Protein AF-0000000080310342 (afdb_homodimer)

Structure (mmCIF, N/CA/C/O backbone):
data_AF-0000000080310342-model_v1
#
loop_
_entity.id
_entity.type
_entity.pdbx_description
1 polymer 'Serine/threonine kinase'
#
loop_
_atom_site.group_PDB
_atom_site.id
_atom_site.type_symbol
_atom_site.label_atom_id
_atom_site.label_alt_id
_atom_site.label_comp_id
_atom_site.label_asym_id
_atom_site.label_entity_id
_atom_site.label_seq_id
_atom_site.pdbx_PDB_ins_code
_atom_site.Cartn_x
_atom_site.Cartn_y
_atom_site.Cartn_z
_atom_site.occupancy
_atom_site.B_iso_or_equiv
_atom_site.auth_seq_id
_atom_site.auth_comp_id
_atom_site.auth_asym_id
_atom_site.auth_atom_id
_atom_site.pdbx_PDB_model_num
ATOM 1 N N . MET A 1 1 ? -14.516 14.461 29.422 1 52.19 1 MET A N 1
ATOM 2 C CA . MET A 1 1 ? -14.195 15.672 30.172 1 52.19 1 MET A CA 1
ATOM 3 C C . MET A 1 1 ? -14.875 16.891 29.547 1 52.19 1 MET A C 1
ATOM 5 O O . MET A 1 1 ? -14.984 16.984 28.312 1 52.19 1 MET A O 1
ATOM 9 N N . ALA A 1 2 ? -15.508 17.719 30.328 1 60.81 2 ALA A N 1
ATOM 10 C CA . ALA A 1 2 ? -16.203 18.906 29.859 1 60.81 2 ALA A CA 1
ATOM 11 C C . ALA A 1 2 ? -15.242 19.875 29.172 1 60.81 2 ALA A C 1
ATOM 13 O O . ALA A 1 2 ? -14.188 20.203 29.719 1 60.81 2 ALA A O 1
ATOM 14 N N . ILE A 1 3 ? -15.258 19.969 27.766 1 78.25 3 ILE A N 1
ATOM 15 C CA . ILE A 1 3 ? -14.406 20.891 27.016 1 78.25 3 ILE A CA 1
ATOM 16 C C . ILE A 1 3 ? -14.578 22.312 27.531 1 78.25 3 ILE A C 1
ATOM 18 O O . ILE A 1 3 ? -15.703 22.781 27.688 1 78.25 3 ILE A O 1
ATOM 22 N N . ASP A 1 4 ? -13.492 22.906 28.047 1 90.5 4 ASP A N 1
ATOM 23 C CA . ASP A 1 4 ? -13.453 24.281 28.5 1 90.5 4 ASP A CA 1
ATOM 24 C C . ASP A 1 4 ? -13.703 25.25 27.344 1 90.5 4 ASP A C 1
ATOM 26 O O . ASP A 1 4 ? -12.844 25.422 26.469 1 90.5 4 ASP A O 1
ATOM 30 N N . ARG A 1 5 ? -14.828 25.938 27.438 1 95.25 5 ARG A N 1
ATOM 31 C CA . ARG A 1 5 ? -15.289 26.812 26.359 1 95.25 5 ARG A CA 1
ATOM 32 C C . ARG A 1 5 ? -14.297 27.938 26.109 1 95.25 5 ARG A C 1
ATOM 34 O O . ARG A 1 5 ? -13.938 28.219 24.969 1 95.25 5 ARG A O 1
ATOM 41 N N . ASP A 1 6 ? -13.852 28.562 27.156 1 95.75 6 ASP A N 1
ATOM 42 C CA . ASP A 1 6 ? -12.914 29.672 27.031 1 95.75 6 ASP A CA 1
ATOM 43 C C . ASP A 1 6 ? -11.578 29.219 26.469 1 95.75 6 ASP A C 1
ATOM 45 O O . ASP A 1 6 ? -10.969 29.906 25.641 1 95.75 6 ASP A O 1
ATOM 49 N N . ALA A 1 7 ? -11.188 28.094 26.891 1 95.62 7 ALA A N 1
ATOM 50 C CA . ALA A 1 7 ? -9.93 27.531 26.391 1 95.62 7 ALA A CA 1
ATOM 51 C C . ALA A 1 7 ? -10.031 27.203 24.906 1 95.62 7 ALA A C 1
ATOM 53 O O . ALA A 1 7 ? -9.086 27.438 24.141 1 95.62 7 ALA A O 1
ATOM 54 N N . LEU A 1 8 ? -11.141 26.641 24.516 1 96.81 8 LEU A N 1
ATOM 55 C CA . LEU A 1 8 ? -11.336 26.281 23.125 1 96.81 8 LEU A CA 1
ATOM 56 C C . LEU A 1 8 ? -11.43 27.516 22.25 1 96.81 8 LEU A C 1
ATOM 58 O O . LEU A 1 8 ? -10.906 27.547 21.125 1 96.81 8 LEU A O 1
ATOM 62 N N . ARG A 1 9 ? -12.078 28.531 22.781 1 97.69 9 ARG A N 1
ATOM 63 C CA . ARG A 1 9 ? -12.148 29.797 22.062 1 97.69 9 ARG A CA 1
ATOM 64 C C . ARG A 1 9 ? -10.766 30.406 21.875 1 97.69 9 ARG A C 1
ATOM 66 O O . ARG A 1 9 ? -10.422 30.859 20.781 1 97.69 9 ARG A O 1
ATOM 73 N N . ALA A 1 10 ? -10.031 30.422 22.906 1 97.56 10 ALA A N 1
ATOM 74 C CA . ALA A 1 10 ? -8.672 30.953 22.844 1 97.56 10 ALA A CA 1
ATOM 75 C C . ALA A 1 10 ? -7.828 30.172 21.844 1 97.56 10 ALA A C 1
ATOM 77 O O . ALA A 1 10 ? -7.043 30.766 21.094 1 97.56 10 ALA A O 1
ATOM 78 N N . ARG A 1 11 ? -7.977 28.906 21.859 1 96.75 11 ARG A N 1
ATOM 79 C CA . ARG A 1 11 ? -7.262 28.047 20.922 1 96.75 11 ARG A CA 1
ATOM 80 C C . ARG A 1 11 ? -7.672 28.359 19.484 1 96.75 11 ARG A C 1
ATOM 82 O O . ARG A 1 11 ? -6.82 28.469 18.594 1 96.75 11 ARG A O 1
ATOM 89 N N . TYR A 1 12 ? -8.969 28.469 19.266 1 98.12 12 TYR A N 1
ATOM 90 C CA . TYR A 1 12 ? -9.484 28.844 17.938 1 98.12 12 TYR A CA 1
ATOM 91 C C . TYR A 1 12 ? -8.836 30.125 17.438 1 98.12 12 TYR A C 1
ATOM 93 O O . TYR A 1 12 ? -8.289 30.156 16.344 1 98.12 12 TYR A O 1
ATOM 101 N N . ASP A 1 13 ? -8.859 31.094 18.297 1 98.38 13 ASP A N 1
ATOM 102 C CA . ASP A 1 13 ? -8.328 32.406 17.906 1 98.38 13 ASP A CA 1
ATOM 103 C C . ASP A 1 13 ? -6.832 32.312 17.625 1 98.38 13 ASP A C 1
ATOM 105 O O . ASP A 1 13 ? -6.344 32.938 16.656 1 98.38 13 ASP A O 1
ATOM 109 N N . ALA A 1 14 ? -6.133 31.625 18.422 1 97.88 14 ALA A N 1
ATOM 110 C CA . ALA A 1 14 ? -4.688 31.5 18.266 1 97.88 14 ALA A CA 1
ATOM 111 C C . ALA A 1 14 ? -4.34 30.797 16.953 1 97.88 14 ALA A C 1
ATOM 113 O O . ALA A 1 14 ? -3.404 31.188 16.266 1 97.88 14 ALA A O 1
ATOM 114 N N . ILE A 1 15 ? -5.055 29.781 16.641 1 98 15 ILE A N 1
ATOM 115 C CA . ILE A 1 15 ? -4.793 28.984 15.445 1 98 15 ILE A CA 1
ATOM 116 C C . ILE A 1 15 ? -5.102 29.812 14.203 1 98 15 ILE A C 1
ATOM 118 O O . ILE A 1 15 ? -4.328 29.812 13.242 1 98 15 ILE A O 1
ATOM 122 N N . ARG A 1 16 ? -6.273 30.531 14.242 1 98.38 16 ARG A N 1
ATOM 123 C CA . ARG A 1 16 ? -6.641 31.391 13.125 1 98.38 16 ARG A CA 1
ATOM 124 C C . ARG A 1 16 ? -5.582 32.469 12.891 1 98.38 16 ARG A C 1
ATOM 126 O O . ARG A 1 16 ? -5.207 32.75 11.75 1 98.38 16 ARG A O 1
ATOM 133 N N . ALA A 1 17 ? -5.098 33 13.977 1 97.75 17 ALA A N 1
ATOM 134 C CA . ALA A 1 17 ? -4.082 34.062 13.906 1 97.75 17 ALA A CA 1
ATOM 135 C C . ALA A 1 17 ? -2.77 33.5 13.344 1 97.75 17 ALA A C 1
ATOM 137 O O . ALA A 1 17 ? -2.066 34.188 12.602 1 97.75 17 ALA A O 1
ATOM 138 N N . ARG A 1 18 ? -2.393 32.312 13.695 1 97.38 18 ARG A N 1
ATOM 139 C CA . ARG A 1 18 ? -1.157 31.703 13.211 1 97.38 18 ARG A CA 1
ATOM 140 C C . ARG A 1 18 ? -1.194 31.516 11.695 1 97.38 18 ARG A C 1
ATOM 142 O O . ARG A 1 18 ? -0.189 31.734 11.016 1 97.38 18 ARG A O 1
ATOM 149 N N . THR A 1 19 ? -2.322 31.125 11.18 1 98.19 19 THR A N 1
ATOM 150 C CA . THR A 1 19 ? -2.451 30.984 9.734 1 98.19 19 THR A CA 1
ATOM 151 C C . THR A 1 19 ? -2.207 32.312 9.039 1 98.19 19 THR A C 1
ATOM 153 O O . THR A 1 19 ? -1.48 32.375 8.047 1 98.19 19 THR A O 1
ATOM 156 N N . GLU A 1 20 ? -2.779 33.344 9.609 1 97.12 20 GLU A N 1
ATOM 157 C CA . GLU A 1 20 ? -2.58 34.688 9.047 1 97.12 20 GLU A CA 1
ATOM 158 C C . GLU A 1 20 ? -1.108 35.094 9.086 1 97.12 20 GLU A C 1
ATOM 160 O O . GLU A 1 20 ? -0.596 35.688 8.133 1 97.12 20 GLU A O 1
ATOM 165 N N . ALA A 1 21 ? -0.49 34.75 10.156 1 96.19 21 ALA A N 1
ATOM 166 C CA . ALA A 1 21 ? 0.927 35.062 10.305 1 96.19 21 ALA A CA 1
ATOM 167 C C . ALA A 1 21 ? 1.771 34.312 9.281 1 96.19 21 ALA A C 1
ATOM 169 O O . ALA A 1 21 ? 2.75 34.844 8.758 1 96.19 21 ALA A O 1
ATOM 170 N N . LEU A 1 22 ? 1.47 33.094 8.953 1 96.31 22 LEU A N 1
ATOM 171 C CA . LEU A 1 22 ? 2.223 32.25 8.031 1 96.31 22 LEU A CA 1
ATOM 172 C C . LEU A 1 22 ? 2.076 32.75 6.602 1 96.31 22 LEU A C 1
ATOM 174 O O . LEU A 1 22 ? 2.986 32.594 5.785 1 96.31 22 LEU A O 1
ATOM 178 N N . VAL A 1 23 ? 0.918 33.406 6.273 1 96.69 23 VAL A N 1
ATOM 179 C CA . VAL A 1 23 ? 0.675 33.781 4.887 1 96.69 23 VAL A CA 1
ATOM 180 C C . VAL A 1 23 ? 1.116 35.25 4.664 1 96.69 23 VAL A C 1
ATOM 182 O O . VAL A 1 23 ? 1.255 35.688 3.521 1 96.69 23 VAL A O 1
ATOM 185 N N . ALA A 1 24 ? 1.385 35.938 5.734 1 94.38 24 ALA A N 1
ATOM 186 C CA . ALA A 1 24 ? 1.674 37.375 5.695 1 94.38 24 ALA A CA 1
ATOM 187 C C . ALA A 1 24 ? 2.896 37.688 4.832 1 94.38 24 ALA A C 1
ATOM 189 O O . ALA A 1 24 ? 2.926 38.656 4.102 1 94.38 24 ALA A O 1
ATOM 190 N N . PRO A 1 25 ? 3.936 36.75 4.859 1 92.31 25 PRO A N 1
ATOM 191 C CA . PRO A 1 25 ? 5.125 37.062 4.062 1 92.31 25 PRO A CA 1
ATOM 192 C C . PRO A 1 25 ? 4.91 36.812 2.57 1 92.31 25 PRO A C 1
ATOM 194 O O . PRO A 1 25 ? 5.762 37.188 1.753 1 92.31 25 PRO A O 1
ATOM 197 N N . LEU A 1 26 ? 3.807 36.25 2.166 1 93.12 26 LEU A N 1
ATOM 198 C CA . LEU A 1 26 ? 3.57 35.844 0.779 1 93.12 26 LEU A CA 1
ATOM 199 C C . LEU A 1 26 ? 2.832 36.969 0.025 1 93.12 26 LEU A C 1
ATOM 201 O O . LEU A 1 26 ? 1.9 37.562 0.559 1 93.12 26 LEU A O 1
ATOM 205 N N . GLY A 1 27 ? 3.309 37.281 -1.201 1 90 27 GLY A N 1
ATOM 206 C CA . GLY A 1 27 ? 2.57 38.188 -2.076 1 90 27 GLY A CA 1
ATOM 207 C C . GLY A 1 27 ? 1.366 37.531 -2.723 1 90 27 GLY A C 1
ATOM 208 O O . GLY A 1 27 ? 1.146 36.312 -2.562 1 90 27 GLY A O 1
ATOM 209 N N . VAL A 1 28 ? 0.613 38.312 -3.438 1 91.38 28 VAL A N 1
ATOM 210 C CA . VAL A 1 28 ? -0.616 37.875 -4.082 1 91.38 28 VAL A CA 1
ATOM 211 C C . VAL A 1 28 ? -0.297 36.75 -5.074 1 91.38 28 VAL A C 1
ATOM 213 O O . VAL A 1 28 ? -0.971 35.719 -5.098 1 91.38 28 VAL A O 1
ATOM 216 N N . ASP A 1 29 ? 0.695 36.875 -5.871 1 88.12 29 ASP A N 1
ATOM 217 C CA . ASP A 1 29 ? 1.047 35.906 -6.91 1 88.12 29 ASP A CA 1
ATOM 218 C C . ASP A 1 29 ? 1.377 34.562 -6.301 1 88.12 29 ASP A C 1
ATOM 220 O O . ASP A 1 29 ? 0.937 33.531 -6.805 1 88.12 29 ASP A O 1
ATOM 224 N N . GLU A 1 30 ? 2.082 34.562 -5.164 1 89.56 30 GLU A N 1
ATOM 225 C CA . GLU A 1 30 ? 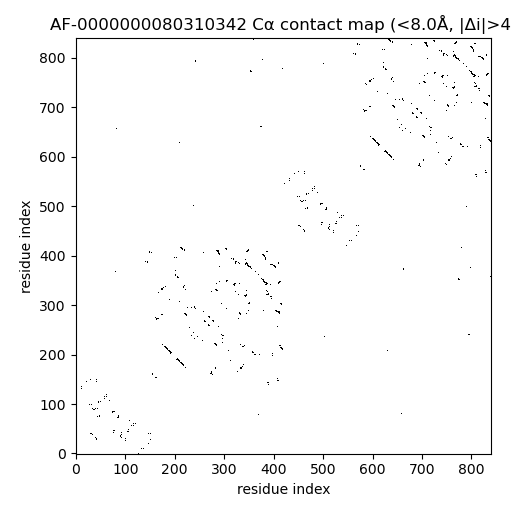2.469 33.312 -4.504 1 89.56 30 GLU A CA 1
ATOM 226 C C . GLU A 1 30 ? 1.256 32.594 -3.902 1 89.56 30 GLU A C 1
ATOM 228 O O . GLU A 1 30 ? 1.213 31.359 -3.848 1 89.56 30 GLU A O 1
ATOM 233 N N . GLN A 1 31 ? 0.28 33.344 -3.512 1 94.25 31 GLN A N 1
ATOM 234 C CA . GLN A 1 31 ? -0.873 32.781 -2.812 1 94.25 31 GLN A CA 1
ATOM 235 C C . GLN A 1 31 ? -1.904 32.25 -3.799 1 94.25 31 GLN A C 1
ATOM 237 O O . GLN A 1 31 ? -2.82 31.531 -3.41 1 94.25 31 GLN A O 1
ATOM 242 N N . LEU A 1 32 ? -1.729 32.594 -5.137 1 91.38 32 LEU A N 1
ATOM 243 C CA . LEU A 1 32 ? -2.688 32.156 -6.152 1 91.38 32 LEU A CA 1
ATOM 244 C C . LEU A 1 32 ? -2.146 31 -6.961 1 91.38 32 LEU A C 1
ATOM 246 O O . LEU A 1 32 ? -2.914 30.266 -7.586 1 91.38 32 LEU A O 1
ATOM 250 N N . ALA A 1 33 ? -0.876 30.812 -6.953 1 87.94 33 ALA A N 1
ATOM 251 C CA . ALA A 1 33 ? -0.232 29.844 -7.832 1 87.94 33 ALA A CA 1
ATOM 252 C C . ALA A 1 33 ? -0.314 28.438 -7.25 1 87.94 33 ALA A C 1
ATOM 254 O O . ALA A 1 33 ? -0.253 28.266 -6.031 1 87.94 33 ALA A O 1
ATOM 255 N N . GLN A 1 34 ? -0.493 27.484 -8.109 1 90.25 34 GLN A N 1
ATOM 256 C CA . GLN A 1 34 ? -0.424 26.062 -7.785 1 90.25 34 GLN A CA 1
ATOM 257 C C . GLN A 1 34 ? 0.802 25.406 -8.422 1 90.25 34 GLN A C 1
ATOM 259 O O . GLN A 1 34 ? 0.912 25.344 -9.648 1 90.25 34 GLN A O 1
ATOM 264 N N . ALA A 1 35 ? 1.621 24.859 -7.598 1 86.31 35 ALA A N 1
ATOM 265 C CA . ALA A 1 35 ? 2.936 24.422 -8.055 1 86.31 35 ALA A CA 1
ATOM 266 C C . ALA A 1 35 ? 2.83 23.094 -8.812 1 86.31 35 ALA A C 1
ATOM 268 O O . ALA A 1 35 ? 3.57 22.875 -9.773 1 86.31 35 ALA A O 1
ATOM 269 N N . PHE A 1 36 ? 2.051 22.141 -8.391 1 87.62 36 PHE A N 1
ATOM 270 C CA . PHE A 1 36 ? 1.867 20.828 -8.992 1 87.62 36 PHE A CA 1
ATOM 271 C C . PHE A 1 36 ? 0.519 20.234 -8.602 1 87.62 36 PHE A C 1
ATOM 273 O O . PHE A 1 36 ? -0.237 20.859 -7.844 1 87.62 36 PHE A O 1
ATOM 280 N N . GLU A 1 37 ? 0.203 19.156 -9.062 1 86.25 37 GLU A N 1
ATOM 281 C CA . GLU A 1 37 ? -1.154 18.625 -9.016 1 86.25 37 GLU A CA 1
ATOM 282 C C . GLU A 1 37 ? -1.593 18.359 -7.582 1 86.25 37 GLU A C 1
ATOM 284 O O . GLU A 1 37 ? -2.77 18.5 -7.246 1 86.25 37 GLU A O 1
ATOM 289 N N . ASP A 1 38 ? -0.707 18.016 -6.727 1 88.56 38 ASP A N 1
ATOM 290 C CA . ASP A 1 38 ? -1.071 17.625 -5.367 1 88.56 38 ASP A CA 1
ATOM 291 C C . ASP A 1 38 ? -1 18.812 -4.414 1 88.56 38 ASP A C 1
ATOM 293 O O . ASP A 1 38 ? -1.421 18.719 -3.26 1 88.56 38 ASP A O 1
ATOM 297 N N . ALA A 1 39 ? -0.5 19.891 -4.875 1 91.56 39 ALA A N 1
ATOM 298 C CA . ALA A 1 39 ? -0.422 21.094 -4.059 1 91.56 39 ALA A CA 1
ATOM 299 C C . ALA A 1 39 ? -1.666 21.969 -4.234 1 91.56 39 ALA A C 1
ATOM 301 O O . ALA A 1 39 ? -2.312 21.922 -5.285 1 91.56 39 ALA A O 1
ATOM 302 N N . SER A 1 40 ? -2.021 22.656 -3.203 1 94.31 40 SER A N 1
ATOM 303 C CA . SER A 1 40 ? -3.102 23.625 -3.283 1 94.31 40 SER A CA 1
ATOM 304 C C . SER A 1 40 ? -2.582 25.047 -3.053 1 94.31 40 SER A C 1
ATOM 306 O O . SER A 1 40 ? -1.626 25.25 -2.301 1 94.31 40 SER A O 1
ATOM 308 N N . PRO A 1 41 ? -3.26 26 -3.756 1 95 41 PRO A N 1
ATOM 309 C CA . PRO A 1 41 ? -2.873 27.391 -3.496 1 95 41 PRO A CA 1
ATOM 310 C C . PRO A 1 41 ? -3.123 27.812 -2.049 1 95 41 PRO A C 1
ATOM 312 O O . PRO A 1 41 ? -4.066 27.328 -1.417 1 95 41 PRO A O 1
ATOM 315 N N . THR A 1 42 ? -2.246 28.75 -1.595 1 96.94 42 THR A N 1
ATOM 316 C CA . THR A 1 42 ? -2.412 29.297 -0.254 1 96.94 42 THR A CA 1
ATOM 317 C C . THR A 1 42 ? -3.82 29.859 -0.069 1 96.94 42 THR A C 1
ATOM 319 O O . THR A 1 42 ? -4.449 29.641 0.968 1 96.94 42 THR A O 1
ATOM 322 N N . LYS A 1 43 ? -4.32 30.531 -1.102 1 96.62 43 LYS A N 1
ATOM 323 C CA . LYS A 1 43 ? -5.672 31.078 -1.05 1 96.62 43 LYS A CA 1
ATOM 324 C C . LYS A 1 43 ? -6.699 29.984 -0.798 1 96.62 43 LYS A C 1
ATOM 326 O O . LYS A 1 43 ? -7.652 30.172 -0.043 1 96.62 43 LYS A O 1
ATOM 331 N N . TRP A 1 44 ? -6.484 28.891 -1.437 1 97.06 44 TRP A N 1
ATOM 332 C CA . TRP A 1 44 ? -7.398 27.766 -1.241 1 97.06 44 TRP A CA 1
ATOM 333 C C . TRP A 1 44 ? -7.332 27.25 0.192 1 97.06 44 TRP A C 1
ATOM 335 O O . TRP A 1 44 ? -8.359 26.969 0.808 1 97.06 44 TRP A O 1
ATOM 345 N N . HIS A 1 45 ? -6.141 27.125 0.761 1 97.81 45 HIS A N 1
ATOM 346 C CA . HIS A 1 45 ? -5.98 26.688 2.143 1 97.81 45 HIS A CA 1
ATOM 347 C C . HIS A 1 45 ? -6.734 27.594 3.104 1 97.81 45 HIS A C 1
ATOM 349 O O . HIS A 1 45 ? -7.387 27.125 4.035 1 97.81 45 HIS A O 1
ATOM 355 N N . LEU A 1 46 ? -6.59 28.891 2.885 1 97.88 46 LEU A N 1
ATOM 356 C CA . LEU A 1 46 ? -7.266 29.875 3.717 1 97.88 46 LEU A CA 1
ATOM 357 C C . LEU A 1 46 ? -8.781 29.672 3.678 1 97.88 46 LEU A C 1
ATOM 359 O O . LEU A 1 46 ? -9.422 29.594 4.723 1 97.88 46 LEU A O 1
ATOM 363 N N . ALA A 1 47 ? -9.281 29.562 2.479 1 97.69 47 ALA A N 1
ATOM 364 C CA . ALA A 1 47 ? -10.727 29.453 2.289 1 97.69 47 ALA A CA 1
ATOM 365 C C . ALA A 1 47 ? -11.234 28.078 2.738 1 97.69 47 ALA A C 1
ATOM 367 O O . ALA A 1 47 ? -12.297 27.984 3.355 1 97.69 47 ALA A O 1
ATOM 368 N N . HIS A 1 48 ? -10.469 27.078 2.457 1 97.75 48 HIS A N 1
ATOM 369 C CA . HIS A 1 48 ? -10.867 25.703 2.793 1 97.75 48 HIS A CA 1
ATOM 370 C C . HIS A 1 48 ? -11.008 25.531 4.301 1 97.75 48 HIS A C 1
ATOM 372 O O . HIS A 1 48 ? -12 24.969 4.773 1 97.75 48 HIS A O 1
ATOM 378 N N . THR A 1 49 ? -10.039 25.953 5.074 1 98.5 49 THR A N 1
ATOM 379 C CA . THR A 1 49 ? -10.109 25.797 6.523 1 98.5 49 THR A CA 1
ATOM 380 C C . THR A 1 49 ? -11.242 26.656 7.102 1 98.5 49 THR A C 1
ATOM 382 O O . THR A 1 49 ? -11.859 26.281 8.102 1 98.5 49 THR A O 1
ATOM 385 N N . THR A 1 50 ? -11.492 27.797 6.461 1 98.5 50 THR A N 1
ATOM 386 C CA . THR A 1 50 ? -12.617 28.641 6.844 1 98.5 50 THR A CA 1
ATOM 387 C C . THR A 1 50 ? -13.938 27.953 6.539 1 98.5 50 THR A C 1
ATOM 389 O O . THR A 1 50 ? -14.836 27.906 7.383 1 98.5 50 THR A O 1
ATOM 392 N N . TRP A 1 51 ? -13.992 27.391 5.344 1 97.5 51 TRP A N 1
ATOM 393 C CA . TRP A 1 51 ? -15.164 26.656 4.906 1 97.5 51 TRP A CA 1
ATOM 394 C C . TRP A 1 51 ? -15.492 25.516 5.875 1 97.5 51 TRP A C 1
ATOM 396 O O . TRP A 1 51 ? -16.656 25.25 6.164 1 97.5 51 TRP A O 1
ATOM 406 N N . PHE A 1 52 ? -14.516 24.859 6.43 1 97.5 52 PHE A N 1
ATOM 407 C CA . PHE A 1 52 ? -14.719 23.781 7.387 1 97.5 52 PHE A CA 1
ATOM 408 C C . PHE A 1 52 ? -15.539 24.266 8.578 1 97.5 52 PHE A C 1
ATOM 410 O O . PHE A 1 52 ? -16.531 23.641 8.945 1 97.5 52 PHE A O 1
ATOM 417 N N . PHE A 1 53 ? -15.141 25.359 9.195 1 98.19 53 PHE A N 1
ATOM 418 C CA . PHE A 1 53 ? -15.82 25.875 10.375 1 98.19 53 PHE A CA 1
ATOM 419 C C . PHE A 1 53 ? -17.234 26.344 10.023 1 98.19 53 PHE A C 1
ATOM 421 O O . PHE A 1 53 ? -18.172 26.141 10.797 1 98.19 53 PHE A O 1
ATOM 428 N N . GLU A 1 54 ? -17.344 26.953 8.844 1 98.19 54 GLU A N 1
ATOM 429 C CA . GLU A 1 54 ? -18.688 27.391 8.445 1 98.19 54 GLU A CA 1
ATOM 430 C C . GLU A 1 54 ? -19.609 26.203 8.227 1 98.19 54 GLU A C 1
ATOM 432 O O . GLU A 1 54 ? -20.734 26.188 8.742 1 98.19 54 GLU A O 1
ATOM 437 N N . ARG A 1 55 ? -19.094 25.25 7.508 1 95.75 55 ARG A N 1
ATOM 438 C CA . ARG A 1 55 ? -19.906 24.109 7.082 1 95.75 55 ARG A CA 1
ATOM 439 C C . ARG A 1 55 ? -20.219 23.188 8.258 1 95.75 55 ARG A C 1
ATOM 441 O O . ARG A 1 55 ? -21.344 22.719 8.406 1 95.75 55 ARG A O 1
ATOM 448 N N . PHE A 1 56 ? -19.266 22.922 9.117 1 95.5 56 PHE A N 1
ATOM 449 C CA . PHE A 1 56 ? -19.406 21.812 10.055 1 95.5 56 PHE A CA 1
ATOM 450 C C . PHE A 1 56 ? -19.688 22.328 11.461 1 95.5 56 PHE A C 1
ATOM 452 O O . PHE A 1 56 ? -20.031 21.547 12.352 1 95.5 56 PHE A O 1
ATOM 459 N N . VAL A 1 57 ? -19.547 23.625 11.68 1 97.31 57 VAL A N 1
ATOM 460 C CA . VAL A 1 57 ? -19.844 24.172 13 1 97.31 57 VAL A CA 1
ATOM 461 C C . VAL A 1 57 ? -21.016 25.156 12.891 1 97.31 57 VAL A C 1
ATOM 463 O O . VAL A 1 57 ? -22.109 24.875 13.398 1 97.31 57 VAL A O 1
ATOM 466 N N . LEU A 1 58 ? -20.875 26.234 12.078 1 98 58 LEU A N 1
ATOM 467 C CA . LEU A 1 58 ? -21.859 27.297 12.07 1 98 58 LEU A CA 1
ATOM 468 C C . LEU A 1 58 ? -23.172 26.812 11.438 1 98 58 LEU A C 1
ATOM 470 O O . LEU A 1 58 ? -24.234 26.969 12.031 1 98 58 LEU A O 1
ATOM 474 N N . ARG A 1 59 ? -23.094 26.234 10.312 1 95.88 59 ARG A N 1
ATOM 475 C CA . ARG A 1 59 ? -24.297 25.781 9.633 1 95.88 59 ARG A CA 1
ATOM 476 C C . ARG A 1 59 ? -24.969 24.641 10.398 1 95.88 59 ARG A C 1
ATOM 478 O O . ARG A 1 59 ? -26.188 24.5 10.359 1 95.88 59 ARG A O 1
ATOM 485 N N . ALA A 1 60 ? -24.203 23.891 11.086 1 94.38 60 ALA A N 1
ATOM 486 C CA . ALA A 1 60 ? -24.734 22.719 11.789 1 94.38 60 ALA A CA 1
ATOM 487 C C . ALA A 1 60 ? -25.312 23.109 13.148 1 94.38 60 ALA A C 1
ATOM 489 O O . ALA A 1 60 ? -26.281 22.5 13.609 1 94.38 60 ALA A O 1
ATOM 490 N N . PHE A 1 61 ? -24.75 24.172 13.812 1 95.38 61 PHE A N 1
ATOM 491 C CA . PHE A 1 61 ? -25.094 24.328 15.219 1 95.38 61 PHE A CA 1
ATOM 492 C C . PHE A 1 61 ? -25.547 25.766 15.508 1 95.38 61 PHE A C 1
ATOM 494 O O . PHE A 1 61 ? -26.156 26.031 16.547 1 95.38 61 PHE A O 1
ATOM 501 N N . ALA A 1 62 ? -25.094 26.672 14.695 1 94.44 62 ALA A N 1
ATOM 502 C CA . ALA A 1 62 ? -25.5 28.062 14.914 1 94.44 62 ALA A CA 1
ATOM 503 C C . ALA A 1 62 ? -26.859 28.344 14.273 1 94.44 62 ALA A C 1
ATOM 505 O O . ALA A 1 62 ? -26.984 28.344 13.047 1 94.44 62 ALA A O 1
ATOM 506 N N . SER A 1 63 ? -27.859 28.609 15.055 1 89.56 63 SER A N 1
ATOM 507 C CA . SER A 1 63 ? -29.219 28.828 14.57 1 89.56 63 SER A CA 1
ATOM 508 C C . SER A 1 63 ? -29.281 30 13.594 1 89.56 63 SER A C 1
ATOM 510 O O . SER A 1 63 ? -28.781 31.094 13.891 1 89.56 63 SER A O 1
ATOM 512 N N . GLY A 1 64 ? -29.766 29.719 12.445 1 90 64 GLY A N 1
ATOM 513 C CA . GLY A 1 64 ? -30.062 30.781 11.484 1 90 64 GLY A CA 1
ATOM 514 C C . GLY A 1 64 ? -28.859 31.188 10.672 1 90 64 GLY A C 1
ATOM 515 O O . GLY A 1 64 ? -28.922 32.156 9.914 1 90 64 GLY A O 1
ATOM 516 N N . HIS A 1 65 ? -27.75 30.5 10.844 1 94.5 65 HIS A N 1
ATOM 517 C CA . HIS A 1 65 ? -26.578 30.891 10.07 1 94.5 65 HIS A CA 1
ATOM 518 C C . HIS A 1 65 ? -26.797 30.656 8.578 1 94.5 65 HIS A C 1
ATOM 520 O O . HIS A 1 65 ? -27.203 29.562 8.164 1 94.5 65 HIS A O 1
ATOM 526 N N . GLU A 1 66 ? -26.547 31.719 7.785 1 94.75 66 GLU A N 1
ATOM 527 C CA . GLU A 1 66 ? -26.547 31.609 6.328 1 94.75 66 GLU A CA 1
ATOM 528 C C . GLU A 1 66 ? -25.109 31.594 5.789 1 94.75 66 GLU A C 1
ATOM 530 O O . GLU A 1 66 ? -24.281 32.406 6.184 1 94.75 66 GLU A O 1
ATOM 535 N N . PRO A 1 67 ? -24.938 30.656 4.93 1 95.31 67 PRO A N 1
ATOM 536 C CA . PRO A 1 67 ? -23.578 30.641 4.367 1 95.31 67 PRO A CA 1
ATOM 537 C C . PRO A 1 67 ? -23.203 31.953 3.684 1 95.31 67 PRO A C 1
ATOM 539 O O . PRO A 1 67 ? -24.062 32.594 3.049 1 95.31 67 PRO A O 1
ATOM 542 N N . VAL A 1 68 ? -21.984 32.312 3.82 1 95.69 68 VAL A N 1
ATOM 543 C CA . VAL A 1 68 ? -21.5 33.531 3.18 1 95.69 68 VAL A CA 1
ATOM 544 C C . VAL A 1 68 ? -21.719 33.438 1.671 1 95.69 68 VAL A C 1
ATOM 546 O O . VAL A 1 68 ? -22.141 34.406 1.042 1 95.69 68 VAL A O 1
ATOM 549 N N . ASP A 1 69 ? -21.438 32.281 1.04 1 94.62 69 ASP A N 1
ATOM 550 C CA . ASP A 1 69 ? -21.656 31.969 -0.367 1 94.62 69 ASP A CA 1
ATOM 551 C C . ASP A 1 69 ? -21.844 30.469 -0.572 1 94.62 69 ASP A C 1
ATOM 553 O O . ASP A 1 69 ? -20.953 29.688 -0.282 1 94.62 69 ASP A O 1
ATOM 557 N N . ALA A 1 70 ? -22.906 30.062 -1.109 1 92.62 70 ALA A N 1
ATOM 558 C CA . ALA A 1 70 ? -23.25 28.656 -1.271 1 92.62 70 ALA A CA 1
ATOM 559 C C . ALA A 1 70 ? -22.297 27.969 -2.234 1 92.62 70 ALA A C 1
ATOM 561 O O . ALA A 1 70 ? -22.062 26.75 -2.129 1 92.62 70 ALA A O 1
ATOM 562 N N . ARG A 1 71 ? -21.781 28.766 -3.244 1 93.31 71 ARG A N 1
ATOM 563 C CA . ARG A 1 71 ? -20.875 28.219 -4.246 1 93.31 71 ARG A CA 1
ATOM 564 C C . ARG A 1 71 ? -19.562 27.766 -3.607 1 93.31 71 ARG A C 1
ATOM 566 O O . ARG A 1 71 ? -18.797 27.031 -4.227 1 93.31 71 ARG A O 1
ATOM 573 N N . TYR A 1 72 ? -19.266 28.062 -2.271 1 94.69 72 TYR A N 1
ATOM 574 C CA . TYR A 1 72 ? -18.016 27.719 -1.599 1 94.69 72 TYR A CA 1
ATOM 575 C C . TYR A 1 72 ? -17.984 26.25 -1.212 1 94.69 72 TYR A C 1
ATOM 577 O O . TYR A 1 72 ? -16.906 25.672 -0.991 1 94.69 72 TYR A O 1
ATOM 585 N N . ASP A 1 73 ? -19.125 25.578 -1.145 1 92.44 73 ASP A N 1
ATOM 586 C CA . ASP A 1 73 ? -19.172 24.125 -0.923 1 92.44 73 ASP A CA 1
ATOM 587 C C . ASP A 1 73 ? -18.453 23.375 -2.045 1 92.44 73 ASP A C 1
ATOM 589 O O . ASP A 1 73 ? -17.75 22.406 -1.794 1 92.44 73 ASP A O 1
ATOM 593 N N . TYR A 1 74 ? -18.656 23.875 -3.229 1 91.5 74 TYR A N 1
ATOM 594 C CA . TYR A 1 74 ? -18 23.25 -4.367 1 91.5 74 TYR A CA 1
ATOM 595 C C . TYR A 1 74 ? -16.516 23.594 -4.402 1 91.5 74 TYR A C 1
ATOM 597 O O . TYR A 1 74 ? -15.672 22.719 -4.609 1 91.5 74 TYR A O 1
ATOM 605 N N . LEU A 1 75 ? -16.141 24.781 -4.148 1 92.12 75 LEU A N 1
ATOM 606 C CA . LEU A 1 75 ? -14.797 25.297 -4.363 1 92.12 75 LEU A CA 1
ATOM 607 C C . LEU A 1 75 ? -13.844 24.812 -3.273 1 92.12 75 LEU A C 1
ATOM 609 O O . LEU A 1 75 ? -12.664 24.594 -3.529 1 92.12 75 LEU A O 1
ATOM 613 N N . PHE A 1 76 ? -14.43 24.641 -2.072 1 93.38 76 PHE A N 1
ATOM 614 C CA . PHE A 1 76 ? -13.492 24.5 -0.962 1 93.38 76 PHE A CA 1
ATOM 615 C C . PHE A 1 76 ? -13.719 23.188 -0.224 1 93.38 76 PHE A C 1
ATOM 617 O O . PHE A 1 76 ? -13.117 22.953 0.824 1 93.38 76 PHE A O 1
ATOM 624 N N . ASN A 1 77 ? -14.578 22.312 -0.843 1 88.69 77 ASN A N 1
ATOM 625 C CA . ASN A 1 77 ? -14.648 20.922 -0.411 1 88.69 77 ASN A CA 1
ATOM 626 C C . ASN A 1 77 ? -13.43 20.125 -0.868 1 88.69 77 ASN A C 1
ATOM 628 O O . ASN A 1 77 ? -13.125 20.094 -2.061 1 88.69 77 ASN A O 1
ATOM 632 N N . SER A 1 78 ? -12.773 19.5 0.026 1 84.31 78 SER A N 1
ATOM 633 C CA . SER A 1 78 ? -11.539 18.812 -0.324 1 84.31 78 SER A CA 1
ATOM 634 C C . SER A 1 78 ? -11.797 17.359 -0.712 1 84.31 78 SER A C 1
ATOM 636 O O . SER A 1 78 ? -11.211 16.859 -1.673 1 84.31 78 SER A O 1
ATOM 638 N N . TYR A 1 79 ? -12.57 16.609 0.081 1 78.5 79 TYR A N 1
ATOM 639 C CA . TYR A 1 79 ? -12.688 15.18 -0.214 1 78.5 79 TYR A CA 1
ATOM 640 C C . TYR A 1 79 ? -14.016 14.633 0.294 1 78.5 79 TYR A C 1
ATOM 642 O O . TYR A 1 79 ? -14.242 13.422 0.257 1 78.5 79 TYR A O 1
ATOM 650 N N . TYR A 1 80 ? -14.906 15.445 0.743 1 80.88 80 TYR A N 1
ATOM 651 C CA . TYR A 1 80 ? -16.156 14.969 1.319 1 80.88 80 TYR A CA 1
ATOM 652 C C . TYR A 1 80 ? -17.188 14.688 0.231 1 80.88 80 TYR A C 1
ATOM 654 O O . TYR A 1 80 ? -17.953 15.578 -0.152 1 80.88 80 TYR A O 1
ATOM 662 N N . GLU A 1 81 ? -17.25 13.414 -0.114 1 80.12 81 GLU A N 1
ATOM 663 C CA . GLU A 1 81 ? -18.188 13.008 -1.149 1 80.12 81 GLU A CA 1
ATOM 664 C C . GLU A 1 81 ? -19.641 13.211 -0.692 1 80.12 81 GLU A C 1
ATOM 666 O O . GLU A 1 81 ? -20.5 13.547 -1.498 1 80.12 81 GLU A O 1
ATOM 671 N N . ALA A 1 82 ? -19.828 13.07 0.594 1 75.25 82 ALA A N 1
ATOM 672 C CA . ALA A 1 82 ? -21.172 13.18 1.165 1 75.25 82 ALA A CA 1
ATOM 673 C C . ALA A 1 82 ? -21.703 14.609 1.037 1 75.25 82 ALA A C 1
ATOM 675 O O . ALA A 1 82 ? -22.906 14.828 1.049 1 75.25 82 ALA A O 1
ATOM 676 N N . VAL A 1 83 ? -20.766 15.508 0.932 1 79.12 83 VAL A N 1
ATOM 677 C CA . VAL A 1 83 ? -21.141 16.906 0.83 1 79.12 83 VAL A CA 1
ATOM 678 C C . VAL A 1 83 ? -21.484 17.25 -0.619 1 79.12 83 VAL A C 1
ATOM 680 O O . VAL A 1 83 ? -22.328 18.109 -0.878 1 79.12 83 VAL A O 1
ATOM 683 N N . GLY A 1 84 ? -20.844 16.594 -1.601 1 79.56 84 GLY A N 1
ATOM 684 C CA . GLY A 1 84 ? -21.172 16.828 -2.998 1 79.56 84 GLY A CA 1
ATOM 685 C C . GLY A 1 84 ? -19.953 16.906 -3.895 1 79.56 84 GLY A C 1
ATOM 686 O O . GLY A 1 84 ? -18.844 16.562 -3.479 1 79.56 84 GLY A O 1
ATOM 687 N N . ALA A 1 85 ? -20.266 17.422 -5.117 1 81.81 85 ALA A N 1
ATOM 688 C CA . ALA A 1 85 ? -19.188 17.594 -6.098 1 81.81 85 ALA A CA 1
ATOM 689 C C . ALA A 1 85 ? -18.188 18.641 -5.637 1 81.81 85 ALA A C 1
ATOM 691 O O . ALA A 1 85 ? -18.516 19.516 -4.828 1 81.81 85 ALA A O 1
ATOM 692 N N . ARG A 1 86 ? -17.047 18.531 -6.062 1 84.88 86 ARG A N 1
ATOM 693 C CA . ARG A 1 86 ? -16 19.438 -5.621 1 84.88 86 ARG A CA 1
ATOM 694 C C . ARG A 1 86 ? -15.047 19.766 -6.762 1 84.88 86 ARG A C 1
ATOM 696 O O . ARG A 1 86 ? -14.961 19.031 -7.742 1 84.88 86 ARG A O 1
ATOM 703 N N . GLN A 1 87 ? -14.344 20.938 -6.539 1 80.19 87 GLN A N 1
ATOM 704 C CA . GLN A 1 87 ? -13.258 21.312 -7.441 1 80.19 87 GLN A CA 1
ATOM 705 C C . GLN A 1 87 ? -12.141 20.266 -7.41 1 80.19 87 GLN A C 1
ATOM 707 O O . GLN A 1 87 ? -11.617 19.938 -6.34 1 80.19 87 GLN A O 1
ATOM 712 N N . PRO A 1 88 ? -11.781 19.75 -8.711 1 83.06 88 PRO A N 1
ATOM 713 C CA . PRO A 1 88 ? -10.664 18.797 -8.719 1 83.06 88 PRO A CA 1
ATOM 714 C C . PRO A 1 88 ? -9.383 19.391 -8.133 1 83.06 88 PRO A C 1
ATOM 716 O O . PRO A 1 88 ? -9.055 20.547 -8.406 1 83.06 88 PRO A O 1
ATOM 719 N N . ARG A 1 89 ? -8.742 18.656 -7.363 1 86.5 89 ARG A N 1
ATOM 720 C CA . ARG A 1 89 ? -7.527 19.109 -6.688 1 86.5 89 ARG A CA 1
ATOM 721 C C . ARG A 1 89 ? -6.523 19.672 -7.688 1 86.5 89 ARG A C 1
ATOM 723 O O . ARG A 1 89 ? -5.895 20.703 -7.434 1 86.5 89 ARG A O 1
ATOM 730 N N . SER A 1 90 ? -6.344 19.047 -8.812 1 84.75 90 SER A N 1
ATOM 731 C CA . SER A 1 90 ? -5.348 19.422 -9.812 1 84.75 90 SER A CA 1
ATOM 732 C C . SER A 1 90 ? -5.703 20.75 -10.484 1 84.75 90 SER A C 1
ATOM 734 O O . SER A 1 90 ? -4.875 21.344 -11.172 1 84.75 90 SER A O 1
ATOM 736 N N . GLU A 1 91 ? -6.934 21.234 -10.172 1 83 91 GLU A N 1
ATOM 737 C CA . GLU A 1 91 ? -7.398 22.422 -10.875 1 83 91 GLU A CA 1
ATOM 738 C C . GLU A 1 91 ? -7.707 23.547 -9.898 1 83 91 GLU A C 1
ATOM 740 O O . GLU A 1 91 ? -8.422 24.5 -10.234 1 83 91 GLU A O 1
ATOM 745 N N . ARG A 1 92 ? -7.238 23.453 -8.695 1 88.38 92 ARG A N 1
ATOM 746 C CA . ARG A 1 92 ? -7.523 24.453 -7.68 1 88.38 92 ARG A CA 1
ATOM 747 C C . ARG A 1 92 ? -6.848 25.781 -8.016 1 88.38 92 ARG A C 1
ATOM 749 O O . ARG A 1 92 ? -7.281 26.844 -7.555 1 88.38 92 ARG A O 1
ATOM 756 N N . GLY A 1 93 ? -5.797 25.719 -8.812 1 83.31 93 GLY A N 1
ATOM 757 C CA . GLY A 1 93 ? -5.148 26.922 -9.289 1 83.31 93 GLY A CA 1
ATOM 758 C C . GLY A 1 93 ? -6.02 27.734 -10.234 1 83.31 93 GLY A C 1
ATOM 759 O O . GLY A 1 93 ? -5.738 28.906 -10.484 1 83.31 93 GLY A O 1
ATOM 760 N N . LEU A 1 94 ? -7.074 27.094 -10.703 1 80 94 LEU A N 1
ATOM 761 C CA . LEU A 1 94 ? -7.945 27.75 -11.672 1 80 94 LEU A CA 1
ATOM 762 C C . LEU A 1 94 ? -9.047 28.531 -10.969 1 80 94 LEU A C 1
ATOM 764 O O . LEU A 1 94 ? -9.836 29.234 -11.609 1 80 94 LEU A O 1
ATOM 768 N N . ILE A 1 95 ? -9.102 28.438 -9.625 1 88.38 95 ILE A N 1
ATOM 769 C CA . ILE A 1 95 ? -10.102 29.188 -8.852 1 88.38 95 ILE A CA 1
ATOM 770 C C . ILE A 1 95 ? -9.719 30.656 -8.805 1 88.38 95 ILE A C 1
ATOM 772 O O . ILE A 1 95 ? -8.961 31.078 -7.926 1 88.38 95 ILE A O 1
ATOM 776 N N . VAL A 1 96 ? -10.359 31.422 -9.695 1 85.06 96 VAL A N 1
ATOM 777 C CA . VAL A 1 96 ? -9.977 32.812 -9.812 1 85.06 96 VAL A CA 1
ATOM 778 C C . VAL A 1 96 ? -10.875 33.688 -8.922 1 85.06 96 VAL A C 1
ATOM 780 O O . VAL A 1 96 ? -10.523 34.812 -8.594 1 85.06 96 VAL A O 1
ATOM 783 N N . ARG A 1 97 ? -12.062 33.156 -8.672 1 91.38 97 ARG A N 1
ATOM 784 C CA . ARG A 1 97 ? -12.969 33.75 -7.688 1 91.38 97 ARG A CA 1
ATOM 785 C C . ARG A 1 97 ? -13.367 32.719 -6.641 1 91.38 97 ARG A C 1
ATOM 787 O O . ARG A 1 97 ? -13.594 31.547 -6.969 1 91.38 97 ARG A O 1
ATOM 794 N N . PRO A 1 98 ? -13.43 33.125 -5.449 1 94.31 98 PRO A N 1
ATOM 795 C CA . PRO A 1 98 ? -13.188 34.469 -4.902 1 94.31 98 PRO A CA 1
ATOM 796 C C . PRO A 1 98 ? -11.734 34.906 -5.031 1 94.31 98 PRO A C 1
ATOM 798 O O . PRO A 1 98 ? -10.844 34.062 -5.18 1 94.31 98 PRO A O 1
ATOM 801 N N . THR A 1 99 ? -11.547 36.25 -5.043 1 93.56 99 THR A N 1
ATOM 802 C CA . THR A 1 99 ? -10.195 36.812 -5.027 1 93.56 99 THR A CA 1
ATOM 803 C C . THR A 1 99 ? -9.547 36.625 -3.662 1 93.56 99 THR A C 1
ATOM 805 O O . THR A 1 99 ? -10.211 36.219 -2.705 1 93.56 99 THR A O 1
ATOM 808 N N . LEU A 1 100 ? -8.234 36.906 -3.621 1 95.38 100 LEU A N 1
ATOM 809 C CA . LEU A 1 100 ? -7.512 36.75 -2.359 1 95.38 100 LEU A CA 1
ATOM 810 C C . LEU A 1 100 ? -8.109 37.688 -1.291 1 95.38 100 LEU A C 1
ATOM 812 O O . LEU A 1 100 ? -8.383 37.219 -0.174 1 95.38 100 LEU A O 1
ATOM 816 N N . PRO A 1 101 ? -8.422 38.938 -1.604 1 95.62 101 PRO A N 1
ATOM 817 C CA . PRO A 1 101 ? -9.07 39.781 -0.6 1 95.62 101 PRO A CA 1
ATOM 818 C C . PRO A 1 101 ? -10.43 39.219 -0.161 1 95.62 101 PRO A C 1
ATOM 820 O O . PRO A 1 101 ? -10.781 39.312 1.018 1 95.62 101 PRO A O 1
ATOM 823 N N . GLU A 1 102 ? -11.117 38.688 -1.111 1 95.75 102 GLU A N 1
ATOM 824 C CA . GLU A 1 102 ? -12.422 38.094 -0.79 1 95.75 102 GLU A CA 1
ATOM 825 C C . GLU A 1 102 ? -12.266 36.875 0.118 1 95.75 102 GLU A C 1
ATOM 827 O O . GLU A 1 102 ? -13.117 36.625 0.977 1 95.75 102 GLU A O 1
ATOM 832 N N . ALA A 1 103 ? -11.266 36.125 -0.096 1 96.56 103 ALA A N 1
ATOM 833 C CA . ALA A 1 103 ? -10.984 34.969 0.778 1 96.56 103 ALA A CA 1
ATOM 834 C C . ALA A 1 103 ? -10.695 35.438 2.201 1 96.56 103 ALA A C 1
ATOM 836 O O . ALA A 1 103 ? -11.156 34.844 3.168 1 96.56 103 ALA A O 1
ATOM 837 N N . HIS A 1 104 ? -9.938 36.531 2.336 1 97.12 104 HIS A N 1
ATOM 838 C CA . HIS A 1 104 ? -9.656 37.094 3.652 1 97.12 104 HIS A CA 1
ATOM 839 C C . HIS A 1 104 ? -10.922 37.625 4.305 1 97.12 104 HIS A C 1
ATOM 841 O O . HIS A 1 104 ? -11.109 37.5 5.516 1 97.12 104 HIS A O 1
ATOM 847 N N . GLU A 1 105 ? -11.68 38.25 3.479 1 97.44 105 GLU A N 1
ATOM 848 C CA . GLU A 1 105 ? -12.961 38.75 3.994 1 97.44 105 GLU A CA 1
ATOM 849 C C . GLU A 1 105 ? -13.836 37.594 4.469 1 97.44 105 GLU A C 1
ATOM 851 O O . GLU A 1 105 ? -14.492 37.688 5.508 1 97.44 105 GLU A O 1
ATOM 856 N N . TYR A 1 106 ? -13.891 36.562 3.67 1 97.88 106 TYR A N 1
ATOM 857 C CA . TYR A 1 106 ? -14.617 35.344 4.047 1 97.88 106 TYR A CA 1
ATOM 858 C C . TYR A 1 106 ? -14.148 34.844 5.402 1 97.88 106 TYR A C 1
ATOM 860 O O . TYR A 1 106 ? -14.969 34.531 6.27 1 97.88 106 TYR A O 1
ATOM 868 N N . ARG A 1 107 ? -12.852 34.781 5.602 1 98.19 107 ARG A N 1
ATOM 869 C CA . ARG A 1 107 ? -12.258 34.312 6.855 1 98.19 107 ARG A CA 1
ATOM 870 C C . ARG A 1 107 ? -12.695 35.188 8.016 1 98.19 107 ARG A C 1
ATOM 872 O O . ARG A 1 107 ? -13.086 34.688 9.078 1 98.19 107 ARG A O 1
ATOM 879 N N . ARG A 1 108 ? -12.664 36.531 7.801 1 98 108 ARG A N 1
ATOM 880 C CA . ARG A 1 108 ? -13.062 37.469 8.844 1 98 108 ARG A CA 1
ATOM 881 C C . ARG A 1 108 ? -14.523 37.281 9.227 1 98 108 ARG A C 1
ATOM 883 O O . ARG A 1 108 ? -14.859 37.281 10.414 1 98 108 ARG A O 1
ATOM 890 N N . ARG A 1 109 ? -15.344 37.125 8.25 1 98.19 109 ARG A N 1
ATOM 891 C CA . ARG A 1 109 ? -16.766 36.969 8.492 1 98.19 109 ARG A CA 1
ATOM 892 C C . ARG A 1 109 ? -17.062 35.719 9.289 1 98.19 109 ARG A C 1
ATOM 894 O O . ARG A 1 109 ? -17.875 35.719 10.219 1 98.19 109 ARG A O 1
ATOM 901 N N . VAL A 1 110 ? -16.453 34.656 8.898 1 98.5 110 VAL A N 1
ATOM 902 C CA . VAL A 1 110 ? -16.656 33.406 9.594 1 98.5 110 VAL A CA 1
ATOM 903 C C . VAL A 1 110 ? -16.094 33.469 11.008 1 98.5 110 VAL A C 1
ATOM 905 O O . VAL A 1 110 ? -16.703 33 11.961 1 98.5 110 VAL A O 1
ATOM 908 N N . ASP A 1 111 ? -14.93 34.125 11.164 1 98.5 111 ASP A N 1
ATOM 909 C CA . ASP A 1 111 ? -14.344 34.281 12.492 1 98.5 111 ASP A CA 1
ATOM 910 C C . ASP A 1 111 ? -15.273 35.094 13.406 1 98.5 111 ASP A C 1
ATOM 912 O O . ASP A 1 111 ? -15.438 34.75 14.578 1 98.5 111 ASP A O 1
ATOM 916 N N . ASP A 1 112 ? -15.82 36.125 12.852 1 98.06 112 ASP A N 1
ATOM 917 C CA . ASP A 1 112 ? -16.766 36.906 13.625 1 98.06 112 ASP A CA 1
ATOM 918 C C . ASP A 1 112 ? -17.969 36.062 14.047 1 98.06 112 ASP A C 1
ATOM 920 O O . ASP A 1 112 ? -18.422 36.156 15.188 1 98.06 112 ASP A O 1
ATOM 924 N N . ALA A 1 113 ? -18.469 35.312 13.086 1 98.12 113 ALA A N 1
ATOM 925 C CA . ALA A 1 113 ? -19.594 34.438 13.383 1 98.12 113 ALA A CA 1
ATOM 926 C C . ALA A 1 113 ? -19.219 33.406 14.43 1 98.12 113 ALA A C 1
ATOM 928 O O . ALA A 1 113 ? -20.031 33.062 15.305 1 98.12 113 ALA A O 1
ATOM 929 N N . MET A 1 114 ? -18.047 32.844 14.359 1 98.5 114 MET A N 1
ATOM 930 C CA . MET A 1 114 ? -17.562 31.859 15.336 1 98.5 114 MET A CA 1
ATOM 931 C C . MET A 1 114 ? -17.484 32.469 16.719 1 98.5 114 MET A C 1
ATOM 933 O O . MET A 1 114 ? -17.891 31.844 17.703 1 98.5 114 MET A O 1
ATOM 937 N N . ARG A 1 115 ? -16.953 33.719 16.797 1 97.75 115 ARG A N 1
ATOM 938 C CA . ARG A 1 115 ? -16.844 34.375 18.078 1 97.75 115 ARG A CA 1
ATOM 939 C C . ARG A 1 115 ? -18.234 34.625 18.688 1 97.75 115 ARG A C 1
ATOM 941 O O . ARG A 1 115 ? -18.422 34.469 19.891 1 97.75 115 ARG A O 1
ATOM 948 N N . ARG A 1 116 ? -19.156 34.969 17.844 1 97.44 116 ARG A N 1
ATOM 949 C CA . ARG A 1 116 ? -20.531 35.125 18.312 1 97.44 116 ARG A CA 1
ATOM 950 C C . ARG A 1 116 ? -21.078 33.781 18.812 1 97.44 116 ARG A C 1
ATOM 952 O O . ARG A 1 116 ? -21.766 33.719 19.828 1 97.44 116 ARG A O 1
ATOM 959 N N . PHE A 1 117 ? -20.766 32.75 18.078 1 97.81 117 PHE A N 1
ATOM 960 C CA . PHE A 1 117 ? -21.203 31.422 18.484 1 97.81 117 PHE A CA 1
ATOM 961 C C . PHE A 1 117 ? -20.641 31.047 19.844 1 97.81 117 PHE A C 1
ATOM 963 O O . PHE A 1 117 ? -21.359 30.562 20.703 1 97.81 117 PHE A O 1
ATOM 970 N N . PHE A 1 118 ? -19.328 31.266 20.062 1 97.5 118 PHE A N 1
ATOM 971 C CA . PHE A 1 118 ? -18.703 30.984 21.344 1 97.5 118 PHE A CA 1
ATOM 972 C C . PHE A 1 118 ? -19.391 31.75 22.469 1 97.5 118 PHE A C 1
ATOM 974 O O . PHE A 1 118 ? -19.562 31.219 23.578 1 97.5 118 PHE A O 1
ATOM 981 N N . ALA A 1 119 ? -19.828 32.969 22.188 1 96.44 119 ALA A N 1
ATOM 982 C CA . ALA A 1 119 ? -20.375 33.844 23.203 1 96.44 119 ALA A CA 1
ATOM 983 C C . ALA A 1 119 ? -21.828 33.5 23.5 1 96.44 119 ALA A C 1
ATOM 985 O O . ALA A 1 119 ? -22.297 33.656 24.641 1 96.44 119 ALA A O 1
ATOM 986 N N . ARG A 1 120 ? -22.547 32.938 22.516 1 95.94 120 ARG A N 1
ATOM 987 C CA . ARG A 1 120 ? -24 32.938 22.656 1 95.94 120 ARG A CA 1
ATOM 988 C C . ARG A 1 120 ? -24.547 31.531 22.75 1 95.94 120 ARG A C 1
ATOM 990 O O . ARG A 1 120 ? -25.672 31.312 23.219 1 95.94 120 ARG A O 1
ATOM 997 N N . ALA A 1 121 ? -23.828 30.578 22.219 1 96 121 ALA A N 1
ATOM 998 C CA . ALA A 1 121 ? -24.359 29.219 22.203 1 96 121 ALA A CA 1
ATOM 999 C C . ALA A 1 121 ? -24.656 28.719 23.609 1 96 121 ALA A C 1
ATOM 1001 O O . ALA A 1 121 ? -23.875 28.953 24.531 1 96 121 ALA A O 1
ATOM 1002 N N . ASP A 1 122 ? -25.797 28.094 23.766 1 95.5 122 ASP A N 1
ATOM 1003 C CA . ASP A 1 122 ? -26.078 27.469 25.047 1 95.5 122 ASP A CA 1
ATOM 1004 C C . ASP A 1 122 ? -25.172 26.266 25.297 1 95.5 122 ASP A C 1
ATOM 1006 O O . ASP A 1 122 ? -24.562 25.75 24.359 1 95.5 122 ASP A O 1
ATOM 1010 N N . GLU A 1 123 ? -25.125 25.844 26.5 1 94.56 123 GLU A N 1
ATOM 1011 C CA . GLU A 1 123 ? -24.156 24.844 26.906 1 94.56 123 GLU A CA 1
ATOM 1012 C C . GLU A 1 123 ? -24.391 23.516 26.172 1 94.56 123 GLU A C 1
ATOM 1014 O O . GLU A 1 123 ? -23.438 22.828 25.812 1 94.56 123 GLU A O 1
ATOM 1019 N N . ALA A 1 124 ? -25.594 23.203 25.984 1 94.31 124 ALA A N 1
ATOM 1020 C CA . ALA A 1 124 ? -25.922 21.953 25.312 1 94.31 124 ALA A CA 1
ATOM 1021 C C . ALA A 1 124 ? -25.484 21.984 23.844 1 94.31 124 ALA A C 1
ATOM 1023 O O . ALA A 1 124 ? -24.891 21.031 23.344 1 94.31 124 ALA A O 1
ATOM 1024 N N . THR A 1 125 ? -25.812 23.047 23.203 1 95.44 125 THR A N 1
ATOM 1025 C CA . THR A 1 125 ? -25.406 23.219 21.812 1 95.44 125 THR A CA 1
ATOM 1026 C C . THR A 1 125 ? -23.891 23.234 21.688 1 95.44 125 THR A C 1
ATOM 1028 O O . THR A 1 125 ? -23.328 22.609 20.797 1 95.44 125 THR A O 1
ATOM 1031 N N . PHE A 1 126 ? -23.25 23.969 22.578 1 95.56 126 PHE A N 1
ATOM 1032 C CA . PHE A 1 126 ? -21.797 24.047 22.547 1 95.56 126 PHE A CA 1
ATOM 1033 C C . PHE A 1 126 ? -21.172 22.688 22.75 1 95.56 126 PHE A C 1
ATOM 1035 O O . PHE A 1 126 ? -20.188 22.344 22.078 1 95.56 126 PHE A O 1
ATOM 1042 N N . ALA A 1 127 ? -21.703 21.922 23.625 1 93.75 127 ALA A N 1
ATOM 1043 C CA . ALA A 1 127 ? -21.172 20.594 23.891 1 93.75 127 ALA A CA 1
ATOM 1044 C C . ALA A 1 127 ? -21.219 19.719 22.641 1 93.75 127 ALA A C 1
ATOM 1046 O O . ALA A 1 127 ? -20.312 18.922 22.406 1 93.75 127 ALA A O 1
ATOM 1047 N N . ARG A 1 128 ? -22.219 19.938 21.859 1 92.19 128 ARG A N 1
ATOM 1048 C CA . ARG A 1 128 ? -22.375 19.156 20.625 1 92.19 128 ARG A CA 1
ATOM 1049 C C . ARG A 1 128 ? -21.422 19.641 19.547 1 92.19 128 ARG A C 1
ATOM 1051 O O . ARG A 1 128 ? -20.953 18.859 18.703 1 92.19 128 ARG A O 1
ATOM 1058 N N . ALA A 1 129 ? -21.078 20.891 19.594 1 96 129 ALA A N 1
ATOM 1059 C CA . ALA A 1 129 ? -20.266 21.516 18.547 1 96 129 ALA A CA 1
ATOM 1060 C C . ALA A 1 129 ? -18.781 21.406 18.891 1 96 129 ALA A C 1
ATOM 1062 O O . ALA A 1 129 ? -17.922 21.562 18.031 1 96 129 ALA A O 1
ATOM 1063 N N . ALA A 1 130 ? -18.5 21.188 20.125 1 95.94 130 ALA A N 1
ATOM 1064 C CA . ALA A 1 130 ? -17.141 21.297 20.656 1 95.94 130 ALA A CA 1
ATOM 1065 C C . ALA A 1 130 ? -16.188 20.375 19.891 1 95.94 130 ALA A C 1
ATOM 1067 O O . ALA A 1 130 ? -15.062 20.766 19.562 1 95.94 130 ALA A O 1
ATOM 1068 N N . PHE A 1 131 ? -16.656 19.219 19.594 1 94.06 131 PHE A N 1
ATOM 1069 C CA . PHE A 1 131 ? -15.805 18.266 18.875 1 94.06 131 PHE A CA 1
ATOM 1070 C C . PHE A 1 131 ? -15.469 18.781 17.484 1 94.06 131 PHE A C 1
ATOM 1072 O O . PHE A 1 131 ? -14.32 18.703 17.047 1 94.06 131 PHE A O 1
ATOM 1079 N N . ALA A 1 132 ? -16.469 19.219 16.812 1 95.94 132 ALA A N 1
ATOM 1080 C CA . ALA A 1 132 ? -16.266 19.75 15.469 1 95.94 132 ALA A CA 1
ATOM 1081 C C . ALA A 1 132 ? -15.281 20.922 15.484 1 95.94 132 ALA A C 1
ATOM 1083 O O . ALA A 1 132 ? -14.453 21.047 14.578 1 95.94 132 ALA A O 1
ATOM 1084 N N . ILE A 1 133 ? -15.43 21.75 16.484 1 97.81 133 ILE A N 1
ATOM 1085 C CA . ILE A 1 133 ? -14.523 22.891 16.609 1 97.81 133 ILE A CA 1
ATOM 1086 C C . ILE A 1 133 ? -13.102 22.391 16.859 1 97.81 133 ILE A C 1
ATOM 1088 O O . ILE A 1 133 ? -12.156 22.859 16.203 1 97.81 133 ILE A O 1
ATOM 1092 N N . GLU A 1 134 ? -12.945 21.5 17.75 1 96.12 134 GLU A N 1
ATOM 1093 C CA . GLU A 1 134 ? -11.625 20.938 18.047 1 96.12 134 GLU A CA 1
ATOM 1094 C C . GLU A 1 134 ? -11.023 20.281 16.812 1 96.12 134 GLU A C 1
ATOM 1096 O O . GLU A 1 134 ? -9.852 20.5 16.5 1 96.12 134 GLU A O 1
ATOM 1101 N N . LEU A 1 135 ? -11.805 19.469 16.125 1 96.44 135 LEU A N 1
ATOM 1102 C CA . LEU A 1 135 ? -11.352 18.828 14.891 1 96.44 135 LEU A CA 1
ATOM 1103 C C . LEU A 1 135 ? -10.914 19.875 13.875 1 96.44 135 LEU A C 1
ATOM 1105 O O . LEU A 1 135 ? -9.875 19.719 13.227 1 96.44 135 LEU A O 1
ATOM 1109 N N . GLY A 1 136 ? -11.703 20.906 13.766 1 97.75 136 GLY A N 1
ATOM 1110 C CA . GLY A 1 136 ? -11.383 21.969 12.828 1 97.75 136 GLY A CA 1
ATOM 1111 C C . GLY A 1 136 ? -10.07 22.656 13.141 1 97.75 136 GLY A C 1
ATOM 1112 O O . GLY A 1 136 ? -9.328 23.031 12.227 1 97.75 136 GLY A O 1
ATOM 1113 N N . THR A 1 137 ? -9.812 22.906 14.445 1 97.88 137 THR A N 1
ATOM 1114 C CA . THR A 1 137 ? -8.555 23.547 14.828 1 97.88 137 THR A CA 1
ATOM 1115 C C . THR A 1 137 ? -7.367 22.672 14.477 1 97.88 137 THR A C 1
ATOM 1117 O O . THR A 1 137 ? -6.359 23.141 13.953 1 97.88 137 THR A O 1
ATOM 1120 N N . HIS A 1 138 ? -7.434 21.359 14.711 1 97.44 138 HIS A N 1
ATOM 1121 C CA . HIS A 1 138 ? -6.375 20.438 14.336 1 97.44 138 HIS A CA 1
ATOM 1122 C C . HIS A 1 138 ? -6.246 20.328 12.82 1 97.44 138 HIS A C 1
ATOM 1124 O O . HIS A 1 138 ? -5.137 20.234 12.289 1 97.44 138 HIS A O 1
ATOM 1130 N N . HIS A 1 139 ? -7.371 20.344 12.156 1 97.81 139 HIS A N 1
ATOM 1131 C CA . HIS A 1 139 ? -7.387 20.344 10.695 1 97.81 139 HIS A CA 1
ATOM 1132 C C . HIS A 1 139 ? -6.633 21.547 10.133 1 97.81 139 HIS A C 1
ATOM 1134 O O . HIS A 1 139 ? -5.832 21.406 9.211 1 97.81 139 HIS A O 1
ATOM 1140 N N . GLU A 1 140 ? -6.941 22.688 10.695 1 98.5 140 GLU A N 1
ATOM 1141 C CA . GLU A 1 140 ? -6.262 23.875 10.211 1 98.5 140 GLU A CA 1
ATOM 1142 C C . GLU A 1 140 ? -4.766 23.828 10.508 1 98.5 140 GLU A C 1
ATOM 1144 O O . GLU A 1 140 ? -3.955 24.344 9.734 1 98.5 140 GLU A O 1
ATOM 1149 N N . GLU A 1 141 ? -4.363 23.219 11.641 1 98.5 141 GLU A N 1
ATOM 1150 C CA . GLU A 1 141 ? -2.941 23.047 11.93 1 98.5 141 GLU A CA 1
ATOM 1151 C C . GLU A 1 141 ? -2.264 22.172 10.875 1 98.5 141 GLU A C 1
ATOM 1153 O O . GLU A 1 141 ? -1.104 22.406 10.523 1 98.5 141 GLU A O 1
ATOM 1158 N N . GLN A 1 142 ? -2.924 21.156 10.336 1 98.12 142 GLN A N 1
ATOM 1159 C CA . GLN A 1 142 ? -2.41 20.391 9.195 1 98.12 142 GLN A CA 1
ATOM 1160 C C . GLN A 1 142 ? -2.176 21.297 7.992 1 98.12 142 GLN A C 1
ATOM 1162 O O . GLN A 1 142 ? -1.137 21.219 7.332 1 98.12 142 GLN A O 1
ATOM 1167 N N . HIS A 1 143 ? -3.145 22.172 7.75 1 98.31 143 HIS A N 1
ATOM 1168 C CA . HIS A 1 143 ? -3.07 23.047 6.586 1 98.31 143 HIS A CA 1
ATOM 1169 C C . HIS A 1 143 ? -2.004 24.125 6.77 1 98.31 143 HIS A C 1
ATOM 1171 O O . HIS A 1 143 ? -1.438 24.609 5.789 1 98.31 143 HIS A O 1
ATOM 1177 N N . GLN A 1 144 ? -1.75 24.516 8.047 1 98.38 144 GLN A N 1
ATOM 1178 C CA . GLN A 1 144 ? -0.655 25.438 8.305 1 98.38 144 GLN A CA 1
ATOM 1179 C C . GLN A 1 144 ? 0.675 24.875 7.816 1 98.38 144 GLN A C 1
ATOM 1181 O O . GLN A 1 144 ? 1.468 25.578 7.191 1 98.38 144 GLN A O 1
ATOM 1186 N N . GLU A 1 145 ? 0.913 23.641 8.047 1 98.25 145 GLU A N 1
ATOM 1187 C CA . GLU A 1 145 ? 2.107 22.969 7.527 1 98.25 145 GLU A CA 1
ATOM 1188 C C . GLU A 1 145 ? 2.064 22.875 6.008 1 98.25 145 GLU A C 1
ATOM 1190 O O . GLU A 1 145 ? 3.066 23.125 5.332 1 98.25 145 GLU A O 1
ATOM 1195 N N . LEU A 1 146 ? 0.919 22.516 5.438 1 97.5 146 LEU A N 1
ATOM 1196 C CA . LEU A 1 146 ? 0.763 22.328 4 1 97.5 146 LEU A CA 1
ATOM 1197 C C . LEU A 1 146 ? 0.997 23.641 3.254 1 97.5 146 LEU A C 1
ATOM 1199 O O . LEU A 1 146 ? 1.545 23.641 2.148 1 97.5 146 LEU A O 1
ATOM 1203 N N . ILE A 1 147 ? 0.576 24.75 3.869 1 97.62 147 ILE A N 1
ATOM 1204 C CA . ILE A 1 147 ? 0.807 26.062 3.26 1 97.62 147 ILE A CA 1
ATOM 1205 C C . ILE A 1 147 ? 2.295 26.234 2.971 1 97.62 147 ILE A C 1
ATOM 1207 O O . ILE A 1 147 ? 2.678 26.625 1.864 1 97.62 147 ILE A O 1
ATOM 1211 N N . LEU A 1 148 ? 3.098 25.875 3.912 1 97.31 148 LEU A N 1
ATOM 1212 C CA . LEU A 1 148 ? 4.539 26.062 3.785 1 97.31 148 LEU A CA 1
ATOM 1213 C C . LEU A 1 148 ? 5.133 25.062 2.803 1 97.31 148 LEU A C 1
ATOM 1215 O O . LEU A 1 148 ? 5.969 25.422 1.972 1 97.31 148 LEU A O 1
ATOM 1219 N N . THR A 1 149 ? 4.695 23.781 2.809 1 97.06 149 THR A N 1
ATOM 1220 C CA . THR A 1 149 ? 5.258 22.766 1.927 1 97.06 149 THR A CA 1
ATOM 1221 C C . THR A 1 149 ? 4.758 22.953 0.497 1 97.06 149 THR A C 1
ATOM 1223 O O . THR A 1 149 ? 5.418 22.531 -0.457 1 97.06 149 THR A O 1
ATOM 1226 N N . ASP A 1 150 ? 3.562 23.625 0.339 1 95.56 150 ASP A N 1
ATOM 1227 C CA . ASP A 1 150 ? 3.006 23.859 -0.991 1 95.56 150 ASP A CA 1
ATOM 1228 C C . ASP A 1 150 ? 3.605 25.109 -1.629 1 95.56 150 ASP A C 1
ATOM 1230 O O . ASP A 1 150 ? 3.666 25.219 -2.855 1 95.56 150 ASP A O 1
ATOM 1234 N N . VAL A 1 151 ? 4.062 26.031 -0.821 1 94.19 151 VAL A N 1
ATOM 1235 C CA . VAL A 1 151 ? 4.637 27.266 -1.354 1 94.19 151 VAL A CA 1
ATOM 1236 C C . VAL A 1 151 ? 6.102 27.031 -1.723 1 94.19 151 VAL A C 1
ATOM 1238 O O . VAL A 1 151 ? 6.621 27.656 -2.648 1 94.19 151 VAL A O 1
ATOM 1241 N N . LYS A 1 152 ? 6.738 26.109 -1.035 1 93.81 152 LYS A N 1
ATOM 1242 C CA . LYS A 1 152 ? 8.172 25.891 -1.208 1 93.81 152 LYS A CA 1
ATOM 1243 C C . LYS A 1 152 ? 8.508 25.562 -2.662 1 93.81 152 LYS A C 1
ATOM 1245 O O . LYS A 1 152 ? 9.445 26.125 -3.227 1 93.81 152 LYS A O 1
ATOM 1250 N N . PRO A 1 153 ? 7.746 24.672 -3.322 1 91.81 153 PRO A N 1
ATOM 1251 C CA . PRO A 1 153 ? 8.07 24.375 -4.719 1 91.81 153 PRO A CA 1
ATOM 1252 C C . PRO A 1 153 ? 7.934 25.594 -5.629 1 91.81 153 PRO A C 1
ATOM 1254 O O . PRO A 1 153 ? 8.648 25.703 -6.625 1 91.81 153 PRO A O 1
ATOM 1257 N N . LEU A 1 154 ? 7.031 26.516 -5.297 1 88.38 154 LEU A N 1
ATOM 1258 C CA . LEU A 1 154 ? 6.879 27.734 -6.074 1 88.38 154 LEU A CA 1
ATOM 1259 C C . LEU A 1 154 ? 8.125 28.609 -5.969 1 88.38 154 LEU A C 1
ATOM 1261 O O . LEU A 1 154 ? 8.641 29.094 -6.98 1 88.38 154 LEU A O 1
ATOM 1265 N N . LEU A 1 155 ? 8.523 28.688 -4.77 1 87.75 155 LEU A N 1
ATOM 1266 C CA . LEU A 1 155 ? 9.703 29.5 -4.52 1 87.75 155 LEU A CA 1
ATOM 1267 C C . LEU A 1 155 ? 10.953 28.859 -5.102 1 87.75 155 LEU A C 1
ATOM 1269 O O . LEU A 1 155 ? 11.805 29.531 -5.676 1 87.75 155 LEU A O 1
ATOM 1273 N N . ALA A 1 156 ? 10.984 27.578 -4.977 1 85.56 156 ALA A N 1
ATOM 1274 C CA . ALA A 1 156 ? 12.141 26.812 -5.445 1 85.56 156 ALA A CA 1
ATOM 1275 C C . ALA A 1 156 ? 12.242 26.844 -6.969 1 85.56 156 ALA A C 1
ATOM 1277 O O . ALA A 1 156 ? 13.336 26.75 -7.531 1 85.56 156 ALA A O 1
ATOM 1278 N N . ALA A 1 157 ? 11.156 27 -7.609 1 81.81 157 ALA A N 1
ATOM 1279 C CA . ALA A 1 157 ? 11.125 27 -9.07 1 81.81 157 ALA A CA 1
ATOM 1280 C C . ALA A 1 157 ? 11.508 28.359 -9.633 1 81.81 157 ALA A C 1
ATOM 1282 O O . ALA A 1 157 ? 11.812 28.484 -10.828 1 81.81 157 ALA A O 1
ATOM 1283 N N . SER A 1 158 ? 11.531 29.359 -8.812 1 79.56 158 SER A N 1
ATOM 1284 C CA . SER A 1 158 ? 11.805 30.703 -9.281 1 79.56 158 SER A CA 1
ATOM 1285 C C . SER A 1 158 ? 13.305 30.938 -9.461 1 79.56 158 SER A C 1
ATOM 1287 O O . SER A 1 158 ? 14.086 30.703 -8.539 1 79.56 158 SER A O 1
ATOM 1289 N N . PRO A 1 159 ? 13.672 31.406 -10.586 1 79.19 159 PRO A N 1
ATOM 1290 C CA . PRO A 1 159 ? 15.086 31.75 -10.766 1 79.19 159 PRO A CA 1
ATOM 1291 C C . PRO A 1 159 ? 15.5 32.969 -9.945 1 79.19 159 PRO A C 1
ATOM 1293 O O . PRO A 1 159 ? 16.703 33.25 -9.805 1 79.19 159 PRO A O 1
ATOM 1296 N N . MET A 1 160 ? 14.508 33.625 -9.383 1 77.56 160 MET A N 1
ATOM 1297 C CA . MET A 1 160 ? 14.797 34.844 -8.625 1 77.56 160 MET A CA 1
ATOM 1298 C C . MET A 1 160 ? 15.227 34.5 -7.203 1 77.56 160 MET A C 1
ATOM 1300 O O . MET A 1 160 ? 15.562 35.406 -6.422 1 77.56 160 MET A O 1
ATOM 1304 N N . ARG A 1 161 ? 15.383 33.312 -6.918 1 73 161 ARG A N 1
ATOM 1305 C CA . ARG A 1 161 ? 15.867 32.812 -5.633 1 73 161 ARG A CA 1
ATOM 1306 C C . ARG A 1 161 ? 15.094 33.438 -4.48 1 73 161 ARG A C 1
ATOM 1308 O O . ARG A 1 161 ? 15.695 33.969 -3.537 1 73 161 ARG A O 1
ATOM 1315 N N . VAL A 1 162 ? 13.805 33.406 -4.457 1 79.75 162 VAL A N 1
ATOM 1316 C CA . VAL A 1 162 ? 12.906 34.031 -3.479 1 79.75 162 VAL A CA 1
ATOM 1317 C C . VAL A 1 162 ? 12.883 33.188 -2.201 1 79.75 162 VAL A C 1
ATOM 1319 O O . VAL A 1 162 ? 12.961 31.953 -2.254 1 79.75 162 VAL A O 1
ATOM 1322 N N . ALA A 1 163 ? 12.984 33.906 -1.049 1 89.06 163 ALA A N 1
ATOM 1323 C CA . ALA A 1 163 ? 12.891 33.25 0.26 1 89.06 163 ALA A CA 1
ATOM 1324 C C . ALA A 1 163 ? 11.578 33.594 0.951 1 89.06 163 ALA A C 1
ATOM 1326 O O . ALA A 1 163 ? 11.086 34.75 0.834 1 89.06 163 ALA A O 1
ATOM 1327 N N . TYR A 1 164 ? 10.969 32.625 1.57 1 91.62 164 TYR A N 1
ATOM 1328 C CA . TYR A 1 164 ? 9.812 32.812 2.432 1 91.62 164 TYR A CA 1
ATOM 1329 C C . TYR A 1 164 ? 10.203 33.594 3.682 1 91.62 164 TYR A C 1
ATOM 1331 O O . TYR A 1 164 ? 9.508 34.562 4.066 1 91.62 164 TYR A O 1
ATOM 1339 N N . ALA A 1 165 ? 11.219 33.125 4.246 1 84.56 165 ALA A N 1
ATOM 1340 C CA . ALA A 1 165 ? 11.719 33.75 5.465 1 84.56 165 ALA A CA 1
ATOM 1341 C C . ALA A 1 165 ? 13.242 33.906 5.418 1 84.56 165 ALA A C 1
ATOM 1343 O O . ALA A 1 165 ? 13.938 33.062 4.875 1 84.56 165 ALA A O 1
ATOM 1344 N N . ARG A 1 166 ? 13.672 35.156 5.746 1 72.56 166 ARG A N 1
ATOM 1345 C CA . ARG A 1 166 ? 15.117 35.312 5.891 1 72.56 166 ARG A CA 1
ATOM 1346 C C . ARG A 1 166 ? 15.555 35 7.316 1 72.56 166 ARG A C 1
ATOM 1348 O O . ARG A 1 166 ? 14.961 35.5 8.273 1 72.56 166 ARG A O 1
ATOM 1355 N N . ALA A 1 167 ? 15.891 33.812 7.477 1 65.19 167 ALA A N 1
ATOM 1356 C CA . ALA A 1 167 ? 16.344 33.5 8.836 1 65.19 167 ALA A CA 1
ATOM 1357 C C . ALA A 1 167 ? 17.828 33.75 9 1 65.19 167 ALA A C 1
ATOM 1359 O O . ALA A 1 167 ? 18.594 33.688 8.023 1 65.19 167 ALA A O 1
ATOM 1360 N N . GLU A 1 168 ? 18.094 34.312 10.227 1 64.69 168 GLU A N 1
ATOM 1361 C CA . GLU A 1 168 ? 19.5 34.469 10.609 1 64.69 168 GLU A CA 1
ATOM 1362 C C . GLU A 1 168 ? 20.219 33.125 10.633 1 64.69 168 GLU A C 1
ATOM 1364 O O . GLU A 1 168 ? 19.641 32.094 11.031 1 64.69 168 GLU A O 1
ATOM 1369 N N . ARG A 1 169 ? 21.25 33 9.844 1 63.53 169 ARG A N 1
ATOM 1370 C CA . ARG A 1 169 ? 22.047 31.781 9.812 1 63.53 169 ARG A CA 1
ATOM 1371 C C . ARG A 1 169 ? 22.469 31.359 11.219 1 63.53 169 ARG A C 1
ATOM 1373 O O . ARG A 1 169 ? 23.016 32.188 11.969 1 63.53 169 ARG A O 1
ATOM 1380 N N . GLU A 1 170 ? 21.828 30.328 11.727 1 70.75 170 GLU A N 1
ATOM 1381 C CA . GLU A 1 170 ? 22.297 29.75 12.977 1 70.75 170 GLU A CA 1
ATOM 1382 C C . GLU A 1 170 ? 23.672 29.109 12.805 1 70.75 170 GLU A C 1
ATOM 1384 O O . GLU A 1 170 ? 24.047 28.703 11.703 1 70.75 170 GLU A O 1
ATOM 1389 N N . GLU A 1 171 ? 24.438 29.203 13.82 1 70.75 171 GLU A N 1
ATOM 1390 C CA . GLU A 1 171 ? 25.75 28.562 13.828 1 70.75 171 GLU A CA 1
ATOM 1391 C C . GLU A 1 171 ? 25.641 27.062 13.602 1 70.75 171 GLU A C 1
ATOM 1393 O O . GLU A 1 171 ? 24.75 26.406 14.172 1 70.75 171 GLU A O 1
ATOM 1398 N N . HIS A 1 172 ? 26.391 26.672 12.656 1 76.56 172 HIS A N 1
ATOM 1399 C CA . HIS A 1 172 ? 26.453 25.234 12.359 1 76.56 172 HIS A CA 1
ATOM 1400 C C . HIS A 1 172 ? 26.969 24.453 13.555 1 76.56 172 HIS A C 1
ATOM 1402 O O . HIS A 1 172 ? 27.922 24.859 14.219 1 76.56 172 HIS A O 1
ATOM 1408 N N . ALA A 1 173 ? 26.188 23.469 14.047 1 83.56 173 ALA A N 1
ATOM 1409 C CA . ALA A 1 173 ? 26.625 22.516 15.07 1 83.56 173 ALA A CA 1
ATOM 1410 C C . ALA A 1 173 ? 26.672 21.094 14.523 1 83.56 173 ALA A C 1
ATOM 1412 O O . ALA A 1 173 ? 25.781 20.688 13.766 1 83.56 173 ALA A O 1
ATOM 1413 N N . PRO A 1 174 ? 27.797 20.438 14.875 1 92.62 174 PRO A N 1
ATOM 1414 C CA . PRO A 1 174 ? 27.844 19.031 14.438 1 92.62 174 PRO A CA 1
ATOM 1415 C C . PRO A 1 174 ? 26.766 18.172 15.07 1 92.62 174 PRO A C 1
ATOM 1417 O O . PRO A 1 174 ? 26.375 18.406 16.219 1 92.62 174 PRO A O 1
ATOM 1420 N N . ALA A 1 175 ? 26.203 17.25 14.289 1 95.19 175 ALA A N 1
ATOM 1421 C CA . ALA A 1 175 ? 25.25 16.297 14.836 1 95.19 175 ALA A CA 1
ATOM 1422 C C . ALA A 1 175 ? 25.922 15.328 15.797 1 95.19 175 ALA A C 1
ATOM 1424 O O . ALA A 1 175 ? 27.047 14.906 15.57 1 95.19 175 ALA A O 1
ATOM 1425 N N . ALA A 1 176 ? 25.266 14.938 16.828 1 95.94 176 ALA A N 1
ATOM 1426 C CA . ALA A 1 176 ? 25.734 13.883 17.719 1 95.94 176 ALA A CA 1
ATOM 1427 C C . ALA A 1 176 ? 25.938 12.57 16.969 1 95.94 176 ALA A C 1
ATOM 1429 O O . ALA A 1 176 ? 25.203 12.289 16.016 1 95.94 176 ALA A O 1
ATOM 1430 N N . PRO A 1 177 ? 27 11.828 17.359 1 96 177 PRO A N 1
ATOM 1431 C CA . PRO A 1 177 ? 27.172 10.523 16.719 1 96 177 PRO A CA 1
ATOM 1432 C C . PRO A 1 177 ? 25.922 9.641 16.844 1 96 177 PRO A C 1
ATOM 1434 O O . PRO A 1 177 ? 25.25 9.672 17.891 1 96 177 PRO A O 1
ATOM 1437 N N . LEU A 1 178 ? 25.656 8.906 15.828 1 97.31 178 LEU A N 1
ATOM 1438 C CA . LEU A 1 178 ? 24.5 8.008 15.836 1 97.31 178 LEU A CA 1
ATOM 1439 C C . LEU A 1 178 ? 24.734 6.852 16.812 1 97.31 178 LEU A C 1
ATOM 1441 O O . LEU A 1 178 ? 25.781 6.219 16.797 1 97.31 178 LEU A O 1
ATOM 1445 N N . GLU A 1 179 ? 23.844 6.684 17.672 1 97.88 179 GLU A N 1
ATOM 1446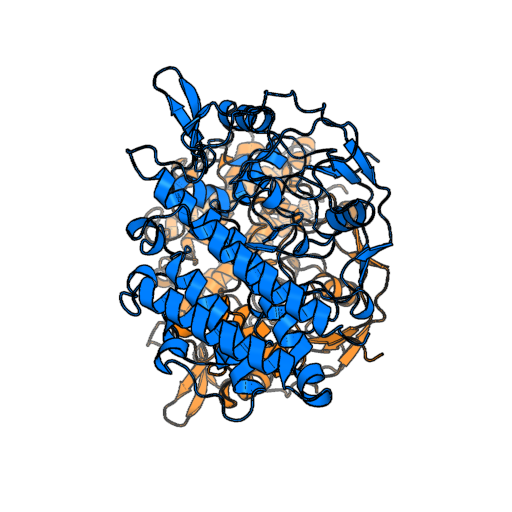 C CA . GLU A 1 179 ? 23.812 5.559 18.594 1 97.88 179 GLU A CA 1
ATOM 1447 C C . GLU A 1 179 ? 22.609 4.656 18.344 1 97.88 179 GLU A C 1
ATOM 1449 O O . GLU A 1 179 ? 21.578 5.113 17.844 1 97.88 179 GLU A O 1
ATOM 1454 N N . TRP A 1 180 ? 22.797 3.354 18.578 1 98 180 TRP A N 1
ATOM 1455 C CA . TRP A 1 180 ? 21.703 2.4 18.5 1 98 180 TRP A CA 1
ATOM 1456 C C . TRP A 1 180 ? 21.125 2.119 19.891 1 98 180 TRP A C 1
ATOM 1458 O O . TRP A 1 180 ? 21.844 1.664 20.781 1 98 180 TRP A O 1
ATOM 1468 N N . ILE A 1 181 ? 19.906 2.434 20.078 1 97.81 181 ILE A N 1
ATOM 1469 C CA . ILE A 1 181 ? 19.25 2.291 21.359 1 97.81 181 ILE A CA 1
ATOM 1470 C C . ILE A 1 181 ? 18.438 0.994 21.391 1 97.81 181 ILE A C 1
ATOM 1472 O O . ILE A 1 181 ? 17.469 0.84 20.641 1 97.81 181 ILE A O 1
ATOM 1476 N N . ALA A 1 182 ? 18.719 0.103 22.312 1 97.94 182 ALA A N 1
ATOM 1477 C CA . ALA A 1 182 ? 18.094 -1.215 22.391 1 97.94 182 ALA A CA 1
ATOM 1478 C C . ALA A 1 182 ? 16.672 -1.113 22.922 1 97.94 182 ALA A C 1
ATOM 1480 O O . ALA A 1 182 ? 16.406 -0.37 23.875 1 97.94 182 ALA A O 1
ATOM 1481 N N . GLN A 1 183 ? 15.766 -1.764 22.281 1 97.88 183 GLN A N 1
ATOM 1482 C CA . GLN A 1 183 ? 14.375 -1.919 22.688 1 97.88 183 GLN A CA 1
ATOM 1483 C C . GLN A 1 183 ? 14.016 -3.391 22.875 1 97.88 183 GLN A C 1
ATOM 1485 O O . GLN A 1 183 ? 14.102 -4.18 21.938 1 97.88 183 GLN A O 1
ATOM 1490 N N . PRO A 1 184 ? 13.547 -3.854 24.031 1 96.5 184 PRO A N 1
ATOM 1491 C CA . PRO A 1 184 ? 13.32 -5.273 24.312 1 96.5 184 PRO A CA 1
ATOM 1492 C C . PRO A 1 184 ? 12.141 -5.852 23.531 1 96.5 184 PRO A C 1
ATOM 1494 O O . PRO A 1 184 ? 12.062 -7.066 23.328 1 96.5 184 PRO A O 1
ATOM 1497 N N . GLY A 1 185 ? 11.242 -5.074 23 1 96.5 185 GLY A N 1
ATOM 1498 C CA . GLY A 1 185 ? 10.047 -5.566 22.344 1 96.5 185 GLY A CA 1
ATOM 1499 C C . GLY A 1 185 ? 9.055 -6.199 23.297 1 96.5 185 GLY A C 1
ATOM 1500 O O . GLY A 1 185 ? 8.875 -5.727 24.422 1 96.5 185 GLY A O 1
ATOM 1501 N N . GLY A 1 186 ? 8.328 -7.219 22.844 1 97.56 186 GLY A N 1
ATOM 1502 C CA . GLY A 1 186 ? 7.293 -7.863 23.641 1 97.56 186 GLY A CA 1
ATOM 1503 C C . GLY A 1 186 ? 5.895 -7.414 23.266 1 97.56 186 GLY A C 1
ATOM 1504 O O . GLY A 1 186 ? 5.68 -6.879 22.172 1 97.56 186 GLY A O 1
ATOM 1505 N N . LEU A 1 187 ? 4.91 -7.852 24.062 1 98.19 187 LEU A N 1
ATOM 1506 C CA . LEU A 1 187 ? 3.535 -7.406 23.875 1 98.19 187 LEU A CA 1
ATOM 1507 C C . LEU A 1 187 ? 3.365 -5.957 24.312 1 98.19 187 LEU A C 1
ATOM 1509 O O . LEU A 1 187 ? 3.551 -5.637 25.5 1 98.19 187 LEU A O 1
ATOM 1513 N N . VAL A 1 188 ? 3.088 -5.074 23.406 1 97.88 188 VAL A N 1
ATOM 1514 C CA . VAL A 1 188 ? 2.99 -3.646 23.703 1 97.88 188 VAL A CA 1
ATOM 1515 C C . VAL A 1 188 ? 1.588 -3.143 23.375 1 97.88 188 VAL A C 1
ATOM 1517 O O . VAL A 1 188 ? 0.799 -3.857 22.75 1 97.88 188 VAL A O 1
ATOM 1520 N N . GLU A 1 189 ? 1.277 -1.952 23.859 1 97.5 189 GLU A N 1
ATOM 1521 C CA . GLU A 1 189 ? 0.052 -1.253 23.484 1 97.5 189 GLU A CA 1
ATOM 1522 C C . GLU A 1 189 ? 0.362 0.051 22.75 1 97.5 189 GLU A C 1
ATOM 1524 O O . GLU A 1 189 ? 1.186 0.845 23.203 1 97.5 189 GLU A O 1
ATOM 1529 N N . ILE A 1 190 ? -0.243 0.239 21.641 1 98.06 190 ILE A N 1
ATOM 1530 C CA . ILE A 1 190 ? -0.099 1.473 20.875 1 98.06 190 ILE A CA 1
ATOM 1531 C C . ILE A 1 190 ? -1.478 1.999 20.484 1 98.06 190 ILE A C 1
ATOM 1533 O O . ILE A 1 190 ? -2.477 1.286 20.594 1 98.06 190 ILE A O 1
ATOM 1537 N N . GLY A 1 191 ? -1.526 3.248 20 1 98.25 191 GLY A N 1
ATOM 1538 C CA . GLY A 1 191 ? -2.779 3.883 19.625 1 98.25 191 GLY A CA 1
ATOM 1539 C C . GLY A 1 191 ? -3.354 4.766 20.719 1 98.25 191 GLY A C 1
ATOM 1540 O O . GLY A 1 191 ? -2.941 4.672 21.875 1 98.25 191 GLY A O 1
ATOM 1541 N N . ALA A 1 192 ? -4.285 5.574 20.375 1 97.81 192 ALA A N 1
ATOM 1542 C CA . ALA A 1 192 ? -4.871 6.562 21.281 1 97.81 192 ALA A CA 1
ATOM 1543 C C . ALA A 1 192 ? -6.07 5.98 22.031 1 97.81 192 ALA A C 1
ATOM 1545 O O . ALA A 1 192 ? -6.773 5.117 21.5 1 97.81 192 ALA A O 1
ATOM 1546 N N . ARG A 1 193 ? -6.246 6.461 23.297 1 93.56 193 ARG A N 1
ATOM 1547 C CA . ARG A 1 193 ? -7.469 6.242 24.062 1 93.56 193 ARG A CA 1
ATOM 1548 C C . ARG A 1 193 ? -8.375 7.465 24 1 93.56 193 ARG A C 1
ATOM 1550 O O . ARG A 1 193 ? -7.906 8.602 24.109 1 93.56 193 ARG A O 1
ATOM 1557 N N . ARG A 1 194 ? -9.586 7.137 23.812 1 85.69 194 ARG A N 1
ATOM 1558 C CA . ARG A 1 194 ? -10.555 8.227 23.719 1 85.69 194 ARG A CA 1
ATOM 1559 C C . ARG A 1 194 ? -10.484 9.133 24.953 1 85.69 194 ARG A C 1
ATOM 1561 O O . ARG A 1 194 ? -10.695 10.336 24.844 1 85.69 194 ARG A O 1
ATOM 1568 N N . GLU A 1 195 ? -10.102 8.617 26.016 1 88.81 195 GLU A N 1
ATOM 1569 C CA . GLU A 1 195 ? -10.133 9.336 27.297 1 88.81 195 GLU A CA 1
ATOM 1570 C C . GLU A 1 195 ? -8.906 10.234 27.438 1 88.81 195 GLU A C 1
ATOM 1572 O O . GLU A 1 195 ? -8.875 11.102 28.312 1 88.81 195 GLU A O 1
ATOM 1577 N N . ASP A 1 196 ? -7.914 10.109 26.656 1 89.06 196 ASP A N 1
ATOM 1578 C CA . ASP A 1 196 ? -6.66 10.844 26.812 1 89.06 196 ASP A CA 1
ATOM 1579 C C . ASP A 1 196 ? -6.73 12.203 26.125 1 89.06 196 ASP A C 1
ATOM 1581 O O . ASP A 1 196 ? -5.805 13.008 26.234 1 89.06 196 ASP A O 1
ATOM 1585 N N . GLY A 1 197 ? -7.84 12.586 25.531 1 89.62 197 GLY A N 1
ATOM 1586 C CA . GLY A 1 197 ? -7.961 13.836 24.797 1 89.62 197 GLY A CA 1
ATOM 1587 C C . GLY A 1 197 ? -8.25 13.641 23.328 1 89.62 197 GLY A C 1
ATOM 1588 O O . GLY A 1 197 ? -8.727 12.578 22.906 1 89.62 197 GLY A O 1
ATOM 1589 N N . PHE A 1 198 ? -7.938 14.695 22.578 1 92.88 198 PHE A N 1
ATOM 1590 C CA . PHE A 1 198 ? -8.25 14.641 21.156 1 92.88 198 PHE A CA 1
ATOM 1591 C C . PHE A 1 198 ? -7.309 13.672 20.438 1 92.88 198 PHE A C 1
ATOM 1593 O O . PHE A 1 198 ? -6.102 13.68 20.672 1 92.88 198 PHE A O 1
ATOM 1600 N N . ALA A 1 199 ? -7.824 12.898 19.578 1 96.31 199 ALA A N 1
ATOM 1601 C CA . ALA A 1 199 ? -7.117 12.094 18.578 1 96.31 199 ALA A CA 1
ATOM 1602 C C . ALA A 1 199 ? -7.953 11.93 17.312 1 96.31 199 ALA A C 1
ATOM 1604 O O . ALA A 1 199 ? -9.188 11.867 17.391 1 96.31 199 ALA A O 1
ATOM 1605 N N . PHE A 1 200 ? -7.316 11.969 16.219 1 97.31 200 PHE A N 1
ATOM 1606 C CA . PHE A 1 200 ? -8.039 11.633 14.992 1 97.31 200 PHE A CA 1
ATOM 1607 C C . PHE A 1 200 ? -8.516 10.188 15.023 1 97.31 200 PHE A C 1
ATOM 1609 O O . PHE A 1 200 ? -8.023 9.383 15.812 1 97.31 200 PHE A O 1
ATOM 1616 N N . ASP A 1 201 ? -9.492 9.852 14.188 1 96.62 201 ASP A N 1
ATOM 1617 C CA . ASP A 1 201 ? -10.094 8.523 14.188 1 96.62 201 ASP A CA 1
ATOM 1618 C C . ASP A 1 201 ? -9.055 7.449 13.859 1 96.62 201 ASP A C 1
ATOM 1620 O O . ASP A 1 201 ? -9.148 6.32 14.344 1 96.62 201 ASP A O 1
ATOM 1624 N N . ASN A 1 202 ? -8.039 7.789 13.062 1 97.88 202 ASN A N 1
ATOM 1625 C CA . ASN A 1 202 ? -7.062 6.797 12.633 1 97.88 202 ASN A CA 1
ATOM 1626 C C . ASN A 1 202 ? -6.027 6.523 13.719 1 97.88 202 ASN A C 1
ATOM 1628 O O . ASN A 1 202 ? -5.176 5.641 13.57 1 97.88 202 ASN A O 1
ATOM 1632 N N . GLU A 1 203 ? -6.059 7.246 14.852 1 98.25 203 GLU A N 1
ATOM 1633 C CA . GLU A 1 203 ? -5.074 7.086 15.914 1 98.25 203 GLU A CA 1
ATOM 1634 C C . GLU A 1 203 ? -5.52 6.035 16.938 1 98.25 203 GLU A C 1
ATOM 1636 O O . GLU A 1 203 ? -4.766 5.68 17.844 1 98.25 203 GLU A O 1
ATOM 1641 N N . GLY A 1 204 ? -6.711 5.66 16.844 1 96.88 204 GLY A N 1
ATOM 1642 C CA . GLY A 1 204 ? -7.242 4.707 17.797 1 96.88 204 GLY A CA 1
ATOM 1643 C C . GLY A 1 204 ? -7.902 3.508 17.156 1 96.88 204 GLY A C 1
ATOM 1644 O O . GLY A 1 204 ? -8.008 3.441 15.922 1 96.88 204 GLY A O 1
ATOM 1645 N N . PRO A 1 205 ? -8.375 2.555 17.969 1 96.81 205 PRO A N 1
ATOM 1646 C CA . PRO A 1 205 ? -8.25 2.533 19.438 1 96.81 205 PRO A CA 1
ATOM 1647 C C . PRO A 1 205 ? -6.895 2.02 19.906 1 96.81 205 PRO A C 1
ATOM 1649 O O . PRO A 1 205 ? -6.105 1.521 19.094 1 96.81 205 PRO A O 1
ATOM 1652 N N . ARG A 1 206 ? -6.613 2.305 21.203 1 97.75 206 ARG A N 1
ATOM 1653 C CA . ARG A 1 206 ? -5.484 1.609 21.812 1 97.75 206 ARG A CA 1
ATOM 1654 C C . ARG A 1 206 ? -5.629 0.098 21.672 1 97.75 206 ARG A C 1
ATOM 1656 O O . ARG A 1 206 ? -6.719 -0.445 21.859 1 97.75 206 ARG A O 1
ATOM 1663 N N . HIS A 1 207 ? -4.609 -0.636 21.203 1 97.19 207 HIS A N 1
ATOM 1664 C CA . HIS A 1 207 ? -4.645 -2.068 20.938 1 97.19 207 HIS A CA 1
ATOM 1665 C C . HIS A 1 207 ? -3.279 -2.705 21.172 1 97.19 207 HIS A C 1
ATOM 1667 O O . HIS A 1 207 ? -2.279 -2.002 21.312 1 97.19 207 HIS A O 1
ATOM 1673 N N . ARG A 1 208 ? -3.238 -3.99 21.281 1 97.5 208 ARG A N 1
ATOM 1674 C CA . ARG A 1 208 ? -2.01 -4.73 21.547 1 97.5 208 ARG A CA 1
ATOM 1675 C C . ARG A 1 208 ? -1.29 -5.078 20.25 1 97.5 208 ARG A C 1
ATOM 1677 O O . ARG A 1 208 ? -1.93 -5.301 19.219 1 97.5 208 ARG A O 1
ATOM 1684 N N . ALA A 1 209 ? 0.001 -5.105 20.25 1 97.38 209 ALA A N 1
ATOM 1685 C CA . ALA A 1 209 ? 0.881 -5.547 19.172 1 97.38 209 ALA A CA 1
ATOM 1686 C C . ALA A 1 209 ? 2.105 -6.273 19.719 1 97.38 209 ALA A C 1
ATOM 1688 O O . ALA A 1 209 ? 2.57 -5.973 20.812 1 97.38 209 ALA A O 1
ATOM 1689 N N . TRP A 1 210 ? 2.611 -7.211 19.031 1 98.12 210 TRP A N 1
ATOM 1690 C CA . TRP A 1 210 ? 3.848 -7.887 19.406 1 98.12 210 TRP A CA 1
ATOM 1691 C C . TRP A 1 210 ? 5.035 -7.309 18.641 1 98.12 210 TRP A C 1
ATOM 1693 O O . TRP A 1 210 ? 4.984 -7.156 17.422 1 98.12 210 TRP A O 1
ATOM 1703 N N . LEU A 1 211 ? 6.07 -6.957 19.344 1 98.12 211 LEU A N 1
ATOM 1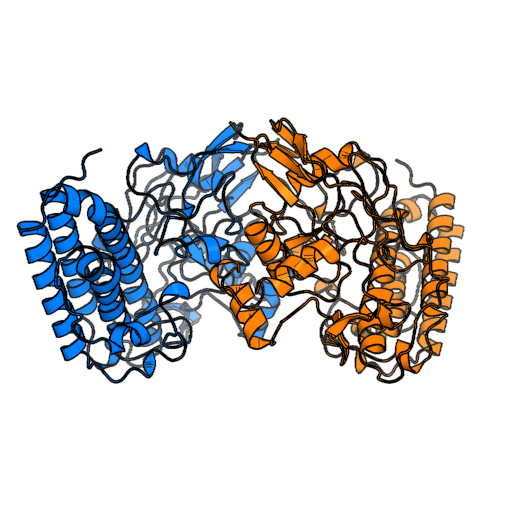704 C CA . LEU A 1 211 ? 7.309 -6.477 18.734 1 98.12 211 LEU A CA 1
ATOM 1705 C C . LEU A 1 211 ? 8.477 -7.391 19.094 1 98.12 211 LEU A C 1
ATOM 1707 O O . LEU A 1 211 ? 8.672 -7.734 20.266 1 98.12 211 LEU A O 1
ATOM 1711 N N . GLU A 1 212 ? 9.203 -7.84 18.078 1 97.5 212 GLU A N 1
ATOM 1712 C CA . GLU A 1 212 ? 10.492 -8.484 18.344 1 97.5 212 GLU A CA 1
ATOM 1713 C C . GLU A 1 212 ? 11.523 -7.469 18.844 1 97.5 212 GLU A C 1
ATOM 1715 O O . GLU A 1 212 ? 11.406 -6.273 18.562 1 97.5 212 GLU A O 1
ATOM 1720 N N . PRO A 1 213 ? 12.5 -7.957 19.641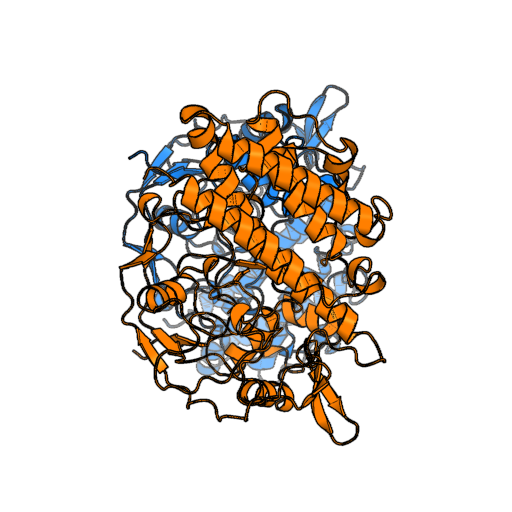 1 98.12 213 PRO A N 1
ATOM 1721 C CA . PRO A 1 213 ? 13.539 -7.02 20.062 1 98.12 213 PRO A CA 1
ATOM 1722 C C . PRO A 1 213 ? 14.219 -6.316 18.891 1 98.12 213 PRO A C 1
ATOM 1724 O O . PRO A 1 213 ? 14.477 -6.941 17.859 1 98.12 213 PRO A O 1
ATOM 1727 N N . PHE A 1 214 ? 14.492 -5.031 19 1 98.38 214 PHE A N 1
ATOM 1728 C CA . PHE A 1 214 ? 15.094 -4.246 17.938 1 98.38 214 PHE A CA 1
ATOM 1729 C C . PHE A 1 214 ? 15.93 -3.111 18.5 1 98.38 214 PHE A C 1
ATOM 1731 O O . PHE A 1 214 ? 16.031 -2.951 19.719 1 98.38 214 PHE A O 1
ATOM 1738 N N . GLU A 1 215 ? 16.656 -2.469 17.688 1 98.69 215 GLU A N 1
ATOM 1739 C CA . GLU A 1 215 ? 17.391 -1.25 18.016 1 98.69 215 GLU A CA 1
ATOM 1740 C C . GLU A 1 215 ? 16.938 -0.081 17.141 1 98.69 215 GLU A C 1
ATOM 1742 O O . GLU A 1 215 ? 16.672 -0.252 15.945 1 98.69 215 GLU A O 1
ATOM 1747 N N . LEU A 1 216 ? 16.734 1.039 17.766 1 98.62 216 LEU A N 1
ATOM 1748 C CA . LEU A 1 216 ? 16.359 2.262 17.062 1 98.62 216 LEU A CA 1
ATOM 1749 C C . LEU A 1 216 ? 17.516 3.26 17.062 1 98.62 216 LEU A C 1
ATOM 1751 O O . LEU A 1 216 ? 18.188 3.439 18.062 1 98.62 216 LEU A O 1
ATOM 1755 N N . ALA A 1 217 ? 17.75 3.852 15.891 1 98.69 217 ALA A N 1
ATOM 1756 C CA . ALA A 1 217 ? 18.766 4.895 15.805 1 98.69 217 ALA A CA 1
ATOM 1757 C C . ALA A 1 217 ? 18.438 6.066 16.719 1 98.69 217 ALA A C 1
ATOM 1759 O O . ALA A 1 217 ? 17.266 6.477 16.812 1 98.69 217 ALA A O 1
ATOM 1760 N N . SER A 1 218 ? 19.391 6.711 17.359 1 98.31 218 SER A N 1
ATOM 1761 C CA . SER A 1 218 ? 19.219 7.75 18.375 1 98.31 218 SER A CA 1
ATOM 1762 C C . SER A 1 218 ? 18.719 9.047 17.75 1 98.31 218 SER A C 1
ATOM 1764 O O . SER A 1 218 ? 18.156 9.898 18.438 1 98.31 218 SER A O 1
ATOM 1766 N N . ARG A 1 219 ? 18.938 9.219 16.469 1 98.25 219 ARG A N 1
ATOM 1767 C CA . ARG A 1 219 ? 18.562 10.438 15.766 1 98.25 219 ARG A CA 1
ATOM 1768 C C . ARG A 1 219 ? 18.234 10.141 14.305 1 98.25 219 ARG A C 1
ATOM 1770 O O . ARG A 1 219 ? 18.422 9.008 13.844 1 98.25 219 ARG A O 1
ATOM 1777 N N . CYS A 1 220 ? 17.672 11.148 13.602 1 98.69 220 CYS A N 1
ATOM 1778 C CA . CYS A 1 220 ? 17.375 11.023 12.18 1 98.69 220 CYS A CA 1
ATOM 1779 C C . CYS A 1 220 ? 18.656 10.992 11.359 1 98.69 220 CYS A C 1
ATOM 1781 O O . CYS A 1 220 ? 19.703 11.453 11.812 1 98.69 220 CYS A O 1
ATOM 1783 N N . VAL A 1 221 ? 18.594 10.406 10.18 1 98.88 221 VAL A N 1
ATOM 1784 C CA . VAL A 1 221 ? 19.688 10.398 9.227 1 98.88 221 VAL A CA 1
ATOM 1785 C C . VAL A 1 221 ? 19.969 11.82 8.75 1 98.88 221 VAL A C 1
ATOM 1787 O O . VAL A 1 221 ? 19.047 12.578 8.453 1 98.88 221 VAL A O 1
ATOM 1790 N N . THR A 1 222 ? 21.219 12.203 8.664 1 98.75 222 THR A N 1
ATOM 1791 C CA . THR A 1 222 ? 21.594 13.562 8.289 1 98.75 222 THR A CA 1
ATOM 1792 C C . THR A 1 222 ? 21.781 13.672 6.777 1 98.75 222 THR A C 1
ATOM 1794 O O . THR A 1 222 ? 21.891 12.664 6.082 1 98.75 222 THR A O 1
ATOM 1797 N N . SER A 1 223 ? 21.797 14.93 6.285 1 98.5 223 SER A N 1
ATOM 1798 C CA . SER A 1 223 ? 22.047 15.188 4.871 1 98.5 223 SER A CA 1
ATOM 1799 C C . SER A 1 223 ? 23.422 14.695 4.453 1 98.5 223 SER A C 1
ATOM 1801 O O . SER A 1 223 ? 23.609 14.211 3.33 1 98.5 223 SER A O 1
ATOM 1803 N N . GLY A 1 224 ? 24.359 14.859 5.328 1 98.38 224 GLY A N 1
ATOM 1804 C CA . GLY A 1 224 ? 25.703 14.359 5.035 1 98.38 224 GLY A CA 1
ATOM 1805 C C . GLY A 1 224 ? 25.75 12.852 4.867 1 98.38 224 GLY A C 1
ATOM 1806 O O . GLY A 1 224 ? 26.375 12.344 3.943 1 98.38 224 GLY A O 1
ATOM 1807 N N . GLU A 1 225 ? 25.125 12.172 5.785 1 98.75 225 GLU A N 1
ATOM 1808 C CA . GLU A 1 225 ? 25.031 10.719 5.684 1 98.75 225 GLU A CA 1
ATOM 1809 C C . GLU A 1 225 ? 24.312 10.297 4.406 1 98.75 225 GLU A C 1
ATOM 1811 O O . GLU A 1 225 ? 24.734 9.367 3.723 1 98.75 225 GLU A O 1
ATOM 1816 N N . TYR A 1 226 ? 23.25 10.969 4.047 1 98.88 226 TYR A N 1
ATOM 1817 C CA . TYR A 1 226 ? 22.5 10.648 2.836 1 98.88 226 TYR A CA 1
ATOM 1818 C C . TYR A 1 226 ? 23.312 10.969 1.589 1 98.88 226 TYR A C 1
ATOM 1820 O O . TYR A 1 226 ? 23.219 10.258 0.584 1 98.88 226 TYR A O 1
ATOM 1828 N N . LEU A 1 227 ? 24.047 12.047 1.678 1 98.69 227 LEU A N 1
ATOM 1829 C CA . LEU A 1 227 ? 24.922 12.406 0.563 1 98.69 227 LEU A CA 1
ATOM 1830 C C . LEU A 1 227 ? 25.891 11.273 0.234 1 98.69 227 LEU A C 1
ATOM 1832 O O . LEU A 1 227 ? 26.203 11.047 -0.935 1 98.69 227 LEU A O 1
ATOM 1836 N N . ALA A 1 228 ? 26.391 10.594 1.238 1 98.75 228 ALA A N 1
ATOM 1837 C CA . ALA A 1 228 ? 27.266 9.445 1.006 1 98.75 228 ALA A CA 1
ATOM 1838 C C . ALA A 1 228 ? 26.562 8.391 0.157 1 98.75 228 ALA A C 1
ATOM 1840 O O . ALA A 1 228 ? 27.188 7.75 -0.693 1 98.75 228 ALA A O 1
ATOM 1841 N N . PHE A 1 229 ? 25.297 8.133 0.378 1 98.75 229 PHE A N 1
ATOM 1842 C CA . PHE A 1 229 ? 24.453 7.227 -0.409 1 98.75 229 PHE A CA 1
ATOM 1843 C C . PHE A 1 229 ? 24.375 7.691 -1.858 1 98.75 229 PHE A C 1
ATOM 1845 O O . PHE A 1 229 ? 24.547 6.891 -2.781 1 98.75 229 PHE A O 1
ATOM 1852 N N . VAL A 1 230 ? 24.141 8.992 -2.035 1 98.56 230 VAL A N 1
ATOM 1853 C CA . VAL A 1 230 ? 24.047 9.57 -3.373 1 98.56 230 VAL A CA 1
ATOM 1854 C C . VAL A 1 230 ? 25.359 9.383 -4.113 1 98.56 230 VAL A C 1
ATOM 1856 O O . VAL A 1 230 ? 25.391 8.922 -5.254 1 98.56 230 VAL A O 1
ATOM 1859 N N . GLU A 1 231 ? 26.438 9.695 -3.451 1 97.81 231 GLU A N 1
ATOM 1860 C CA . GLU A 1 231 ? 27.766 9.672 -4.07 1 97.81 231 GLU A CA 1
ATOM 1861 C C . GLU A 1 231 ? 28.234 8.242 -4.32 1 97.81 231 GLU A C 1
ATOM 1863 O O . GLU A 1 231 ? 29.047 8 -5.215 1 97.81 231 GLU A O 1
ATOM 1868 N N . ASP A 1 232 ? 27.672 7.352 -3.564 1 98.5 232 ASP A N 1
ATOM 1869 C CA . ASP A 1 232 ? 28.031 5.945 -3.725 1 98.5 232 ASP A CA 1
ATOM 1870 C C . ASP A 1 232 ? 27.188 5.281 -4.812 1 98.5 232 ASP A C 1
ATOM 1872 O O . ASP A 1 232 ? 27.156 4.055 -4.918 1 98.5 232 ASP A O 1
ATOM 1876 N N . GLY A 1 233 ? 26.438 6.004 -5.516 1 98.06 233 GLY A N 1
ATOM 1877 C CA . GLY A 1 233 ? 25.641 5.477 -6.617 1 98.06 233 GLY A CA 1
ATOM 1878 C C . GLY A 1 233 ? 24.297 4.922 -6.176 1 98.06 233 GLY A C 1
ATOM 1879 O O . GLY A 1 233 ? 23.734 4.047 -6.836 1 98.06 233 GLY A O 1
ATOM 1880 N N . GLY A 1 234 ? 23.766 5.359 -5.07 1 98.44 234 GLY A N 1
ATOM 1881 C CA . GLY A 1 234 ? 22.516 4.855 -4.543 1 98.44 234 GLY A CA 1
ATOM 1882 C C . GLY A 1 234 ? 21.359 4.992 -5.516 1 98.44 234 GLY A C 1
ATOM 1883 O O . GLY A 1 234 ? 20.484 4.125 -5.578 1 98.44 234 GLY A O 1
ATOM 1884 N N . TYR A 1 235 ? 21.375 6.055 -6.312 1 98.25 235 TYR A N 1
ATOM 1885 C CA . TYR A 1 235 ? 20.297 6.309 -7.262 1 98.25 235 TYR A CA 1
ATOM 1886 C C . TYR A 1 235 ? 20.531 5.562 -8.57 1 98.25 235 TYR A C 1
ATOM 1888 O O . TYR A 1 235 ? 19.703 5.621 -9.484 1 98.25 235 TYR A O 1
ATOM 1896 N N . GLU A 1 236 ? 21.594 4.793 -8.648 1 96.94 236 GLU A N 1
ATOM 1897 C CA . GLU A 1 236 ? 21.938 4.066 -9.867 1 96.94 236 GLU A CA 1
ATOM 1898 C C . GLU A 1 236 ? 22 2.561 -9.617 1 96.94 236 GLU A C 1
ATOM 1900 O O . GLU A 1 236 ? 22.312 1.785 -10.516 1 96.94 236 GLU A O 1
ATOM 1905 N N . THR A 1 237 ? 21.719 2.146 -8.461 1 96.56 237 THR A N 1
ATOM 1906 C CA . THR A 1 237 ? 21.812 0.741 -8.078 1 96.56 237 THR A CA 1
ATOM 1907 C C . THR A 1 237 ? 20.422 0.141 -7.875 1 96.56 237 THR A C 1
ATOM 1909 O O . THR A 1 237 ? 19.844 0.262 -6.797 1 96.56 237 THR A O 1
ATOM 1912 N N . PRO A 1 238 ? 19.906 -0.605 -8.828 1 94.19 238 PRO A N 1
ATOM 1913 C CA . PRO A 1 238 ? 18.531 -1.109 -8.766 1 94.19 238 PRO A CA 1
ATOM 1914 C C . PRO A 1 238 ? 18.297 -2.037 -7.578 1 94.19 238 PRO A C 1
ATOM 1916 O O . PRO A 1 238 ? 17.203 -2.059 -7.016 1 94.19 238 PRO A O 1
ATOM 1919 N N . ALA A 1 239 ? 19.281 -2.732 -7.109 1 93.94 239 ALA A N 1
ATOM 1920 C CA . ALA A 1 239 ? 19.141 -3.754 -6.074 1 93.94 239 ALA A CA 1
ATOM 1921 C C . ALA A 1 239 ? 18.75 -3.131 -4.738 1 93.94 239 ALA A C 1
ATOM 1923 O O . ALA A 1 239 ? 18.281 -3.83 -3.836 1 93.94 239 ALA A O 1
ATOM 1924 N N . LEU A 1 240 ? 18.844 -1.818 -4.598 1 96.81 240 LEU A N 1
ATOM 1925 C CA . LEU A 1 240 ? 18.547 -1.13 -3.348 1 96.81 240 LEU A CA 1
ATOM 1926 C C . LEU A 1 240 ? 17.078 -0.714 -3.301 1 96.81 240 LEU A C 1
ATOM 1928 O O . LEU A 1 240 ? 16.547 -0.394 -2.23 1 96.81 240 LEU A O 1
ATOM 1932 N N . TRP A 1 241 ? 16.453 -0.751 -4.465 1 97.5 241 TRP A N 1
ATOM 1933 C CA . TRP A 1 241 ? 15.156 -0.089 -4.57 1 97.5 241 TRP A CA 1
ATOM 1934 C C . TRP A 1 241 ? 14.031 -1.11 -4.664 1 97.5 241 TRP A C 1
ATOM 1936 O O . TRP A 1 241 ? 14.211 -2.195 -5.219 1 97.5 241 TRP A O 1
ATOM 1946 N N . LEU A 1 242 ? 12.922 -0.731 -4.074 1 97.56 242 LEU A N 1
ATOM 1947 C CA . LEU A 1 242 ? 11.688 -1.411 -4.434 1 97.56 242 LEU A CA 1
ATOM 1948 C C . LEU A 1 242 ? 11.375 -1.229 -5.914 1 97.56 242 LEU A C 1
ATOM 1950 O O . LEU A 1 242 ? 11.688 -0.188 -6.496 1 97.56 242 LEU A O 1
ATOM 1954 N N . SER A 1 243 ? 10.695 -2.229 -6.5 1 95.88 243 SER A N 1
ATOM 1955 C CA . SER A 1 243 ? 10.461 -2.229 -7.938 1 95.88 243 SER A CA 1
ATOM 1956 C C . SER A 1 243 ? 9.695 -0.987 -8.375 1 95.88 243 SER A C 1
ATOM 1958 O O . SER A 1 243 ? 10.086 -0.308 -9.328 1 95.88 243 SER A O 1
ATOM 1960 N N . ASP A 1 244 ? 8.633 -0.682 -7.66 1 95.81 244 ASP A N 1
ATOM 1961 C CA . ASP A 1 244 ? 7.832 0.494 -7.984 1 95.81 244 ASP A CA 1
ATOM 1962 C C . ASP A 1 244 ? 8.648 1.775 -7.82 1 95.81 244 ASP A C 1
ATOM 1964 O O . ASP A 1 244 ? 8.508 2.711 -8.609 1 95.81 244 ASP A O 1
ATOM 1968 N N . GLY A 1 245 ? 9.438 1.81 -6.777 1 97.69 245 GLY A N 1
ATOM 1969 C CA . GLY A 1 245 ? 10.289 2.959 -6.535 1 97.69 245 GLY A CA 1
ATOM 1970 C C . GLY A 1 245 ? 11.336 3.166 -7.621 1 97.69 245 GLY A C 1
ATOM 1971 O O . GLY A 1 245 ? 11.57 4.297 -8.047 1 97.69 245 GLY A O 1
ATOM 1972 N N . TRP A 1 246 ? 11.953 2.102 -8.086 1 96.56 246 TRP A N 1
ATOM 1973 C CA . TRP A 1 246 ? 12.938 2.176 -9.156 1 96.56 246 TRP A CA 1
ATOM 1974 C C . TRP A 1 246 ? 12.312 2.691 -10.445 1 96.56 246 TRP A C 1
ATOM 1976 O O . TRP A 1 246 ? 12.859 3.582 -11.102 1 96.56 246 TRP A O 1
ATOM 1986 N N . ALA A 1 247 ? 11.188 2.135 -10.766 1 94.94 247 ALA A N 1
ATOM 1987 C CA . ALA A 1 247 ? 10.469 2.586 -11.953 1 94.94 247 ALA A CA 1
ATOM 1988 C C . ALA A 1 247 ? 10.164 4.078 -11.875 1 94.94 247 ALA A C 1
ATOM 1990 O O . ALA A 1 247 ? 10.359 4.809 -12.852 1 94.94 247 ALA A O 1
ATOM 1991 N N . HIS A 1 248 ? 9.711 4.523 -10.711 1 96.56 248 HIS A N 1
ATOM 1992 C CA . HIS A 1 248 ? 9.391 5.934 -10.516 1 96.56 248 HIS A CA 1
ATOM 1993 C C . HIS A 1 248 ? 10.641 6.805 -10.625 1 96.56 248 HIS A C 1
ATOM 1995 O O . HIS A 1 248 ? 10.617 7.844 -11.289 1 96.56 248 HIS A O 1
ATOM 2001 N N . ALA A 1 249 ? 11.688 6.387 -9.969 1 97.38 249 ALA A N 1
ATOM 2002 C CA . ALA A 1 249 ? 12.938 7.145 -9.977 1 97.38 249 ALA A CA 1
ATOM 2003 C C . ALA A 1 249 ? 13.477 7.293 -11.398 1 97.38 249 ALA A C 1
ATOM 2005 O O . ALA A 1 249 ? 13.922 8.375 -11.789 1 97.38 249 ALA A O 1
ATOM 2006 N N . ARG A 1 250 ? 13.422 6.215 -12.211 1 95.44 250 ARG A N 1
ATOM 2007 C CA . ARG A 1 250 ? 13.906 6.246 -13.586 1 95.44 250 ARG A CA 1
ATOM 2008 C C . ARG A 1 250 ? 13.016 7.125 -14.461 1 95.44 250 ARG A C 1
ATOM 2010 O O . ARG A 1 250 ? 13.508 7.941 -15.234 1 95.44 250 ARG A O 1
ATOM 2017 N N . ALA A 1 251 ? 11.75 6.977 -14.273 1 94.94 251 ALA A N 1
ATOM 2018 C CA . ALA A 1 251 ? 10.789 7.723 -15.078 1 94.94 251 ALA A CA 1
ATOM 2019 C C . ALA A 1 251 ? 10.922 9.227 -14.844 1 94.94 251 ALA A C 1
ATOM 2021 O O . ALA A 1 251 ? 10.648 10.031 -15.734 1 94.94 251 ALA A O 1
ATOM 2022 N N . ASN A 1 252 ? 11.352 9.602 -13.672 1 96 252 ASN A N 1
ATOM 2023 C CA . ASN A 1 252 ? 11.398 11.016 -13.312 1 96 252 ASN A CA 1
ATOM 2024 C C . ASN A 1 252 ? 12.836 11.5 -13.156 1 96 252 ASN A C 1
ATOM 2026 O O . ASN A 1 252 ? 13.07 12.594 -12.633 1 96 252 ASN A O 1
ATOM 2030 N N . ALA A 1 253 ? 13.82 10.664 -13.484 1 96.44 253 ALA A N 1
ATOM 2031 C CA . ALA A 1 253 ? 15.242 10.992 -13.492 1 96.44 253 ALA A CA 1
ATOM 2032 C C . ALA A 1 253 ? 15.703 11.469 -12.117 1 96.44 253 ALA A C 1
ATOM 2034 O O . ALA A 1 253 ? 16.391 12.492 -12 1 96.44 253 ALA A O 1
ATOM 2035 N N . TRP A 1 254 ? 15.211 10.797 -11.055 1 97.81 254 TRP A N 1
ATOM 2036 C CA . TRP A 1 254 ? 15.664 11.125 -9.711 1 97.81 254 TRP A CA 1
ATOM 2037 C C . TRP A 1 254 ? 17.156 10.852 -9.562 1 97.81 254 TRP A C 1
ATOM 2039 O O . TRP A 1 254 ? 17.656 9.82 -10.016 1 97.81 254 TRP A O 1
ATOM 2049 N N . ALA A 1 255 ? 17.891 11.75 -8.977 1 97.5 255 ALA A N 1
ATOM 2050 C CA . ALA A 1 255 ? 19.328 11.578 -8.797 1 97.5 255 ALA A CA 1
ATOM 2051 C C . ALA A 1 255 ? 19.766 12.031 -7.402 1 97.5 255 ALA A C 1
ATOM 2053 O O . ALA A 1 255 ? 20.906 11.797 -6.996 1 97.5 255 ALA A O 1
ATOM 2054 N N . SER A 1 256 ? 18.906 12.703 -6.719 1 97.94 256 SER A N 1
ATOM 2055 C CA . SER A 1 256 ? 19.094 13.234 -5.371 1 97.94 256 SER A CA 1
ATOM 2056 C C . SER A 1 256 ? 17.766 13.688 -4.777 1 97.94 256 SER A C 1
ATOM 2058 O O . SER A 1 256 ? 16.734 13.68 -5.461 1 97.94 256 SER A O 1
ATOM 2060 N N . PRO A 1 257 ? 17.719 14.023 -3.443 1 98.31 257 PRO A N 1
ATOM 2061 C CA . PRO A 1 257 ? 16.5 14.656 -2.924 1 98.31 257 PRO A CA 1
ATOM 2062 C C . PRO A 1 257 ? 16.047 15.844 -3.764 1 98.31 257 PRO A C 1
ATOM 2064 O O . PRO A 1 257 ? 16.875 16.547 -4.352 1 98.31 257 PRO A O 1
ATOM 2067 N N . ILE A 1 258 ? 14.781 16.125 -3.82 1 96.75 258 ILE A N 1
ATOM 2068 C CA . ILE A 1 258 ? 14.109 16.906 -4.852 1 96.75 258 ILE A CA 1
ATOM 2069 C C . ILE A 1 258 ? 14.641 18.344 -4.832 1 96.75 258 ILE A C 1
ATOM 2071 O O . ILE A 1 258 ? 14.695 19 -5.867 1 96.75 258 ILE A O 1
ATOM 2075 N N . TYR A 1 259 ? 15.141 18.859 -3.697 1 95.75 259 TYR A N 1
ATOM 2076 C CA . TYR A 1 259 ? 15.516 20.266 -3.619 1 95.75 259 TYR A CA 1
ATOM 2077 C C . TYR A 1 259 ? 17.031 20.438 -3.553 1 95.75 259 TYR A C 1
ATOM 2079 O O . TYR A 1 259 ? 17.531 21.531 -3.326 1 95.75 259 TYR A O 1
ATOM 2087 N N . TRP A 1 260 ? 17.75 19.297 -3.662 1 97.31 260 TRP A N 1
ATOM 2088 C CA . TRP A 1 260 ? 19.203 19.375 -3.717 1 97.31 260 TRP A CA 1
ATOM 2089 C C . TRP A 1 260 ? 19.672 19.812 -5.098 1 97.31 260 TRP A C 1
ATOM 2091 O O . TRP A 1 260 ? 19.047 19.469 -6.109 1 97.31 260 TRP A O 1
ATOM 2101 N N . GLU A 1 261 ? 20.734 20.547 -5.199 1 93.38 261 GLU A N 1
ATOM 2102 C CA . GLU A 1 261 ? 21.359 20.922 -6.461 1 93.38 261 GLU A CA 1
ATOM 2103 C C . GLU A 1 261 ? 22.875 21.047 -6.312 1 93.38 261 GLU A C 1
ATOM 2105 O O . GLU A 1 261 ? 23.375 21.359 -5.227 1 93.38 261 GLU A O 1
ATOM 2110 N N . ARG A 1 262 ? 23.484 20.75 -7.336 1 93.38 262 ARG A N 1
ATOM 2111 C CA . ARG A 1 262 ? 24.938 20.906 -7.387 1 93.38 262 ARG A CA 1
ATOM 2112 C C . ARG A 1 262 ? 25.312 22.156 -8.18 1 93.38 262 ARG A C 1
ATOM 2114 O O . ARG A 1 262 ? 24.719 22.438 -9.219 1 93.38 262 ARG A O 1
ATOM 2121 N N . ASP A 1 263 ? 26.312 22.859 -7.621 1 91.25 263 ASP A N 1
ATOM 2122 C CA . ASP A 1 263 ? 26.781 24.016 -8.391 1 91.25 263 ASP A CA 1
ATOM 2123 C C . ASP A 1 263 ? 27.859 23.594 -9.406 1 91.25 263 ASP A C 1
ATOM 2125 O O . ASP A 1 263 ? 28.156 22.406 -9.547 1 91.25 263 ASP A O 1
ATOM 2129 N N . GLU A 1 264 ? 28.328 24.578 -10.125 1 90.06 264 GLU A N 1
ATOM 2130 C CA . GLU A 1 264 ? 29.281 24.328 -11.203 1 90.06 264 GLU A CA 1
ATOM 2131 C C . GLU A 1 264 ? 30.594 23.734 -10.664 1 90.06 264 GLU A C 1
ATOM 2133 O O . GLU A 1 264 ? 31.328 23.078 -11.398 1 90.06 264 GLU A O 1
ATOM 2138 N N . HIS A 1 265 ? 30.891 23.891 -9.43 1 92.75 265 HIS A N 1
ATOM 2139 C CA . HIS A 1 265 ? 32.125 23.422 -8.82 1 92.75 265 HIS A CA 1
ATOM 2140 C C . HIS A 1 265 ? 31.906 22.109 -8.086 1 92.75 265 HIS A C 1
ATOM 2142 O O . HIS A 1 265 ? 32.844 21.562 -7.488 1 92.75 265 HIS A O 1
ATOM 2148 N N . GLY A 1 266 ? 30.656 21.656 -8.055 1 91.75 266 GLY A N 1
ATOM 2149 C CA . GLY A 1 266 ? 30.359 20.359 -7.469 1 91.75 266 GLY A CA 1
ATOM 2150 C C . GLY A 1 266 ? 29.859 20.453 -6.039 1 91.75 266 GLY A C 1
ATOM 2151 O O . GLY A 1 266 ? 29.531 19.422 -5.43 1 91.75 266 GLY A O 1
ATOM 2152 N N . ALA A 1 267 ? 29.75 21.641 -5.559 1 94.19 267 ALA A N 1
ATOM 2153 C CA . ALA A 1 267 ? 29.25 21.844 -4.199 1 94.19 267 ALA A CA 1
ATOM 2154 C C . ALA A 1 267 ? 27.734 21.656 -4.145 1 94.19 267 ALA A C 1
ATOM 2156 O O . ALA A 1 267 ? 27.031 22.078 -5.059 1 94.19 267 ALA A O 1
ATOM 2157 N N . TRP A 1 268 ? 27.312 21.047 -3.025 1 96.44 268 TRP A N 1
ATOM 2158 C CA . TRP A 1 268 ? 25.891 20.75 -2.889 1 96.44 268 TRP A CA 1
ATOM 2159 C C . TRP A 1 268 ? 25.156 21.891 -2.17 1 96.44 268 TRP A C 1
ATOM 2161 O O . TRP A 1 268 ? 25.672 22.438 -1.182 1 96.44 268 TRP A O 1
ATOM 2171 N N . TYR A 1 269 ? 24.078 22.25 -2.678 1 94.38 269 TYR A N 1
ATOM 2172 C CA . TYR A 1 269 ? 23.156 23.234 -2.115 1 94.38 269 TYR A CA 1
ATOM 2173 C C . TYR A 1 269 ? 21.75 22.656 -1.969 1 94.38 269 TYR A C 1
ATOM 2175 O O . TYR A 1 269 ? 21.469 21.578 -2.492 1 94.38 269 TYR A O 1
ATOM 2183 N N . GLU A 1 270 ? 20.922 23.328 -1.185 1 94.62 270 GLU A N 1
ATOM 2184 C CA . GLU A 1 270 ? 19.516 22.984 -1.025 1 94.62 270 GLU A CA 1
ATOM 2185 C C . GLU A 1 270 ? 18.625 24.219 -1.154 1 94.62 270 GLU A C 1
ATOM 2187 O O . GLU A 1 270 ? 18.953 25.281 -0.623 1 94.62 270 GLU A O 1
ATOM 2192 N N . ARG A 1 271 ? 17.594 24.094 -1.944 1 93.25 271 ARG A N 1
ATOM 2193 C CA . ARG A 1 271 ? 16.562 25.125 -1.972 1 93.25 271 ARG A CA 1
ATOM 2194 C C . ARG A 1 271 ? 15.633 25 -0.775 1 93.25 271 ARG A C 1
ATOM 2196 O O . ARG A 1 271 ? 14.914 24 -0.649 1 93.25 271 ARG A O 1
ATOM 2203 N N . THR A 1 272 ? 15.711 25.922 0.162 1 93.88 272 THR A N 1
ATOM 2204 C CA . THR A 1 272 ? 14.93 25.922 1.395 1 93.88 272 THR A CA 1
ATOM 2205 C C . THR A 1 272 ? 13.938 27.062 1.418 1 93.88 272 THR A C 1
ATOM 2207 O O . THR A 1 272 ? 13.898 27.891 0.492 1 93.88 272 THR A O 1
ATOM 2210 N N . LEU A 1 273 ? 13.055 27.094 2.463 1 94.56 273 LEU A N 1
ATOM 2211 C CA . LEU A 1 273 ? 12.141 28.219 2.648 1 94.56 273 LEU A CA 1
ATOM 2212 C C . LEU A 1 273 ? 12.906 29.5 3 1 94.56 273 LEU A C 1
ATOM 2214 O O . LEU A 1 273 ? 12.344 30.594 2.953 1 94.56 273 LEU A O 1
ATOM 2218 N N . ARG A 1 274 ? 14.219 29.359 3.238 1 91.31 274 ARG A N 1
ATOM 2219 C CA . ARG A 1 274 ? 15.094 30.484 3.539 1 91.31 274 ARG A CA 1
ATOM 2220 C C . ARG A 1 274 ? 15.922 30.875 2.32 1 91.31 274 ARG A C 1
ATOM 2222 O O . ARG A 1 274 ? 16.844 31.672 2.426 1 91.31 274 ARG A O 1
ATOM 2229 N N . GLY A 1 275 ? 15.617 30.312 1.19 1 89.12 275 GLY A N 1
ATOM 2230 C CA . GLY A 1 275 ? 16.406 30.516 -0.017 1 89.12 275 GLY A CA 1
ATOM 2231 C C . GLY A 1 275 ? 17.375 29.375 -0.282 1 89.12 275 GLY A C 1
ATOM 2232 O O . GLY A 1 275 ? 17.297 28.312 0.341 1 89.12 275 GLY A O 1
ATOM 2233 N N . ARG A 1 276 ? 18.219 29.594 -1.271 1 90.19 276 ARG A N 1
ATOM 2234 C CA . ARG A 1 276 ? 19.266 28.609 -1.592 1 90.19 276 ARG A CA 1
ATOM 2235 C C . ARG A 1 276 ? 20.391 28.656 -0.564 1 90.19 276 ARG A C 1
ATOM 2237 O O . ARG A 1 276 ? 21.016 29.703 -0.36 1 90.19 276 ARG A O 1
ATOM 2244 N N . GLU A 1 277 ? 20.688 27.594 0.048 1 90.69 277 GLU A N 1
ATOM 2245 C CA . GLU A 1 277 ? 21.703 27.516 1.083 1 90.69 277 GLU A CA 1
ATOM 2246 C C . GLU A 1 277 ? 22.656 26.344 0.841 1 90.69 277 GLU A C 1
ATOM 2248 O O . GLU A 1 277 ? 22.25 25.328 0.24 1 90.69 277 GLU A O 1
ATOM 2253 N N . PRO A 1 278 ? 23.922 26.562 1.279 1 93.44 278 PRO A N 1
ATOM 2254 C CA . PRO A 1 278 ? 24.766 25.359 1.28 1 93.44 278 PRO A CA 1
ATOM 2255 C C . PRO A 1 278 ? 24.125 24.203 2.049 1 93.44 278 PRO A C 1
ATOM 2257 O O . PRO A 1 278 ? 23.453 24.422 3.064 1 93.44 278 PRO A O 1
ATOM 2260 N N . LEU A 1 279 ? 24.234 23 1.543 1 95.94 279 LEU A N 1
ATOM 2261 C CA . LEU A 1 279 ? 23.688 21.828 2.197 1 95.94 279 LEU A CA 1
ATOM 2262 C C . LEU A 1 279 ? 24.156 21.734 3.645 1 95.94 279 LEU A C 1
ATOM 2264 O O . LEU A 1 279 ? 25.359 21.734 3.91 1 95.94 279 LEU A O 1
ATOM 2268 N N . GLU A 1 280 ? 23.281 21.766 4.574 1 95.12 280 GLU A N 1
ATOM 2269 C CA . GLU A 1 280 ? 23.625 21.547 5.977 1 95.12 280 GLU A CA 1
ATOM 2270 C C . GLU A 1 280 ? 23.812 20.062 6.277 1 95.12 280 GLU A C 1
ATOM 2272 O O . GLU A 1 280 ? 22.859 19.375 6.668 1 95.12 280 GLU A O 1
ATOM 2277 N N . ARG A 1 281 ? 24.969 19.625 6.266 1 96.62 281 ARG A N 1
ATOM 2278 C CA . ARG A 1 281 ? 25.312 18.203 6.266 1 96.62 281 ARG A CA 1
ATOM 2279 C C . ARG A 1 281 ? 24.891 17.547 7.578 1 96.62 281 ARG A C 1
ATOM 2281 O O . ARG A 1 281 ? 24.578 16.359 7.609 1 96.62 281 ARG A O 1
ATOM 2288 N N . ASP A 1 282 ? 24.859 18.312 8.641 1 97.69 282 ASP A N 1
ATOM 2289 C CA . ASP A 1 282 ? 24.609 17.734 9.953 1 97.69 282 ASP A CA 1
ATOM 2290 C C . ASP A 1 282 ? 23.125 17.766 10.305 1 97.69 282 ASP A C 1
ATOM 2292 O O . ASP A 1 282 ? 22.688 17.141 11.281 1 97.69 282 ASP A O 1
ATOM 2296 N N . ALA A 1 283 ? 22.281 18.453 9.547 1 97 283 ALA A N 1
ATOM 2297 C CA . ALA A 1 283 ? 20.828 18.469 9.758 1 97 283 ALA A CA 1
ATOM 2298 C C . ALA A 1 283 ? 20.172 17.25 9.141 1 97 283 ALA A C 1
ATOM 2300 O O . ALA A 1 283 ? 20.703 16.656 8.203 1 97 283 ALA A O 1
ATOM 2301 N N . PRO A 1 284 ? 19.047 16.859 9.695 1 98.38 284 PRO A N 1
ATOM 2302 C CA . PRO A 1 284 ? 18.312 15.75 9.07 1 98.38 284 PRO A CA 1
ATOM 2303 C C . PRO A 1 284 ? 18.047 15.977 7.582 1 98.38 284 PRO A C 1
ATOM 2305 O O . PRO A 1 284 ? 17.703 17.094 7.176 1 98.38 284 PRO A O 1
ATOM 2308 N N . VAL A 1 285 ? 18.297 14.93 6.77 1 98.81 285 VAL A N 1
ATOM 2309 C CA . VAL A 1 285 ? 17.891 14.984 5.371 1 98.81 285 VAL A CA 1
ATOM 2310 C C . VAL A 1 285 ? 16.375 15.094 5.273 1 98.81 285 VAL A C 1
ATOM 2312 O O . VAL A 1 285 ? 15.648 14.492 6.066 1 98.81 285 VAL A O 1
ATOM 2315 N N . SER A 1 286 ? 15.898 15.875 4.379 1 98.44 286 SER A N 1
ATOM 2316 C CA . SER A 1 286 ? 14.461 16.078 4.238 1 98.44 286 SER A CA 1
ATOM 2317 C C . SER A 1 286 ? 14.023 15.961 2.781 1 98.44 286 SER A C 1
ATOM 2319 O O . SER A 1 286 ? 14.867 15.875 1.883 1 98.44 286 SER A O 1
ATOM 2321 N N . HIS A 1 287 ? 12.688 15.852 2.584 1 98.5 287 HIS A N 1
ATOM 2322 C CA . HIS A 1 287 ? 12.047 15.781 1.277 1 98.5 287 HIS A CA 1
ATOM 2323 C C . HIS A 1 287 ? 12.43 14.5 0.544 1 98.5 287 HIS A C 1
ATOM 2325 O O . HIS A 1 287 ? 12.805 14.539 -0.63 1 98.5 287 HIS A O 1
ATOM 2331 N N . LEU A 1 288 ? 12.391 13.422 1.315 1 98.81 288 LEU A N 1
ATOM 2332 C CA . LEU A 1 288 ? 12.57 12.078 0.764 1 98.81 288 LEU A CA 1
ATOM 2333 C C . LEU A 1 288 ? 11.219 11.406 0.517 1 98.81 288 LEU A C 1
ATOM 2335 O O . LEU A 1 288 ? 10.305 11.523 1.334 1 98.81 288 LEU A O 1
ATOM 2339 N N . SER A 1 289 ? 11.109 10.75 -0.63 1 98.75 289 SER A N 1
ATOM 2340 C CA . SER A 1 289 ? 10.008 9.805 -0.785 1 98.75 289 SER A CA 1
ATOM 2341 C C . SER A 1 289 ? 10.219 8.562 0.076 1 98.75 289 SER A C 1
ATOM 2343 O O . SER A 1 289 ? 11.32 8.336 0.588 1 98.75 289 SER A O 1
ATOM 2345 N N . TYR A 1 290 ? 9.164 7.785 0.262 1 98.88 290 TYR A N 1
ATOM 2346 C CA . TYR A 1 290 ? 9.312 6.5 0.937 1 98.88 290 TYR A CA 1
ATOM 2347 C C . TYR A 1 290 ? 10.344 5.625 0.229 1 98.88 290 TYR A C 1
ATOM 2349 O O . TYR A 1 290 ? 11.141 4.945 0.877 1 98.88 290 TYR A O 1
ATOM 2357 N N . TYR A 1 291 ? 10.297 5.598 -1.125 1 98.88 291 TYR A N 1
ATOM 2358 C CA . TYR A 1 291 ? 11.211 4.793 -1.932 1 98.88 291 TYR A CA 1
ATOM 2359 C C . TYR A 1 291 ? 12.664 5.145 -1.635 1 98.88 291 TYR A C 1
ATOM 2361 O O . TYR A 1 291 ? 13.5 4.254 -1.459 1 98.88 291 TYR A O 1
ATOM 2369 N N . GLU A 1 292 ? 12.922 6.43 -1.529 1 98.94 292 GLU A N 1
ATOM 2370 C CA . GLU A 1 292 ? 14.273 6.898 -1.229 1 98.94 292 GLU A CA 1
ATOM 2371 C C . GLU A 1 292 ? 14.695 6.508 0.185 1 98.94 292 GLU A C 1
ATOM 2373 O O . GLU A 1 292 ? 15.82 6.062 0.404 1 98.94 292 GLU A O 1
ATOM 2378 N N . ALA A 1 293 ? 13.789 6.727 1.119 1 98.94 293 ALA A N 1
ATOM 2379 C CA . ALA A 1 293 ? 14.07 6.387 2.51 1 98.94 293 ALA A CA 1
ATOM 2380 C C . ALA A 1 293 ? 14.359 4.898 2.666 1 98.94 293 ALA A C 1
ATOM 2382 O O . ALA A 1 293 ? 15.312 4.512 3.352 1 98.94 293 ALA A O 1
ATOM 2383 N N . ASP A 1 294 ? 13.555 4.086 2.033 1 98.81 294 ASP A N 1
ATOM 2384 C CA . ASP A 1 294 ? 13.711 2.635 2.104 1 98.81 294 ASP A CA 1
ATOM 2385 C C . ASP A 1 294 ? 15.008 2.189 1.439 1 98.81 294 ASP A C 1
ATOM 2387 O O . ASP A 1 294 ? 15.719 1.331 1.968 1 98.81 294 ASP A O 1
ATOM 2391 N N . ALA A 1 295 ? 15.32 2.725 0.261 1 98.75 295 ALA A N 1
ATOM 2392 C CA . ALA A 1 295 ? 16.562 2.396 -0.448 1 98.75 295 ALA A CA 1
ATOM 2393 C C . ALA A 1 295 ? 17.781 2.736 0.396 1 98.75 295 ALA A C 1
ATOM 2395 O O . ALA A 1 295 ? 18.734 1.95 0.47 1 98.75 295 ALA A O 1
ATOM 2396 N N . TYR A 1 296 ? 17.766 3.941 1.019 1 98.88 296 TYR A N 1
ATOM 2397 C CA . TYR A 1 296 ? 18.859 4.32 1.899 1 98.88 296 TYR A CA 1
ATOM 2398 C C . TYR A 1 296 ? 19.016 3.322 3.043 1 98.88 296 TYR A C 1
ATOM 2400 O O . TYR A 1 296 ? 20.125 2.912 3.377 1 98.88 296 TYR A O 1
ATOM 2408 N N . ALA A 1 297 ? 17.875 3.041 3.699 1 98.88 297 ALA A N 1
ATOM 2409 C CA . ALA A 1 297 ? 17.922 2.135 4.844 1 98.88 297 ALA A CA 1
ATOM 2410 C C . ALA A 1 297 ? 18.562 0.805 4.465 1 98.88 297 ALA A C 1
ATOM 2412 O O . ALA A 1 297 ? 19.391 0.274 5.211 1 98.88 297 ALA A O 1
ATOM 2413 N N . ARG A 1 298 ? 18.188 0.246 3.307 1 97.56 298 ARG A N 1
ATOM 2414 C CA . ARG A 1 298 ? 18.781 -0.996 2.824 1 97.56 298 ARG A CA 1
ATOM 2415 C C . ARG A 1 298 ? 20.281 -0.829 2.582 1 97.56 298 ARG A C 1
ATOM 2417 O O . ARG A 1 298 ? 21.078 -1.689 2.961 1 97.56 298 ARG A O 1
ATOM 2424 N N . TRP A 1 299 ? 20.641 0.289 1.917 1 98.5 299 TRP A N 1
ATOM 2425 C CA . TRP A 1 299 ? 22.047 0.603 1.648 1 98.5 299 TRP A CA 1
ATOM 2426 C C . TRP A 1 299 ? 22.844 0.653 2.941 1 98.5 299 TRP A C 1
ATOM 2428 O O . TRP A 1 299 ? 23.984 0.188 2.99 1 98.5 299 TRP A O 1
ATOM 2438 N N . ALA A 1 300 ? 22.219 1.15 3.979 1 98.62 300 ALA A N 1
ATOM 2439 C CA . ALA A 1 300 ? 22.875 1.328 5.266 1 98.62 300 ALA A CA 1
ATOM 2440 C C . ALA A 1 300 ? 22.875 0.033 6.074 1 98.62 300 ALA A C 1
ATOM 2442 O O . ALA A 1 300 ? 23.312 0.007 7.227 1 98.62 300 ALA A O 1
ATOM 2443 N N . GLY A 1 301 ? 22.359 -1.054 5.473 1 97.12 301 GLY A N 1
ATOM 2444 C CA . GLY A 1 301 ? 22.297 -2.32 6.184 1 97.12 301 GLY A CA 1
ATOM 2445 C C . GLY A 1 301 ? 21.312 -2.311 7.332 1 97.12 301 GLY A C 1
ATOM 2446 O O . GLY A 1 301 ? 21.5 -3.014 8.328 1 97.12 301 GLY A O 1
ATOM 2447 N N . ALA A 1 302 ? 20.297 -1.461 7.273 1 98.38 302 ALA A N 1
ATOM 2448 C CA . ALA A 1 302 ? 19.266 -1.282 8.289 1 98.38 302 ALA A CA 1
ATOM 2449 C C . ALA A 1 302 ? 17.875 -1.3 7.668 1 98.38 302 ALA A C 1
ATOM 2451 O O . ALA A 1 302 ? 17.656 -1.935 6.633 1 98.38 302 ALA A O 1
ATOM 2452 N N . ARG A 1 303 ? 16.906 -0.874 8.375 1 98.38 303 ARG A N 1
ATOM 2453 C CA . ARG A 1 303 ? 15.531 -0.786 7.914 1 98.38 303 ARG A CA 1
ATOM 2454 C C . ARG A 1 303 ? 14.836 0.438 8.5 1 98.38 303 ARG A C 1
ATOM 2456 O O . ARG A 1 303 ? 15.383 1.104 9.383 1 98.38 303 ARG A O 1
ATOM 2463 N N . LEU A 1 304 ? 13.75 0.842 7.93 1 98.81 304 LEU A N 1
ATOM 2464 C CA . LEU A 1 304 ? 12.867 1.795 8.602 1 98.81 304 LEU A CA 1
ATOM 2465 C C . LEU A 1 304 ? 12.133 1.132 9.758 1 98.81 304 LEU A C 1
ATOM 2467 O O . LEU A 1 304 ? 11.82 -0.06 9.695 1 98.81 304 LEU A O 1
ATOM 2471 N N . PRO A 1 305 ? 11.859 1.837 10.828 1 98.88 305 PRO A N 1
ATOM 2472 C CA . PRO A 1 305 ? 11.055 1.253 11.906 1 98.88 305 PRO A CA 1
ATOM 2473 C C . PRO A 1 305 ? 9.586 1.08 11.516 1 98.88 305 PRO A C 1
ATOM 2475 O O . PRO A 1 305 ? 9.07 1.841 10.695 1 98.88 305 PRO A O 1
ATOM 2478 N N . SER A 1 306 ? 8.914 0.076 12.062 1 98.56 306 SER A N 1
ATOM 2479 C CA . SER A 1 306 ? 7.457 0.059 11.984 1 98.56 306 SER A CA 1
ATOM 2480 C C . SER A 1 306 ? 6.848 1.188 12.812 1 98.56 306 SER A C 1
ATOM 2482 O O . SER A 1 306 ? 7.508 1.74 13.695 1 98.56 306 SER A O 1
ATOM 2484 N N . GLU A 1 307 ? 5.605 1.555 12.5 1 98.69 307 GLU A N 1
ATOM 2485 C CA . GLU A 1 307 ? 4.969 2.613 13.281 1 98.69 307 GLU A CA 1
ATOM 2486 C C . GLU A 1 307 ? 4.809 2.205 14.742 1 98.69 307 GLU A C 1
ATOM 2488 O O . GLU A 1 307 ? 4.867 3.049 15.641 1 98.69 307 GLU A O 1
ATOM 2493 N N . ALA A 1 308 ? 4.633 0.861 15 1 98.69 308 ALA A N 1
ATOM 2494 C CA . ALA A 1 308 ? 4.527 0.381 16.375 1 98.69 308 ALA A CA 1
ATOM 2495 C C . ALA A 1 308 ? 5.852 0.54 17.109 1 98.69 308 ALA A C 1
ATOM 2497 O O . ALA A 1 308 ? 5.875 0.981 18.266 1 98.69 308 ALA A O 1
ATOM 2498 N N . GLU A 1 309 ? 6.945 0.128 16.438 1 98.75 309 GLU A N 1
ATOM 2499 C CA . GLU A 1 309 ? 8.273 0.313 17.016 1 98.75 309 GLU A CA 1
ATOM 2500 C C . GLU A 1 309 ? 8.531 1.779 17.344 1 98.75 309 GLU A C 1
ATOM 2502 O O . GLU A 1 309 ? 9.023 2.098 18.438 1 98.75 309 GLU A O 1
ATOM 2507 N N . TRP A 1 310 ? 8.188 2.643 16.453 1 98.81 310 TRP A N 1
ATOM 2508 C CA . TRP A 1 310 ? 8.398 4.074 16.641 1 98.81 310 TRP A CA 1
ATOM 2509 C C . TRP A 1 310 ? 7.574 4.594 17.812 1 98.81 310 TRP A C 1
ATOM 2511 O O . TRP A 1 310 ? 8.094 5.309 18.672 1 98.81 310 TRP A O 1
ATOM 2521 N N . GLU A 1 311 ? 6.289 4.234 17.891 1 98.81 311 GLU A N 1
ATOM 2522 C CA . GLU A 1 311 ? 5.371 4.793 18.875 1 98.81 311 GLU A CA 1
ATOM 2523 C C . GLU A 1 311 ? 5.746 4.355 20.281 1 98.81 311 GLU A C 1
ATOM 2525 O O . GLU A 1 311 ? 5.641 5.137 21.234 1 98.81 311 GLU A O 1
ATOM 2530 N N . VAL A 1 312 ? 6.148 3.117 20.422 1 98.31 312 VAL A N 1
ATOM 2531 C CA . VAL A 1 312 ? 6.508 2.621 21.75 1 98.31 312 VAL A CA 1
ATOM 2532 C C . VAL A 1 312 ? 7.664 3.443 22.312 1 98.31 312 VAL A C 1
ATOM 2534 O O . VAL A 1 312 ? 7.676 3.775 23.5 1 98.31 312 VAL A O 1
ATOM 2537 N N . VAL A 1 313 ? 8.609 3.803 21.484 1 98.5 313 VAL A N 1
ATOM 2538 C CA . VAL A 1 313 ? 9.75 4.605 21.922 1 98.5 313 VAL A CA 1
ATOM 2539 C C . VAL A 1 313 ? 9.305 6.051 22.141 1 98.5 313 VAL A C 1
ATOM 2541 O O . VAL A 1 313 ? 9.625 6.66 23.172 1 98.5 313 VAL A O 1
ATOM 2544 N N . ALA A 1 314 ? 8.516 6.609 21.234 1 98.06 314 ALA A N 1
ATOM 2545 C CA . ALA A 1 314 ? 8.078 8 21.281 1 98.06 314 ALA A CA 1
ATOM 2546 C C . ALA A 1 314 ? 7.215 8.266 22.516 1 98.06 314 ALA A C 1
ATOM 2548 O O . ALA A 1 314 ? 7.215 9.375 23.047 1 98.06 314 ALA A O 1
ATOM 2549 N N . SER A 1 315 ? 6.48 7.238 22.969 1 96.38 315 SER A N 1
ATOM 2550 C CA . SER A 1 315 ? 5.555 7.387 24.094 1 96.38 315 SER A CA 1
ATOM 2551 C C . SER A 1 315 ? 6.289 7.758 25.375 1 96.38 315 SER A C 1
ATOM 2553 O O . SER A 1 315 ? 5.691 8.305 26.312 1 96.38 315 SER A O 1
ATOM 2555 N N . SER A 1 316 ? 7.543 7.523 25.406 1 94.62 316 SER A N 1
ATOM 2556 C CA . SER A 1 316 ? 8.344 7.844 26.578 1 94.62 316 SER A CA 1
ATOM 2557 C C . SER A 1 316 ? 9.078 9.164 26.406 1 94.62 316 SER A C 1
ATOM 2559 O O . SER A 1 316 ? 9.852 9.57 27.281 1 94.62 316 SER A O 1
ATOM 2561 N N . CYS A 1 317 ? 8.914 9.805 25.328 1 95.88 317 CYS A N 1
ATOM 2562 C CA . CYS A 1 317 ? 9.625 11.047 25.031 1 95.88 317 CYS A CA 1
ATOM 2563 C C . CYS A 1 317 ? 8.703 12.25 25.172 1 95.88 317 CYS A C 1
ATOM 2565 O O . CYS A 1 317 ? 7.504 12.156 24.906 1 95.88 317 CYS A O 1
ATOM 2567 N N . ALA A 1 318 ? 9.266 13.344 25.609 1 95 318 ALA A N 1
ATOM 2568 C CA . ALA A 1 318 ? 8.523 14.602 25.625 1 95 318 ALA A CA 1
ATOM 2569 C C . ALA A 1 318 ? 8.289 15.117 24.203 1 95 318 ALA A C 1
ATOM 2571 O O . ALA A 1 318 ? 9.133 14.938 23.328 1 95 318 ALA A O 1
ATOM 2572 N N . ILE A 1 319 ? 7.137 15.719 24.016 1 96 319 ILE A N 1
ATOM 2573 C CA . ILE A 1 319 ? 6.867 16.344 22.734 1 96 319 ILE A CA 1
ATOM 2574 C C . ILE A 1 319 ? 7.598 17.688 22.641 1 96 319 ILE A C 1
ATOM 2576 O O . ILE A 1 319 ? 7.008 18.734 22.875 1 96 319 ILE A O 1
ATOM 2580 N N . ASP A 1 320 ? 8.789 17.625 22.359 1 94.44 320 ASP A N 1
ATOM 2581 C CA . ASP A 1 320 ? 9.68 18.781 22.234 1 94.44 320 ASP A CA 1
ATOM 2582 C C . ASP A 1 320 ? 10.609 18.625 21.031 1 94.44 320 ASP A C 1
ATOM 2584 O O . ASP A 1 320 ? 10.984 17.5 20.672 1 94.44 320 ASP A O 1
ATOM 2588 N N . GLY A 1 321 ? 10.844 19.703 20.375 1 95.31 321 GLY A N 1
ATOM 2589 C CA . GLY A 1 321 ? 11.688 19.672 19.203 1 95.31 321 GLY A CA 1
ATOM 2590 C C . GLY A 1 321 ? 11.633 20.953 18.391 1 95.31 321 GLY A C 1
ATOM 2591 O O . GLY A 1 321 ? 11.25 22 18.906 1 95.31 321 GLY A O 1
ATOM 2592 N N . ASN A 1 322 ? 12.211 20.891 17.188 1 96.5 322 ASN A N 1
ATOM 2593 C CA . ASN A 1 322 ? 12.195 21.984 16.219 1 96.5 322 ASN A CA 1
ATOM 2594 C C . ASN A 1 322 ? 10.898 22 15.414 1 96.5 322 ASN A C 1
ATOM 2596 O O . ASN A 1 322 ? 10.703 21.156 14.539 1 96.5 322 ASN A O 1
ATOM 2600 N N . PHE A 1 323 ? 10.039 22.969 15.805 1 97.75 323 PHE A N 1
ATOM 2601 C CA . PHE A 1 323 ? 8.727 23.094 15.188 1 97.75 323 PHE A CA 1
ATOM 2602 C C . PHE A 1 323 ? 8.578 24.438 14.484 1 97.75 323 PHE A C 1
ATOM 2604 O O . PHE A 1 323 ? 9.547 25.188 14.375 1 97.75 323 PHE A O 1
ATOM 2611 N N . VAL A 1 324 ? 7.387 24.656 13.93 1 96.62 324 VAL A N 1
ATOM 2612 C CA . VAL A 1 324 ? 7.156 25.859 13.125 1 96.62 324 VAL A CA 1
ATOM 2613 C C . VAL A 1 324 ? 7.32 27.094 14 1 96.62 324 VAL A C 1
ATOM 2615 O O . VAL A 1 324 ? 7.727 28.156 13.516 1 96.62 324 VAL A O 1
ATOM 2618 N N . GLU A 1 325 ? 7.148 26.953 15.344 1 94.69 325 GLU A N 1
ATOM 2619 C CA . GLU A 1 325 ? 7.238 28.047 16.297 1 94.69 325 GLU A CA 1
ATOM 2620 C C . GLU A 1 325 ? 8.672 28.578 16.391 1 94.69 325 GLU A C 1
ATOM 2622 O O . GLU A 1 325 ? 8.891 29.734 16.781 1 94.69 325 GLU A O 1
ATOM 2627 N N . SER A 1 326 ? 9.617 27.75 16.031 1 92.81 326 SER A N 1
ATOM 2628 C CA . SER A 1 326 ? 11.008 28.188 16.078 1 92.81 326 SER A CA 1
ATOM 2629 C C . SER A 1 326 ? 11.312 29.188 14.969 1 92.81 326 SER A C 1
ATOM 2631 O O . SER A 1 326 ? 12.336 29.875 15.016 1 92.81 326 SER A O 1
ATOM 2633 N N . ALA A 1 327 ? 10.547 29.219 13.883 1 92.69 327 ALA A N 1
ATOM 2634 C CA . ALA A 1 327 ? 10.672 30.094 12.711 1 92.69 327 ALA A CA 1
ATOM 2635 C C . ALA A 1 327 ? 11.961 29.797 11.945 1 92.69 327 ALA A C 1
ATOM 2637 O O . ALA A 1 327 ? 12.414 30.625 11.148 1 92.69 327 ALA A O 1
ATOM 2638 N N . ARG A 1 328 ? 12.547 28.656 12.266 1 92.12 328 ARG A N 1
ATOM 2639 C CA . ARG A 1 328 ? 13.719 28.25 11.5 1 92.12 328 ARG A CA 1
ATOM 2640 C C . ARG A 1 328 ? 13.312 27.75 10.117 1 92.12 328 ARG A C 1
ATOM 2642 O O . ARG A 1 328 ? 14.031 27.969 9.141 1 92.12 328 ARG A O 1
ATOM 2649 N N . PHE A 1 329 ? 12.25 27 10.031 1 94.88 329 PHE A N 1
ATOM 2650 C CA . PHE A 1 329 ? 11.625 26.484 8.82 1 94.88 329 PHE A CA 1
ATOM 2651 C C . PHE A 1 329 ? 12.57 25.547 8.078 1 94.88 329 PHE A C 1
ATOM 2653 O O . PHE A 1 329 ? 12.539 25.469 6.852 1 94.88 329 PHE A O 1
ATOM 2660 N N . HIS A 1 330 ? 13.5 24.984 8.781 1 95.38 330 HIS A N 1
ATOM 2661 C CA . HIS A 1 330 ? 14.445 23.984 8.297 1 95.38 330 HIS A CA 1
ATOM 2662 C C . HIS A 1 330 ? 14.906 23.078 9.422 1 95.38 330 HIS A C 1
ATOM 2664 O O . HIS A 1 330 ? 15.023 23.5 10.57 1 95.38 330 HIS A O 1
ATOM 2670 N N . PRO A 1 331 ? 15.164 21.781 9.141 1 96.5 331 PRO A N 1
ATOM 2671 C CA . PRO A 1 331 ? 15.609 20.875 10.195 1 96.5 331 PRO A CA 1
ATOM 2672 C C . PRO A 1 331 ? 16.906 21.328 10.867 1 96.5 331 PRO A C 1
ATOM 2674 O O . PRO A 1 331 ? 17.703 22.031 10.25 1 96.5 331 PRO A O 1
ATOM 2677 N N . ARG A 1 332 ? 17.031 20.953 12.125 1 95.38 332 ARG A N 1
ATOM 2678 C CA . ARG A 1 332 ? 18.188 21.312 12.945 1 95.38 332 ARG A CA 1
ATOM 2679 C C . ARG A 1 332 ? 18.953 20.062 13.383 1 95.38 332 ARG A C 1
ATOM 2681 O O . ARG A 1 332 ? 18.359 19.047 13.719 1 95.38 332 ARG A O 1
ATOM 2688 N N . ALA A 1 333 ? 20.266 20.188 13.406 1 96.5 333 ALA A N 1
ATOM 2689 C CA . ALA A 1 333 ? 21.109 19.062 13.82 1 96.5 333 ALA A CA 1
ATOM 2690 C C . ALA A 1 333 ? 20.781 18.625 15.242 1 96.5 333 ALA A C 1
ATOM 2692 O O . ALA A 1 333 ? 20.531 19.453 16.109 1 96.5 333 ALA A O 1
ATOM 2693 N N . ALA A 1 334 ? 20.781 17.297 15.461 1 95.81 334 ALA A N 1
ATOM 2694 C CA . ALA A 1 334 ? 20.656 16.766 16.812 1 95.81 334 ALA A CA 1
ATOM 2695 C C . ALA A 1 334 ? 21.969 16.922 17.594 1 95.81 334 ALA A C 1
ATOM 2697 O O . ALA A 1 334 ? 22.969 16.297 17.25 1 95.81 334 ALA A O 1
ATOM 2698 N N . ARG A 1 335 ? 21.906 17.672 18.656 1 90.44 335 ARG A N 1
ATOM 2699 C CA . ARG A 1 335 ? 23.141 17.984 19.375 1 90.44 335 ARG A CA 1
ATOM 2700 C C . ARG A 1 335 ? 23.297 17.062 20.578 1 90.44 335 ARG A C 1
ATOM 2702 O O . ARG A 1 335 ? 24.422 16.812 21.031 1 90.44 335 ARG A O 1
ATOM 2709 N N . GLU A 1 336 ? 22.25 16.594 21.109 1 88.62 336 GLU A N 1
ATOM 2710 C CA . GLU A 1 336 ? 22.281 15.82 22.344 1 88.62 336 GLU A CA 1
ATOM 2711 C C . GLU A 1 336 ? 22.453 14.336 22.047 1 88.62 336 GLU A C 1
ATOM 2713 O O . GLU A 1 336 ? 21.984 13.836 21.016 1 88.62 336 GLU A O 1
ATOM 2718 N N . ARG A 1 337 ? 23.125 13.703 23.016 1 91.5 337 ARG A N 1
ATOM 2719 C CA . ARG A 1 337 ? 23.25 12.25 22.953 1 91.5 337 ARG A CA 1
ATOM 2720 C C . ARG A 1 337 ? 21.969 11.57 23.406 1 91.5 337 ARG A C 1
ATOM 2722 O O . ARG A 1 337 ? 21.141 12.18 24.094 1 91.5 337 ARG A O 1
ATOM 2729 N N . GLY A 1 338 ? 21.859 10.336 22.984 1 93.5 338 GLY A N 1
ATOM 2730 C CA . GLY A 1 338 ? 20.625 9.625 23.297 1 93.5 338 GLY A CA 1
ATOM 2731 C C . GLY A 1 338 ? 19.5 9.906 22.328 1 93.5 338 GLY A C 1
ATOM 2732 O O . GLY A 1 338 ? 19.75 10.406 21.219 1 93.5 338 GLY A O 1
ATOM 2733 N N . LEU A 1 339 ? 18.375 9.531 22.703 1 95.88 339 LEU A N 1
ATOM 2734 C CA . LEU A 1 339 ? 17.234 9.656 21.812 1 95.88 339 LEU A CA 1
ATOM 2735 C C . LEU A 1 339 ? 16.891 11.125 21.562 1 95.88 339 LEU A C 1
ATOM 2737 O O . LEU A 1 339 ? 16.547 11.852 22.484 1 95.88 339 LEU A O 1
ATOM 2741 N N . ALA A 1 340 ? 17.047 11.492 20.281 1 96.38 340 ALA A N 1
ATOM 2742 C CA . ALA A 1 340 ? 16.766 12.867 19.875 1 96.38 340 ALA A CA 1
ATOM 2743 C C . ALA A 1 340 ? 15.875 12.906 18.641 1 96.38 340 ALA A C 1
ATOM 2745 O O . ALA A 1 340 ? 15.742 11.906 17.938 1 96.38 340 ALA A O 1
ATOM 2746 N N . GLN A 1 341 ? 15.172 14.008 18.438 1 97 341 GLN A N 1
ATOM 2747 C CA . GLN A 1 341 ? 14.438 14.305 17.219 1 97 341 GLN A CA 1
ATOM 2748 C C . GLN A 1 341 ? 13.297 13.312 17.016 1 97 341 GLN A C 1
ATOM 2750 O O . GLN A 1 341 ? 12.961 12.961 15.875 1 97 341 GLN A O 1
ATOM 2755 N N . MET A 1 342 ? 12.75 12.766 18.141 1 98 342 MET A N 1
ATOM 2756 C CA . MET A 1 342 ? 11.547 11.953 18 1 98 342 MET A CA 1
ATOM 2757 C C . MET A 1 342 ? 10.375 12.789 17.484 1 98 342 MET A C 1
ATOM 2759 O O . MET A 1 342 ? 9.492 12.273 16.797 1 98 342 MET A O 1
ATOM 2763 N N . PHE A 1 343 ? 10.398 14.047 17.875 1 98.25 343 PHE A N 1
ATOM 2764 C CA . PHE A 1 343 ? 9.391 14.992 17.406 1 98.25 343 PHE A CA 1
ATOM 2765 C C . PHE A 1 343 ? 10.047 16.219 16.781 1 98.25 343 PHE A C 1
ATOM 2767 O O . PHE A 1 343 ? 11.047 16.734 17.312 1 98.25 343 PHE A O 1
ATOM 2774 N N . GLY A 1 344 ? 9.461 16.594 15.672 1 97.88 344 GLY A N 1
ATOM 2775 C CA . GLY A 1 344 ? 9.953 17.797 15.016 1 97.88 344 GLY A CA 1
ATOM 2776 C C . GLY A 1 344 ? 11.039 17.516 13.992 1 97.88 344 GLY A C 1
ATOM 2777 O O . GLY A 1 344 ? 11.422 16.359 13.797 1 97.88 344 GLY A O 1
ATOM 2778 N N . ASP A 1 345 ? 11.477 18.484 13.266 1 97.94 345 ASP A N 1
ATOM 2779 C CA . ASP A 1 345 ? 12.492 18.5 12.227 1 97.94 345 ASP A CA 1
ATOM 2780 C C . ASP A 1 345 ? 11.977 17.844 10.945 1 97.94 345 ASP A C 1
ATOM 2782 O O . ASP A 1 345 ? 11.695 18.531 9.961 1 97.94 345 ASP A O 1
ATOM 2786 N N . VAL A 1 346 ? 11.766 16.5 10.977 1 98.81 346 VAL A N 1
ATOM 2787 C CA . VAL A 1 346 ? 11.234 15.867 9.773 1 98.81 346 VAL A CA 1
ATOM 2788 C C . VAL A 1 346 ? 10.195 14.812 10.164 1 98.81 346 VAL A C 1
ATOM 2790 O O . VAL A 1 346 ? 10.336 14.156 11.195 1 98.81 346 VAL A O 1
ATOM 2793 N N . TRP A 1 347 ? 9.102 14.742 9.352 1 98.88 347 TRP A N 1
ATOM 2794 C CA . TRP A 1 347 ? 8.281 13.539 9.398 1 98.88 347 TRP A CA 1
ATOM 2795 C C . TRP A 1 347 ? 9.117 12.297 9.078 1 98.88 347 TRP A C 1
ATOM 2797 O O . TRP A 1 347 ? 9.812 12.258 8.07 1 98.88 347 TRP A O 1
ATOM 2807 N N . GLU A 1 348 ? 9.07 11.297 9.898 1 98.94 348 GLU A N 1
ATOM 2808 C CA . GLU A 1 348 ? 9.859 10.086 9.703 1 98.94 348 GLU A CA 1
ATOM 2809 C C . GLU A 1 348 ? 9.039 8.992 9.023 1 98.94 348 GLU A C 1
ATOM 2811 O O . GLU A 1 348 ? 8.039 8.531 9.57 1 98.94 348 GLU A O 1
ATOM 2816 N N . TRP A 1 349 ? 9.461 8.594 7.809 1 98.94 349 TRP A N 1
ATOM 2817 C CA . TRP A 1 349 ? 8.836 7.441 7.168 1 98.94 349 TRP A CA 1
ATOM 2818 C C . TRP A 1 349 ? 8.977 6.195 8.039 1 98.94 349 TRP A C 1
ATOM 2820 O O . TRP A 1 349 ? 10.039 5.941 8.609 1 98.94 349 TRP A O 1
ATOM 2830 N N . THR A 1 350 ? 7.906 5.469 8.172 1 98.88 350 THR A N 1
ATOM 2831 C CA . THR A 1 350 ? 7.969 4.141 8.773 1 98.88 350 THR A CA 1
ATOM 2832 C C . THR A 1 350 ? 7.762 3.059 7.715 1 98.88 350 THR A C 1
ATOM 2834 O O . THR A 1 350 ? 7.387 3.355 6.582 1 98.88 350 THR A O 1
ATOM 2837 N N . ALA A 1 351 ? 8.023 1.832 8.125 1 98.25 351 ALA A N 1
ATOM 2838 C CA . ALA A 1 351 ? 7.855 0.695 7.227 1 98.25 351 ALA A CA 1
ATOM 2839 C C . ALA A 1 351 ? 6.414 0.194 7.238 1 98.25 351 ALA A C 1
ATOM 2841 O O . ALA A 1 351 ? 6.125 -0.894 6.734 1 98.25 351 ALA A O 1
ATOM 2842 N N . SER A 1 352 ? 5.516 0.938 7.805 1 98.5 352 SER A N 1
ATOM 2843 C CA . SER A 1 352 ? 4.141 0.47 7.965 1 98.5 352 SER A CA 1
ATOM 2844 C C . SER A 1 352 ? 3.221 1.085 6.918 1 98.5 352 SER A C 1
ATOM 2846 O O . SER A 1 352 ? 3.256 2.295 6.684 1 98.5 352 SER A O 1
ATOM 2848 N N . ALA A 1 353 ? 2.428 0.195 6.301 1 98.44 353 ALA A N 1
ATOM 2849 C CA . ALA A 1 353 ? 1.331 0.679 5.465 1 98.44 353 ALA A CA 1
ATOM 2850 C C . ALA A 1 353 ? 0.268 1.38 6.305 1 98.44 353 ALA A C 1
ATOM 2852 O O . ALA A 1 353 ? 0.052 1.024 7.465 1 98.44 353 ALA A O 1
ATOM 2853 N N . TYR A 1 354 ? -0.344 2.416 5.691 1 98.5 354 TYR A N 1
ATOM 2854 C CA . TYR A 1 354 ? -1.467 3.084 6.34 1 98.5 354 TYR A CA 1
ATOM 2855 C C . TYR A 1 354 ? -2.711 2.205 6.316 1 98.5 354 TYR A C 1
ATOM 2857 O O . TYR A 1 354 ? -3.373 2.082 5.281 1 98.5 354 TYR A O 1
ATOM 2865 N N . ALA A 1 355 ? -3.023 1.536 7.438 1 97.75 355 ALA A N 1
ATOM 2866 C CA . ALA A 1 355 ? -4.113 0.572 7.582 1 97.75 355 ALA A CA 1
ATOM 2867 C C . ALA A 1 355 ? -4.871 0.792 8.891 1 97.75 355 ALA A C 1
ATOM 2869 O O . ALA A 1 355 ? -4.348 1.413 9.82 1 97.75 355 ALA A O 1
ATOM 2870 N N . PRO A 1 356 ? -6.156 0.317 8.93 1 97.31 356 PRO A N 1
ATOM 2871 C CA . PRO A 1 356 ? -6.906 0.451 10.18 1 97.31 356 PRO A CA 1
ATOM 2872 C C . PRO A 1 356 ? -6.305 -0.371 11.32 1 97.31 356 PRO A C 1
ATOM 2874 O O . PRO A 1 356 ? -5.828 -1.485 11.094 1 97.31 356 PRO A O 1
ATOM 2877 N N . TYR A 1 357 ? -6.27 0.198 12.531 1 97.69 357 TYR A N 1
ATOM 2878 C CA . TYR A 1 357 ? -5.953 -0.569 13.727 1 97.69 357 TYR A CA 1
ATOM 2879 C C . TYR A 1 357 ? -7.035 -1.607 14.008 1 97.69 357 TYR A C 1
ATOM 2881 O O . TYR A 1 357 ? -8.148 -1.505 13.5 1 97.69 357 TYR A O 1
ATOM 2889 N N . PRO A 1 358 ? -6.676 -2.695 14.773 1 97 358 PRO A N 1
ATOM 2890 C CA . PRO A 1 358 ? -7.742 -3.592 15.227 1 97 358 PRO A CA 1
ATOM 2891 C C . PRO A 1 358 ? -8.891 -2.848 15.898 1 97 358 PRO A C 1
ATOM 2893 O O . PRO A 1 358 ? -8.664 -2.01 16.766 1 97 358 PRO A O 1
ATOM 2896 N N . ARG A 1 359 ? -10.156 -3.08 15.352 1 96 359 ARG A N 1
ATOM 2897 C CA . ARG A 1 359 ? -11.383 -2.496 15.883 1 96 359 ARG A CA 1
ATOM 2898 C C . ARG A 1 359 ? -11.484 -1.014 15.539 1 96 359 ARG A C 1
ATOM 2900 O O . ARG A 1 359 ? -12.164 -0.252 16.234 1 96 359 ARG A O 1
ATOM 2907 N N . TYR A 1 360 ? -10.781 -0.591 14.531 1 96.31 360 TYR A N 1
ATOM 2908 C CA . TYR A 1 360 ? -10.891 0.775 14.031 1 96.31 360 TYR A CA 1
ATOM 2909 C C . TYR A 1 360 ? -12.344 1.146 13.773 1 96.31 360 TYR A C 1
ATOM 2911 O O . TYR A 1 360 ? -13.117 0.336 13.242 1 96.31 360 TYR A O 1
ATOM 2919 N N . ALA A 1 361 ? -12.656 2.379 14.133 1 94.19 361 ALA A N 1
ATOM 2920 C CA . ALA A 1 361 ? -13.945 2.984 13.812 1 94.19 361 ALA A CA 1
ATOM 2921 C C . ALA A 1 361 ? -13.773 4.422 13.336 1 94.19 361 ALA A C 1
ATOM 2923 O O . ALA A 1 361 ? -13.078 5.219 13.977 1 94.19 361 ALA A O 1
ATOM 2924 N N . ALA A 1 362 ? -14.398 4.691 12.227 1 93.75 362 ALA A N 1
ATOM 2925 C CA . ALA A 1 362 ? -14.391 6.07 11.742 1 93.75 362 ALA A CA 1
ATOM 2926 C C . ALA A 1 362 ? -15.211 6.977 12.648 1 93.75 362 ALA A C 1
ATOM 2928 O O . ALA A 1 362 ? -16.016 6.496 13.453 1 93.75 362 ALA A O 1
ATOM 2929 N N . PHE A 1 363 ? -14.953 8.32 12.57 1 92.69 363 PHE A N 1
ATOM 2930 C CA . PHE A 1 363 ? -15.828 9.289 13.227 1 92.69 363 PHE A CA 1
ATOM 2931 C C . PHE A 1 363 ? -17.266 9.109 12.773 1 92.69 363 PHE A C 1
ATOM 2933 O O . PHE A 1 363 ? -17.531 8.461 11.758 1 92.69 363 PHE A O 1
ATOM 2940 N N . ASP A 1 364 ? -18.156 9.625 13.477 1 87.62 364 ASP A N 1
ATOM 2941 C CA . ASP A 1 364 ? -19.578 9.523 13.141 1 87.62 364 ASP A CA 1
ATOM 2942 C C . ASP A 1 364 ? -20.016 10.664 12.219 1 87.62 364 ASP A C 1
ATOM 2944 O O . ASP A 1 364 ? -19.344 11.695 12.141 1 87.62 364 ASP A O 1
ATOM 2948 N N . GLY A 1 365 ? -21.016 10.43 11.523 1 84.75 365 GLY A N 1
ATOM 2949 C CA . GLY A 1 365 ? -21.703 11.492 10.797 1 84.75 365 GLY A CA 1
ATOM 2950 C C . GLY A 1 365 ? -20.875 12.047 9.648 1 84.75 365 GLY A C 1
ATOM 2951 O O . GLY A 1 365 ? -20.359 11.289 8.828 1 84.75 365 GLY A O 1
ATOM 2952 N N . ALA A 1 366 ? -20.812 13.375 9.633 1 80.75 366 ALA A N 1
ATOM 2953 C CA . ALA A 1 366 ? -20.203 14.094 8.516 1 80.75 366 ALA A CA 1
ATOM 2954 C C . ALA A 1 366 ? -18.703 13.867 8.477 1 80.75 366 ALA A C 1
ATOM 2956 O O . ALA A 1 366 ? -18.047 14.125 7.461 1 80.75 366 ALA A O 1
ATOM 2957 N N . PHE A 1 367 ? -18.141 13.375 9.57 1 88.94 367 PHE A N 1
ATOM 2958 C CA . PHE A 1 367 ? -16.703 13.242 9.656 1 88.94 367 PHE A CA 1
ATOM 2959 C C . PHE A 1 367 ? -16.266 11.805 9.391 1 88.94 367 PHE A C 1
ATOM 2961 O O . PHE A 1 367 ? -15.086 11.469 9.531 1 88.94 367 PHE A O 1
ATOM 2968 N N . ALA A 1 368 ? -17.188 10.953 8.938 1 87.62 368 ALA A N 1
ATOM 2969 C CA . ALA A 1 368 ? -16.922 9.539 8.68 1 87.62 368 ALA A CA 1
ATOM 2970 C C . ALA A 1 368 ? -15.883 9.367 7.578 1 87.62 368 ALA A C 1
ATOM 2972 O O . ALA A 1 368 ? -15.203 8.336 7.512 1 87.62 368 ALA A O 1
ATOM 2973 N N . GLU A 1 369 ? -15.672 10.383 6.812 1 87.5 369 GLU A N 1
ATOM 2974 C CA . GLU A 1 369 ? -14.781 10.289 5.656 1 87.5 369 GLU A CA 1
ATOM 2975 C C . GLU A 1 369 ? -13.422 10.914 5.957 1 87.5 369 GLU A C 1
ATOM 2977 O O . GLU A 1 369 ? -12.641 11.18 5.043 1 87.5 369 GLU A O 1
ATOM 2982 N N . TYR A 1 370 ? -13.141 11.133 7.145 1 90.25 370 TYR A N 1
ATOM 2983 C CA . TYR A 1 370 ? -11.984 11.945 7.484 1 90.25 370 TYR A CA 1
ATOM 2984 C C . TYR A 1 370 ? -10.688 11.195 7.191 1 90.25 370 TYR A C 1
ATOM 2986 O O . TYR A 1 370 ? -9.789 11.719 6.531 1 90.25 370 TYR A O 1
ATOM 2994 N N . ASN A 1 371 ? -10.539 9.945 7.688 1 94.06 371 ASN A N 1
ATOM 2995 C CA . ASN A 1 371 ? -9.242 9.297 7.512 1 94.06 371 ASN A CA 1
ATOM 2996 C C . ASN A 1 371 ? -9.398 7.91 6.887 1 94.06 371 ASN A C 1
ATOM 2998 O O . ASN A 1 371 ? -8.641 7.547 5.984 1 94.06 371 ASN A O 1
ATOM 3002 N N . GLY A 1 372 ? -10.383 7.188 7.246 1 94.38 372 GLY A N 1
ATOM 3003 C CA . GLY A 1 372 ? -10.5 5.77 6.934 1 94.38 372 GLY A CA 1
ATOM 3004 C C . GLY A 1 372 ? -10.508 5.484 5.445 1 94.38 372 GLY A C 1
ATOM 3005 O O . GLY A 1 372 ? -9.938 4.484 4.996 1 94.38 372 GLY A O 1
ATOM 3006 N N . LYS A 1 373 ? -11.055 6.332 4.676 1 94.88 373 LYS A N 1
ATOM 3007 C CA . LYS A 1 373 ? -11.219 6.094 3.244 1 94.88 373 LYS A CA 1
ATOM 3008 C C . LYS A 1 373 ? -9.883 6.176 2.512 1 94.88 373 LYS A C 1
ATOM 3010 O O . LYS A 1 373 ? -9.789 5.805 1.342 1 94.88 373 LYS A O 1
ATOM 3015 N N . PHE A 1 374 ? -8.844 6.664 3.207 1 96.06 374 PHE A N 1
ATOM 3016 C CA . PHE A 1 374 ? -7.555 6.848 2.553 1 96.06 374 PHE A CA 1
ATOM 3017 C C . PHE A 1 374 ? -6.625 5.68 2.857 1 96.06 374 PHE A C 1
ATOM 3019 O O . PHE A 1 374 ? -5.449 5.707 2.488 1 96.06 374 PHE A O 1
ATOM 3026 N N . MET A 1 375 ? -7.121 4.609 3.527 1 97.56 375 MET A N 1
ATOM 3027 C CA . MET A 1 375 ? -6.281 3.543 4.066 1 97.56 375 MET A CA 1
ATOM 3028 C C . MET A 1 375 ? -5.98 2.494 2.998 1 97.56 375 MET A C 1
ATOM 3030 O O . MET A 1 375 ? -6.285 1.314 3.178 1 97.56 375 MET A O 1
ATOM 3034 N N . CYS A 1 376 ? -5.293 2.896 1.927 1 96.94 376 CYS A N 1
ATOM 3035 C CA . CYS A 1 376 ? -4.816 2.021 0.861 1 96.94 376 CYS A CA 1
ATOM 3036 C C . CYS A 1 376 ? -3.695 2.682 0.07 1 96.94 376 CYS A C 1
ATOM 3038 O O . CYS A 1 376 ? -3.822 3.832 -0.353 1 96.94 376 CYS A O 1
ATOM 3040 N N . SER A 1 377 ? -2.609 1.985 -0.088 1 96.44 377 SER A N 1
ATOM 3041 C CA . SER A 1 377 ? -1.485 2.387 -0.927 1 96.44 377 SER A CA 1
ATOM 3042 C C . SER A 1 377 ? -0.84 3.67 -0.41 1 96.44 377 SER A C 1
ATOM 3044 O O . SER A 1 377 ? -0.434 4.527 -1.197 1 96.44 377 SER A O 1
ATOM 3046 N N . GLN A 1 378 ? -0.903 3.908 0.879 1 98.06 378 GLN A N 1
ATOM 3047 C CA . GLN A 1 378 ? -0.219 4.961 1.62 1 98.06 378 GLN A CA 1
ATOM 3048 C C . GLN A 1 378 ? 0.702 4.379 2.688 1 98.06 378 GLN A C 1
ATOM 3050 O O . GLN A 1 378 ? 0.52 3.234 3.113 1 98.06 378 GLN A O 1
ATOM 3055 N N . LEU A 1 379 ? 1.729 5.121 3.01 1 98.69 379 LEU A N 1
ATOM 3056 C CA . LEU A 1 379 ? 2.641 4.73 4.078 1 98.69 379 LEU A CA 1
ATOM 3057 C C . LEU A 1 379 ? 2.588 5.73 5.23 1 98.69 379 LEU A C 1
ATOM 3059 O O . LEU A 1 379 ? 2.309 6.91 5.02 1 98.69 379 LEU A O 1
ATOM 3063 N N . VAL A 1 380 ? 2.893 5.242 6.414 1 98.81 380 VAL A N 1
ATOM 3064 C CA . VAL A 1 380 ? 2.723 6.02 7.641 1 98.81 380 VAL A CA 1
ATOM 3065 C C . VAL A 1 380 ? 3.971 6.859 7.895 1 98.81 380 VAL A C 1
ATOM 3067 O O . VAL A 1 380 ? 5.094 6.379 7.727 1 98.81 380 VAL A O 1
ATOM 3070 N N . LEU A 1 381 ? 3.762 8.117 8.281 1 98.81 381 LEU A N 1
ATOM 3071 C CA . LEU A 1 381 ? 4.781 9.023 8.797 1 98.81 381 LEU A CA 1
ATOM 3072 C C . LEU A 1 381 ? 4.496 9.398 10.25 1 98.81 381 LEU A C 1
ATOM 3074 O O . LEU A 1 381 ? 3.34 9.609 10.625 1 98.81 381 LEU A O 1
ATOM 3078 N N . ARG A 1 382 ? 5.57 9.516 11.055 1 98.81 382 ARG A N 1
ATOM 3079 C CA . ARG A 1 382 ? 5.426 9.844 12.469 1 98.81 382 ARG A CA 1
ATOM 3080 C C . ARG A 1 382 ? 6.359 10.984 12.859 1 98.81 382 ARG A C 1
ATOM 3082 O O . ARG A 1 382 ? 7.348 11.25 12.172 1 98.81 382 ARG A O 1
ATOM 3089 N N . GLY A 1 383 ? 5.977 11.75 13.961 1 98.56 383 GLY A N 1
ATOM 3090 C CA . GLY A 1 383 ? 6.934 12.617 14.617 1 98.56 383 GLY A CA 1
ATOM 3091 C C . GLY A 1 383 ? 6.691 14.094 14.344 1 98.56 383 GLY A C 1
ATOM 3092 O O . GLY A 1 383 ? 6.98 14.945 15.188 1 98.56 383 GLY A O 1
ATOM 3093 N N . GLY A 1 384 ? 6.141 14.453 13.141 1 98.56 384 GLY A N 1
ATOM 3094 C CA . GLY A 1 384 ? 6.023 15.852 12.758 1 98.56 384 GLY A CA 1
ATOM 3095 C C . GLY A 1 384 ? 7.293 16.422 12.148 1 98.56 384 GLY A C 1
ATOM 3096 O O . GLY A 1 384 ? 8.281 15.695 11.992 1 98.56 384 GLY A O 1
ATOM 3097 N N . SER A 1 385 ? 7.277 17.703 11.836 1 98.69 385 SER A N 1
ATOM 3098 C CA . SER A 1 385 ? 8.406 18.328 11.164 1 98.69 385 SER A CA 1
ATOM 3099 C C . SER A 1 385 ? 8.672 19.719 11.727 1 98.69 385 SER A C 1
ATOM 3101 O O . SER A 1 385 ? 7.953 20.188 12.617 1 98.69 385 SER A O 1
ATOM 3103 N N . CYS A 1 386 ? 9.719 20.359 11.188 1 97.81 386 CYS A N 1
ATOM 3104 C CA . CYS A 1 386 ? 10.062 21.719 11.562 1 97.81 386 CYS A CA 1
ATOM 3105 C C . CYS A 1 386 ? 8.992 22.703 11.094 1 97.81 386 CYS A C 1
ATOM 3107 O O . CYS A 1 386 ? 9.031 23.875 11.453 1 97.81 386 CYS A O 1
ATOM 3109 N N . LEU A 1 387 ? 8.031 22.203 10.344 1 98.25 387 LEU A N 1
ATOM 3110 C CA . LEU A 1 387 ? 6.957 23.047 9.828 1 98.25 387 LEU A CA 1
ATOM 3111 C C . LEU A 1 387 ? 5.645 22.75 10.547 1 98.25 387 LEU A C 1
ATOM 3113 O O . LEU A 1 387 ? 4.633 23.422 10.297 1 98.25 387 LEU A O 1
ATOM 3117 N N . SER A 1 388 ? 5.629 21.75 11.438 1 98.44 388 SER A N 1
ATOM 3118 C CA . SER A 1 388 ? 4.438 21.359 12.18 1 98.44 388 SER A CA 1
ATOM 3119 C C . SER A 1 388 ? 4.254 22.219 13.43 1 98.44 388 SER A C 1
ATOM 3121 O O . SER A 1 388 ? 5.227 22.531 14.117 1 98.44 388 SER A O 1
ATOM 3123 N N . PRO A 1 389 ? 2.994 22.625 13.719 1 97.94 389 PRO A N 1
ATOM 3124 C CA . PRO A 1 389 ? 2.762 23.234 15.023 1 97.94 389 PRO A CA 1
ATOM 3125 C C . PRO A 1 389 ? 2.922 22.234 16.172 1 97.94 389 PRO A C 1
ATOM 3127 O O . PRO A 1 389 ? 2.42 21.109 16.094 1 97.94 389 PRO A O 1
ATOM 3130 N N . ARG A 1 390 ? 3.531 22.656 17.219 1 96.88 390 ARG A N 1
ATOM 3131 C CA . ARG A 1 390 ? 3.82 21.797 18.359 1 96.88 390 ARG A CA 1
ATOM 3132 C C . ARG A 1 390 ? 2.539 21.203 18.938 1 96.88 390 ARG A C 1
ATOM 3134 O O . ARG A 1 390 ? 2.484 20 19.234 1 96.88 390 ARG A O 1
ATOM 3141 N N . ALA A 1 391 ? 1.514 22.016 19.031 1 94.25 391 ALA A N 1
ATOM 3142 C CA . ALA A 1 391 ? 0.277 21.609 19.703 1 94.25 391 ALA A CA 1
ATOM 3143 C C . ALA A 1 391 ? -0.467 20.547 18.891 1 94.25 391 ALA A C 1
ATOM 3145 O O . ALA A 1 391 ? -1.372 19.891 19.406 1 94.25 391 ALA A O 1
ATOM 3146 N N . HIS A 1 392 ? -0.073 20.359 17.625 1 95.88 392 HIS A N 1
ATOM 3147 C CA . HIS A 1 392 ? -0.719 19.391 16.734 1 95.88 392 HIS A CA 1
ATOM 3148 C C . HIS A 1 392 ? -0.198 17.969 16.984 1 95.88 392 HIS A C 1
ATOM 3150 O O . HIS A 1 392 ? -0.852 17 16.625 1 95.88 392 HIS A O 1
ATOM 3156 N N . LEU A 1 393 ? 0.927 17.859 17.625 1 97 393 LEU A N 1
ATOM 3157 C CA . LEU A 1 393 ? 1.685 16.609 17.625 1 97 393 LEU A CA 1
ATOM 3158 C C . LEU A 1 393 ? 1.415 15.812 18.891 1 97 393 LEU A C 1
ATOM 3160 O O . LEU A 1 393 ? 1.17 16.375 19.953 1 97 393 LEU A O 1
ATOM 3164 N N . ARG A 1 394 ? 1.352 14.609 18.828 1 96.56 394 ARG A N 1
ATOM 3165 C CA . ARG A 1 394 ? 1.306 13.609 19.891 1 96.56 394 ARG A CA 1
ATOM 3166 C C . ARG A 1 394 ? 1.956 12.305 19.438 1 96.56 394 ARG A C 1
ATOM 3168 O O . ARG A 1 394 ? 2.135 12.078 18.234 1 96.56 394 ARG A O 1
ATOM 3175 N N . ALA A 1 395 ? 2.279 11.445 20.328 1 97.44 395 ALA A N 1
ATOM 3176 C CA . ALA A 1 395 ? 2.971 10.195 20.016 1 97.44 395 ALA A CA 1
ATOM 3177 C C . ALA A 1 395 ? 2.104 9.281 19.156 1 97.44 395 ALA A C 1
ATOM 3179 O O . ALA A 1 395 ? 2.619 8.477 18.375 1 97.44 395 ALA A O 1
ATOM 3180 N N . THR A 1 396 ? 0.765 9.5 19.219 1 98.19 396 THR A N 1
ATOM 3181 C CA . THR A 1 396 ? -0.155 8.594 18.531 1 98.19 396 THR A CA 1
ATOM 3182 C C . THR A 1 396 ? -0.528 9.141 17.156 1 98.19 396 THR A C 1
ATOM 3184 O O . THR A 1 396 ? -1.155 8.438 16.359 1 98.19 396 THR A O 1
ATOM 3187 N N . TYR A 1 397 ? -0.126 10.422 16.812 1 98.25 397 TYR A N 1
ATOM 3188 C CA . TYR A 1 397 ? -0.532 11.047 15.562 1 98.25 397 TYR A CA 1
ATOM 3189 C C . TYR A 1 397 ? 0.017 10.281 14.367 1 98.25 397 TYR A C 1
ATOM 3191 O O . TYR A 1 397 ? 1.206 9.961 14.32 1 98.25 397 TYR A O 1
ATOM 3199 N N . ARG A 1 398 ? -0.834 9.898 13.438 1 98.44 398 ARG A N 1
ATOM 3200 C CA . ARG A 1 398 ? -0.488 9.188 12.219 1 98.44 398 ARG A CA 1
ATOM 3201 C C . ARG A 1 398 ? -0.646 10.086 10.992 1 98.44 398 ARG A C 1
ATOM 3203 O O . ARG A 1 398 ? -1.764 10.461 10.633 1 98.44 398 ARG A O 1
ATOM 3210 N N . ASN A 1 399 ? 0.422 10.508 10.414 1 98.5 399 ASN A N 1
ATOM 3211 C CA . ASN A 1 399 ? 0.381 11.094 9.078 1 98.5 399 ASN A CA 1
ATOM 3212 C C . ASN A 1 399 ? 0.616 10.047 7.996 1 98.5 399 ASN A C 1
ATOM 3214 O O . ASN A 1 399 ? 1.036 8.922 8.297 1 98.5 399 ASN A O 1
ATOM 3218 N N . PHE A 1 400 ? 0.213 10.336 6.777 1 98.44 400 PHE A N 1
ATOM 3219 C CA . PHE A 1 400 ? 0.367 9.367 5.699 1 98.44 400 PHE A CA 1
ATOM 3220 C C . PHE A 1 400 ? 0.472 10.07 4.348 1 98.44 400 PHE A C 1
ATOM 3222 O O . PHE A 1 400 ? -0.118 11.133 4.148 1 98.44 400 PHE A O 1
ATOM 3229 N N . PHE A 1 401 ? 1.225 9.508 3.447 1 98.12 401 PHE A N 1
ATOM 3230 C CA . PHE A 1 401 ? 1.381 9.977 2.076 1 98.12 401 PHE A CA 1
ATOM 3231 C C . PHE A 1 401 ? 1.646 8.812 1.13 1 98.12 401 PHE A C 1
ATOM 3233 O O . PHE A 1 401 ? 2.078 7.742 1.562 1 98.12 401 PHE A O 1
ATOM 3240 N N . PRO A 1 402 ? 1.345 9.016 -0.183 1 97.75 402 PRO A N 1
ATOM 3241 C CA . PRO A 1 402 ? 1.799 8.023 -1.16 1 97.75 402 PRO A CA 1
ATOM 3242 C C . PRO A 1 402 ? 3.314 7.836 -1.147 1 97.75 402 PRO A C 1
ATOM 3244 O O . PRO A 1 402 ? 4.055 8.781 -0.867 1 97.75 402 PRO A O 1
ATOM 3247 N N . PRO A 1 403 ? 3.775 6.645 -1.479 1 98.31 403 PRO A N 1
ATOM 3248 C CA . PRO A 1 403 ? 5.203 6.336 -1.332 1 98.31 403 PRO A CA 1
ATOM 3249 C C . PRO A 1 403 ? 6.086 7.203 -2.227 1 98.31 403 PRO A C 1
ATOM 3251 O O . PRO A 1 403 ? 7.281 7.348 -1.963 1 98.31 403 PRO A O 1
ATOM 3254 N N . SER A 1 404 ? 5.566 7.816 -3.291 1 97.94 404 SER A N 1
ATOM 3255 C CA . SER A 1 404 ? 6.363 8.586 -4.242 1 97.94 404 SER A CA 1
ATOM 3256 C C . SER A 1 404 ? 6.469 10.047 -3.826 1 97.94 404 SER A C 1
ATOM 3258 O O . SER A 1 404 ? 7.227 10.812 -4.422 1 97.94 404 SER A O 1
ATOM 3260 N N . ALA A 1 405 ? 5.715 10.461 -2.764 1 97.44 405 ALA A N 1
ATOM 3261 C CA . ALA A 1 405 ? 5.668 11.867 -2.361 1 97.44 405 ALA A CA 1
ATOM 3262 C C . ALA A 1 405 ? 7.023 12.336 -1.837 1 97.44 405 ALA A C 1
ATOM 3264 O O . ALA A 1 405 ? 7.617 11.688 -0.968 1 97.44 405 ALA A O 1
ATOM 3265 N N . ARG A 1 406 ? 7.527 13.5 -2.354 1 96.56 406 ARG A N 1
ATOM 3266 C CA . ARG A 1 406 ? 8.844 13.992 -1.969 1 96.56 406 ARG A CA 1
ATOM 3267 C C . ARG A 1 406 ? 8.781 15.445 -1.514 1 96.56 406 ARG A C 1
ATOM 3269 O O . ARG A 1 406 ? 9.789 16.016 -1.1 1 96.56 406 ARG A O 1
ATOM 3276 N N . TRP A 1 407 ? 7.582 16.109 -1.604 1 95.62 407 TRP A N 1
ATOM 3277 C CA . TRP A 1 407 ? 7.516 17.562 -1.392 1 95.62 407 TRP A CA 1
ATOM 3278 C C . TRP A 1 407 ? 7.34 17.875 0.088 1 95.62 407 TRP A C 1
ATOM 3280 O O . TRP A 1 407 ? 7.637 19 0.524 1 95.62 407 TRP A O 1
ATOM 3290 N N . GLN A 1 408 ? 6.824 16.938 0.838 1 97.06 408 GLN A N 1
ATOM 3291 C CA . GLN A 1 408 ? 6.648 17.141 2.271 1 97.06 408 GLN A CA 1
ATOM 3292 C C . GLN A 1 408 ? 7.984 17.078 3.006 1 97.06 408 GLN A C 1
ATOM 3294 O O . GLN A 1 408 ? 8.953 16.516 2.494 1 97.06 408 GLN A O 1
ATOM 3299 N N . MET A 1 409 ? 8.047 17.688 4.219 1 98.19 409 MET A N 1
ATOM 3300 C CA . MET A 1 409 ? 9.25 17.688 5.039 1 98.19 409 MET A CA 1
ATOM 3301 C C . MET A 1 409 ? 9.5 16.312 5.66 1 98.19 409 MET A C 1
ATOM 3303 O O . MET A 1 409 ? 9.445 16.172 6.879 1 98.19 409 MET A O 1
ATOM 3307 N N . THR A 1 410 ? 9.797 15.352 4.766 1 98.75 410 THR A N 1
ATOM 3308 C CA . THR A 1 410 ? 9.891 13.953 5.168 1 98.75 410 THR A CA 1
ATOM 3309 C C . THR A 1 410 ? 11.344 13.492 5.199 1 98.75 410 THR A C 1
ATOM 3311 O O . THR A 1 410 ? 12.148 13.898 4.355 1 98.75 410 THR A O 1
ATOM 3314 N N . GLY A 1 411 ? 11.711 12.758 6.16 1 98.88 411 GLY A N 1
ATOM 3315 C CA . GLY A 1 411 ? 13.008 12.133 6.34 1 98.88 411 GLY A CA 1
ATOM 3316 C C . GLY A 1 411 ? 12.914 10.711 6.867 1 98.88 411 GLY A C 1
ATOM 3317 O O . GLY A 1 411 ? 12.008 9.969 6.5 1 98.88 411 GLY A O 1
ATOM 3318 N N . LEU A 1 412 ? 13.984 10.266 7.602 1 98.81 412 LEU A N 1
ATOM 3319 C CA . LEU A 1 412 ? 13.953 8.875 8.062 1 98.81 412 LEU A CA 1
ATOM 3320 C C . LEU A 1 412 ? 14.812 8.703 9.312 1 98.81 412 LEU A C 1
ATOM 3322 O O . LEU A 1 412 ? 15.727 9.492 9.562 1 98.81 412 LEU A O 1
ATOM 3326 N N . ARG A 1 413 ? 14.414 7.832 10.062 1 98.88 413 ARG A N 1
ATOM 3327 C CA . ARG A 1 413 ? 15.141 7.242 11.18 1 98.88 413 ARG A CA 1
ATOM 3328 C C . ARG A 1 413 ? 15.312 5.742 10.992 1 98.88 413 ARG A C 1
ATOM 3330 O O . ARG A 1 413 ? 14.391 5.055 10.547 1 98.88 413 ARG A O 1
ATOM 3337 N N . LEU A 1 414 ? 16.484 5.203 11.336 1 98.88 414 LEU A N 1
ATOM 3338 C CA . LEU A 1 414 ? 16.781 3.807 11.039 1 98.88 414 LEU A CA 1
ATOM 3339 C C . LEU A 1 414 ? 16.453 2.92 12.234 1 98.88 414 LEU A C 1
ATOM 3341 O O . LEU A 1 414 ? 16.453 3.383 13.375 1 98.88 414 LEU A O 1
ATOM 3345 N N . ALA A 1 415 ? 16.172 1.696 11.969 1 98.81 415 ALA A N 1
ATOM 3346 C CA . ALA A 1 415 ? 16.047 0.613 12.938 1 98.81 415 ALA A CA 1
ATOM 3347 C C . ALA A 1 415 ? 16.781 -0.641 12.461 1 98.81 415 ALA A C 1
ATOM 3349 O O . ALA A 1 415 ? 17.062 -0.784 11.273 1 98.81 415 ALA A O 1
ATOM 3350 N N . ARG A 1 416 ? 17.094 -1.499 13.375 1 98.12 416 ARG A N 1
ATOM 3351 C CA . ARG A 1 416 ? 17.641 -2.818 13.062 1 98.12 416 ARG A CA 1
ATOM 3352 C C . ARG A 1 416 ? 17.141 -3.861 14.055 1 98.12 416 ARG A C 1
ATOM 3354 O O . ARG A 1 416 ? 16.656 -3.518 15.133 1 98.12 416 ARG A O 1
ATOM 3361 N N . TRP A 1 417 ? 17.125 -5.125 13.609 1 96.5 417 TRP A N 1
ATOM 3362 C CA . TRP A 1 417 ? 16.781 -6.199 14.539 1 96.5 417 TRP A CA 1
ATOM 3363 C C . TRP A 1 417 ? 17.859 -6.387 15.586 1 96.5 417 TRP A C 1
ATOM 3365 O O . TRP A 1 417 ? 19.047 -6.297 15.281 1 96.5 417 TRP A O 1
ATOM 3375 N N . ALA A 1 418 ? 17.422 -6.66 16.797 1 94.5 418 ALA A N 1
ATOM 3376 C CA . ALA A 1 418 ? 18.406 -6.973 17.828 1 94.5 418 ALA A CA 1
ATOM 3377 C C . ALA A 1 418 ? 19.188 -8.242 17.469 1 94.5 418 ALA A C 1
ATOM 3379 O O . ALA A 1 418 ? 18.625 -9.18 16.891 1 94.5 418 ALA A O 1
ATOM 3380 N N . HIS A 1 419 ? 20.453 -8.211 17.656 1 82.94 419 HIS A N 1
ATOM 3381 C CA . HIS A 1 419 ? 21.297 -9.383 17.406 1 82.94 419 HIS A CA 1
ATOM 3382 C C . HIS A 1 419 ? 21 -10.492 18.406 1 82.94 419 HIS A C 1
ATOM 3384 O O . HIS A 1 419 ? 20.75 -10.219 19.594 1 82.94 419 HIS A O 1
ATOM 3390 N N . ASP A 1 420 ? 20.516 -11.703 17.859 1 63.81 420 ASP A N 1
ATOM 3391 C CA . ASP A 1 420 ? 20.328 -12.844 18.766 1 63.81 420 ASP A CA 1
ATOM 3392 C C . ASP A 1 420 ? 21.625 -13.172 19.516 1 63.81 420 ASP A C 1
ATOM 3394 O O . ASP A 1 420 ? 22.719 -12.922 19 1 63.81 420 ASP A O 1
ATOM 3398 N N . MET B 1 1 ? 16.984 -31.078 4.676 1 50.59 1 MET B N 1
ATOM 3399 C CA . MET B 1 1 ? 16.656 -32.438 4.242 1 50.59 1 MET B CA 1
ATOM 3400 C C . MET B 1 1 ? 17.156 -32.688 2.82 1 50.59 1 MET B C 1
ATOM 3402 O O . MET B 1 1 ? 17.156 -31.766 1.993 1 50.59 1 MET B O 1
ATOM 3406 N N . ALA B 1 2 ? 17.859 -33.75 2.686 1 62.12 2 ALA B N 1
ATOM 3407 C CA . ALA B 1 2 ? 18.438 -34.125 1.396 1 62.12 2 ALA B CA 1
ATOM 3408 C C . ALA B 1 2 ? 17.359 -34.219 0.318 1 62.12 2 ALA B C 1
ATOM 3410 O O . ALA B 1 2 ? 16.328 -34.875 0.523 1 62.12 2 ALA B O 1
ATOM 3411 N N . ILE B 1 3 ? 17.344 -33.25 -0.629 1 75.38 3 ILE B N 1
ATOM 3412 C CA . ILE B 1 3 ? 16.359 -33.25 -1.71 1 75.38 3 ILE B CA 1
ATOM 3413 C C . ILE B 1 3 ? 16.516 -34.531 -2.533 1 75.38 3 ILE B C 1
ATOM 3415 O O . ILE B 1 3 ? 17.625 -34.875 -2.943 1 75.38 3 ILE B O 1
ATOM 3419 N N . ASP B 1 4 ? 15.461 -35.406 -2.533 1 90.56 4 ASP B N 1
ATOM 3420 C CA . ASP B 1 4 ? 15.391 -36.625 -3.344 1 90.56 4 ASP B CA 1
ATOM 3421 C C . ASP B 1 4 ? 15.445 -36.281 -4.832 1 90.56 4 ASP B C 1
ATOM 3423 O O . ASP B 1 4 ? 14.484 -35.75 -5.391 1 90.56 4 ASP B O 1
ATOM 3427 N N . ARG B 1 5 ? 16.547 -36.719 -5.453 1 95.25 5 ARG B N 1
ATOM 3428 C CA . ARG B 1 5 ? 16.812 -36.375 -6.848 1 95.25 5 ARG B CA 1
ATOM 3429 C C . ARG B 1 5 ? 15.742 -36.938 -7.77 1 95.25 5 ARG B C 1
ATOM 3431 O O . ARG B 1 5 ? 15.234 -36.219 -8.641 1 95.25 5 ARG B O 1
ATOM 3438 N N . ASP B 1 6 ? 15.375 -38.156 -7.566 1 95.75 6 ASP B N 1
ATOM 3439 C CA . ASP B 1 6 ? 14.367 -38.812 -8.406 1 95.75 6 ASP B CA 1
ATOM 3440 C C . ASP B 1 6 ? 13 -38.156 -8.227 1 95.75 6 ASP B C 1
ATOM 3442 O O . ASP B 1 6 ? 12.266 -37.969 -9.195 1 95.75 6 ASP B O 1
ATOM 3446 N N . ALA B 1 7 ? 12.719 -37.812 -7.039 1 95.62 7 ALA B N 1
ATOM 3447 C CA . ALA B 1 7 ? 11.445 -37.156 -6.762 1 95.62 7 ALA B CA 1
ATOM 3448 C C . ALA B 1 7 ? 11.391 -35.781 -7.41 1 95.62 7 ALA B C 1
ATOM 3450 O O . ALA B 1 7 ? 10.352 -35.375 -7.953 1 95.62 7 ALA B O 1
ATOM 3451 N N . LEU B 1 8 ? 12.477 -35.062 -7.32 1 96.81 8 LEU B N 1
ATOM 3452 C CA . LEU B 1 8 ? 12.523 -33.75 -7.91 1 96.81 8 LEU B CA 1
ATOM 3453 C C . LEU B 1 8 ? 12.445 -33.812 -9.43 1 96.81 8 LEU B C 1
ATOM 3455 O O . LEU B 1 8 ? 11.789 -32.969 -10.062 1 96.81 8 LEU B O 1
ATOM 3459 N N . ARG B 1 9 ? 13.094 -34.812 -9.992 1 97.69 9 ARG B N 1
ATOM 3460 C CA . ARG B 1 9 ? 13.008 -35.031 -11.43 1 97.69 9 ARG B CA 1
ATOM 3461 C C . ARG B 1 9 ? 11.578 -35.344 -11.859 1 97.69 9 ARG B C 1
ATOM 3463 O O . ARG B 1 9 ? 11.078 -34.781 -12.836 1 97.69 9 ARG B O 1
ATOM 3470 N N . ALA B 1 10 ? 10.969 -36.219 -11.164 1 97.56 10 ALA B N 1
ATOM 3471 C CA . ALA B 1 10 ? 9.586 -36.562 -11.461 1 97.56 10 ALA B CA 1
ATOM 3472 C C . ALA B 1 10 ? 8.672 -35.344 -11.359 1 97.56 10 ALA B C 1
ATOM 3474 O O . ALA B 1 10 ? 7.777 -35.156 -12.188 1 97.56 10 ALA B O 1
ATOM 3475 N N . ARG B 1 11 ? 8.891 -34.562 -10.359 1 96.81 11 ARG B N 1
ATOM 3476 C CA . ARG B 1 11 ? 8.117 -33.344 -10.18 1 96.81 11 ARG B CA 1
ATOM 3477 C C . ARG B 1 11 ? 8.344 -32.375 -11.344 1 96.81 11 ARG B C 1
ATOM 3479 O O . ARG B 1 11 ? 7.387 -31.812 -11.875 1 96.81 11 ARG B O 1
ATOM 3486 N N . TYR B 1 12 ? 9.602 -32.188 -11.719 1 98.19 12 TYR B N 1
ATOM 3487 C CA . TYR B 1 12 ? 9.938 -31.359 -12.859 1 98.19 12 TYR B CA 1
ATOM 3488 C C . TYR B 1 12 ? 9.164 -31.781 -14.102 1 98.19 12 TYR B C 1
ATOM 3490 O O . TYR B 1 12 ? 8.484 -30.969 -14.734 1 98.19 12 TYR B O 1
ATOM 3498 N N . ASP B 1 13 ? 9.227 -33.062 -14.367 1 98.38 13 ASP B N 1
ATOM 3499 C CA . ASP B 1 13 ? 8.578 -33.594 -15.562 1 98.38 13 ASP B CA 1
ATOM 3500 C C . ASP B 1 13 ? 7.066 -33.406 -15.5 1 98.38 13 ASP B C 1
ATOM 3502 O O . ASP B 1 13 ? 6.441 -33.031 -16.5 1 98.38 13 ASP B O 1
ATOM 3506 N N . ALA B 1 14 ? 6.508 -33.656 -14.367 1 97.88 14 ALA B N 1
ATOM 3507 C CA . ALA B 1 14 ? 5.062 -33.531 -14.203 1 97.88 14 ALA B CA 1
ATOM 3508 C C . ALA B 1 14 ? 4.605 -32.094 -14.398 1 97.88 14 ALA B C 1
ATOM 3510 O O . ALA B 1 14 ? 3.58 -31.828 -15.031 1 97.88 14 ALA B O 1
ATOM 3511 N N . ILE B 1 15 ? 5.34 -31.172 -13.875 1 98 15 ILE B N 1
ATOM 3512 C CA . ILE B 1 15 ? 4.984 -29.766 -13.953 1 98 15 ILE B CA 1
ATOM 3513 C C . ILE B 1 15 ? 5.102 -29.281 -15.398 1 98 15 ILE B C 1
ATOM 3515 O O . ILE B 1 15 ? 4.219 -28.578 -15.891 1 98 15 ILE B O 1
ATOM 3519 N N . ARG B 1 16 ? 6.227 -29.672 -16.062 1 98.38 16 ARG B N 1
ATOM 3520 C CA . ARG B 1 16 ? 6.41 -29.312 -17.469 1 98.38 16 ARG B CA 1
ATOM 3521 C C . ARG B 1 16 ? 5.27 -29.844 -18.328 1 98.38 16 ARG B C 1
ATOM 3523 O O . ARG B 1 16 ? 4.75 -29.141 -19.188 1 98.38 16 ARG B O 1
ATOM 3530 N N . ALA B 1 17 ? 4.879 -31.062 -18.047 1 97.81 17 ALA B N 1
ATOM 3531 C CA . ALA B 1 17 ? 3.805 -31.703 -18.797 1 97.81 17 ALA B CA 1
ATOM 3532 C C . ALA B 1 17 ? 2.469 -31 -18.547 1 97.81 17 ALA B C 1
ATOM 3534 O O . ALA B 1 17 ? 1.649 -30.891 -19.469 1 97.81 17 ALA B O 1
ATOM 3535 N N . ARG B 1 18 ? 2.205 -30.578 -17.359 1 97.38 18 ARG B N 1
ATOM 3536 C CA . ARG B 1 18 ? 0.959 -29.891 -17.031 1 97.38 18 ARG B CA 1
ATOM 3537 C C . ARG B 1 18 ? 0.829 -28.594 -17.812 1 97.38 18 ARG B C 1
ATOM 3539 O O . ARG B 1 18 ? -0.258 -28.25 -18.281 1 97.38 18 ARG B O 1
ATOM 3546 N N . THR B 1 19 ? 1.919 -27.875 -17.938 1 98.19 19 THR B N 1
ATOM 3547 C CA . THR B 1 19 ? 1.885 -26.641 -18.719 1 98.19 19 THR B CA 1
ATOM 3548 C C . THR B 1 19 ? 1.487 -26.922 -20.156 1 98.19 19 THR B C 1
ATOM 3550 O O . THR B 1 19 ? 0.644 -26.219 -20.719 1 98.19 19 THR B O 1
ATOM 3553 N N . GLU B 1 20 ? 2.059 -27.984 -20.688 1 97.12 20 GLU B N 1
ATOM 3554 C CA . GLU B 1 20 ? 1.723 -28.375 -22.062 1 97.12 20 GLU B CA 1
ATOM 3555 C C . GLU B 1 20 ? 0.244 -28.734 -22.188 1 97.12 20 GLU B C 1
ATOM 3557 O O . GLU B 1 20 ? -0.407 -28.375 -23.172 1 97.12 20 GLU B O 1
ATOM 3562 N N . ALA B 1 21 ? -0.226 -29.406 -21.203 1 96.12 21 ALA B N 1
ATOM 3563 C CA . ALA B 1 21 ? -1.632 -29.797 -21.203 1 96.12 21 ALA B CA 1
ATOM 3564 C C . ALA B 1 21 ? -2.545 -28.578 -21.141 1 96.12 21 ALA B C 1
ATOM 3566 O O . ALA B 1 21 ? -3.607 -28.547 -21.766 1 96.12 21 ALA B O 1
ATOM 3567 N N . LEU B 1 22 ? -2.217 -27.562 -20.406 1 96.25 22 LEU B N 1
ATOM 3568 C CA . LEU B 1 22 ? -3.023 -26.359 -20.219 1 96.25 22 LEU B CA 1
ATOM 3569 C C . LEU B 1 22 ? -3.076 -25.531 -21.484 1 96.25 22 LEU B C 1
ATOM 3571 O O . LEU B 1 22 ? -4.062 -24.828 -21.75 1 96.25 22 LEU B O 1
ATOM 3575 N N . VAL B 1 23 ? -2.002 -25.594 -22.344 1 96.69 23 VAL B N 1
ATOM 3576 C CA . VAL B 1 23 ? -1.95 -24.734 -23.516 1 96.69 23 VAL B CA 1
ATOM 3577 C C . VAL B 1 23 ? -2.488 -25.469 -24.734 1 96.69 23 VAL B C 1
ATOM 3579 O O . VAL B 1 23 ? -2.781 -24.859 -25.766 1 96.69 23 VAL B O 1
ATOM 3582 N N . ALA B 1 24 ? -2.672 -26.766 -24.609 1 94.31 24 ALA B N 1
ATOM 3583 C CA . ALA B 1 24 ? -3.039 -27.641 -25.734 1 94.31 24 ALA B CA 1
ATOM 3584 C C . ALA B 1 24 ? -4.367 -27.203 -26.344 1 94.31 24 ALA B C 1
ATOM 3586 O O . ALA B 1 24 ? -4.531 -27.234 -27.562 1 94.31 24 ALA B O 1
ATOM 3587 N N . PRO B 1 25 ? -5.348 -26.719 -25.484 1 92.19 25 PRO B N 1
ATOM 3588 C CA . PRO B 1 25 ? -6.637 -26.344 -26.062 1 92.19 25 PRO B CA 1
ATOM 3589 C C . PRO B 1 25 ? -6.578 -25.016 -26.812 1 92.19 25 PRO B C 1
ATOM 3591 O O . PRO B 1 25 ? -7.531 -24.641 -27.5 1 92.19 25 PRO B O 1
ATOM 3594 N N . LEU B 1 26 ? -5.5 -24.281 -26.734 1 93 26 LEU B N 1
ATOM 3595 C CA . LEU B 1 26 ? -5.402 -22.938 -27.297 1 93 26 LEU B CA 1
ATOM 3596 C C . LEU B 1 26 ? -4.82 -22.984 -28.703 1 93 26 LEU B C 1
ATOM 3598 O O . LEU B 1 26 ? -3.871 -23.719 -28.969 1 93 26 LEU B O 1
ATOM 3602 N N . GLY B 1 27 ? -5.457 -22.25 -29.641 1 89.94 27 GLY B N 1
ATOM 3603 C CA . GLY B 1 27 ? -4.879 -22.062 -30.953 1 89.94 27 GLY B CA 1
ATOM 3604 C C . GLY B 1 27 ? -3.719 -21.094 -30.969 1 89.94 27 GLY B C 1
ATOM 3605 O O . GLY B 1 27 ? -3.41 -20.469 -29.953 1 89.94 27 GLY B O 1
ATOM 3606 N N . VAL B 1 28 ? -3.088 -20.984 -32.125 1 91.38 28 VAL B N 1
ATOM 3607 C CA . VAL B 1 28 ? -1.915 -20.125 -32.312 1 91.38 28 VAL B CA 1
ATOM 3608 C C . VAL B 1 28 ? -2.279 -18.688 -32 1 91.38 28 VAL B C 1
ATOM 3610 O O . VAL B 1 28 ? -1.555 -17.984 -31.281 1 91.38 28 VAL B O 1
ATOM 3613 N N . ASP B 1 29 ? -3.359 -18.188 -32.469 1 88 29 ASP B N 1
ATOM 3614 C CA . ASP B 1 29 ? -3.768 -16.797 -32.312 1 88 29 ASP B CA 1
ATOM 3615 C C . ASP B 1 29 ? -3.953 -16.453 -30.828 1 88 29 ASP B C 1
ATOM 3617 O O . ASP B 1 29 ? -3.516 -15.398 -30.375 1 88 29 ASP B O 1
ATOM 3621 N N . GLU B 1 30 ? -4.52 -17.375 -30.047 1 89.44 30 GLU B N 1
ATOM 3622 C CA . GLU B 1 30 ? -4.762 -17.156 -28.625 1 89.44 30 GLU B CA 1
ATOM 3623 C C . GLU B 1 30 ? -3.453 -17.125 -27.844 1 89.44 30 GLU B C 1
ATOM 3625 O O . GLU B 1 30 ? -3.34 -16.406 -26.844 1 89.44 30 GLU B O 1
ATOM 3630 N N . GLN B 1 31 ? -2.479 -17.859 -28.312 1 94.25 31 GLN B N 1
ATOM 3631 C CA . GLN B 1 31 ? -1.225 -17.984 -27.578 1 94.25 31 GLN B CA 1
ATOM 3632 C C . GLN B 1 31 ? -0.285 -16.828 -27.875 1 94.25 31 GLN B C 1
ATOM 3634 O O . GLN B 1 31 ? 0.709 -16.625 -27.172 1 94.25 31 GLN B O 1
ATOM 3639 N N . LEU B 1 32 ? -0.634 -15.977 -28.922 1 91.44 32 LEU B N 1
ATOM 3640 C CA . LEU B 1 32 ? 0.223 -14.867 -29.328 1 91.44 32 LEU B CA 1
ATOM 3641 C C . LEU B 1 32 ? -0.339 -13.539 -28.828 1 91.44 32 LEU B C 1
ATOM 3643 O O . LEU B 1 32 ? 0.394 -12.555 -28.719 1 91.44 32 LEU B O 1
ATOM 3647 N N . ALA B 1 33 ? -1.586 -13.508 -28.547 1 88 33 ALA B N 1
ATOM 3648 C CA . ALA B 1 33 ? -2.271 -12.258 -28.234 1 88 33 ALA B CA 1
ATOM 3649 C C . ALA B 1 33 ? -2.049 -11.844 -26.781 1 88 33 ALA B C 1
ATOM 3651 O O . ALA B 1 33 ? -1.962 -12.695 -25.906 1 88 33 ALA B O 1
ATOM 3652 N N . GLN B 1 34 ? -1.92 -10.57 -26.578 1 90.31 34 GLN B N 1
ATOM 3653 C CA . GLN B 1 34 ? -1.873 -9.953 -25.25 1 90.31 34 GLN B CA 1
ATOM 3654 C C . GLN B 1 34 ? -3.127 -9.125 -24.984 1 90.31 34 GLN B C 1
ATOM 3656 O O . GLN B 1 34 ? -3.371 -8.125 -25.656 1 90.31 34 GLN B O 1
ATOM 3661 N N . ALA B 1 35 ? -3.814 -9.477 -23.969 1 86.06 35 ALA B N 1
ATOM 3662 C CA . ALA B 1 35 ? -5.145 -8.922 -23.734 1 86.06 35 ALA B CA 1
ATOM 3663 C C . ALA B 1 35 ? -5.059 -7.5 -23.188 1 86.06 35 ALA B C 1
ATOM 3665 O O . ALA B 1 35 ? -5.891 -6.648 -23.5 1 86.06 35 ALA B O 1
ATOM 3666 N N . PHE B 1 36 ? -4.18 -7.195 -22.266 1 87.38 36 PHE B N 1
ATOM 3667 C CA . PHE B 1 36 ? -3.994 -5.902 -21.625 1 87.38 36 PHE B CA 1
ATOM 3668 C C . PHE B 1 36 ? -2.578 -5.77 -21.078 1 87.38 36 PHE B C 1
ATOM 3670 O O . PHE B 1 36 ? -1.774 -6.695 -21.188 1 87.38 36 PHE B O 1
ATOM 3677 N N . GLU B 1 37 ? -2.256 -4.723 -20.547 1 86.25 37 GLU B N 1
ATOM 3678 C CA . GLU B 1 37 ? -0.873 -4.352 -20.25 1 86.25 37 GLU B CA 1
ATOM 3679 C C . GLU B 1 37 ? -0.257 -5.289 -19.219 1 86.25 37 GLU B C 1
ATOM 3681 O O . GLU B 1 37 ? 0.941 -5.574 -19.266 1 86.25 37 GLU B O 1
ATOM 3686 N N . ASP B 1 38 ? -1.021 -5.797 -18.312 1 88.56 38 ASP B N 1
ATOM 3687 C CA . ASP B 1 38 ? -0.48 -6.602 -17.234 1 88.56 38 ASP B CA 1
ATOM 3688 C C . ASP B 1 38 ? -0.504 -8.086 -17.578 1 88.56 38 ASP B C 1
ATOM 3690 O O . ASP B 1 38 ? 0.052 -8.914 -16.844 1 88.56 38 ASP B O 1
ATOM 3694 N N . ALA B 1 39 ? -1.112 -8.43 -18.641 1 91.5 39 ALA B N 1
ATOM 3695 C CA . ALA B 1 39 ? -1.162 -9.82 -19.078 1 91.5 39 ALA B CA 1
ATOM 3696 C C . ALA B 1 39 ? 0.006 -10.141 -20.016 1 91.5 39 ALA B C 1
ATOM 3698 O O . ALA B 1 39 ? 0.534 -9.258 -20.688 1 91.5 39 ALA B O 1
ATOM 3699 N N . SER B 1 40 ? 0.439 -11.359 -19.969 1 94.25 40 SER B N 1
ATOM 3700 C CA . SER B 1 40 ? 1.444 -11.836 -20.922 1 94.25 40 SER B CA 1
ATOM 3701 C C . SER B 1 40 ? 0.875 -12.922 -21.828 1 94.25 40 SER B C 1
ATOM 3703 O O . SER B 1 40 ? 0.002 -13.688 -21.422 1 94.25 40 SER B O 1
ATOM 3705 N N . PRO B 1 41 ? 1.404 -12.922 -23.094 1 94.94 41 PRO B N 1
ATOM 3706 C CA . PRO B 1 41 ? 0.97 -14.008 -23.984 1 94.94 41 PRO B CA 1
ATOM 3707 C C . PRO B 1 41 ? 1.36 -15.391 -23.469 1 94.94 41 PRO B C 1
ATOM 3709 O O . PRO B 1 41 ? 2.395 -15.531 -22.812 1 94.94 41 PRO B O 1
ATOM 3712 N N . THR B 1 42 ? 0.489 -16.375 -23.812 1 96.88 42 THR B N 1
ATOM 3713 C CA . THR B 1 42 ? 0.776 -17.766 -23.453 1 96.88 42 THR B CA 1
ATOM 3714 C C . THR B 1 42 ? 2.16 -18.172 -23.953 1 96.88 42 THR B C 1
ATOM 3716 O O . THR B 1 42 ? 2.918 -18.812 -23.219 1 96.88 42 TH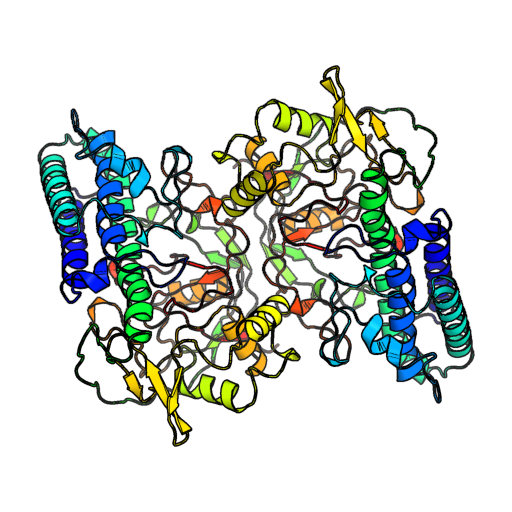R B O 1
ATOM 3719 N N . LYS B 1 43 ? 2.498 -17.75 -25.172 1 96.62 43 LYS B N 1
ATOM 3720 C CA . LYS B 1 43 ? 3.816 -18.047 -25.719 1 96.62 43 LYS B CA 1
ATOM 3721 C C . LYS B 1 43 ? 4.926 -17.516 -24.812 1 96.62 43 LYS B C 1
ATOM 3723 O O . LYS B 1 43 ? 5.949 -18.172 -24.625 1 96.62 43 LYS B O 1
ATOM 3728 N N . TRP B 1 44 ? 4.703 -16.344 -24.328 1 97.06 44 TRP B N 1
ATOM 3729 C CA . TRP B 1 44 ? 5.699 -15.758 -23.438 1 97.06 44 TRP B CA 1
ATOM 3730 C C . TRP B 1 44 ? 5.828 -16.578 -22.141 1 97.06 44 TRP B C 1
ATOM 3732 O O . TRP B 1 44 ? 6.938 -16.828 -21.672 1 97.06 44 TRP B O 1
ATOM 3742 N N . HIS B 1 45 ? 4.719 -17.016 -21.562 1 97.88 45 HIS B N 1
ATOM 3743 C CA . HIS B 1 45 ? 4.746 -17.844 -20.359 1 97.88 45 HIS B CA 1
ATOM 3744 C C . HIS B 1 45 ? 5.547 -19.109 -20.578 1 97.88 45 HIS B C 1
ATOM 3746 O O . HIS B 1 45 ? 6.332 -19.516 -19.719 1 97.88 45 HIS B O 1
ATOM 3752 N N . LEU B 1 46 ? 5.301 -19.75 -21.719 1 97.88 46 LEU B N 1
ATOM 3753 C CA . LEU B 1 46 ? 6.016 -20.969 -22.078 1 97.88 46 LEU B CA 1
ATOM 3754 C C . LEU B 1 46 ? 7.52 -20.734 -22.109 1 97.88 46 LEU B C 1
ATOM 3756 O O . LEU B 1 46 ? 8.289 -21.469 -21.484 1 97.88 46 LEU B O 1
ATOM 3760 N N . ALA B 1 47 ? 7.891 -19.688 -22.797 1 97.69 47 ALA B N 1
ATOM 3761 C CA . ALA B 1 47 ? 9.312 -19.391 -23 1 97.69 47 ALA B CA 1
ATOM 3762 C C . ALA B 1 47 ? 9.945 -18.875 -21.703 1 97.69 47 ALA B C 1
ATOM 3764 O O . ALA B 1 47 ? 11.078 -19.234 -21.375 1 97.69 47 ALA B O 1
ATOM 3765 N N . HIS B 1 48 ? 9.211 -18.062 -21 1 97.75 48 HIS B N 1
ATOM 3766 C CA . HIS B 1 48 ? 9.719 -17.469 -19.766 1 97.75 48 HIS B CA 1
ATOM 3767 C C . HIS B 1 48 ? 10.047 -18.531 -18.734 1 97.75 48 HIS B C 1
ATOM 3769 O O . HIS B 1 48 ? 11.117 -18.5 -18.109 1 97.75 48 HIS B O 1
ATOM 3775 N N . THR B 1 49 ? 9.156 -19.453 -18.484 1 98.5 49 THR B N 1
ATOM 3776 C CA . THR B 1 49 ? 9.406 -20.5 -17.484 1 98.5 49 THR B CA 1
ATOM 3777 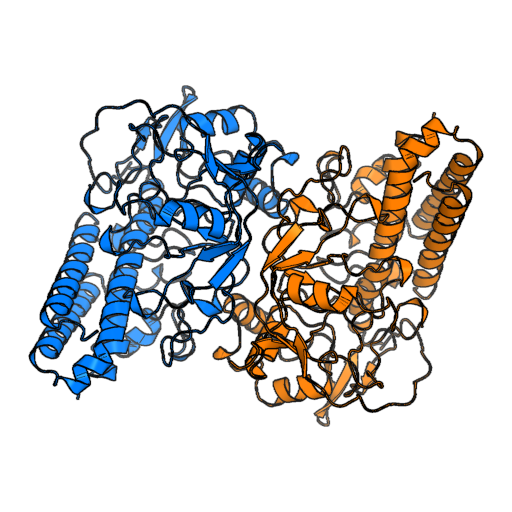C C . THR B 1 49 ? 10.539 -21.406 -17.938 1 98.5 49 THR B C 1
ATOM 3779 O O . THR B 1 49 ? 11.289 -21.938 -17.109 1 98.5 49 THR B O 1
ATOM 3782 N N . THR B 1 50 ? 10.656 -21.594 -19.25 1 98.5 50 THR B N 1
ATOM 3783 C CA . THR B 1 50 ? 11.766 -22.359 -19.812 1 98.5 50 THR B CA 1
ATOM 3784 C C . THR B 1 50 ? 13.086 -21.609 -19.609 1 98.5 50 THR B C 1
ATOM 3786 O O . THR B 1 50 ? 14.078 -22.203 -19.172 1 98.5 50 THR B O 1
ATOM 3789 N N . TRP B 1 51 ? 13.023 -20.328 -19.906 1 97.5 51 TRP B N 1
ATOM 3790 C CA . TRP B 1 51 ? 14.18 -19.453 -19.719 1 97.5 51 TRP B CA 1
ATOM 3791 C C . TRP B 1 51 ? 14.68 -19.5 -18.281 1 97.5 51 TRP B C 1
ATOM 3793 O O . TRP B 1 51 ? 15.891 -19.516 -18.031 1 97.5 51 TRP B O 1
ATOM 3803 N N . PHE B 1 52 ? 13.812 -19.594 -17.328 1 97.5 52 PHE B N 1
ATOM 3804 C CA . PHE B 1 52 ? 14.188 -19.672 -15.914 1 97.5 52 PHE B CA 1
ATOM 3805 C C . PHE B 1 52 ? 15.109 -20.859 -15.664 1 97.5 52 PHE B C 1
ATOM 3807 O O . PHE B 1 52 ? 16.172 -20.703 -15.062 1 97.5 52 PHE B O 1
ATOM 3814 N N . PHE B 1 53 ? 14.734 -22.031 -16.109 1 98.25 53 PHE B N 1
ATOM 3815 C CA . PHE B 1 53 ? 15.523 -23.25 -15.875 1 98.25 53 PHE B CA 1
ATOM 3816 C C . PHE B 1 53 ? 16.844 -23.172 -16.625 1 98.25 53 PHE B C 1
ATOM 3818 O O . PHE B 1 53 ? 17.875 -23.594 -16.094 1 98.25 53 PHE B O 1
ATOM 3825 N N . GLU B 1 54 ? 16.781 -22.625 -17.828 1 98.19 54 GLU B N 1
ATOM 3826 C CA . GLU B 1 54 ? 18.047 -22.5 -18.578 1 98.19 54 GLU B CA 1
ATOM 3827 C C . GLU B 1 54 ? 19 -21.547 -17.875 1 98.19 54 GLU B C 1
ATOM 3829 O O . GLU B 1 54 ? 20.172 -21.859 -17.688 1 98.19 54 GLU B O 1
ATOM 3834 N N . ARG B 1 55 ? 18.453 -20.406 -17.5 1 95.75 55 ARG B N 1
ATOM 3835 C CA . ARG B 1 55 ? 19.266 -19.328 -16.969 1 95.75 55 ARG B CA 1
ATOM 3836 C C . ARG B 1 55 ? 19.766 -19.656 -15.562 1 95.75 55 ARG B C 1
ATOM 3838 O O . ARG B 1 55 ? 20.938 -19.422 -15.242 1 95.75 55 ARG B O 1
ATOM 3845 N N . PHE B 1 56 ? 18.938 -20.234 -14.719 1 95.56 56 PHE B N 1
ATOM 3846 C CA . PHE B 1 56 ? 19.25 -20.266 -13.297 1 95.56 56 PHE B CA 1
ATOM 3847 C C . PHE B 1 56 ? 19.672 -21.672 -12.875 1 95.56 56 PHE B C 1
ATOM 3849 O O . PHE B 1 56 ? 20.156 -21.875 -11.766 1 95.56 56 PHE B O 1
ATOM 3856 N N . VAL B 1 57 ? 19.484 -22.672 -13.75 1 97.31 57 VAL B N 1
ATOM 3857 C CA . VAL B 1 57 ? 19.906 -24.016 -13.406 1 97.31 57 VAL B CA 1
ATOM 3858 C C . VAL B 1 57 ? 21 -24.469 -14.375 1 97.31 57 VAL B C 1
ATOM 3860 O O . VAL B 1 57 ? 22.156 -24.641 -13.977 1 97.31 57 VAL B O 1
ATOM 3863 N N . LEU B 1 58 ? 20.688 -24.5 -15.711 1 98 58 LEU B N 1
ATOM 3864 C CA . LEU B 1 58 ? 21.609 -25.094 -16.672 1 98 58 LEU B CA 1
ATOM 3865 C C . LEU B 1 58 ? 22.859 -24.234 -16.828 1 98 58 LEU B C 1
ATOM 3867 O O . LEU B 1 58 ? 23.984 -24.734 -16.719 1 98 58 LEU B O 1
ATOM 3871 N N . ARG B 1 59 ? 22.688 -22.984 -17.047 1 95.88 59 ARG B N 1
ATOM 3872 C CA . ARG B 1 59 ? 23.828 -22.109 -17.25 1 95.88 59 ARG B CA 1
ATOM 3873 C C . ARG B 1 59 ? 24.641 -21.969 -15.969 1 95.88 59 ARG B C 1
ATOM 3875 O O . ARG B 1 59 ? 25.859 -21.781 -16.031 1 95.88 59 ARG B O 1
ATOM 3882 N N . ALA B 1 60 ? 24.016 -22.109 -14.875 1 94.38 60 ALA B N 1
ATOM 3883 C CA . ALA B 1 60 ? 24.688 -21.906 -13.594 1 94.38 60 ALA B CA 1
ATOM 3884 C C . ALA B 1 60 ? 25.406 -23.172 -13.133 1 94.38 60 ALA B C 1
ATOM 3886 O O . ALA B 1 60 ? 26.453 -23.109 -12.5 1 94.38 60 ALA B O 1
ATOM 3887 N N . PHE B 1 61 ? 24.859 -24.375 -13.5 1 95.38 61 PHE B N 1
ATOM 3888 C CA . PHE B 1 61 ? 25.359 -25.562 -12.812 1 95.38 61 PHE B CA 1
ATOM 3889 C C . PHE B 1 61 ? 25.75 -26.641 -13.812 1 95.38 61 PHE B C 1
ATOM 3891 O O . PHE B 1 61 ? 26.469 -27.594 -13.469 1 95.38 61 PHE B O 1
ATOM 3898 N N . ALA B 1 62 ? 25.156 -26.609 -14.969 1 94.44 62 ALA B N 1
ATOM 3899 C CA . ALA B 1 62 ? 25.5 -27.609 -15.969 1 94.44 62 ALA B CA 1
ATOM 3900 C C . ALA B 1 62 ? 26.75 -27.203 -16.734 1 94.44 62 ALA B C 1
ATOM 3902 O O . ALA B 1 62 ? 26.734 -26.234 -17.5 1 94.44 62 ALA B O 1
ATOM 3903 N N . SER B 1 63 ? 27.828 -27.922 -16.594 1 89.44 63 SER B N 1
ATOM 3904 C CA . SER B 1 63 ? 29.109 -27.594 -17.219 1 89.44 63 SER B CA 1
ATOM 3905 C C . SER B 1 63 ? 28.984 -27.547 -18.734 1 89.44 63 SER B C 1
ATOM 3907 O O . SER B 1 63 ? 28.453 -28.469 -19.359 1 89.44 63 SER B O 1
ATOM 3909 N N . GLY B 1 64 ? 29.344 -26.453 -19.281 1 89.81 64 GLY B N 1
ATOM 3910 C CA . GLY B 1 64 ? 29.469 -26.312 -20.719 1 89.81 64 GLY B CA 1
ATOM 3911 C C . GLY B 1 64 ? 28.141 -26 -21.406 1 89.81 64 GLY B C 1
ATOM 3912 O O . GLY B 1 64 ? 28.062 -26 -22.641 1 89.81 64 GLY B O 1
ATOM 3913 N N . HIS B 1 65 ? 27.109 -25.766 -20.625 1 94.44 65 HIS B N 1
ATOM 3914 C CA . HIS B 1 65 ? 25.828 -25.469 -21.266 1 94.44 65 HIS B CA 1
ATOM 3915 C C . HIS B 1 65 ? 25.891 -24.156 -22.031 1 94.44 65 HIS B C 1
ATOM 3917 O O . HIS B 1 65 ? 26.312 -23.125 -21.469 1 94.44 65 HIS B O 1
ATOM 3923 N N . GLU B 1 66 ? 25.5 -24.203 -23.312 1 94.69 66 GLU B N 1
ATOM 3924 C CA . GLU B 1 66 ? 25.328 -23 -24.109 1 94.69 66 GLU B CA 1
ATOM 3925 C C . GLU B 1 66 ? 23.844 -22.641 -24.266 1 94.69 66 GLU B C 1
ATOM 3927 O O . GLU B 1 66 ? 23.031 -23.5 -24.578 1 94.69 66 GLU B O 1
ATOM 3932 N N . PRO B 1 67 ? 23.609 -21.406 -24.016 1 95.25 67 PRO B N 1
ATOM 3933 C CA . PRO B 1 67 ? 22.203 -21.016 -24.188 1 95.25 67 PRO B CA 1
ATOM 3934 C C . PRO B 1 67 ? 21.688 -21.312 -25.594 1 95.25 67 PRO B C 1
ATOM 3936 O O . PRO B 1 67 ? 22.422 -21.156 -26.578 1 95.25 67 PRO B O 1
ATOM 3939 N N . VAL B 1 68 ? 20.469 -21.703 -25.656 1 95.56 68 VAL B N 1
ATOM 3940 C CA . VAL B 1 68 ? 19.859 -21.984 -26.938 1 95.56 68 VAL B CA 1
ATOM 3941 C C . VAL B 1 68 ? 19.906 -20.734 -27.812 1 95.56 68 VAL B C 1
ATOM 3943 O O . VAL B 1 68 ? 20.203 -20.812 -29.016 1 95.56 68 VAL B O 1
ATOM 3946 N N . ASP B 1 69 ? 19.609 -19.547 -27.25 1 94.62 69 ASP B N 1
ATOM 3947 C CA . ASP B 1 69 ? 19.688 -18.234 -27.875 1 94.62 69 ASP B CA 1
ATOM 3948 C C . ASP B 1 69 ? 19.938 -17.141 -26.844 1 94.62 69 ASP B C 1
ATOM 3950 O O . ASP B 1 69 ? 19.125 -16.938 -25.938 1 94.62 69 ASP B O 1
ATOM 3954 N N . ALA B 1 70 ? 20.953 -16.406 -26.969 1 92.69 70 ALA B N 1
ATOM 3955 C CA . ALA B 1 70 ? 21.359 -15.391 -26 1 92.69 70 ALA B CA 1
ATOM 3956 C C . ALA B 1 70 ? 20.328 -14.258 -25.922 1 92.69 70 ALA B C 1
ATOM 3958 O O . ALA B 1 70 ? 20.188 -13.617 -24.891 1 92.69 70 ALA B O 1
ATOM 3959 N N . ARG B 1 71 ? 19.656 -13.984 -27.109 1 93.19 71 ARG B N 1
ATOM 3960 C CA . ARG B 1 71 ? 18.656 -12.906 -27.188 1 93.19 71 ARG B CA 1
ATOM 3961 C C . ARG B 1 71 ? 17.469 -13.203 -26.266 1 93.19 71 ARG B C 1
ATOM 3963 O O . ARG B 1 71 ? 16.672 -12.305 -25.969 1 93.19 71 ARG B O 1
ATOM 3970 N N . TYR B 1 72 ? 17.312 -14.461 -25.656 1 94.69 72 TYR B N 1
ATOM 3971 C CA . TYR B 1 72 ? 16.172 -14.852 -24.844 1 94.69 72 TYR B CA 1
ATOM 3972 C C . TYR B 1 72 ? 16.281 -14.25 -23.438 1 94.69 72 TYR B C 1
ATOM 3974 O O . TYR B 1 72 ? 15.281 -14.133 -22.734 1 94.69 72 TYR B O 1
ATOM 3982 N N . ASP B 1 73 ? 17.469 -13.828 -23 1 92.5 73 ASP B N 1
ATOM 3983 C CA . ASP B 1 73 ? 17.625 -13.109 -21.75 1 92.5 73 ASP B CA 1
ATOM 3984 C C . ASP B 1 73 ? 16.828 -11.805 -21.75 1 92.5 73 ASP B C 1
ATOM 3986 O O . ASP B 1 73 ? 16.219 -11.438 -20.75 1 92.5 73 ASP B O 1
ATOM 3990 N N . TYR B 1 74 ? 16.859 -11.172 -22.891 1 91.5 74 TYR B N 1
ATOM 3991 C CA . TYR B 1 74 ? 16.109 -9.93 -23 1 91.5 74 TYR B CA 1
ATOM 3992 C C . TYR B 1 74 ? 14.609 -10.203 -23.125 1 91.5 74 TYR B C 1
ATOM 3994 O O . TYR B 1 74 ? 13.797 -9.555 -22.453 1 91.5 74 TYR B O 1
ATOM 4002 N N . LEU B 1 75 ? 14.203 -11.148 -23.859 1 92.12 75 LEU B N 1
ATOM 4003 C CA . LEU B 1 75 ? 12.812 -11.375 -24.234 1 92.12 75 LEU B CA 1
ATOM 4004 C C . LEU B 1 75 ? 12.023 -11.984 -23.094 1 92.12 75 LEU B C 1
ATOM 4006 O O . LEU B 1 75 ? 10.828 -11.711 -22.938 1 92.12 75 LEU B O 1
ATOM 4010 N N . PHE B 1 76 ? 12.75 -12.781 -22.297 1 93.56 76 PHE B N 1
ATOM 4011 C CA . PHE B 1 76 ? 11.953 -13.625 -21.406 1 93.56 76 PHE B CA 1
ATOM 4012 C C . PHE B 1 76 ? 12.344 -13.375 -19.938 1 93.56 76 PHE B C 1
ATOM 4014 O O . PHE B 1 76 ? 11.875 -14.086 -19.047 1 93.56 76 PHE B O 1
ATOM 4021 N N . ASN B 1 77 ? 13.172 -12.312 -19.734 1 88.69 77 ASN B N 1
ATOM 4022 C CA . ASN B 1 77 ? 13.375 -11.789 -18.391 1 88.69 77 ASN B CA 1
ATOM 4023 C C . ASN B 1 77 ? 12.156 -11.008 -17.891 1 88.69 77 ASN B C 1
ATOM 4025 O O . ASN B 1 77 ? 11.719 -10.062 -18.547 1 88.69 77 ASN B O 1
ATOM 4029 N N . SER B 1 78 ? 11.656 -11.367 -16.781 1 84.38 78 SER B N 1
ATOM 4030 C CA . SER B 1 78 ? 10.422 -10.742 -16.312 1 84.38 78 SER B CA 1
ATOM 4031 C C . SER B 1 78 ? 10.711 -9.523 -15.445 1 84.38 78 SER B C 1
ATOM 4033 O O . SER B 1 78 ? 10.039 -8.492 -15.562 1 84.38 78 SER B O 1
ATOM 4035 N N . TYR B 1 79 ? 11.625 -9.625 -14.461 1 78.88 79 TYR B N 1
ATOM 4036 C CA . TYR B 1 79 ? 11.789 -8.508 -13.547 1 78.88 79 TYR B CA 1
ATOM 4037 C C . TYR B 1 79 ? 13.195 -8.492 -12.953 1 78.88 79 TYR B C 1
ATOM 4039 O O . TYR B 1 79 ? 13.484 -7.695 -12.062 1 78.88 79 TYR B O 1
ATOM 4047 N N . TYR B 1 80 ? 14.078 -9.305 -13.406 1 81.12 80 TYR B N 1
ATOM 4048 C CA . TYR B 1 80 ? 15.414 -9.398 -12.82 1 81.12 80 TYR B CA 1
ATOM 4049 C C . TYR B 1 80 ? 16.328 -8.312 -13.383 1 81.12 80 TYR B C 1
ATOM 4051 O O . TYR B 1 80 ? 17 -8.516 -14.391 1 81.12 80 TYR B O 1
ATOM 4059 N N . GLU B 1 81 ? 16.406 -7.25 -12.602 1 80.56 81 GLU B N 1
ATOM 4060 C CA . GLU B 1 81 ? 17.25 -6.133 -13.023 1 80.56 81 GLU B CA 1
ATOM 4061 C C . GLU B 1 81 ? 18.719 -6.535 -13.062 1 80.56 81 GLU B C 1
ATOM 4063 O O . GLU B 1 81 ? 19.469 -6.062 -13.914 1 80.56 81 GLU B O 1
ATOM 4068 N N . ALA B 1 82 ? 19.062 -7.449 -12.203 1 75.56 82 ALA B N 1
ATOM 4069 C CA . ALA B 1 82 ? 20.453 -7.891 -12.094 1 75.56 82 ALA B CA 1
ATOM 4070 C C . ALA B 1 82 ? 20.891 -8.641 -13.344 1 75.56 82 ALA B C 1
ATOM 4072 O O . ALA B 1 82 ? 22.078 -8.719 -13.648 1 75.56 82 ALA B O 1
ATOM 4073 N N . VAL B 1 83 ? 19.891 -9.172 -14.008 1 79.44 83 VAL B N 1
ATOM 4074 C CA . VAL B 1 83 ? 20.188 -9.938 -15.211 1 79.44 83 VAL B CA 1
ATOM 4075 C C . VAL B 1 83 ? 20.344 -8.984 -16.406 1 79.44 83 VAL B C 1
ATOM 4077 O O . VAL B 1 83 ? 21.125 -9.266 -17.328 1 79.44 83 VAL B O 1
ATOM 4080 N N . GLY B 1 84 ? 19.609 -7.859 -16.422 1 79.88 84 GLY B N 1
ATOM 4081 C CA . GLY B 1 84 ? 19.766 -6.887 -17.484 1 79.88 84 GLY B CA 1
ATOM 4082 C C . GLY B 1 84 ? 18.453 -6.305 -17.953 1 79.88 84 GLY B C 1
ATOM 4083 O O . GLY B 1 84 ? 17.422 -6.469 -17.297 1 79.88 84 GLY B O 1
ATOM 4084 N N . ALA B 1 85 ? 18.594 -5.637 -19.141 1 81.81 85 ALA B N 1
ATOM 4085 C CA . ALA B 1 85 ? 17.406 -5.031 -19.75 1 81.81 85 ALA B CA 1
ATOM 4086 C C . ALA B 1 85 ? 16.406 -6.098 -20.172 1 81.81 85 ALA B C 1
ATOM 4088 O O . ALA B 1 85 ? 16.766 -7.254 -20.391 1 81.81 85 ALA B O 1
ATOM 4089 N N . ARG B 1 86 ? 15.234 -5.746 -20.203 1 85.31 86 ARG B N 1
ATOM 4090 C CA . ARG B 1 86 ? 14.188 -6.711 -20.531 1 85.31 86 ARG B CA 1
ATOM 4091 C C . ARG B 1 86 ? 13.094 -6.07 -21.375 1 85.31 86 ARG B C 1
ATOM 4093 O O . ARG B 1 86 ? 12.945 -4.844 -21.375 1 85.31 86 ARG B O 1
ATOM 4100 N N . GLN B 1 87 ? 12.359 -7.012 -22.078 1 80.31 87 GLN B N 1
ATOM 4101 C CA . GLN B 1 87 ? 11.156 -6.594 -22.781 1 80.31 87 GLN B CA 1
ATOM 4102 C C . GLN B 1 87 ? 10.109 -6.039 -21.812 1 80.31 87 GLN B C 1
ATOM 4104 O O . GLN B 1 87 ? 9.734 -6.703 -20.859 1 80.31 87 GLN B O 1
ATOM 4109 N N . PRO B 1 88 ? 9.648 -4.703 -22.156 1 83.12 88 PRO B N 1
ATOM 4110 C CA . PRO B 1 88 ? 8.594 -4.172 -21.297 1 83.12 88 PRO B CA 1
ATOM 4111 C C . PRO B 1 88 ? 7.355 -5.066 -21.25 1 83.12 88 PRO B C 1
ATOM 4113 O O . PRO B 1 88 ? 6.926 -5.574 -22.297 1 83.12 88 PRO B O 1
ATOM 4116 N N . ARG B 1 89 ? 6.844 -5.277 -20.141 1 86.38 89 ARG B N 1
ATOM 4117 C CA . ARG B 1 89 ? 5.691 -6.156 -19.953 1 86.38 89 ARG B CA 1
ATOM 4118 C C . ARG B 1 89 ? 4.555 -5.77 -20.875 1 86.38 89 ARG B C 1
ATOM 4120 O O . ARG B 1 89 ? 3.898 -6.637 -21.469 1 86.38 89 ARG B O 1
ATOM 4127 N N . SER B 1 90 ? 4.289 -4.492 -21.031 1 84.56 90 SER B N 1
ATOM 4128 C CA . SER B 1 90 ? 3.162 -3.99 -21.812 1 84.56 90 SER B CA 1
ATOM 4129 C C . SER B 1 90 ? 3.361 -4.258 -23.297 1 84.56 90 SER B C 1
ATOM 4131 O O . SER B 1 90 ? 2.426 -4.121 -24.094 1 84.56 90 SER B O 1
ATOM 4133 N N . GLU B 1 91 ? 4.586 -4.73 -23.656 1 82.88 91 GLU B N 1
ATOM 4134 C CA . GLU B 1 91 ? 4.895 -4.887 -25.062 1 82.88 91 GLU B CA 1
ATOM 4135 C C . GLU B 1 91 ? 5.254 -6.336 -25.391 1 82.88 91 GLU B C 1
ATOM 4137 O O . GLU B 1 91 ? 5.867 -6.609 -26.422 1 82.88 91 GLU B O 1
ATOM 4142 N N . ARG B 1 92 ? 4.934 -7.242 -24.531 1 88.5 92 ARG B N 1
ATOM 4143 C CA . ARG B 1 92 ? 5.277 -8.648 -24.734 1 88.5 92 ARG B CA 1
ATOM 4144 C C . ARG B 1 92 ? 4.492 -9.234 -25.906 1 88.5 92 ARG B C 1
ATOM 4146 O O . ARG B 1 92 ? 4.91 -10.227 -26.5 1 88.5 92 ARG B O 1
ATOM 4153 N N . GLY B 1 93 ? 3.359 -8.633 -26.219 1 83.06 93 GLY B N 1
ATOM 4154 C CA . GLY B 1 93 ? 2.59 -9.039 -27.391 1 83.06 93 GLY B CA 1
ATOM 4155 C C . GLY B 1 93 ? 3.293 -8.75 -28.703 1 83.06 93 GLY B C 1
ATOM 4156 O O . GLY B 1 93 ? 2.918 -9.289 -29.734 1 83.06 93 GLY B O 1
ATOM 4157 N N . LEU B 1 94 ? 4.316 -7.918 -28.609 1 79.81 94 LEU B N 1
ATOM 4158 C CA . LEU B 1 94 ? 5.031 -7.516 -29.812 1 79.81 94 LEU B CA 1
ATOM 4159 C C . LEU B 1 94 ? 6.16 -8.492 -30.125 1 79.81 94 LEU B C 1
ATOM 4161 O O . LEU B 1 94 ? 6.824 -8.367 -31.156 1 79.81 94 LEU B O 1
ATOM 4165 N N . ILE B 1 95 ? 6.383 -9.492 -29.25 1 88.19 95 ILE B N 1
ATOM 4166 C CA . ILE B 1 95 ? 7.418 -10.492 -29.469 1 88.19 95 ILE B CA 1
ATOM 4167 C C . ILE B 1 95 ? 6.957 -11.469 -30.562 1 88.19 95 ILE B C 1
ATOM 4169 O O . ILE B 1 95 ? 6.285 -12.461 -30.266 1 88.19 95 ILE B O 1
ATOM 4173 N N . VAL B 1 96 ? 7.438 -11.203 -31.781 1 84.94 96 VAL B N 1
ATOM 4174 C CA . VAL B 1 96 ? 6.961 -11.992 -32.906 1 84.94 96 VAL B CA 1
ATOM 4175 C C . VAL B 1 96 ? 7.902 -13.18 -33.125 1 84.94 96 VAL B C 1
ATOM 4177 O O . VAL B 1 96 ? 7.531 -14.148 -33.812 1 84.94 96 VAL B O 1
ATOM 4180 N N . ARG B 1 97 ? 9.133 -12.992 -32.719 1 91.31 97 ARG B N 1
ATOM 4181 C CA . ARG B 1 97 ? 10.117 -14.07 -32.688 1 91.31 97 ARG B CA 1
ATOM 4182 C C . ARG B 1 97 ? 10.688 -14.234 -31.281 1 91.31 97 ARG B C 1
ATOM 4184 O O . ARG B 1 97 ? 10.953 -13.242 -30.594 1 91.31 97 ARG B O 1
ATOM 4191 N N . PRO B 1 98 ? 10.867 -15.43 -30.891 1 94.25 98 PRO B N 1
ATOM 4192 C CA . PRO B 1 98 ? 10.617 -16.688 -31.578 1 94.25 98 PRO B CA 1
ATOM 4193 C C . PRO B 1 98 ? 9.133 -16.938 -31.844 1 94.25 98 PRO B C 1
ATOM 4195 O O . PRO B 1 98 ? 8.281 -16.359 -31.172 1 94.25 98 PRO B O 1
ATOM 4198 N N . THR B 1 99 ? 8.875 -17.781 -32.906 1 93.5 99 THR B N 1
ATOM 4199 C CA . THR B 1 99 ? 7.508 -18.203 -33.156 1 93.5 99 THR B CA 1
ATOM 4200 C C . THR B 1 99 ? 7.031 -19.188 -32.094 1 93.5 99 THR B C 1
ATOM 4202 O O . THR B 1 99 ? 7.824 -19.656 -31.281 1 93.5 99 THR B O 1
ATOM 4205 N N . LEU B 1 100 ? 5.715 -19.484 -32.156 1 95.44 100 LEU B N 1
ATOM 4206 C CA . LEU B 1 100 ? 5.16 -20.422 -31.188 1 95.44 100 LEU B CA 1
ATOM 4207 C C . LEU B 1 100 ? 5.82 -21.797 -31.328 1 95.44 100 LEU B C 1
ATOM 4209 O O . LEU B 1 100 ? 6.258 -22.375 -30.344 1 95.44 100 LEU B O 1
ATOM 4213 N N . PRO B 1 101 ? 6.02 -22.297 -32.562 1 95.56 101 PRO B N 1
ATOM 4214 C CA . PRO B 1 101 ? 6.734 -23.562 -32.688 1 95.56 101 PRO B CA 1
ATOM 4215 C C . PRO B 1 101 ? 8.164 -23.5 -32.156 1 95.56 101 PRO B C 1
ATOM 4217 O O . PRO B 1 101 ? 8.648 -24.469 -31.547 1 95.56 101 PRO B O 1
ATOM 4220 N N . GLU B 1 102 ? 8.773 -22.375 -32.375 1 95.75 102 GLU B N 1
ATOM 4221 C CA . GLU B 1 102 ? 10.133 -22.188 -31.859 1 95.75 102 GLU B CA 1
ATOM 4222 C C . GLU B 1 102 ? 10.156 -22.172 -30.344 1 95.75 102 GLU B C 1
ATOM 4224 O O . GLU B 1 102 ? 11.117 -22.641 -29.719 1 95.75 102 GLU B O 1
ATOM 4229 N N . ALA B 1 103 ? 9.172 -21.594 -29.75 1 96.56 103 ALA B N 1
ATOM 4230 C CA . ALA B 1 103 ? 9.07 -21.594 -28.297 1 96.56 103 ALA B CA 1
ATOM 4231 C C . ALA B 1 103 ? 8.914 -23.016 -27.75 1 96.56 103 ALA B C 1
ATOM 4233 O O . ALA B 1 103 ? 9.531 -23.375 -26.75 1 96.56 103 ALA B O 1
ATOM 4234 N N . HIS B 1 104 ? 8.125 -23.828 -28.453 1 97.12 104 HIS B N 1
ATOM 4235 C CA . HIS B 1 104 ? 7.965 -25.219 -28.047 1 97.12 104 HIS B CA 1
ATOM 4236 C C . HIS B 1 104 ? 9.258 -26 -28.234 1 97.12 104 HIS B C 1
ATOM 4238 O O . HIS B 1 104 ? 9.602 -26.844 -27.422 1 97.12 104 HIS B O 1
ATOM 4244 N N . GLU B 1 105 ? 9.891 -25.688 -29.328 1 97.38 105 GLU B N 1
ATOM 4245 C CA . GLU B 1 105 ? 11.188 -26.312 -29.547 1 97.38 105 GLU B CA 1
ATOM 4246 C C . GLU B 1 105 ? 12.18 -25.938 -28.453 1 97.38 105 GLU B C 1
ATOM 4248 O O . GLU B 1 105 ? 12.945 -26.781 -27.969 1 97.38 105 GLU B O 1
ATOM 4253 N N . TYR B 1 106 ? 12.195 -24.672 -28.125 1 97.94 106 TYR B N 1
ATOM 4254 C CA . TYR B 1 106 ? 13.031 -24.188 -27.031 1 97.94 106 TYR B CA 1
ATOM 4255 C C . TYR B 1 106 ? 12.75 -24.953 -25.75 1 97.94 106 TYR B C 1
ATOM 4257 O O . TYR B 1 106 ? 13.68 -25.406 -25.062 1 97.94 106 TYR B O 1
ATOM 4265 N N . ARG B 1 107 ? 11.484 -25.141 -25.406 1 98.19 107 ARG B N 1
ATOM 4266 C CA . ARG B 1 107 ? 11.07 -25.891 -24.219 1 98.19 107 ARG B CA 1
ATOM 4267 C C . ARG B 1 107 ? 11.594 -27.328 -24.266 1 98.19 107 ARG B C 1
ATOM 4269 O O . ARG B 1 107 ? 12.141 -27.828 -23.281 1 98.19 107 ARG B O 1
ATOM 4276 N N . ARG B 1 108 ? 11.469 -27.953 -25.438 1 98 108 ARG B N 1
ATOM 4277 C CA . ARG B 1 108 ? 11.93 -29.328 -25.594 1 98 108 ARG B CA 1
ATOM 4278 C C . ARG B 1 108 ? 13.438 -29.438 -25.375 1 98 108 ARG B C 1
ATOM 4280 O O . ARG B 1 108 ? 13.906 -30.344 -24.688 1 98 108 ARG B O 1
ATOM 4287 N N . ARG B 1 109 ? 14.141 -28.516 -25.953 1 98.12 109 ARG B N 1
ATOM 4288 C CA . ARG B 1 109 ? 15.594 -28.531 -25.859 1 98.12 109 ARG B CA 1
ATOM 4289 C C . ARG B 1 109 ? 16.047 -28.359 -24.406 1 98.12 109 ARG B C 1
ATOM 4291 O O . ARG B 1 109 ? 16.953 -29.062 -23.953 1 98.12 109 ARG B O 1
ATOM 4298 N N . VAL B 1 110 ? 15.445 -27.469 -23.75 1 98.5 110 VAL B N 1
ATOM 4299 C CA . VAL B 1 110 ? 15.812 -27.203 -22.359 1 98.5 110 VAL B CA 1
ATOM 4300 C C . VAL B 1 110 ? 15.414 -28.406 -21.5 1 98.5 110 VAL B C 1
ATOM 4302 O O . VAL B 1 110 ? 16.172 -28.812 -20.609 1 98.5 110 VAL B O 1
ATOM 4305 N N . ASP B 1 111 ? 14.242 -29 -21.766 1 98.5 111 ASP B N 1
ATOM 4306 C CA . ASP B 1 111 ? 13.805 -30.172 -21.031 1 98.5 111 ASP B CA 1
ATOM 4307 C C . ASP B 1 111 ? 14.781 -31.328 -21.203 1 98.5 111 ASP B C 1
ATOM 4309 O O . ASP B 1 111 ? 15.102 -32.031 -20.25 1 98.5 111 ASP B O 1
ATOM 4313 N N . ASP B 1 112 ? 15.203 -31.5 -22.422 1 98.06 112 ASP B N 1
ATOM 4314 C CA . ASP B 1 112 ? 16.188 -32.531 -22.688 1 98.06 112 ASP B CA 1
ATOM 4315 C C . ASP B 1 112 ? 17.484 -32.281 -21.906 1 98.06 112 ASP B C 1
ATOM 4317 O O . ASP B 1 112 ? 18.047 -33.219 -21.328 1 98.06 112 ASP B O 1
ATOM 4321 N N . ALA B 1 113 ? 17.891 -31.031 -21.953 1 98.06 113 ALA B N 1
ATOM 4322 C CA . ALA B 1 113 ? 19.109 -30.656 -21.219 1 98.06 113 ALA B CA 1
ATOM 4323 C C . ALA B 1 113 ? 18.922 -30.859 -19.719 1 98.06 113 ALA B C 1
ATOM 4325 O O . ALA B 1 113 ? 19.828 -31.312 -19.016 1 98.06 113 ALA B O 1
ATOM 4326 N N . MET B 1 114 ? 17.781 -30.531 -19.172 1 98.5 114 MET B N 1
ATOM 4327 C CA . MET B 1 114 ? 17.469 -30.719 -17.75 1 98.5 114 MET B CA 1
ATOM 4328 C C . MET B 1 114 ? 17.516 -32.188 -17.391 1 98.5 114 MET B C 1
ATOM 4330 O O . MET B 1 114 ? 18.078 -32.562 -16.344 1 98.5 114 MET B O 1
ATOM 4334 N N . ARG B 1 115 ? 16.922 -33.031 -18.25 1 97.75 115 ARG B N 1
ATOM 4335 C CA . ARG B 1 115 ? 16.938 -34.469 -18 1 97.75 115 ARG B CA 1
ATOM 4336 C C . ARG B 1 115 ? 18.359 -35.031 -17.969 1 97.75 115 ARG B C 1
ATOM 4338 O O . ARG B 1 115 ? 18.703 -35.875 -17.156 1 97.75 115 ARG B O 1
ATOM 4345 N N . ARG B 1 116 ? 19.172 -34.531 -18.875 1 97.44 116 ARG B N 1
ATOM 4346 C CA . ARG B 1 116 ? 20.578 -34.906 -18.859 1 97.44 116 ARG B CA 1
ATOM 4347 C C . ARG B 1 116 ? 21.25 -34.438 -17.562 1 97.44 116 ARG B C 1
ATOM 4349 O O . ARG B 1 116 ? 22.062 -35.156 -16.984 1 97.44 116 ARG B O 1
ATOM 4356 N N . PHE B 1 117 ? 20.922 -33.25 -17.172 1 97.75 117 PHE B N 1
ATOM 4357 C CA . PHE B 1 117 ? 21.469 -32.719 -15.938 1 97.75 117 PHE B CA 1
ATOM 4358 C C . PHE B 1 117 ? 21.094 -33.594 -14.75 1 97.75 117 PHE B C 1
ATOM 4360 O O . PHE B 1 117 ? 21.938 -33.906 -13.922 1 97.75 117 PHE B O 1
ATOM 4367 N N . PHE B 1 118 ? 19.797 -33.969 -14.625 1 97.5 118 PHE B N 1
ATOM 4368 C CA . PHE B 1 118 ? 19.344 -34.844 -13.555 1 97.5 118 PHE B CA 1
ATOM 4369 C C . PHE B 1 118 ? 20.109 -36.156 -13.547 1 97.5 118 PHE B C 1
ATOM 4371 O O . PHE B 1 118 ? 20.438 -36.688 -12.484 1 97.5 118 PHE B O 1
ATOM 4378 N N . ALA B 1 119 ? 20.438 -36.656 -14.719 1 96.38 119 ALA B N 1
ATOM 4379 C CA . ALA B 1 119 ? 21.062 -37.969 -14.867 1 96.38 119 ALA B CA 1
ATOM 4380 C C . ALA B 1 119 ? 22.562 -37.906 -14.578 1 96.38 119 ALA B C 1
ATOM 4382 O O . ALA B 1 119 ? 23.141 -38.875 -14.07 1 96.38 119 ALA B O 1
ATOM 4383 N N . ARG B 1 120 ? 23.188 -36.75 -14.828 1 95.94 120 ARG B N 1
ATOM 4384 C CA . ARG B 1 120 ? 24.641 -36.781 -14.93 1 95.94 120 ARG B CA 1
ATOM 4385 C C . ARG B 1 120 ? 25.281 -35.938 -13.82 1 95.94 120 ARG B C 1
ATOM 4387 O O . ARG B 1 120 ? 26.453 -36.125 -13.5 1 95.94 120 ARG B O 1
ATOM 4394 N N . ALA B 1 121 ? 24.562 -34.969 -13.305 1 96.06 121 ALA B N 1
ATOM 4395 C CA . ALA B 1 121 ? 25.172 -34.094 -12.312 1 96.06 121 ALA B CA 1
ATOM 4396 C C . ALA B 1 121 ? 25.656 -34.875 -11.102 1 96.06 121 ALA B C 1
ATOM 4398 O O . ALA B 1 121 ? 24.969 -35.781 -10.625 1 96.06 121 ALA B O 1
ATOM 4399 N N . ASP B 1 122 ? 26.859 -34.562 -10.648 1 95.5 122 ASP B N 1
ATOM 4400 C CA . ASP B 1 122 ? 27.312 -35.156 -9.406 1 95.5 122 ASP B CA 1
ATOM 4401 C C . ASP B 1 122 ? 26.516 -34.656 -8.211 1 95.5 122 ASP B C 1
ATOM 4403 O O . ASP B 1 122 ? 25.812 -33.656 -8.305 1 95.5 122 ASP B O 1
ATOM 4407 N N . GLU B 1 123 ? 26.625 -35.344 -7.141 1 94.56 123 GLU B N 1
ATOM 4408 C CA . GLU B 1 123 ? 25.766 -35.094 -5.988 1 94.56 123 GLU B CA 1
ATOM 4409 C C . GLU B 1 123 ? 25.984 -33.688 -5.426 1 94.56 123 GLU B C 1
ATOM 4411 O O . GLU B 1 123 ? 25.031 -33.031 -5.008 1 94.56 123 GLU B O 1
ATOM 4416 N N . ALA B 1 124 ? 27.172 -33.281 -5.434 1 94.38 124 ALA B N 1
ATOM 4417 C CA . ALA B 1 124 ? 27.484 -31.969 -4.898 1 94.38 124 ALA B CA 1
ATOM 4418 C C . ALA B 1 124 ? 26.875 -30.859 -5.762 1 94.38 124 ALA B C 1
ATOM 4420 O O . ALA B 1 124 ? 26.281 -29.922 -5.238 1 94.38 124 ALA B O 1
ATOM 4421 N N . THR B 1 125 ? 27.062 -30.984 -7.02 1 95.38 125 THR B N 1
ATOM 4422 C CA . THR B 1 125 ? 26.5 -30.031 -7.953 1 95.38 125 THR B CA 1
ATOM 4423 C C . THR B 1 125 ? 24.969 -30.031 -7.871 1 95.38 125 THR B C 1
ATOM 4425 O O . THR B 1 125 ? 24.344 -28.969 -7.852 1 95.38 125 THR B O 1
ATOM 4428 N N . PHE B 1 126 ? 24.406 -31.219 -7.828 1 95.62 126 PHE B N 1
ATOM 4429 C CA . PHE B 1 126 ? 22.969 -31.328 -7.746 1 95.62 126 PHE B CA 1
ATOM 4430 C C . PHE B 1 126 ? 22.438 -30.672 -6.477 1 95.62 126 PHE B C 1
ATOM 4432 O O . PHE B 1 126 ? 21.406 -29.984 -6.504 1 95.62 126 PHE B O 1
ATOM 4439 N N . ALA B 1 127 ? 23.109 -30.875 -5.418 1 93.75 127 ALA B N 1
ATOM 4440 C CA . ALA B 1 127 ? 22.688 -30.297 -4.145 1 93.75 127 ALA B CA 1
ATOM 4441 C C . ALA B 1 127 ? 22.641 -28.766 -4.223 1 93.75 127 ALA B C 1
ATOM 4443 O O . ALA B 1 127 ? 21.75 -28.141 -3.637 1 93.75 127 ALA B O 1
ATOM 4444 N N . ARG B 1 128 ? 23.531 -28.219 -4.98 1 92.19 128 ARG B N 1
ATOM 4445 C CA . ARG B 1 128 ? 23.578 -26.766 -5.133 1 92.19 128 ARG B CA 1
ATOM 4446 C C . ARG B 1 128 ? 22.484 -26.266 -6.066 1 92.19 128 ARG B C 1
ATOM 4448 O O . ARG B 1 128 ? 21.969 -25.156 -5.906 1 92.19 128 ARG B O 1
ATOM 4455 N N . ALA B 1 129 ? 22.078 -27.094 -6.977 1 96 129 ALA B N 1
ATOM 4456 C CA . ALA B 1 129 ? 21.109 -26.703 -7.996 1 96 129 ALA B CA 1
ATOM 4457 C C . ALA B 1 129 ? 19.688 -27 -7.527 1 96 129 ALA B C 1
ATOM 4459 O O . ALA B 1 129 ? 18.719 -26.453 -8.086 1 96 129 ALA B O 1
ATOM 4460 N N . ALA B 1 130 ? 19.562 -27.844 -6.578 1 95.94 130 ALA B N 1
ATOM 4461 C CA . ALA B 1 130 ? 18.281 -28.406 -6.18 1 95.94 130 ALA B CA 1
ATOM 4462 C C . ALA B 1 130 ? 17.297 -27.297 -5.801 1 95.94 130 ALA B C 1
ATOM 4464 O O . ALA B 1 130 ? 16.125 -27.344 -6.18 1 95.94 130 ALA B O 1
ATOM 4465 N N . PHE B 1 131 ? 17.781 -26.312 -5.141 1 94.06 131 PHE B N 1
ATOM 4466 C CA . PHE B 1 131 ? 16.922 -25.219 -4.727 1 94.06 131 PHE B CA 1
ATOM 4467 C C . PHE B 1 131 ? 16.391 -24.469 -5.941 1 94.06 131 PHE B C 1
ATOM 4469 O O . PHE B 1 131 ? 15.203 -24.141 -6.008 1 94.06 131 PHE B O 1
ATOM 4476 N N . ALA B 1 132 ? 17.266 -24.141 -6.809 1 96 132 ALA B N 1
ATOM 4477 C CA . ALA B 1 132 ? 16.875 -23.422 -8.016 1 96 132 ALA B CA 1
ATOM 4478 C C . ALA B 1 132 ? 15.844 -24.203 -8.812 1 96 132 ALA B C 1
ATOM 4480 O O . ALA B 1 132 ? 14.898 -23.641 -9.367 1 96 132 ALA B O 1
ATOM 4481 N N . ILE B 1 133 ? 16.062 -25.516 -8.867 1 97.81 133 ILE B N 1
ATOM 4482 C CA . ILE B 1 133 ? 15.125 -26.359 -9.586 1 97.81 133 ILE B CA 1
ATOM 4483 C C . ILE B 1 133 ? 13.766 -26.344 -8.883 1 97.81 133 ILE B C 1
ATOM 4485 O O . ILE B 1 133 ? 12.734 -26.172 -9.531 1 97.81 133 ILE B O 1
ATOM 4489 N N . GLU B 1 134 ? 13.766 -26.5 -7.617 1 96.12 134 GLU B N 1
ATOM 4490 C CA . GLU B 1 134 ? 12.523 -26.453 -6.844 1 96.12 134 GLU B CA 1
ATOM 4491 C C . GLU B 1 134 ? 11.82 -25.109 -7.004 1 96.12 134 GLU B C 1
ATOM 4493 O O . GLU B 1 134 ? 10.609 -25.078 -7.234 1 96.12 134 GLU B O 1
ATOM 4498 N N . LEU B 1 135 ? 12.555 -24.031 -6.867 1 96.5 135 LEU B N 1
ATOM 4499 C CA . LEU B 1 135 ? 12 -22.688 -7.07 1 96.5 135 LEU B CA 1
ATOM 4500 C C . LEU B 1 135 ? 11.383 -22.562 -8.461 1 96.5 135 LEU B C 1
ATOM 4502 O O . LEU B 1 135 ? 10.281 -22.031 -8.609 1 96.5 135 LEU B O 1
ATOM 4506 N N . GLY B 1 136 ? 12.094 -23.078 -9.422 1 97.75 136 GLY B N 1
ATOM 4507 C CA . GLY B 1 136 ? 11.609 -23.016 -10.797 1 97.75 136 GLY B CA 1
ATOM 4508 C C . GLY B 1 136 ? 10.305 -23.766 -10.992 1 97.75 136 GLY B C 1
ATOM 4509 O O . GLY B 1 136 ? 9.445 -23.312 -11.758 1 97.75 136 GLY B O 1
ATOM 4510 N N . THR B 1 137 ? 10.18 -24.953 -10.367 1 97.88 137 THR B N 1
ATOM 4511 C CA . THR B 1 137 ? 8.945 -25.719 -10.492 1 97.88 137 THR B CA 1
ATOM 4512 C C . THR B 1 137 ? 7.773 -24.969 -9.867 1 97.88 137 THR B C 1
ATOM 4514 O O . THR B 1 137 ? 6.688 -24.922 -10.445 1 97.88 137 THR B O 1
ATOM 4517 N N . HIS B 1 138 ? 7.949 -24.344 -8.719 1 97.5 138 HIS B N 1
ATOM 4518 C CA . HIS B 1 138 ? 6.906 -23.531 -8.094 1 97.5 138 HIS B CA 1
ATOM 4519 C C . HIS B 1 138 ? 6.609 -22.297 -8.914 1 97.5 138 HIS B C 1
ATOM 4521 O O . HIS B 1 138 ? 5.453 -21.875 -9.039 1 97.5 138 HIS B O 1
ATOM 4527 N N . HIS B 1 139 ? 7.645 -21.719 -9.461 1 97.88 139 HIS B N 1
ATOM 4528 C CA . HIS B 1 139 ? 7.492 -20.562 -10.344 1 97.88 139 HIS B CA 1
ATOM 4529 C C . HIS B 1 139 ? 6.613 -20.906 -11.547 1 97.88 139 HIS B C 1
ATOM 4531 O O . HIS B 1 139 ? 5.719 -20.141 -11.898 1 97.88 139 HIS B O 1
ATOM 4537 N N . GLU B 1 140 ? 6.914 -22.031 -12.133 1 98.5 140 GLU B N 1
ATOM 4538 C CA . GLU B 1 140 ? 6.117 -22.422 -13.289 1 98.5 140 GLU B CA 1
ATOM 4539 C C . GLU B 1 140 ? 4.672 -22.703 -12.891 1 98.5 140 GLU B C 1
ATOM 4541 O O . GLU B 1 140 ? 3.75 -22.469 -13.672 1 98.5 140 GLU B O 1
ATOM 4546 N N . GLU B 1 141 ? 4.434 -23.234 -11.68 1 98.5 141 GLU B N 1
ATOM 4547 C CA . GLU B 1 141 ? 3.066 -23.438 -11.211 1 98.5 141 GLU B CA 1
ATOM 4548 C C . GLU B 1 141 ? 2.326 -22.109 -11.078 1 98.5 141 GLU B C 1
ATOM 4550 O O . GLU B 1 141 ? 1.123 -22.031 -11.344 1 98.5 141 GLU B O 1
ATOM 4555 N N . GLN B 1 142 ? 2.986 -21.031 -10.68 1 98.12 142 GLN B N 1
ATOM 4556 C CA . GLN B 1 142 ? 2.391 -19.688 -10.719 1 98.12 142 GLN B CA 1
ATOM 4557 C C . GLN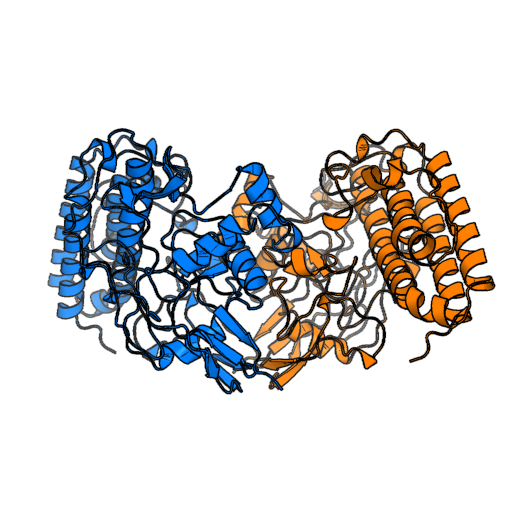 B 1 142 ? 1.967 -19.312 -12.133 1 98.12 142 GLN B C 1
ATOM 4559 O O . GLN B 1 142 ? 0.868 -18.797 -12.344 1 98.12 142 GLN B O 1
ATOM 4564 N N . HIS B 1 143 ? 2.852 -19.609 -13.086 1 98.38 143 HIS B N 1
ATOM 4565 C CA . HIS B 1 143 ? 2.592 -19.25 -14.469 1 98.38 143 HIS B CA 1
ATOM 4566 C C . HIS B 1 143 ? 1.494 -20.109 -15.078 1 98.38 143 HIS B C 1
ATOM 4568 O O . HIS B 1 143 ? 0.793 -19.672 -15.992 1 98.38 143 HIS B O 1
ATOM 4574 N N . GLN B 1 144 ? 1.362 -21.359 -14.578 1 98.38 144 GLN B N 1
ATOM 4575 C CA . GLN B 1 144 ? 0.251 -22.203 -15.023 1 98.38 144 GLN B CA 1
ATOM 4576 C C . GLN B 1 144 ? -1.09 -21.531 -14.719 1 98.38 144 GLN B C 1
ATOM 4578 O O . GLN B 1 144 ? -1.987 -21.516 -15.562 1 98.38 144 GLN B O 1
ATOM 4583 N N . GLU B 1 145 ? -1.229 -20.969 -13.578 1 98.25 145 GLU B N 1
ATOM 4584 C CA . GLU B 1 145 ? -2.434 -20.234 -13.234 1 98.25 145 GLU B CA 1
ATOM 4585 C C . GLU B 1 145 ? -2.562 -18.969 -14.078 1 98.25 145 GLU B C 1
ATOM 4587 O O . GLU B 1 145 ? -3.646 -18.656 -14.578 1 98.25 145 GLU B O 1
ATOM 4592 N N . LEU B 1 146 ? -1.465 -18.234 -14.281 1 97.5 146 LEU B N 1
ATOM 4593 C CA . LEU B 1 146 ? -1.465 -16.984 -15.031 1 97.5 146 LEU B CA 1
ATOM 4594 C C . LEU B 1 146 ? -1.857 -17.219 -16.484 1 97.5 146 LEU B C 1
ATOM 4596 O O . LEU B 1 146 ? -2.529 -16.375 -17.094 1 97.5 146 LEU B O 1
ATOM 4600 N N . ILE B 1 147 ? -1.438 -18.359 -17.031 1 97.62 147 ILE B N 1
ATOM 4601 C CA . ILE B 1 147 ? -1.811 -18.703 -18.406 1 97.62 147 ILE B CA 1
ATOM 4602 C C . ILE B 1 147 ? -3.33 -18.672 -18.547 1 97.62 147 ILE B C 1
ATOM 4604 O O . ILE B 1 147 ? -3.861 -18.062 -19.484 1 97.62 147 ILE B O 1
ATOM 4608 N N . LEU B 1 148 ? -3.994 -19.234 -17.594 1 97.25 148 LEU B N 1
ATOM 4609 C CA . LEU B 1 148 ? -5.449 -19.328 -17.641 1 97.25 148 LEU B CA 1
ATOM 4610 C C . LEU B 1 148 ? -6.098 -17.969 -17.391 1 97.25 148 LEU B C 1
ATOM 4612 O O . LEU B 1 148 ? -7.047 -17.594 -18.078 1 97.25 148 LEU B O 1
ATOM 4616 N N . THR B 1 149 ? -5.59 -17.172 -16.422 1 97 149 THR B N 1
ATOM 4617 C CA . THR B 1 149 ? -6.195 -15.883 -16.094 1 97 149 THR B CA 1
ATOM 4618 C C . THR B 1 149 ? -5.879 -14.844 -17.172 1 97 149 THR B C 1
ATOM 4620 O O . THR B 1 149 ? -6.625 -13.883 -17.344 1 97 149 THR B O 1
ATOM 4623 N N . ASP B 1 150 ? -4.75 -15.07 -17.938 1 95.56 150 ASP B N 1
ATOM 4624 C CA . ASP B 1 150 ? -4.363 -14.133 -19 1 95.56 150 ASP B CA 1
ATOM 4625 C C . ASP B 1 150 ? -5.105 -14.438 -20.297 1 95.56 150 ASP B C 1
ATOM 4627 O O . ASP B 1 150 ? -5.312 -13.539 -21.125 1 95.56 150 ASP B O 1
ATOM 4631 N N . VAL B 1 151 ? -5.516 -15.656 -20.484 1 94.12 151 VAL B N 1
ATOM 4632 C CA . VAL B 1 151 ? -6.215 -16.031 -21.703 1 94.12 151 VAL B CA 1
ATOM 4633 C C . VAL B 1 151 ? -7.695 -15.672 -21.578 1 94.12 151 VAL B C 1
ATOM 4635 O O . VAL B 1 151 ? -8.352 -15.359 -22.578 1 94.12 151 VAL B O 1
ATOM 4638 N N . LYS B 1 152 ? -8.195 -15.688 -20.375 1 93.75 152 LYS B N 1
ATOM 4639 C CA . LYS B 1 152 ? -9.625 -15.484 -20.125 1 93.75 152 LYS B CA 1
ATOM 4640 C C . LYS B 1 152 ? -10.102 -14.164 -20.719 1 93.75 152 LYS B C 1
ATOM 4642 O O . LYS B 1 152 ? -11.133 -14.117 -21.391 1 93.75 152 LYS B O 1
ATOM 4647 N N . PRO B 1 153 ? -9.367 -13.047 -20.5 1 91.81 153 PRO B N 1
ATOM 4648 C CA . PRO B 1 153 ? -9.836 -11.781 -21.078 1 91.81 153 PRO B CA 1
ATOM 4649 C C . PRO B 1 153 ? -9.867 -11.805 -22.609 1 91.81 153 PRO B C 1
ATOM 4651 O O . PRO B 1 153 ? -10.695 -11.133 -23.219 1 91.81 153 PRO B O 1
ATOM 4654 N N . LEU B 1 154 ? -8.984 -12.594 -23.234 1 88.19 154 LEU B N 1
ATOM 4655 C CA . LEU B 1 154 ? -8.984 -12.727 -24.688 1 88.19 154 LEU B CA 1
ATOM 4656 C C . LEU B 1 154 ? -10.258 -13.414 -25.172 1 88.19 154 LEU B C 1
ATOM 4658 O O . LEU B 1 154 ? -10.906 -12.945 -26.109 1 88.19 154 LEU B O 1
ATOM 4662 N N . LEU B 1 155 ? -10.531 -14.43 -24.453 1 87.38 155 LEU B N 1
ATOM 4663 C CA . LEU B 1 155 ? -11.727 -15.195 -24.812 1 87.38 155 LEU B CA 1
ATOM 4664 C C . LEU B 1 155 ? -12.992 -14.398 -24.5 1 87.38 155 LEU B C 1
ATOM 4666 O O . LEU B 1 155 ? -13.938 -14.406 -25.297 1 87.38 155 LEU B O 1
ATOM 4670 N N . ALA B 1 156 ? -12.93 -13.703 -23.422 1 85.38 156 ALA B N 1
ATOM 4671 C CA . ALA B 1 156 ? -14.086 -12.93 -22.969 1 85.38 156 ALA B CA 1
ATOM 4672 C C . ALA B 1 156 ? -14.359 -11.758 -23.906 1 85.38 156 ALA B C 1
ATOM 4674 O O . ALA B 1 156 ? -15.5 -11.305 -24.031 1 85.38 156 ALA B O 1
ATOM 4675 N N . ALA B 1 157 ? -13.359 -11.289 -24.547 1 81.62 157 ALA B N 1
ATOM 4676 C CA . ALA B 1 157 ? -13.492 -10.133 -25.438 1 81.62 157 ALA B CA 1
ATOM 4677 C C . ALA B 1 157 ? -14.016 -10.547 -26.797 1 81.62 157 ALA B C 1
ATOM 4679 O O . ALA B 1 157 ? -14.461 -9.695 -27.578 1 81.62 157 ALA B O 1
ATOM 4680 N N . SER B 1 158 ? -14.008 -11.812 -27.078 1 79.06 158 SER B N 1
ATOM 4681 C CA . SER B 1 158 ? -14.414 -12.297 -28.391 1 79.06 158 SER B CA 1
ATOM 4682 C C . SER B 1 158 ? -15.938 -12.367 -28.5 1 79.06 158 SER B C 1
ATOM 4684 O O . SER B 1 158 ? -16.594 -12.984 -27.672 1 79.06 158 SER B O 1
ATOM 4686 N N . PRO B 1 159 ? -16.453 -11.789 -29.516 1 78.81 159 PRO B N 1
ATOM 4687 C CA . PRO B 1 159 ? -17.906 -11.938 -29.719 1 78.81 159 PRO B CA 1
ATOM 4688 C C . PRO B 1 159 ? -18.297 -13.352 -30.125 1 78.81 159 PRO B C 1
ATOM 4690 O O . PRO B 1 159 ? -19.484 -13.688 -30.125 1 78.81 159 PRO B O 1
ATOM 4693 N N . MET B 1 160 ? -17.281 -14.148 -30.438 1 76.94 160 MET B N 1
ATOM 4694 C CA . MET B 1 160 ? -17.562 -15.508 -30.891 1 76.94 160 MET B CA 1
ATOM 4695 C C . MET B 1 160 ? -17.812 -16.438 -29.719 1 76.94 160 MET B C 1
ATOM 4697 O O . MET B 1 160 ? -18.125 -17.625 -29.906 1 76.94 160 MET B O 1
ATOM 4701 N N . ARG B 1 161 ? -17.859 -15.961 -28.609 1 72.44 161 ARG B N 1
ATOM 4702 C CA . ARG B 1 161 ? -18.156 -16.703 -27.391 1 72.44 161 ARG B CA 1
ATOM 4703 C C . ARG B 1 161 ? -17.312 -17.953 -27.281 1 72.44 161 ARG B C 1
ATOM 4705 O O . ARG B 1 161 ? -17.828 -19.047 -27.047 1 72.44 161 ARG B O 1
ATOM 4712 N N . VAL B 1 162 ? -16.016 -17.875 -27.359 1 79.5 162 VAL B N 1
ATOM 4713 C CA . VAL B 1 162 ? -15.062 -18.984 -27.359 1 79.5 162 VAL B CA 1
ATOM 4714 C C . VAL B 1 162 ? -14.844 -19.469 -25.938 1 79.5 162 VAL B C 1
ATOM 4716 O O . VAL B 1 162 ? -14.859 -18.688 -24.984 1 79.5 162 VAL B O 1
ATOM 4719 N N . ALA B 1 163 ? -14.836 -20.828 -25.781 1 88.81 163 ALA B N 1
ATOM 4720 C CA . ALA B 1 163 ? -14.562 -21.453 -24.5 1 88.81 163 ALA B CA 1
ATOM 4721 C C . ALA B 1 163 ? -13.195 -22.141 -24.516 1 88.81 163 ALA B C 1
ATOM 4723 O O . ALA B 1 163 ? -12.789 -22.719 -25.516 1 88.81 163 ALA B O 1
ATOM 4724 N N . TYR B 1 164 ? -12.469 -21.969 -23.422 1 91.44 164 TYR B N 1
ATOM 4725 C CA . TYR B 1 164 ? -11.234 -22.719 -23.203 1 91.44 164 TYR B CA 1
ATOM 4726 C C . TYR B 1 164 ? -11.516 -24.203 -23 1 91.44 164 TYR B C 1
ATOM 4728 O O . TYR B 1 164 ? -10.844 -25.047 -23.594 1 91.44 164 TYR B O 1
ATOM 4736 N N . ALA B 1 165 ? -12.438 -24.406 -22.172 1 84.56 165 ALA B N 1
ATOM 4737 C CA . ALA B 1 165 ? -12.82 -25.781 -21.844 1 84.56 165 ALA B CA 1
ATOM 4738 C C . ALA B 1 165 ? -14.344 -25.938 -21.844 1 84.56 165 ALA B C 1
ATOM 4740 O O . ALA B 1 165 ? -15.055 -25.016 -21.422 1 84.56 165 ALA B O 1
ATOM 4741 N N . ARG B 1 166 ? -14.797 -26.984 -22.594 1 72.19 166 ARG B N 1
ATOM 4742 C CA . ARG B 1 166 ? -16.219 -27.281 -22.453 1 72.19 166 ARG B CA 1
ATOM 4743 C C . ARG B 1 166 ? -16.469 -28.234 -21.297 1 72.19 166 ARG B C 1
ATOM 4745 O O . ARG B 1 166 ? -15.797 -29.266 -21.172 1 72.19 166 ARG B O 1
ATOM 4752 N N . ALA B 1 167 ? -16.703 -27.625 -20.203 1 64.94 167 ALA B N 1
ATOM 4753 C CA . ALA B 1 167 ? -16.969 -28.531 -19.078 1 64.94 167 ALA B CA 1
ATOM 4754 C C . ALA B 1 167 ? -18.453 -28.891 -19 1 64.94 167 ALA B C 1
ATOM 4756 O O . ALA B 1 167 ? -19.312 -28.125 -19.453 1 64.94 167 ALA B O 1
ATOM 4757 N N . GLU B 1 168 ? -18.609 -30.219 -18.672 1 64.38 168 GLU B N 1
ATOM 4758 C CA . GLU B 1 168 ? -19.953 -30.688 -18.391 1 64.38 168 GLU B CA 1
ATOM 4759 C C . GLU B 1 168 ? -20.594 -29.906 -17.234 1 64.38 168 GLU B C 1
ATOM 4761 O O . GLU B 1 168 ? -19.906 -29.594 -16.25 1 64.38 168 GLU B O 1
ATOM 4766 N N . ARG B 1 169 ? -21.688 -29.266 -17.5 1 63.78 169 ARG B N 1
ATOM 4767 C CA . ARG B 1 169 ? -22.391 -28.531 -16.469 1 63.78 169 ARG B CA 1
ATOM 4768 C C . ARG B 1 169 ? -22.656 -29.422 -15.25 1 63.78 169 ARG B C 1
ATOM 4770 O O . ARG B 1 169 ? -23.172 -30.531 -15.383 1 63.78 169 ARG B O 1
ATOM 4777 N N . GLU B 1 170 ? -21.906 -29.156 -14.18 1 70.5 170 GLU B N 1
ATOM 4778 C CA . GLU B 1 170 ? -22.203 -29.812 -12.914 1 70.5 170 GLU B CA 1
ATOM 4779 C C . GLU B 1 170 ? -23.562 -29.359 -12.367 1 70.5 170 GLU B C 1
ATOM 4781 O O . GLU B 1 170 ? -24.016 -28.266 -12.68 1 70.5 170 GLU B O 1
ATOM 4786 N N . GLU B 1 171 ? -24.203 -30.266 -11.742 1 70.31 171 GLU B N 1
ATOM 4787 C CA . GLU B 1 171 ? -25.469 -29.938 -11.094 1 70.31 171 GLU B CA 1
ATOM 4788 C C . GLU B 1 171 ? -25.297 -28.828 -10.055 1 70.31 171 GLU B C 1
ATOM 4790 O O . GLU B 1 171 ? -24.328 -28.828 -9.305 1 70.31 171 GLU B O 1
ATOM 4795 N N . HIS B 1 172 ? -26.125 -27.891 -10.242 1 76.38 172 HIS B N 1
ATOM 4796 C CA . HIS B 1 172 ? -26.156 -26.781 -9.297 1 76.38 172 HIS B CA 1
ATOM 4797 C C . HIS B 1 172 ? -26.469 -27.266 -7.891 1 76.38 172 HIS B C 1
ATOM 4799 O O . HIS B 1 172 ? -27.375 -28.094 -7.703 1 76.38 172 HIS B O 1
ATOM 4805 N N . ALA B 1 173 ? -25.594 -27 -6.898 1 83.5 173 ALA B N 1
ATOM 4806 C CA . ALA B 1 173 ? -25.859 -27.25 -5.488 1 83.5 173 ALA B CA 1
ATOM 4807 C C . ALA B 1 173 ? -25.891 -25.938 -4.695 1 83.5 173 ALA B C 1
ATOM 4809 O O . ALA B 1 173 ? -25.078 -25.047 -4.938 1 83.5 173 ALA B O 1
ATOM 4810 N N . PRO B 1 174 ? -26.922 -25.875 -3.836 1 92.56 174 PRO B N 1
ATOM 4811 C CA . PRO B 1 174 ? -26.953 -24.672 -2.994 1 92.56 174 PRO B CA 1
ATOM 4812 C C . PRO B 1 174 ? -25.75 -24.578 -2.059 1 92.56 174 PRO B C 1
ATOM 4814 O O . PRO B 1 174 ? -25.25 -25.609 -1.587 1 92.56 174 PRO B O 1
ATOM 4817 N N . ALA B 1 175 ? -25.234 -23.375 -1.877 1 95.12 175 ALA B N 1
ATOM 4818 C CA . ALA B 1 175 ? -24.172 -23.156 -0.91 1 95.12 175 ALA B CA 1
ATOM 4819 C C . ALA B 1 175 ? -24.672 -23.359 0.518 1 95.12 175 ALA B C 1
ATOM 4821 O O . ALA B 1 175 ? -25.797 -22.984 0.842 1 95.12 175 ALA B O 1
ATOM 4822 N N . ALA B 1 176 ? -23.875 -23.906 1.38 1 95.88 176 ALA B N 1
ATOM 4823 C CA . ALA B 1 176 ? -24.188 -23.984 2.805 1 95.88 176 ALA B CA 1
ATOM 4824 C C . ALA B 1 176 ? -24.391 -22.594 3.398 1 95.88 176 ALA B C 1
ATOM 4826 O O . ALA B 1 176 ? -23.766 -21.625 2.963 1 95.88 176 ALA B O 1
ATOM 4827 N N . PRO B 1 177 ? -25.375 -22.5 4.34 1 95.94 177 PRO B N 1
ATOM 4828 C CA . PRO B 1 177 ? -25.531 -21.203 4.996 1 95.94 177 PRO B CA 1
ATOM 4829 C C . PRO B 1 177 ? -24.234 -20.688 5.629 1 95.94 177 PRO B C 1
ATOM 4831 O O . PRO B 1 177 ? -23.453 -21.484 6.152 1 95.94 177 PRO B O 1
ATOM 4834 N N . LEU B 1 178 ? -24.047 -19.422 5.559 1 97.25 178 LEU B N 1
ATOM 4835 C CA . LEU B 1 178 ? -22.859 -18.812 6.137 1 97.25 178 LEU B CA 1
ATOM 4836 C C . LEU B 1 178 ? -22.906 -18.875 7.66 1 97.25 178 LEU B C 1
ATOM 4838 O O . LEU B 1 178 ? -23.922 -18.531 8.266 1 97.25 178 LEU B O 1
ATOM 4842 N N . GLU B 1 179 ? -21.906 -19.391 8.211 1 97.88 179 GLU B N 1
ATOM 4843 C CA . GLU B 1 179 ? -21.719 -19.422 9.664 1 97.88 179 GLU B CA 1
ATOM 4844 C C . GLU B 1 179 ? -20.5 -18.609 10.078 1 97.88 179 GLU B C 1
ATOM 4846 O O . GLU B 1 179 ? -19.562 -18.438 9.297 1 97.88 179 GLU B O 1
ATOM 4851 N N . TRP B 1 180 ? -20.594 -18 11.258 1 98 180 TRP B N 1
ATOM 4852 C CA . TRP B 1 180 ? -19.453 -17.297 11.828 1 98 180 TRP B CA 1
ATOM 4853 C C . TRP B 1 180 ? -18.703 -18.172 12.828 1 98 180 TRP B C 1
ATOM 4855 O O . TRP B 1 180 ? -19.281 -18.625 13.812 1 98 180 TRP B O 1
ATOM 4865 N N . ILE B 1 181 ? -17.5 -18.453 12.555 1 97.75 181 ILE B N 1
ATOM 4866 C CA . ILE B 1 181 ? -16.672 -19.344 13.375 1 97.75 181 ILE B CA 1
ATOM 4867 C C . ILE B 1 181 ? -15.805 -18.516 14.32 1 97.75 181 ILE B C 1
ATOM 4869 O O . ILE B 1 181 ? -14.93 -17.766 13.867 1 97.75 181 ILE B O 1
ATOM 4873 N N . ALA B 1 182 ? -15.93 -18.703 15.602 1 97.94 182 ALA B N 1
ATOM 4874 C CA . ALA B 1 182 ? -15.219 -17.922 16.609 1 97.94 182 ALA B CA 1
ATOM 4875 C C . ALA B 1 182 ? -13.75 -18.328 16.703 1 97.94 182 ALA B C 1
ATOM 4877 O O . ALA B 1 182 ? -13.422 -19.516 16.656 1 97.94 182 ALA B O 1
ATOM 4878 N N . GLN B 1 183 ? -12.898 -17.375 16.719 1 97.81 183 GLN B N 1
ATOM 4879 C CA . GLN B 1 183 ? -11.461 -17.516 16.938 1 97.81 183 GLN B CA 1
ATOM 4880 C C . GLN B 1 183 ? -11.008 -16.734 18.156 1 97.81 183 GLN B C 1
ATOM 4882 O O . GLN B 1 183 ? -11.164 -15.516 18.219 1 97.81 183 GLN B O 1
ATOM 4887 N N . PRO B 1 184 ? -10.383 -17.328 19.172 1 96.5 184 PRO B N 1
ATOM 4888 C CA . PRO B 1 184 ? -10.055 -16.672 20.438 1 96.5 184 PRO B CA 1
ATOM 4889 C C . PRO B 1 184 ? -8.945 -15.625 20.281 1 96.5 184 PRO B C 1
ATOM 4891 O O . PRO B 1 184 ? -8.828 -14.719 21.109 1 96.5 184 PRO B O 1
ATOM 4894 N N . GLY B 1 185 ? -8.156 -15.633 19.25 1 96.44 185 GLY B N 1
ATOM 4895 C CA . GLY B 1 185 ? -7.02 -14.734 19.109 1 96.44 185 GLY B CA 1
ATOM 4896 C C . GLY B 1 185 ? -5.883 -15.047 20.062 1 96.44 185 GLY B C 1
ATOM 4897 O O . GLY B 1 185 ? -5.609 -16.219 20.344 1 96.44 185 GLY B O 1
ATOM 4898 N N . GLY B 1 186 ? -5.156 -14.023 20.5 1 97.5 186 GLY B N 1
ATOM 4899 C CA . GLY B 1 186 ? -3.996 -14.195 21.359 1 97.5 186 GLY B CA 1
ATOM 4900 C C . GLY B 1 186 ? -2.678 -14.094 20.609 1 97.5 186 GLY B C 1
ATOM 4901 O O . GLY B 1 186 ? -2.627 -13.555 19.5 1 97.5 186 GLY B O 1
ATOM 4902 N N . LEU B 1 187 ? -1.58 -14.406 21.328 1 98.19 187 LEU B N 1
ATOM 4903 C CA . LEU B 1 187 ? -0.264 -14.445 20.703 1 98.19 187 LEU B CA 1
ATOM 4904 C C . LEU B 1 187 ? -0.123 -15.68 19.812 1 98.19 187 LEU B C 1
ATOM 4906 O O . LEU B 1 187 ? -0.183 -16.812 20.312 1 98.19 187 LEU B O 1
ATOM 4910 N N . VAL B 1 188 ? -0.001 -15.492 18.547 1 97.88 188 VAL B N 1
ATOM 4911 C CA . VAL B 1 188 ? 0.049 -16.594 17.594 1 97.88 188 VAL B CA 1
ATOM 4912 C C . VAL B 1 188 ? 1.372 -16.562 16.828 1 97.88 188 VAL B C 1
ATOM 4914 O O . VAL B 1 188 ? 2.121 -15.594 16.922 1 97.88 188 VAL B O 1
ATOM 4917 N N . GLU B 1 189 ? 1.673 -17.672 16.156 1 97.44 189 GLU B N 1
ATOM 4918 C CA . GLU B 1 189 ? 2.807 -17.734 15.25 1 97.44 189 GLU B CA 1
ATOM 4919 C C . GLU B 1 189 ? 2.344 -17.984 13.812 1 97.44 189 GLU B C 1
ATOM 4921 O O . GLU B 1 189 ? 1.538 -18.891 13.562 1 97.44 189 GLU B O 1
ATOM 4926 N N . ILE B 1 190 ? 2.805 -17.188 12.93 1 98.06 190 ILE B N 1
ATOM 4927 C CA . ILE B 1 190 ? 2.502 -17.359 11.508 1 98.06 190 ILE B CA 1
ATOM 4928 C C . ILE B 1 190 ? 3.791 -17.297 10.695 1 98.06 190 ILE B C 1
ATOM 4930 O O . ILE B 1 190 ? 4.836 -16.875 11.203 1 98.06 190 ILE B O 1
ATOM 4934 N N . GLY B 1 191 ? 3.717 -17.688 9.414 1 98.25 191 GLY B N 1
ATOM 4935 C CA . GLY B 1 191 ? 4.875 -17.719 8.531 1 98.25 191 GLY B CA 1
ATOM 4936 C C . GLY B 1 191 ? 5.523 -19.078 8.438 1 98.25 191 GLY B C 1
ATOM 4937 O O . GLY B 1 191 ? 5.25 -19.969 9.258 1 98.25 191 GLY B O 1
ATOM 4938 N N . ALA B 1 192 ? 6.367 -19.266 7.492 1 97.75 192 ALA B N 1
ATOM 4939 C CA . ALA B 1 192 ? 6.996 -20.547 7.199 1 97.75 192 ALA B CA 1
ATOM 4940 C C . ALA B 1 192 ? 8.305 -20.703 7.965 1 97.75 192 ALA B C 1
ATOM 4942 O O . ALA B 1 192 ? 9 -19.719 8.234 1 97.75 192 ALA B O 1
ATOM 4943 N N . ARG B 1 193 ? 8.602 -21.969 8.336 1 93.75 193 ARG B N 1
ATOM 4944 C CA . ARG B 1 193 ? 9.922 -22.359 8.836 1 93.75 193 ARG B CA 1
ATOM 4945 C C . ARG B 1 193 ? 10.75 -23.016 7.73 1 93.75 193 ARG B C 1
ATOM 4947 O O . ARG B 1 193 ? 10.227 -23.812 6.945 1 93.75 193 ARG B O 1
ATOM 4954 N N . ARG B 1 194 ? 11.938 -22.625 7.75 1 85.56 194 ARG B N 1
ATOM 4955 C CA . ARG B 1 194 ? 12.828 -23.172 6.727 1 85.56 194 ARG B CA 1
ATOM 4956 C C . ARG B 1 194 ? 12.852 -24.688 6.766 1 85.56 194 ARG B C 1
ATOM 4958 O O . ARG B 1 194 ? 12.992 -25.344 5.727 1 85.56 194 ARG B O 1
ATOM 4965 N N . GLU B 1 195 ? 12.625 -25.234 7.863 1 88.62 195 GLU B N 1
ATOM 4966 C CA . GLU B 1 195 ? 12.758 -26.672 8.062 1 88.62 195 GLU B CA 1
ATOM 4967 C C . GLU B 1 195 ? 11.516 -27.422 7.578 1 88.62 195 GLU B C 1
ATOM 4969 O O . GLU B 1 195 ? 11.539 -28.641 7.434 1 88.62 195 GLU B O 1
ATOM 4974 N N . ASP B 1 196 ? 10.445 -26.781 7.316 1 88.88 196 ASP B N 1
ATOM 4975 C CA . ASP B 1 196 ? 9.18 -27.422 6.98 1 88.88 196 ASP B CA 1
ATOM 4976 C C . ASP B 1 196 ? 9.094 -27.703 5.484 1 88.88 196 ASP B C 1
ATOM 4978 O O . ASP B 1 196 ? 8.133 -28.344 5.023 1 88.88 196 ASP B O 1
ATOM 4982 N N . GLY B 1 197 ? 10.109 -27.422 4.691 1 89.5 197 GLY B N 1
ATOM 4983 C CA . GLY B 1 197 ? 10.07 -27.609 3.248 1 89.5 197 GLY B CA 1
ATOM 4984 C C . GLY B 1 197 ? 10.195 -26.312 2.479 1 89.5 197 GLY B C 1
ATOM 4985 O O . GLY B 1 197 ? 10.688 -25.312 3.012 1 89.5 197 GLY B O 1
ATOM 4986 N N . PHE B 1 198 ? 9.734 -26.391 1.236 1 92.88 198 PHE B N 1
ATOM 4987 C CA . PHE B 1 198 ? 9.875 -25.203 0.387 1 92.88 198 PHE B CA 1
ATOM 4988 C C . PHE B 1 198 ? 8.914 -24.109 0.816 1 92.88 198 PHE B C 1
ATOM 4990 O O . PHE B 1 198 ? 7.742 -24.375 1.087 1 92.88 198 PHE B O 1
ATOM 4997 N N . ALA B 1 199 ? 9.375 -22.922 0.854 1 96.38 199 ALA B N 1
ATOM 4998 C CA . ALA B 1 199 ? 8.594 -21.688 0.958 1 96.38 199 ALA B CA 1
ATOM 4999 C C . ALA B 1 199 ? 9.289 -20.547 0.222 1 96.38 199 ALA B C 1
ATOM 5001 O O . ALA B 1 199 ? 10.516 -20.484 0.17 1 96.38 199 ALA B O 1
ATOM 5002 N N . PHE B 1 200 ? 8.523 -19.75 -0.406 1 97.31 200 PHE B N 1
ATOM 5003 C CA . PHE B 1 200 ? 9.117 -18.531 -0.964 1 97.31 200 PHE B CA 1
ATOM 5004 C C . PHE B 1 200 ? 9.68 -17.641 0.14 1 97.31 200 PHE B C 1
ATOM 5006 O O . PHE B 1 200 ? 9.32 -17.797 1.31 1 97.31 200 PHE B O 1
ATOM 5013 N N . ASP B 1 201 ? 10.562 -16.719 -0.209 1 96.69 201 ASP B N 1
ATOM 5014 C CA . ASP B 1 201 ? 11.234 -15.867 0.771 1 96.69 201 ASP B CA 1
ATOM 5015 C C . ASP B 1 201 ? 10.227 -15.008 1.528 1 96.69 201 ASP B C 1
ATOM 5017 O O . ASP B 1 201 ? 10.438 -14.68 2.699 1 96.69 201 ASP B O 1
ATOM 5021 N N . ASN B 1 202 ? 9.102 -14.656 0.884 1 97.88 202 ASN B N 1
ATOM 5022 C CA . ASN B 1 202 ? 8.133 -13.766 1.511 1 97.88 202 ASN B CA 1
ATOM 5023 C C . ASN B 1 202 ? 7.25 -14.516 2.504 1 97.88 202 ASN B C 1
ATOM 5025 O O . ASN B 1 202 ? 6.438 -13.898 3.201 1 97.88 202 ASN B O 1
ATOM 5029 N N . GLU B 1 203 ? 7.375 -15.844 2.613 1 98.31 203 GLU B N 1
ATOM 5030 C CA . GLU B 1 203 ? 6.531 -16.641 3.498 1 98.31 203 GLU B CA 1
ATOM 5031 C C . GLU B 1 203 ? 7.148 -16.766 4.887 1 98.31 203 GLU B C 1
ATOM 5033 O O . GLU B 1 203 ? 6.523 -17.297 5.809 1 98.31 203 GLU B O 1
ATOM 5038 N N . GLY B 1 204 ? 8.352 -16.391 5 1 96.81 204 GLY B N 1
ATOM 5039 C CA . GLY B 1 204 ? 9.039 -16.516 6.273 1 96.81 204 GLY B CA 1
ATOM 5040 C C . GLY B 1 204 ? 9.688 -15.227 6.738 1 96.81 204 GLY B C 1
ATOM 5041 O O . GLY B 1 204 ? 9.648 -14.219 6.031 1 96.81 204 GLY B O 1
ATOM 5042 N N . PRO B 1 205 ? 10.305 -15.258 7.926 1 96.81 205 PRO B N 1
ATOM 5043 C CA . PRO B 1 205 ? 10.352 -16.391 8.844 1 96.81 205 PRO B CA 1
ATOM 5044 C C . PRO B 1 205 ? 9.086 -16.531 9.695 1 96.81 205 PRO B C 1
ATOM 5046 O O . PRO B 1 205 ? 8.242 -15.633 9.688 1 96.81 205 PRO B O 1
ATOM 5049 N N . ARG B 1 206 ? 8.953 -17.734 10.289 1 97.69 206 ARG B N 1
ATOM 5050 C CA . ARG B 1 206 ? 7.945 -17.859 11.336 1 97.69 206 ARG B CA 1
ATOM 5051 C C . ARG B 1 206 ? 8.156 -16.797 12.422 1 97.69 206 ARG B C 1
ATOM 5053 O O . ARG B 1 206 ? 9.289 -16.547 12.836 1 97.69 206 ARG B O 1
ATOM 5060 N N . HIS B 1 207 ? 7.133 -16.047 12.836 1 97.25 207 HIS B N 1
ATOM 5061 C CA . HIS B 1 207 ? 7.211 -14.945 13.797 1 97.25 207 HIS B CA 1
ATOM 5062 C C . HIS B 1 207 ? 5.918 -14.82 14.594 1 97.25 207 HIS B C 1
ATOM 5064 O O . HIS B 1 207 ? 4.91 -15.445 14.258 1 97.25 207 HIS B O 1
ATOM 5070 N N . ARG B 1 208 ? 5.953 -14.125 15.68 1 97.56 208 ARG B N 1
ATOM 5071 C CA . ARG B 1 208 ? 4.805 -13.953 16.562 1 97.56 208 ARG B CA 1
ATOM 5072 C C . ARG B 1 208 ? 3.963 -12.758 16.125 1 97.56 208 ARG B C 1
ATOM 5074 O O . ARG B 1 208 ? 4.492 -11.773 15.602 1 97.56 208 ARG B O 1
ATOM 5081 N N . ALA B 1 209 ? 2.678 -12.812 16.297 1 97.38 209 ALA B N 1
ATOM 5082 C CA . ALA B 1 209 ? 1.706 -11.742 16.078 1 97.38 209 ALA B CA 1
ATOM 5083 C C . ALA B 1 209 ? 0.595 -11.797 17.125 1 97.38 209 ALA B C 1
ATOM 5085 O O . ALA B 1 209 ? 0.236 -12.875 17.594 1 97.38 209 ALA B O 1
ATOM 5086 N N . TRP B 1 210 ? 0.083 -10.695 17.5 1 98.12 210 TRP B N 1
ATOM 5087 C CA . TRP B 1 210 ? -1.063 -10.648 18.406 1 98.12 210 TRP B CA 1
ATOM 5088 C C . TRP B 1 210 ? -2.363 -10.477 17.625 1 98.12 210 TRP B C 1
ATOM 5090 O O . TRP B 1 210 ? -2.459 -9.609 16.75 1 98.12 210 TRP B O 1
ATOM 5100 N N . LEU B 1 211 ? -3.336 -11.305 17.891 1 98.06 211 LEU B N 1
ATOM 5101 C CA . LEU B 1 211 ? -4.664 -11.195 17.297 1 98.06 211 LEU B CA 1
ATOM 5102 C C . LEU B 1 211 ? -5.727 -10.977 18.359 1 98.06 211 LEU B C 1
ATOM 5104 O O . LEU B 1 211 ? -5.762 -11.695 19.375 1 98.06 211 LEU B O 1
ATOM 5108 N N . GLU B 1 212 ? -6.539 -9.945 18.188 1 97.44 212 GLU B N 1
ATOM 5109 C CA . GLU B 1 212 ? -7.746 -9.836 19 1 97.44 212 GLU B CA 1
ATOM 5110 C C . GLU B 1 212 ? -8.766 -10.906 18.625 1 97.44 212 GLU B C 1
ATOM 5112 O O . GLU B 1 212 ? -8.742 -11.414 17.5 1 97.44 212 GLU B O 1
ATOM 5117 N N . PRO B 1 213 ? -9.617 -11.297 19.609 1 98.12 213 PRO B N 1
ATOM 5118 C CA . PRO B 1 213 ? -10.648 -12.273 19.25 1 98.12 213 PRO B CA 1
ATOM 5119 C C . PRO B 1 213 ? -11.5 -11.82 18.062 1 98.12 213 PRO B C 1
ATOM 5121 O O . PRO B 1 213 ? -11.836 -10.641 17.953 1 98.12 213 PRO B O 1
ATOM 5124 N N . PHE B 1 214 ? -11.828 -12.711 17.141 1 98.31 214 PHE B N 1
ATOM 5125 C CA . PHE B 1 214 ? -12.586 -12.391 15.945 1 98.31 214 PHE B CA 1
ATOM 5126 C C . PHE B 1 214 ? -13.422 -13.578 15.5 1 98.31 214 PHE B C 1
ATOM 5128 O O . PHE B 1 214 ? -13.375 -14.641 16.125 1 98.31 214 PHE B O 1
ATOM 5135 N N . GLU B 1 215 ? -14.273 -13.375 14.586 1 98.69 215 GLU B N 1
ATOM 5136 C CA . GLU B 1 215 ? -15.031 -14.422 13.906 1 98.69 215 GLU B CA 1
ATOM 5137 C C . GLU B 1 215 ? -14.75 -14.43 12.406 1 98.69 215 GLU B C 1
ATOM 5139 O O . GLU B 1 215 ? -14.617 -13.375 11.789 1 98.69 215 GLU B O 1
ATOM 5144 N N . LEU B 1 216 ? -14.539 -15.602 11.883 1 98.62 216 LEU B N 1
ATOM 5145 C CA . LEU B 1 216 ? -14.305 -15.789 10.453 1 98.62 216 LEU B CA 1
ATOM 5146 C C . LEU B 1 216 ? -15.508 -16.453 9.789 1 98.62 216 LEU B C 1
ATOM 5148 O O . LEU B 1 216 ? -16.078 -17.391 10.344 1 98.62 216 LEU B O 1
ATOM 5152 N N . ALA B 1 217 ? -15.914 -15.906 8.648 1 98.69 217 ALA B N 1
ATOM 5153 C CA . ALA B 1 217 ? -17 -16.547 7.898 1 98.69 217 ALA B CA 1
ATOM 5154 C C . ALA B 1 217 ? -16.625 -17.969 7.492 1 98.69 217 ALA B C 1
ATOM 5156 O O . ALA B 1 217 ? -15.477 -18.219 7.094 1 98.69 217 ALA B O 1
ATOM 5157 N N . SER B 1 218 ? -17.547 -18.922 7.48 1 98.31 218 SER B N 1
ATOM 5158 C CA . SER B 1 218 ? -17.312 -20.344 7.258 1 98.31 218 SER B CA 1
ATOM 5159 C C . SER B 1 218 ? -16.953 -20.625 5.801 1 98.31 218 SER B C 1
ATOM 5161 O O . SER B 1 218 ? -16.359 -21.656 5.484 1 98.31 218 SER B O 1
ATOM 5163 N N . ARG B 1 219 ? -17.328 -19.75 4.922 1 98.19 219 ARG B N 1
ATOM 5164 C CA . ARG B 1 219 ? -17.109 -19.906 3.488 1 98.19 219 ARG B CA 1
ATOM 5165 C C . ARG B 1 219 ? -16.938 -18.562 2.801 1 98.19 219 ARG B C 1
ATOM 5167 O O . ARG B 1 219 ? -17.109 -17.516 3.424 1 98.19 219 ARG B O 1
ATOM 5174 N N . CYS B 1 220 ? -16.516 -18.594 1.521 1 98.69 220 CYS B N 1
ATOM 5175 C CA . CYS B 1 220 ? -16.375 -17.375 0.72 1 98.69 220 CYS B CA 1
ATOM 5176 C C . CYS B 1 220 ? -17.734 -16.797 0.387 1 98.69 220 CYS B C 1
ATOM 5178 O O . CYS B 1 220 ? -18.75 -17.484 0.428 1 98.69 220 CYS B O 1
ATOM 5180 N N . VAL B 1 221 ? -17.766 -15.484 0.134 1 98.88 221 VAL B N 1
ATOM 5181 C CA . VAL B 1 221 ? -18.969 -14.789 -0.314 1 98.88 221 VAL B CA 1
ATOM 5182 C C . VAL B 1 221 ? -19.391 -15.312 -1.688 1 98.88 221 VAL B C 1
ATOM 5184 O O . VAL B 1 221 ? -18.547 -15.492 -2.57 1 98.88 221 VAL B O 1
ATOM 5187 N N . THR B 1 222 ? -20.656 -15.555 -1.905 1 98.69 222 THR B N 1
ATOM 5188 C CA . THR B 1 222 ? -21.141 -16.125 -3.158 1 98.69 222 THR B CA 1
ATOM 5189 C C . THR B 1 222 ? -21.516 -15.016 -4.145 1 98.69 222 THR B C 1
ATOM 5191 O O . THR B 1 222 ? -21.641 -13.852 -3.76 1 98.69 222 THR B O 1
ATOM 5194 N N . SER B 1 223 ? -21.656 -15.398 -5.418 1 98.5 223 SER B N 1
ATOM 5195 C CA . SER B 1 223 ? -22.078 -14.461 -6.453 1 98.5 223 SER B CA 1
ATOM 5196 C C . SER B 1 223 ? -23.469 -13.906 -6.164 1 98.5 223 SER B C 1
ATOM 5198 O O . SER B 1 223 ? -23.75 -12.734 -6.445 1 98.5 223 SER B O 1
ATOM 5200 N N . GLY B 1 224 ? -24.312 -14.742 -5.648 1 98.38 224 GLY B N 1
ATOM 5201 C CA . GLY B 1 224 ? -25.641 -14.281 -5.277 1 98.38 224 GLY B CA 1
ATOM 5202 C C . GLY B 1 224 ? -25.625 -13.227 -4.188 1 98.38 224 GLY B C 1
ATOM 5203 O O . GLY B 1 224 ? -26.344 -12.219 -4.277 1 98.38 224 GLY B O 1
ATOM 5204 N N . GLU B 1 225 ? -24.859 -13.492 -3.18 1 98.75 225 GLU B N 1
ATOM 5205 C CA . GLU B 1 225 ? -24.703 -12.516 -2.109 1 98.75 225 GLU B CA 1
ATOM 5206 C C . GLU B 1 225 ? -24.109 -11.211 -2.639 1 98.75 225 GLU B C 1
ATOM 5208 O O . GLU B 1 225 ? -24.562 -10.125 -2.273 1 98.75 225 GLU B O 1
ATOM 5213 N N . TYR B 1 226 ? -23.125 -11.273 -3.5 1 98.88 226 TYR B N 1
ATOM 5214 C CA . TYR B 1 226 ? -22.5 -10.086 -4.074 1 98.88 226 TYR B CA 1
ATOM 5215 C C . TYR B 1 226 ? -23.484 -9.352 -4.984 1 98.88 226 TYR B C 1
ATOM 5217 O O . TYR B 1 226 ? -23.469 -8.117 -5.047 1 98.88 226 TYR B O 1
ATOM 5225 N N . LEU B 1 227 ? -24.266 -10.125 -5.688 1 98.69 227 LEU B N 1
ATOM 5226 C CA . LEU B 1 227 ? -25.266 -9.523 -6.551 1 98.69 227 LEU B CA 1
ATOM 5227 C C . LEU B 1 227 ? -26.203 -8.617 -5.746 1 98.69 227 LEU B C 1
ATOM 5229 O O . LEU B 1 227 ? -26.641 -7.574 -6.238 1 98.69 227 LEU B O 1
ATOM 5233 N N . ALA B 1 228 ? -26.562 -9.023 -4.543 1 98.75 228 ALA B N 1
ATOM 5234 C CA . ALA B 1 228 ? -27.391 -8.18 -3.68 1 98.75 228 ALA B CA 1
ATOM 5235 C C . ALA B 1 228 ? -26.734 -6.824 -3.447 1 98.75 228 ALA B C 1
ATOM 5237 O O . ALA B 1 228 ? -27.406 -5.801 -3.387 1 98.75 228 ALA B O 1
ATOM 5238 N N . PHE B 1 229 ? -25.422 -6.777 -3.264 1 98.75 229 PHE B N 1
ATOM 5239 C CA . PHE B 1 229 ? -24.641 -5.555 -3.127 1 98.75 229 PHE B CA 1
ATOM 5240 C C . PHE B 1 229 ? -24.766 -4.695 -4.379 1 98.75 229 PHE B C 1
ATOM 5242 O O . PHE B 1 229 ? -24.984 -3.486 -4.293 1 98.75 229 PHE B O 1
ATOM 5249 N N . VAL B 1 230 ? -24.625 -5.336 -5.535 1 98.56 230 VAL B N 1
ATOM 5250 C CA . VAL B 1 230 ? -24.703 -4.633 -6.809 1 98.56 230 VAL B CA 1
ATOM 5251 C C . VAL B 1 230 ? -26.094 -4.016 -6.965 1 98.56 230 VAL B C 1
ATOM 5253 O O . VAL B 1 230 ? -26.234 -2.834 -7.293 1 98.56 230 VAL B O 1
ATOM 5256 N N . GLU B 1 231 ? -27.094 -4.777 -6.676 1 97.81 231 GLU B N 1
ATOM 5257 C CA . GLU B 1 231 ? -28.484 -4.352 -6.879 1 97.81 231 GLU B CA 1
ATOM 5258 C C . GLU B 1 231 ? -28.891 -3.299 -5.852 1 97.81 231 GLU B C 1
ATOM 5260 O O . GLU B 1 231 ? -29.781 -2.496 -6.105 1 97.81 231 GLU B O 1
ATOM 5265 N N . ASP B 1 232 ? -28.203 -3.314 -4.75 1 98.5 232 ASP B N 1
ATOM 5266 C CA . ASP B 1 232 ? -28.5 -2.342 -3.703 1 98.5 232 ASP B CA 1
ATOM 5267 C C . ASP B 1 232 ? -27.75 -1.032 -3.941 1 98.5 232 ASP B C 1
ATOM 5269 O O . ASP B 1 232 ? -27.672 -0.19 -3.045 1 98.5 232 ASP B O 1
ATOM 5273 N N . GLY B 1 233 ? -27.125 -0.878 -5.02 1 98 233 GLY B N 1
ATOM 5274 C CA . GLY B 1 233 ? -26.438 0.356 -5.367 1 98 233 GLY B CA 1
ATOM 5275 C C . GLY B 1 233 ? -25.016 0.425 -4.824 1 98 233 GLY B C 1
ATOM 5276 O O . GLY B 1 233 ? -24.484 1.514 -4.602 1 98 233 GLY B O 1
ATOM 5277 N N . GLY B 1 234 ? -24.406 -0.691 -4.562 1 98.44 234 GLY B N 1
ATOM 5278 C CA . GLY B 1 234 ? -23.062 -0.726 -3.994 1 98.44 234 GLY B CA 1
ATOM 5279 C C . GLY B 1 234 ? -22.047 0.019 -4.832 1 98.44 234 GLY B C 1
ATOM 5280 O O . GLY B 1 234 ? -21.125 0.646 -4.293 1 98.44 234 GLY B O 1
ATOM 5281 N N . TYR B 1 235 ? -22.203 -0.005 -6.148 1 98.25 235 TYR B N 1
ATOM 5282 C CA . TYR B 1 235 ? -21.266 0.646 -7.051 1 98.25 235 TYR B CA 1
ATOM 5283 C C . TYR B 1 235 ? -21.609 2.117 -7.234 1 98.25 235 TYR B C 1
ATOM 5285 O O . TYR B 1 235 ? -20.906 2.844 -7.945 1 98.25 235 TYR B O 1
ATOM 5293 N N . GLU B 1 236 ? -22.625 2.607 -6.551 1 96.94 236 GLU B N 1
ATOM 5294 C CA . GLU B 1 236 ? -23.062 3.992 -6.68 1 96.94 236 GLU B CA 1
ATOM 5295 C C . GLU B 1 236 ? -23 4.715 -5.336 1 96.94 236 GLU B C 1
ATOM 5297 O O . GLU B 1 236 ? -23.391 5.883 -5.238 1 96.94 236 GLU B O 1
ATOM 5302 N N . THR B 1 237 ? -22.562 4.07 -4.332 1 96.5 237 THR B N 1
ATOM 5303 C CA . THR B 1 237 ? -22.531 4.633 -2.986 1 96.5 237 THR B CA 1
ATOM 5304 C C . THR B 1 237 ? -21.109 4.922 -2.551 1 96.5 237 THR B C 1
ATOM 5306 O O . THR B 1 237 ? -20.406 4.031 -2.059 1 96.5 237 THR B O 1
ATOM 5309 N N . PRO B 1 238 ? -20.656 6.148 -2.613 1 94.12 238 PRO B N 1
ATOM 5310 C CA . PRO B 1 238 ? -19.266 6.492 -2.34 1 94.12 238 PRO B CA 1
ATOM 5311 C C . PRO B 1 238 ? -18.828 6.145 -0.915 1 94.12 238 PRO B C 1
ATOM 5313 O O . PRO B 1 238 ? -17.688 5.781 -0.684 1 94.12 238 PRO B O 1
ATOM 5316 N N . ALA B 1 239 ? -19.719 6.152 0.03 1 93.81 239 ALA B N 1
ATOM 5317 C CA . ALA B 1 239 ? -19.406 5.98 1.444 1 93.81 239 ALA B CA 1
ATOM 5318 C C . ALA B 1 239 ? -18.891 4.57 1.723 1 93.81 239 ALA B C 1
ATOM 5320 O O . ALA B 1 239 ? -18.281 4.316 2.768 1 93.81 239 ALA B O 1
ATOM 5321 N N . LEU B 1 240 ? -19.047 3.637 0.79 1 96.75 240 LEU B N 1
ATOM 5322 C CA . LEU B 1 240 ? -18.641 2.248 0.976 1 96.75 240 LEU B CA 1
ATOM 5323 C C . LEU B 1 240 ? -17.203 2.033 0.507 1 96.75 240 LEU B C 1
ATOM 5325 O O . LEU B 1 240 ? -16.578 1.023 0.84 1 96.75 240 LEU B O 1
ATOM 5329 N N . TRP B 1 241 ? -16.719 3.016 -0.239 1 97.44 241 TRP B N 1
ATOM 5330 C CA . TRP B 1 241 ? -15.484 2.762 -0.973 1 97.44 241 TRP B CA 1
ATOM 5331 C C . TRP B 1 241 ? -14.32 3.527 -0.358 1 97.44 241 TRP B C 1
ATOM 5333 O O . TRP B 1 241 ? -14.5 4.625 0.175 1 97.44 241 TRP B O 1
ATOM 5343 N N . LEU B 1 242 ? -13.18 2.891 -0.428 1 97.56 242 LEU B N 1
ATOM 5344 C CA . LEU B 1 242 ? -11.953 3.662 -0.255 1 97.56 242 LEU B CA 1
ATOM 5345 C C . LEU B 1 242 ? -11.82 4.73 -1.336 1 97.56 242 LEU B C 1
ATOM 5347 O O . LEU B 1 242 ? -12.258 4.527 -2.471 1 97.56 242 LEU B O 1
ATOM 5351 N N . SER B 1 243 ? -11.164 5.84 -0.981 1 95.81 243 SER B N 1
ATOM 5352 C CA . SER B 1 243 ? -11.102 6.984 -1.885 1 95.81 243 SER B CA 1
ATOM 5353 C C . SER B 1 243 ? -10.453 6.605 -3.213 1 95.81 243 SER B C 1
ATOM 5355 O O . SER B 1 243 ? -10.984 6.91 -4.281 1 95.81 243 SER B O 1
ATOM 5357 N N . ASP B 1 244 ? -9.336 5.918 -3.137 1 95.75 244 ASP B N 1
ATOM 5358 C CA . ASP B 1 244 ? -8.641 5.488 -4.348 1 95.75 244 ASP B CA 1
ATOM 5359 C C . ASP B 1 244 ? -9.5 4.523 -5.16 1 95.75 244 ASP B C 1
ATOM 5361 O O . ASP B 1 244 ? -9.508 4.578 -6.395 1 95.75 244 ASP B O 1
ATOM 5365 N N . GLY B 1 245 ? -10.164 3.645 -4.469 1 97.69 245 GLY B N 1
ATOM 5366 C CA . GLY B 1 245 ? -11.055 2.697 -5.125 1 97.69 245 GLY B CA 1
ATOM 5367 C C . GLY B 1 245 ? -12.219 3.361 -5.832 1 97.69 245 GLY B C 1
ATOM 5368 O O . GLY B 1 245 ? -12.57 2.988 -6.953 1 97.69 245 GLY B O 1
ATOM 5369 N N . TRP B 1 246 ? -12.82 4.355 -5.207 1 96.5 246 TRP B N 1
ATOM 5370 C CA . TRP B 1 246 ? -13.93 5.094 -5.805 1 96.5 246 TRP B CA 1
ATOM 5371 C C . TRP B 1 246 ? -13.484 5.824 -7.062 1 96.5 246 TRP B C 1
ATOM 5373 O O . TRP B 1 246 ? -14.148 5.762 -8.094 1 96.5 246 TRP B O 1
ATOM 5383 N N . ALA B 1 247 ? -12.375 6.477 -6.949 1 94.94 247 ALA B N 1
ATOM 5384 C CA . ALA B 1 247 ? -11.82 7.176 -8.109 1 94.94 247 ALA B CA 1
ATOM 5385 C C . ALA B 1 247 ? -11.594 6.215 -9.273 1 94.94 247 ALA B C 1
ATOM 5387 O O . ALA B 1 247 ? -11.938 6.52 -10.414 1 94.94 247 ALA B O 1
ATOM 5388 N N . HIS B 1 248 ? -11.039 5.039 -8.969 1 96.56 248 HIS B N 1
ATOM 5389 C CA . HIS B 1 248 ? -10.781 4.031 -9.992 1 96.56 248 HIS B CA 1
ATOM 5390 C C . HIS B 1 248 ? -12.078 3.516 -10.602 1 96.56 248 HIS B C 1
ATOM 5392 O O . HIS B 1 248 ? -12.195 3.402 -11.82 1 96.56 248 HIS B O 1
ATOM 5398 N N . ALA B 1 249 ? -13.023 3.205 -9.75 1 97.38 249 ALA B N 1
ATOM 5399 C CA . ALA B 1 249 ? -14.305 2.678 -10.211 1 97.38 249 ALA B CA 1
ATOM 5400 C C . ALA B 1 249 ? -15.016 3.67 -11.125 1 97.38 249 ALA B C 1
ATOM 5402 O O . ALA B 1 249 ? -15.562 3.287 -12.164 1 97.38 249 ALA B O 1
ATOM 5403 N N . ARG B 1 250 ? -14.992 4.977 -10.781 1 95.44 250 ARG B N 1
ATOM 5404 C CA . ARG B 1 250 ? -15.633 6.008 -11.586 1 95.44 250 ARG B CA 1
ATOM 5405 C C . ARG B 1 250 ? -14.898 6.203 -12.906 1 95.44 250 ARG B C 1
ATOM 5407 O O . ARG B 1 250 ? -15.523 6.285 -13.969 1 95.44 250 ARG B O 1
ATOM 5414 N N . ALA B 1 251 ? -13.609 6.215 -12.82 1 95 251 ALA B N 1
ATOM 5415 C CA . ALA B 1 251 ? -12.789 6.441 -14.008 1 95 251 ALA B CA 1
ATOM 5416 C C . ALA B 1 251 ? -12.977 5.32 -15.031 1 95 251 ALA B C 1
ATOM 5418 O O . ALA B 1 251 ? -12.859 5.543 -16.234 1 95 251 ALA B O 1
ATOM 5419 N N . ASN B 1 252 ? -13.297 4.141 -14.555 1 96 252 ASN B N 1
ATOM 5420 C CA . ASN B 1 252 ? -13.383 2.986 -15.438 1 96 252 ASN B CA 1
ATOM 5421 C C . ASN B 1 252 ? -14.82 2.482 -15.562 1 96 252 ASN B C 1
ATOM 5423 O O . ASN B 1 252 ? -15.055 1.389 -16.078 1 96 252 ASN B O 1
ATOM 5427 N N . ALA B 1 253 ? -15.781 3.197 -14.992 1 96.44 253 ALA B N 1
ATOM 5428 C CA . ALA B 1 253 ? -17.203 2.922 -15.086 1 96.44 253 ALA B CA 1
ATOM 5429 C C . ALA B 1 253 ? -17.531 1.522 -14.57 1 96.44 253 ALA B C 1
ATOM 5431 O O . ALA B 1 253 ? -18.266 0.767 -15.227 1 96.44 253 ALA B O 1
ATOM 5432 N N . TRP B 1 254 ? -16.891 1.126 -13.461 1 97.81 254 TRP B N 1
ATOM 5433 C CA . TRP B 1 254 ? -17.203 -0.156 -12.836 1 97.81 254 TRP B CA 1
ATOM 5434 C C . TRP B 1 254 ? -18.656 -0.188 -12.367 1 97.81 254 TRP B C 1
ATOM 5436 O O . TRP B 1 254 ? -19.141 0.778 -11.773 1 97.81 254 TRP B O 1
ATOM 5446 N N . ALA B 1 255 ? -19.375 -1.228 -12.633 1 97.5 255 ALA B N 1
ATOM 5447 C CA . ALA B 1 255 ? -20.766 -1.346 -12.219 1 97.5 255 ALA B CA 1
ATOM 5448 C C . ALA B 1 255 ? -21.062 -2.742 -11.688 1 97.5 255 ALA B C 1
ATOM 5450 O O . ALA B 1 255 ? -22.141 -2.984 -11.117 1 97.5 255 ALA B O 1
ATOM 5451 N N . SER B 1 256 ? -20.188 -3.646 -11.891 1 97.94 256 SER B N 1
ATOM 5452 C CA . SER B 1 256 ? -20.234 -5.043 -11.469 1 97.94 256 SER B CA 1
ATOM 5453 C C . SER B 1 256 ? -18.859 -5.711 -11.625 1 97.94 256 SER B C 1
ATOM 5455 O O . SER B 1 256 ? -17.922 -5.105 -12.141 1 97.94 256 SER B O 1
ATOM 5457 N N . PRO B 1 257 ? -18.688 -6.969 -11.078 1 98.31 257 PRO B N 1
ATOM 5458 C CA . PRO B 1 257 ? -17.453 -7.691 -11.391 1 98.31 257 PRO B CA 1
ATOM 5459 C C . PRO B 1 257 ? -17.156 -7.738 -12.891 1 98.31 257 PRO B C 1
ATOM 5461 O O . PRO B 1 257 ? -18.094 -7.762 -13.703 1 98.31 257 PRO B O 1
ATOM 5464 N N . ILE B 1 258 ? -15.93 -7.785 -13.281 1 96.75 258 ILE B N 1
ATOM 5465 C CA . ILE B 1 258 ? -15.422 -7.426 -14.609 1 96.75 258 ILE B CA 1
ATOM 5466 C C . ILE B 1 258 ? -16.031 -8.352 -15.656 1 96.75 258 ILE B C 1
ATOM 5468 O O . ILE B 1 258 ? -16.25 -7.949 -16.797 1 96.75 258 ILE B O 1
ATOM 5472 N N . TYR B 1 259 ? -16.422 -9.594 -15.328 1 95.69 259 TYR B N 1
ATOM 5473 C CA . TYR B 1 259 ? -16.859 -10.547 -16.344 1 95.69 259 TYR B CA 1
ATOM 5474 C C . TYR B 1 259 ? -18.359 -10.781 -16.25 1 95.69 259 TYR B C 1
ATOM 5476 O O . TYR B 1 259 ? -18.906 -11.672 -16.922 1 95.69 259 TYR B O 1
ATOM 5484 N N . TRP B 1 260 ? -19.031 -10.039 -15.352 1 97.25 260 TRP B N 1
ATOM 5485 C CA . TRP B 1 260 ? -20.484 -10.125 -15.273 1 97.25 260 TRP B CA 1
ATOM 5486 C C . TRP B 1 260 ? -21.141 -9.328 -16.406 1 97.25 260 TRP B C 1
ATOM 5488 O O . TRP B 1 260 ? -20.609 -8.289 -16.812 1 97.25 260 TRP B O 1
ATOM 5498 N N . GLU B 1 261 ? -22.219 -9.766 -16.922 1 93.25 261 GLU B N 1
ATOM 5499 C CA . GLU B 1 261 ? -23.016 -9.047 -17.922 1 93.25 261 GLU B CA 1
ATOM 5500 C C . GLU B 1 261 ? -24.5 -9.328 -17.75 1 93.25 261 GLU B C 1
ATOM 5502 O O . GLU B 1 261 ? -24.891 -10.391 -17.266 1 93.25 261 GLU B O 1
ATOM 5507 N N . ARG B 1 262 ? -25.203 -8.367 -18.062 1 93.31 262 ARG B N 1
ATOM 5508 C CA . ARG B 1 262 ? -26.656 -8.508 -18.047 1 93.31 262 ARG B CA 1
ATOM 5509 C C . ARG B 1 262 ? -27.219 -8.656 -19.469 1 93.31 262 ARG B C 1
ATOM 5511 O O . ARG B 1 262 ? -26.75 -7.984 -20.391 1 93.31 262 ARG B O 1
ATOM 5518 N N . ASP B 1 263 ? -28.188 -9.594 -19.578 1 91.12 263 ASP B N 1
ATOM 5519 C CA . ASP B 1 263 ? -28.812 -9.711 -20.891 1 91.12 263 ASP B CA 1
ATOM 5520 C C . ASP B 1 263 ? -29.953 -8.719 -21.047 1 91.12 263 ASP B C 1
ATOM 5522 O O . ASP B 1 263 ? -30.203 -7.895 -20.156 1 91.12 263 ASP B O 1
ATOM 5526 N N . GLU B 1 264 ? -30.578 -8.766 -22.188 1 90 264 GLU B N 1
ATOM 5527 C CA . GLU B 1 264 ? -31.625 -7.82 -22.516 1 90 264 GLU B CA 1
ATOM 5528 C C . GLU B 1 264 ? -32.812 -7.961 -21.578 1 90 264 GLU B C 1
ATOM 5530 O O . GLU B 1 264 ? -33.594 -7.023 -21.422 1 90 264 GLU B O 1
ATOM 5535 N N . HIS B 1 265 ? -33 -9.062 -20.938 1 92.62 265 HIS B N 1
ATOM 5536 C CA . HIS B 1 265 ? -34.125 -9.32 -20.047 1 92.62 265 HIS B CA 1
ATOM 5537 C C . HIS B 1 265 ? -33.75 -9.086 -18.594 1 92.62 265 HIS B C 1
ATOM 5539 O O . HIS B 1 265 ? -34.562 -9.281 -17.688 1 92.62 265 HIS B O 1
ATOM 5545 N N . GLY B 1 266 ? -32.469 -8.758 -18.375 1 91.69 266 GLY B N 1
ATOM 5546 C CA . GLY B 1 266 ? -32.031 -8.406 -17.031 1 91.69 266 GLY B CA 1
ATOM 5547 C C . GLY B 1 266 ? -31.375 -9.562 -16.297 1 91.69 266 GLY B C 1
ATOM 5548 O O . GLY B 1 266 ? -30.906 -9.398 -15.164 1 91.69 266 GLY B O 1
ATOM 5549 N N . ALA B 1 267 ? -31.281 -10.68 -16.953 1 94.12 267 ALA B N 1
ATOM 5550 C CA . ALA B 1 267 ? -30.641 -11.844 -16.344 1 94.12 267 ALA B CA 1
ATOM 5551 C C . ALA B 1 267 ? -29.125 -11.688 -16.359 1 94.12 267 ALA B C 1
ATOM 5553 O O . ALA B 1 267 ? -28.547 -11.188 -17.312 1 94.12 267 ALA B O 1
ATOM 5554 N N . TRP B 1 268 ? -28.531 -12.164 -15.242 1 96.44 268 TRP B N 1
ATOM 5555 C CA . TRP B 1 268 ? -27.078 -12.008 -15.102 1 96.44 268 TRP B CA 1
ATOM 5556 C C . TRP B 1 268 ? -26.344 -13.234 -15.641 1 96.44 268 TRP B C 1
ATOM 5558 O O . TRP B 1 268 ? -26.766 -14.367 -15.398 1 96.44 268 TRP B O 1
ATOM 5568 N N . TYR B 1 269 ? -25.344 -12.992 -16.359 1 94.38 269 TYR B N 1
ATOM 5569 C CA . TYR B 1 269 ? -24.438 -13.992 -16.891 1 94.38 269 TYR B CA 1
ATOM 5570 C C . TYR B 1 269 ? -23 -13.68 -16.516 1 94.38 269 TYR B C 1
ATOM 5572 O O . TYR B 1 269 ? -22.703 -12.586 -16.016 1 94.38 269 TYR B O 1
ATOM 5580 N N . GLU B 1 270 ? -22.109 -14.648 -16.656 1 94.62 270 GLU B N 1
ATOM 5581 C CA . GLU B 1 270 ? -20.672 -14.484 -16.453 1 94.62 270 GLU B CA 1
ATOM 5582 C C . GLU B 1 270 ? -19.875 -15.094 -17.609 1 94.62 270 GLU B C 1
ATOM 5584 O O . GLU B 1 270 ? -20.203 -16.188 -18.062 1 94.62 270 GLU B O 1
ATOM 5589 N N . ARG B 1 271 ? -18.938 -14.328 -18.094 1 93.19 271 ARG B N 1
ATOM 5590 C CA . ARG B 1 271 ? -17.984 -14.891 -19.047 1 93.19 271 ARG B CA 1
ATOM 5591 C C . ARG B 1 271 ? -16.906 -15.695 -18.328 1 93.19 271 ARG B C 1
ATOM 5593 O O . ARG B 1 271 ? -16.125 -15.148 -17.547 1 93.19 271 ARG B O 1
ATOM 5600 N N . THR B 1 272 ? -16.922 -17.016 -18.484 1 93.88 272 THR B N 1
ATOM 5601 C CA . THR B 1 272 ? -16.016 -17.938 -17.812 1 93.88 272 THR B CA 1
ATOM 5602 C C . THR B 1 272 ? -15.086 -18.609 -18.828 1 93.88 272 THR B C 1
ATOM 5604 O O . THR B 1 272 ? -15.203 -18.375 -20.031 1 93.88 272 THR B O 1
ATOM 5607 N N . LEU B 1 273 ? -14.094 -19.391 -18.312 1 94.5 273 LEU B N 1
ATOM 5608 C CA . LEU B 1 273 ? -13.234 -20.188 -19.188 1 94.5 273 LEU B CA 1
ATOM 5609 C C . LEU B 1 273 ? -14.023 -21.281 -19.875 1 94.5 273 LEU B C 1
ATOM 5611 O O . LEU B 1 273 ? -13.547 -21.891 -20.844 1 94.5 273 LEU B O 1
ATOM 5615 N N . ARG B 1 274 ? -15.297 -21.453 -19.469 1 91.19 274 ARG B N 1
ATOM 5616 C CA . ARG B 1 274 ? -16.188 -22.438 -20.062 1 91.19 274 ARG B CA 1
ATOM 5617 C C . ARG B 1 274 ? -17.172 -21.766 -21.031 1 91.19 274 ARG B C 1
ATOM 5619 O O . ARG B 1 274 ? -18.125 -22.391 -21.484 1 91.19 274 ARG B O 1
ATOM 5626 N N . GLY B 1 275 ? -16.969 -20.516 -21.312 1 89.12 275 GLY B N 1
ATOM 5627 C CA . GLY B 1 275 ? -17.906 -19.719 -22.109 1 89.12 275 GLY B CA 1
ATOM 5628 C C . GLY B 1 275 ? -18.828 -18.875 -21.266 1 89.12 275 GLY B C 1
ATOM 5629 O O . GLY B 1 275 ? -18.609 -18.688 -20.078 1 89.12 275 GLY B O 1
ATOM 5630 N N . ARG B 1 276 ? -19.797 -18.281 -21.938 1 90.12 276 ARG B N 1
ATOM 5631 C CA . ARG B 1 276 ? -20.812 -17.484 -21.25 1 90.12 276 ARG B CA 1
ATOM 5632 C C . ARG B 1 276 ? -21.812 -18.391 -20.531 1 90.12 276 ARG B C 1
ATOM 5634 O O . ARG B 1 276 ? -22.469 -19.219 -21.172 1 90.12 276 ARG B O 1
ATOM 5641 N N . GLU B 1 277 ? -21.984 -18.219 -19.281 1 90.62 277 GLU B N 1
ATOM 5642 C CA . GLU B 1 277 ? -22.875 -19.047 -18.484 1 90.62 277 GLU B CA 1
ATOM 5643 C C . GLU B 1 277 ? -23.766 -18.188 -17.594 1 90.62 277 GLU B C 1
ATOM 5645 O O . GLU B 1 277 ? -23.391 -17.078 -17.219 1 90.62 277 GLU B O 1
ATOM 5650 N N . PRO B 1 278 ? -25 -18.734 -17.359 1 93.44 278 PRO B N 1
ATOM 5651 C CA . PRO B 1 278 ? -25.75 -18.047 -16.312 1 93.44 278 PRO B CA 1
ATOM 5652 C C . PRO B 1 278 ? -24.969 -17.906 -15.016 1 93.44 278 PRO B C 1
ATOM 5654 O O . PRO B 1 278 ? -24.203 -18.797 -14.656 1 93.44 278 PRO B O 1
ATOM 5657 N N . LEU B 1 279 ? -25.078 -16.781 -14.367 1 96 279 LEU B N 1
ATOM 5658 C CA . LEU B 1 279 ? -24.375 -16.547 -13.109 1 96 279 LEU B CA 1
ATOM 5659 C C . LEU B 1 279 ? -24.672 -17.641 -12.102 1 96 279 LEU B C 1
ATOM 5661 O O . LEU B 1 279 ? -25.844 -17.922 -11.805 1 96 279 LEU B O 1
ATOM 5665 N N . GLU B 1 280 ? -23.719 -18.344 -11.656 1 95.12 280 GLU B N 1
ATOM 5666 C CA . GLU B 1 280 ? -23.875 -19.344 -10.594 1 95.12 280 GLU B CA 1
ATOM 5667 C C . GLU B 1 280 ? -23.953 -18.672 -9.227 1 95.12 280 GLU B C 1
ATOM 5669 O O . GLU B 1 280 ? -22.922 -18.5 -8.555 1 95.12 280 GLU B O 1
ATOM 5674 N N . ARG B 1 281 ? -25.078 -18.453 -8.766 1 96.62 281 ARG B N 1
ATOM 5675 C CA . ARG B 1 281 ? -25.328 -17.609 -7.605 1 96.62 281 ARG B CA 1
ATOM 5676 C C . ARG B 1 281 ? -24.734 -18.219 -6.344 1 96.62 281 ARG B C 1
ATOM 5678 O O . ARG B 1 281 ? -24.344 -17.484 -5.426 1 96.62 281 ARG B O 1
ATOM 5685 N N . ASP B 1 282 ? -24.609 -19.516 -6.297 1 97.62 282 ASP B N 1
ATOM 5686 C CA . ASP B 1 282 ? -24.172 -20.172 -5.066 1 97.62 282 ASP B CA 1
ATOM 5687 C C . ASP B 1 282 ? -22.672 -20.375 -5.055 1 97.62 282 ASP B C 1
ATOM 5689 O O . ASP B 1 282 ? -22.094 -20.75 -4.027 1 97.62 282 ASP B O 1
ATOM 5693 N N . ALA B 1 283 ? -21.953 -20.156 -6.152 1 97 283 ALA B N 1
ATOM 5694 C CA . ALA B 1 283 ? -20.5 -20.266 -6.211 1 97 283 ALA B CA 1
ATOM 5695 C C . ALA B 1 283 ? -19.844 -18.984 -5.695 1 97 283 ALA B C 1
ATOM 5697 O O . ALA B 1 283 ? -20.438 -17.906 -5.738 1 97 283 ALA B O 1
ATOM 5698 N N . PRO B 1 284 ? -18.641 -19.109 -5.184 1 98.38 284 PRO B N 1
ATOM 5699 C CA . PRO B 1 284 ? -17.938 -17.906 -4.77 1 98.38 284 PRO B CA 1
ATOM 5700 C C . PRO B 1 284 ? -17.859 -16.859 -5.879 1 98.38 284 PRO B C 1
ATOM 5702 O O . PRO B 1 284 ? -17.625 -17.188 -7.039 1 98.38 284 PRO B O 1
ATOM 5705 N N . VAL B 1 285 ? -18.125 -15.586 -5.52 1 98.81 285 VAL B N 1
ATOM 5706 C CA . VAL B 1 285 ? -17.891 -14.492 -6.461 1 98.81 285 VAL B CA 1
ATOM 5707 C C . VAL B 1 285 ? -16.406 -14.398 -6.781 1 98.81 285 VAL B C 1
ATOM 5709 O O . VAL B 1 285 ? -15.562 -14.609 -5.906 1 98.81 285 VAL B O 1
ATOM 5712 N N . SER B 1 286 ? -16.078 -14.148 -7.992 1 98.44 286 SER B N 1
ATOM 5713 C CA . SER B 1 286 ? -14.672 -14.078 -8.398 1 98.44 286 SER B CA 1
ATOM 5714 C C . SER B 1 286 ? -14.406 -12.844 -9.242 1 98.44 286 SER B C 1
ATOM 5716 O O . SER B 1 286 ? -15.336 -12.133 -9.633 1 98.44 286 SER B O 1
ATOM 5718 N N . HIS B 1 287 ? -13.109 -12.547 -9.43 1 98.5 287 HIS B N 1
ATOM 5719 C CA . HIS B 1 287 ? -12.609 -11.438 -10.242 1 98.5 287 HIS B CA 1
ATOM 5720 C C . HIS B 1 287 ? -13.008 -10.094 -9.641 1 98.5 287 HIS B C 1
ATOM 5722 O O . HIS B 1 287 ? -13.516 -9.219 -10.344 1 98.5 287 HIS B O 1
ATOM 5728 N N . LEU B 1 288 ? -12.812 -10.023 -8.328 1 98.81 288 LEU B N 1
ATOM 5729 C CA . LEU B 1 288 ? -12.984 -8.781 -7.59 1 98.81 288 LEU B CA 1
ATOM 5730 C C . LEU B 1 288 ? -11.633 -8.094 -7.367 1 98.81 288 LEU B C 1
ATOM 5732 O O . LEU B 1 288 ? -10.641 -8.758 -7.066 1 98.81 288 LEU B O 1
ATOM 5736 N N . SER B 1 289 ? -11.617 -6.777 -7.555 1 98.75 289 SER B N 1
ATOM 5737 C CA . SER B 1 289 ? -10.492 -6.012 -7.031 1 98.75 289 SER B CA 1
ATOM 5738 C C . SER B 1 289 ? -10.539 -5.938 -5.508 1 98.75 289 SER B C 1
ATOM 5740 O O . SER B 1 289 ? -11.555 -6.266 -4.895 1 98.75 289 SER B O 1
ATOM 5742 N N . TYR B 1 290 ? -9.422 -5.543 -4.902 1 98.88 290 TYR B N 1
ATOM 5743 C CA . TYR B 1 290 ? -9.422 -5.289 -3.467 1 98.88 290 TYR B CA 1
ATOM 5744 C C . TYR B 1 290 ? -10.469 -4.25 -3.094 1 98.88 290 TYR B C 1
ATOM 5746 O O . TYR B 1 290 ? -11.156 -4.387 -2.074 1 98.88 290 TYR B O 1
ATOM 5754 N N . TYR B 1 291 ? -10.586 -3.166 -3.904 1 98.88 291 TYR B N 1
ATOM 5755 C CA . TYR B 1 291 ? -11.531 -2.088 -3.658 1 98.88 291 TYR B CA 1
ATOM 5756 C C . TYR B 1 291 ? -12.961 -2.621 -3.588 1 98.88 291 TYR B C 1
ATOM 5758 O O . TYR B 1 291 ? -13.719 -2.258 -2.688 1 98.88 291 TYR B O 1
ATOM 5766 N N . GLU B 1 292 ? -13.289 -3.518 -4.5 1 98.94 292 GLU B N 1
ATOM 5767 C CA . GLU B 1 292 ? -14.617 -4.117 -4.531 1 98.94 292 GLU B CA 1
ATOM 5768 C C . GLU B 1 292 ? -14.844 -5.012 -3.318 1 98.94 292 GLU B C 1
ATOM 5770 O O . GLU B 1 292 ? -15.914 -4.973 -2.705 1 98.94 292 GLU B O 1
ATOM 5775 N N . ALA B 1 293 ? -13.852 -5.832 -3.02 1 98.94 293 ALA B N 1
ATOM 5776 C CA . ALA B 1 293 ? -13.961 -6.734 -1.874 1 98.94 293 ALA B CA 1
ATOM 5777 C C . ALA B 1 293 ? -14.141 -5.953 -0.576 1 98.94 293 ALA B C 1
ATOM 5779 O O . ALA B 1 293 ? -14.984 -6.305 0.254 1 98.94 293 ALA B O 1
ATOM 5780 N N . ASP B 1 294 ? -13.359 -4.902 -0.421 1 98.81 294 ASP B N 1
ATOM 5781 C CA . ASP B 1 294 ? -13.43 -4.074 0.778 1 98.81 294 ASP B CA 1
ATOM 5782 C C . ASP B 1 294 ? -14.766 -3.352 0.874 1 98.81 294 ASP B C 1
ATOM 5784 O O . ASP B 1 294 ? -15.359 -3.275 1.952 1 98.81 294 ASP B O 1
ATOM 5788 N N . ALA B 1 295 ? -15.25 -2.773 -0.223 1 98.75 295 ALA B N 1
ATOM 5789 C CA . ALA B 1 295 ? -16.547 -2.086 -0.255 1 98.75 295 ALA B CA 1
ATOM 5790 C C . ALA B 1 295 ? -17.672 -3.029 0.132 1 98.75 295 ALA B C 1
ATOM 5792 O O . ALA B 1 295 ? -18.562 -2.658 0.903 1 98.75 295 ALA B O 1
ATOM 5793 N N . TYR B 1 296 ? -17.656 -4.266 -0.438 1 98.88 296 TYR B N 1
ATOM 5794 C CA . TYR B 1 296 ? -18.656 -5.254 -0.073 1 98.88 296 TYR B CA 1
ATOM 5795 C C . TYR B 1 296 ? -18.625 -5.547 1.422 1 98.88 296 TYR B C 1
ATOM 5797 O O . TYR B 1 296 ? -19.656 -5.621 2.074 1 98.88 296 TYR B O 1
ATOM 5805 N N . ALA B 1 297 ? -17.406 -5.82 1.911 1 98.88 297 ALA B N 1
ATOM 5806 C CA . ALA B 1 297 ? -17.266 -6.164 3.324 1 98.88 297 ALA B CA 1
ATOM 5807 C C . ALA B 1 297 ? -17.875 -5.082 4.211 1 98.88 297 ALA B C 1
ATOM 5809 O O . ALA B 1 297 ? -18.578 -5.391 5.18 1 98.88 297 ALA B O 1
ATOM 5810 N N . ARG B 1 298 ? -17.594 -3.803 3.9 1 97.5 298 ARG B N 1
ATOM 5811 C CA . ARG B 1 298 ? -18.172 -2.693 4.656 1 97.5 298 ARG B CA 1
ATOM 5812 C C . ARG B 1 298 ? -19.703 -2.689 4.551 1 97.5 298 ARG B C 1
ATOM 5814 O O . ARG B 1 298 ? -20.391 -2.502 5.547 1 97.5 298 ARG B O 1
ATOM 5821 N N . TRP B 1 299 ? -20.203 -2.885 3.307 1 98.5 299 TRP B N 1
ATOM 5822 C CA . TRP B 1 299 ? -21.641 -2.947 3.059 1 98.5 299 TRP B CA 1
ATOM 5823 C C . TRP B 1 299 ? -22.281 -4.043 3.898 1 98.5 299 TRP B C 1
ATOM 5825 O O . TRP B 1 299 ? -23.391 -3.857 4.422 1 98.5 299 TRP B O 1
ATOM 5835 N N . ALA B 1 300 ? -21.578 -5.129 4.066 1 98.62 300 ALA B N 1
ATOM 5836 C CA . ALA B 1 300 ? -22.094 -6.293 4.781 1 98.62 300 ALA B CA 1
ATOM 5837 C C . ALA B 1 300 ? -21.906 -6.129 6.289 1 98.62 300 ALA B C 1
ATOM 5839 O O . ALA B 1 300 ? -22.203 -7.047 7.059 1 98.62 300 ALA B O 1
ATOM 5840 N N . GLY B 1 301 ? -21.422 -4.957 6.723 1 97.12 301 GLY B N 1
ATOM 5841 C CA . GLY B 1 301 ? -21.203 -4.734 8.141 1 97.12 301 GLY B CA 1
ATOM 5842 C C . GLY B 1 301 ? -20.078 -5.586 8.719 1 97.12 301 GLY B C 1
ATOM 5843 O O . GLY B 1 301 ? -20.109 -5.953 9.891 1 97.12 301 GLY B O 1
ATOM 5844 N N . ALA B 1 302 ? -19.141 -6.004 7.898 1 98.38 302 ALA B N 1
ATOM 5845 C CA . ALA B 1 302 ? -18 -6.859 8.258 1 98.38 302 ALA B CA 1
ATOM 5846 C C . ALA B 1 302 ? -16.703 -6.281 7.727 1 98.38 302 ALA B C 1
ATOM 5848 O O . ALA B 1 302 ? -16.562 -5.066 7.574 1 98.38 302 ALA B O 1
ATOM 5849 N N . ARG B 1 303 ? -15.68 -7.039 7.723 1 98.38 303 ARG B N 1
ATOM 5850 C CA . ARG B 1 303 ? -14.367 -6.656 7.215 1 98.38 303 ARG B CA 1
ATOM 5851 C C . ARG B 1 303 ? -13.68 -7.832 6.527 1 98.38 303 ARG B C 1
ATOM 5853 O O . ARG B 1 303 ? -14.156 -8.969 6.602 1 98.38 303 ARG B O 1
ATOM 5860 N N . LEU B 1 304 ? -12.688 -7.57 5.742 1 98.81 304 LEU B N 1
ATOM 5861 C CA . LEU B 1 304 ? -11.797 -8.633 5.297 1 98.81 304 LEU B CA 1
ATOM 5862 C C . LEU B 1 304 ? -10.891 -9.102 6.434 1 98.81 304 LEU B C 1
ATOM 5864 O O . LEU B 1 304 ? -10.516 -8.305 7.297 1 98.81 304 LEU B O 1
ATOM 5868 N N . PRO B 1 305 ? -10.539 -10.352 6.492 1 98.88 305 PRO B N 1
ATOM 5869 C CA . PRO B 1 305 ? -9.578 -10.797 7.512 1 98.88 305 PRO B CA 1
ATOM 5870 C C . PRO B 1 305 ? -8.164 -10.305 7.242 1 98.88 305 PRO B C 1
ATOM 5872 O O . PRO B 1 305 ? -7.781 -10.109 6.086 1 98.88 305 PRO B O 1
ATOM 5875 N N . SER B 1 306 ? -7.379 -10.078 8.281 1 98.56 306 SER B N 1
ATOM 5876 C CA . SER B 1 306 ? -5.941 -9.922 8.078 1 98.56 306 SER B CA 1
ATOM 5877 C C . SER B 1 306 ? -5.301 -11.234 7.629 1 98.56 306 SER B C 1
ATOM 5879 O O . SER B 1 306 ? -5.883 -12.305 7.805 1 98.56 306 SER B O 1
ATOM 5881 N N . GLU B 1 307 ? -4.117 -11.141 7.012 1 98.69 307 GLU B N 1
ATOM 5882 C CA . GLU B 1 307 ? -3.459 -12.367 6.578 1 98.69 307 GLU B CA 1
ATOM 5883 C C . GLU B 1 307 ? -3.109 -13.258 7.77 1 98.69 307 GLU B C 1
ATOM 5885 O O . GLU B 1 307 ? -3.111 -14.484 7.66 1 98.69 307 GLU B O 1
ATOM 5890 N N . ALA B 1 308 ? -2.842 -12.625 8.961 1 98.69 308 ALA B N 1
ATOM 5891 C CA . ALA B 1 308 ? -2.551 -13.398 10.164 1 98.69 308 ALA B CA 1
ATOM 5892 C C . ALA B 1 308 ? -3.787 -14.156 10.641 1 98.69 308 ALA B C 1
ATOM 5894 O O . ALA B 1 308 ? -3.705 -15.336 10.992 1 98.69 308 ALA B O 1
ATOM 5895 N N . GLU B 1 309 ? -4.934 -13.43 10.672 1 98.75 309 GLU B N 1
ATOM 5896 C CA . GLU B 1 309 ? -6.191 -14.078 11.031 1 98.75 309 GLU B CA 1
ATOM 5897 C C . GLU B 1 309 ? -6.488 -15.258 10.109 1 98.75 309 GLU B C 1
ATOM 5899 O O . GLU B 1 309 ? -6.871 -16.328 10.578 1 98.75 309 GLU B O 1
ATOM 5904 N N . TRP B 1 310 ? -6.305 -15.07 8.844 1 98.81 310 TRP B N 1
ATOM 5905 C CA . TRP B 1 310 ? -6.562 -16.109 7.859 1 98.81 310 TRP B CA 1
ATOM 5906 C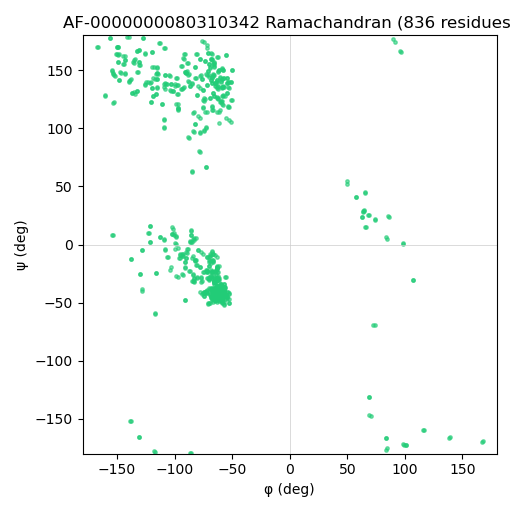 C . TRP B 1 310 ? -5.641 -17.297 8.07 1 98.81 310 TRP B C 1
ATOM 5908 O O . TRP B 1 310 ? -6.098 -18.453 8.102 1 98.81 310 TRP B O 1
ATOM 5918 N N . GLU B 1 311 ? -4.336 -17.078 8.25 1 98.75 311 GLU B N 1
ATOM 5919 C CA . GLU B 1 311 ? -3.346 -18.141 8.305 1 98.75 311 GLU B CA 1
ATOM 5920 C C . GLU B 1 311 ? -3.529 -19 9.547 1 98.75 311 GLU B C 1
ATOM 5922 O O . GLU B 1 311 ? -3.361 -20.219 9.5 1 98.75 311 GLU B O 1
ATOM 5927 N N . VAL B 1 312 ? -3.842 -18.375 10.664 1 98.31 312 VAL B N 1
ATOM 5928 C CA . VAL B 1 312 ? -4.016 -19.125 11.898 1 98.31 312 VAL B CA 1
ATOM 5929 C C . VAL B 1 312 ? -5.145 -20.141 11.727 1 98.31 312 VAL B C 1
ATOM 5931 O O . VAL B 1 312 ? -5.039 -21.281 12.195 1 98.31 312 VAL B O 1
ATOM 5934 N N . VAL B 1 313 ? -6.203 -19.766 11.039 1 98.44 313 VAL B N 1
ATOM 5935 C CA . VAL B 1 313 ? -7.32 -20.672 10.805 1 98.44 313 VAL B CA 1
ATOM 5936 C C . VAL B 1 313 ? -6.938 -21.703 9.75 1 98.44 313 VAL B C 1
ATOM 5938 O O . VAL B 1 313 ? -7.172 -22.906 9.93 1 98.44 313 VAL B O 1
ATOM 5941 N N . ALA B 1 314 ? -6.297 -21.297 8.664 1 98.06 314 ALA B N 1
ATOM 5942 C CA . ALA B 1 314 ? -5.926 -22.172 7.547 1 98.06 314 ALA B CA 1
ATOM 5943 C C . ALA B 1 314 ? -4.949 -23.25 7.992 1 98.06 314 ALA B C 1
ATOM 5945 O O . ALA B 1 314 ? -4.945 -24.359 7.441 1 98.06 314 ALA B O 1
ATOM 5946 N N . SER B 1 315 ? -4.102 -22.938 9 1 96.38 315 SER B N 1
ATOM 5947 C CA . SER B 1 315 ? -3.059 -23.844 9.461 1 96.38 315 SER B CA 1
ATOM 5948 C C . SER B 1 315 ? -3.658 -25.125 10.023 1 96.38 315 SER B C 1
ATOM 5950 O O . SER B 1 315 ? -2.982 -26.156 10.094 1 96.38 315 SER B O 1
ATOM 5952 N N . SER B 1 316 ? -4.891 -25.078 10.375 1 94.62 316 SER B N 1
ATOM 5953 C CA . SER B 1 316 ? -5.555 -26.25 10.93 1 94.62 316 SER B CA 1
ATOM 5954 C C . SER B 1 316 ? -6.387 -26.969 9.875 1 94.62 316 SER B C 1
ATOM 5956 O O . SER B 1 316 ? -7.066 -27.953 10.172 1 94.62 316 SER B O 1
ATOM 5958 N N . CYS B 1 317 ? -6.387 -26.5 8.695 1 95.81 317 CYS B N 1
ATOM 5959 C CA . CYS B 1 317 ? -7.195 -27.062 7.613 1 95.81 317 CYS B CA 1
ATOM 5960 C C . CYS B 1 317 ? -6.332 -27.875 6.648 1 95.81 317 CYS B C 1
ATOM 5962 O O . CYS B 1 317 ? -5.168 -27.531 6.422 1 95.81 317 CYS B O 1
ATOM 5964 N N . ALA B 1 318 ? -6.891 -28.922 6.121 1 95.06 318 ALA B N 1
ATOM 5965 C CA . ALA B 1 318 ? -6.219 -29.656 5.055 1 95.06 318 ALA B CA 1
ATOM 5966 C C . ALA B 1 318 ? -6.188 -28.844 3.764 1 95.06 318 ALA B C 1
ATOM 5968 O O . ALA B 1 318 ? -7.121 -28.094 3.471 1 95.06 318 ALA B O 1
ATOM 5969 N N . ILE B 1 319 ? -5.109 -29.016 3.037 1 96.06 319 ILE B N 1
ATOM 5970 C CA . ILE B 1 319 ? -5.031 -28.359 1.729 1 96.06 319 ILE B CA 1
ATOM 5971 C C . ILE B 1 319 ? -5.852 -29.156 0.715 1 96.06 319 ILE B C 1
ATOM 5973 O O . ILE B 1 319 ? -5.309 -29.984 -0.027 1 96.06 319 ILE B O 1
ATOM 5977 N N . ASP B 1 320 ? -7.062 -28.969 0.725 1 94.5 320 ASP B N 1
ATOM 5978 C CA . ASP B 1 320 ? -8.031 -29.625 -0.152 1 94.5 320 ASP B CA 1
ATOM 5979 C C . ASP B 1 320 ? -9.078 -28.641 -0.65 1 94.5 320 ASP B C 1
ATOM 5981 O O . ASP B 1 320 ? -9.43 -27.703 0.054 1 94.5 320 ASP B O 1
ATOM 5985 N N . GLY B 1 321 ? -9.453 -28.812 -1.869 1 95.44 321 GLY B N 1
ATOM 5986 C CA . GLY B 1 321 ? -10.422 -27.906 -2.465 1 95.44 321 GLY B CA 1
ATOM 5987 C C . GLY B 1 321 ? -10.531 -28.047 -3.971 1 95.44 321 GLY B C 1
ATOM 5988 O O . GLY B 1 321 ? -10.164 -29.094 -4.523 1 95.44 321 GLY B O 1
ATOM 5989 N N . ASN B 1 322 ? -11.242 -27.109 -4.59 1 96.5 322 ASN B N 1
ATOM 5990 C CA . ASN B 1 322 ? -11.391 -27.016 -6.035 1 96.5 322 ASN B CA 1
ATOM 5991 C C . ASN B 1 322 ? -10.203 -26.312 -6.684 1 96.5 322 ASN B C 1
ATOM 5993 O O . ASN B 1 322 ? -10.055 -25.094 -6.59 1 96.5 322 ASN B O 1
ATOM 5997 N N . PHE B 1 323 ? -9.352 -27.172 -7.305 1 97.75 323 PHE B N 1
ATOM 5998 C CA . PHE B 1 323 ? -8.125 -26.703 -7.926 1 97.75 323 PHE B CA 1
ATOM 5999 C C . PHE B 1 323 ? -8.141 -26.969 -9.43 1 97.75 323 PHE B C 1
ATOM 6001 O O . PHE B 1 323 ? -9.156 -27.391 -9.977 1 97.75 323 PHE B O 1
ATOM 6008 N N . VAL B 1 324 ? -7.031 -26.594 -10.078 1 96.62 324 VAL B N 1
ATOM 6009 C CA . VAL B 1 324 ? -6.957 -26.688 -11.531 1 96.62 324 VAL B CA 1
ATOM 6010 C C . VAL B 1 324 ? -7.09 -28.141 -11.961 1 96.62 324 VAL B C 1
ATOM 6012 O O . VAL B 1 324 ? -7.609 -28.438 -13.047 1 96.62 324 VAL B O 1
ATOM 6015 N N . GLU B 1 325 ? -6.754 -29.109 -11.047 1 94.75 325 GLU B N 1
ATOM 6016 C CA . GLU B 1 325 ? -6.801 -30.531 -11.328 1 94.75 325 GLU B CA 1
ATOM 6017 C C . GLU B 1 325 ? -8.234 -31.016 -11.508 1 94.75 325 GLU B C 1
ATOM 6019 O O . GLU B 1 325 ? -8.477 -32.031 -12.156 1 94.75 325 GLU B O 1
ATOM 6024 N N . SER B 1 326 ? -9.172 -30.266 -10.969 1 92.75 326 SER B N 1
ATOM 6025 C CA . SER B 1 326 ? -10.578 -30.656 -11.117 1 92.75 326 SER B CA 1
ATOM 6026 C C . SER B 1 326 ? -11.062 -30.422 -12.539 1 92.75 326 SER B C 1
ATOM 6028 O O . SER B 1 326 ? -12.109 -30.938 -12.938 1 92.75 326 SER B O 1
ATOM 6030 N N . ALA B 1 327 ? -10.43 -29.547 -13.328 1 92.62 327 ALA B N 1
ATOM 6031 C CA . ALA B 1 327 ? -10.742 -29.172 -14.703 1 92.62 327 ALA B CA 1
ATOM 6032 C C . ALA B 1 327 ? -12.086 -28.469 -14.797 1 92.62 327 ALA B C 1
ATOM 6034 O O . ALA B 1 327 ? -12.68 -28.375 -15.875 1 92.62 327 ALA B O 1
ATOM 6035 N N . ARG B 1 328 ? -12.57 -28.047 -13.641 1 92.06 328 ARG B N 1
ATOM 6036 C CA . ARG B 1 328 ? -13.797 -27.25 -13.648 1 92.06 328 ARG B CA 1
ATOM 6037 C C . ARG B 1 328 ? -13.523 -25.828 -14.141 1 92.06 328 ARG B C 1
ATOM 6039 O O . ARG B 1 328 ? -14.359 -25.234 -14.828 1 92.06 328 ARG B O 1
ATOM 6046 N N . PHE B 1 329 ? -12.438 -25.25 -13.727 1 94.88 329 PHE B N 1
ATOM 6047 C CA . PHE B 1 329 ? -11.922 -23.938 -14.125 1 94.88 329 PHE B CA 1
ATOM 6048 C C . PHE B 1 329 ? -12.891 -22.828 -13.727 1 94.88 329 PHE B C 1
ATOM 6050 O O . PHE B 1 329 ? -12.992 -21.812 -14.422 1 94.88 329 PHE B O 1
ATOM 6057 N N . HIS B 1 330 ? -13.703 -23.094 -12.758 1 95.38 330 HIS B N 1
ATOM 6058 C CA . HIS B 1 330 ? -14.648 -22.156 -12.164 1 95.38 330 HIS B CA 1
ATOM 6059 C C . HIS B 1 330 ? -14.922 -22.5 -10.703 1 95.38 330 HIS B C 1
ATOM 6061 O O . HIS B 1 330 ? -14.93 -23.672 -10.328 1 95.38 330 HIS B O 1
ATOM 6067 N N . PRO B 1 331 ? -15.133 -21.484 -9.828 1 96.5 331 PRO B N 1
ATOM 6068 C CA . PRO B 1 331 ? -15.406 -21.797 -8.422 1 96.5 331 PRO B CA 1
ATOM 6069 C C . PRO B 1 331 ? -16.625 -22.672 -8.227 1 96.5 331 PRO B C 1
ATOM 6071 O O . PRO B 1 331 ? -17.547 -22.656 -9.055 1 96.5 331 PRO B O 1
ATOM 6074 N N . ARG B 1 332 ? -16.609 -23.438 -7.148 1 95.38 332 ARG B N 1
ATOM 6075 C CA . ARG B 1 332 ? -17.688 -24.359 -6.801 1 95.38 332 ARG B CA 1
ATOM 6076 C C . ARG B 1 332 ? -18.312 -23.984 -5.469 1 95.38 332 ARG B C 1
ATOM 6078 O O . ARG B 1 332 ? -17.625 -23.594 -4.531 1 95.38 332 ARG B O 1
ATOM 6085 N N . ALA B 1 333 ? -19.609 -24.156 -5.406 1 96.44 333 ALA B N 1
ATOM 6086 C CA . ALA B 1 333 ? -20.344 -23.844 -4.184 1 96.44 333 ALA B CA 1
ATOM 6087 C C . ALA B 1 333 ? -19.828 -24.672 -3.008 1 96.44 333 ALA B C 1
ATOM 6089 O O . ALA B 1 333 ? -19.531 -25.859 -3.162 1 96.44 333 ALA B O 1
ATOM 6090 N N . ALA B 1 334 ? -19.734 -24.016 -1.834 1 95.69 334 ALA B N 1
ATOM 6091 C CA . ALA B 1 334 ? -19.422 -24.75 -0.602 1 95.69 334 ALA B CA 1
ATOM 6092 C C . ALA B 1 334 ? -20.625 -25.531 -0.111 1 95.69 334 ALA B C 1
ATOM 6094 O O . ALA B 1 334 ? -21.641 -24.953 0.284 1 95.69 334 ALA B O 1
ATOM 6095 N N . ARG B 1 335 ? -20.469 -26.828 -0.081 1 90.12 335 ARG B N 1
ATOM 6096 C CA . ARG B 1 335 ? -21.625 -27.656 0.258 1 90.12 335 ARG B CA 1
ATOM 6097 C C . ARG B 1 335 ? -21.609 -28.047 1.73 1 90.12 335 ARG B C 1
ATOM 6099 O O . ARG B 1 335 ? -22.656 -28.297 2.328 1 90.12 335 ARG B O 1
ATOM 6106 N N . GLU B 1 336 ? -20.484 -28.125 2.311 1 88.38 336 GLU B N 1
ATOM 6107 C CA . GLU B 1 336 ? -20.344 -28.609 3.68 1 88.38 336 GLU B CA 1
ATOM 6108 C C . GLU B 1 336 ? -20.453 -27.469 4.688 1 88.38 336 GLU B C 1
ATOM 6110 O O . GLU B 1 336 ? -20.078 -26.344 4.391 1 88.38 336 GLU B O 1
ATOM 6115 N N . ARG B 1 337 ? -21 -27.891 5.852 1 91.38 337 ARG B N 1
ATOM 6116 C CA . ARG B 1 337 ? -21.047 -26.938 6.961 1 91.38 337 ARG B CA 1
ATOM 6117 C C . ARG B 1 337 ? -19.672 -26.812 7.629 1 91.38 337 ARG B C 1
ATOM 6119 O O . ARG B 1 337 ? -18.812 -27.672 7.465 1 91.38 337 ARG B O 1
ATOM 6126 N N . GLY B 1 338 ? -19.531 -25.719 8.32 1 93.5 338 GLY B N 1
ATOM 6127 C CA . GLY B 1 338 ? -18.25 -25.453 8.93 1 93.5 338 GLY B CA 1
ATOM 6128 C C . GLY B 1 338 ? -17.25 -24.797 7.992 1 93.5 338 GLY B C 1
ATOM 6129 O O . GLY B 1 338 ? -17.641 -24.25 6.957 1 93.5 338 GLY B O 1
ATOM 6130 N N . LEU B 1 339 ? -16.078 -24.797 8.383 1 95.81 339 LEU B N 1
ATOM 6131 C CA . LEU B 1 339 ? -15.047 -24.094 7.613 1 95.81 339 LEU B CA 1
ATOM 6132 C C . LEU B 1 339 ? -14.82 -24.781 6.27 1 95.81 339 LEU B C 1
ATOM 6134 O O . LEU B 1 339 ? -14.406 -25.953 6.223 1 95.81 339 LEU B O 1
ATOM 6138 N N . ALA B 1 340 ? -15.133 -24.031 5.23 1 96.31 340 ALA B N 1
ATOM 6139 C CA . ALA B 1 340 ? -14.984 -24.547 3.871 1 96.31 340 ALA B CA 1
ATOM 6140 C C . ALA B 1 340 ? -14.242 -23.547 2.986 1 96.31 340 ALA B C 1
ATOM 6142 O O . ALA B 1 340 ? -14.141 -22.359 3.322 1 96.31 340 ALA B O 1
ATOM 6143 N N . GLN B 1 341 ? -13.633 -24.016 1.914 1 96.94 341 GLN B N 1
ATOM 6144 C CA . GLN B 1 341 ? -13.062 -23.203 0.853 1 96.94 341 GLN B CA 1
ATOM 6145 C C . GLN B 1 341 ? -11.898 -22.359 1.372 1 96.94 341 GLN B C 1
ATOM 6147 O O . GLN B 1 341 ? -11.688 -21.234 0.925 1 96.94 341 GLN B O 1
ATOM 6152 N N . MET B 1 342 ? -11.195 -22.891 2.412 1 98 342 MET B N 1
ATOM 6153 C CA . MET B 1 342 ? -9.969 -22.203 2.826 1 98 342 MET B CA 1
ATOM 6154 C C . MET B 1 342 ? -8.922 -22.25 1.722 1 98 342 MET B C 1
ATOM 6156 O O . MET B 1 342 ? -8.094 -21.344 1.602 1 98 342 MET B O 1
ATOM 6160 N N . PHE B 1 343 ? -8.953 -23.328 0.969 1 98.25 343 PHE B N 1
ATOM 6161 C CA . PHE B 1 343 ? -8.062 -23.484 -0.173 1 98.25 343 PHE B CA 1
ATOM 6162 C C . PHE B 1 343 ? -8.852 -23.797 -1.44 1 98.25 343 PHE B C 1
ATOM 6164 O O . PHE B 1 343 ? -9.812 -24.578 -1.411 1 98.25 343 PHE B O 1
ATOM 6171 N N . GLY B 1 344 ? -8.406 -23.141 -2.496 1 97.81 344 GLY B N 1
ATOM 6172 C CA . GLY B 1 344 ? -9.039 -23.375 -3.783 1 97.81 344 GLY B CA 1
ATOM 6173 C C . GLY B 1 344 ? -10.211 -22.453 -4.059 1 97.81 344 GLY B C 1
ATOM 6174 O O . GLY B 1 344 ? -10.523 -21.578 -3.24 1 97.81 344 GLY B O 1
ATOM 6175 N N . ASP B 1 345 ? -10.82 -22.5 -5.168 1 97.88 345 ASP B N 1
ATOM 6176 C CA . ASP B 1 345 ? -11.953 -21.75 -5.688 1 97.88 345 ASP B CA 1
ATOM 6177 C C . ASP B 1 345 ? -11.547 -20.312 -6.016 1 97.88 345 ASP B C 1
ATOM 6179 O O . ASP B 1 345 ? -11.422 -19.953 -7.188 1 97.88 345 ASP B O 1
ATOM 6183 N N . VAL B 1 346 ? -11.258 -19.5 -4.961 1 98.81 346 VAL B N 1
ATOM 6184 C CA . VAL B 1 346 ? -10.836 -18.125 -5.25 1 98.81 346 VAL B CA 1
ATOM 6185 C C . VAL B 1 346 ? -9.703 -17.719 -4.301 1 98.81 346 VAL B C 1
ATOM 6187 O O . VAL B 1 346 ? -9.688 -18.141 -3.139 1 98.81 346 VAL B O 1
ATOM 6190 N N . TRP B 1 347 ? -8.703 -16.984 -4.859 1 98.88 347 TRP B N 1
ATOM 6191 C CA . TRP B 1 347 ? -7.82 -16.219 -3.982 1 98.88 347 TRP B CA 1
ATOM 6192 C C . TRP B 1 347 ? -8.617 -15.266 -3.104 1 98.88 347 TRP B C 1
ATOM 6194 O O . TRP B 1 347 ? -9.422 -14.484 -3.605 1 98.88 347 TRP B O 1
ATOM 6204 N N . GLU B 1 348 ? -8.422 -15.289 -1.829 1 98.94 348 GLU B N 1
ATOM 6205 C CA . GLU B 1 348 ? -9.164 -14.438 -0.904 1 98.94 348 GLU B CA 1
ATOM 6206 C C . GLU B 1 348 ? -8.367 -13.18 -0.554 1 98.94 348 GLU B C 1
ATOM 6208 O O . GLU B 1 348 ? -7.289 -13.266 0.036 1 98.94 348 GLU B O 1
ATOM 6213 N N . TRP B 1 349 ? -8.898 -12.008 -0.941 1 98.94 349 TRP B N 1
ATOM 6214 C CA . TRP B 1 349 ? -8.289 -10.758 -0.494 1 98.94 349 TRP B CA 1
ATOM 6215 C C . TRP B 1 349 ? -8.25 -10.688 1.029 1 98.94 349 TRP B C 1
ATOM 6217 O O . TRP B 1 349 ? -9.227 -11.039 1.697 1 98.94 349 TRP B O 1
ATOM 6227 N N . THR B 1 350 ? -7.129 -10.273 1.564 1 98.88 350 THR B N 1
ATOM 6228 C CA . THR B 1 350 ? -7.047 -9.938 2.982 1 98.88 350 THR B CA 1
ATOM 6229 C C . THR B 1 350 ? -6.906 -8.43 3.17 1 98.88 350 THR B C 1
ATOM 6231 O O . THR B 1 350 ? -6.684 -7.695 2.205 1 98.88 350 THR B O 1
ATOM 6234 N N . ALA B 1 351 ? -7.043 -8.023 4.41 1 98.25 351 ALA B N 1
ATOM 6235 C CA . ALA B 1 351 ? -6.918 -6.605 4.738 1 98.25 351 ALA B CA 1
ATOM 6236 C C . ALA B 1 351 ? -5.461 -6.223 4.969 1 98.25 351 ALA B C 1
ATOM 6238 O O . ALA B 1 351 ? -5.168 -5.137 5.477 1 98.25 351 ALA B O 1
ATOM 6239 N N . SER B 1 352 ? -4.543 -7.074 4.637 1 98.5 352 SER B N 1
ATOM 6240 C CA . SER B 1 352 ? -3.137 -6.832 4.941 1 98.5 352 SER B CA 1
ATOM 6241 C C . SER B 1 352 ? -2.381 -6.332 3.717 1 98.5 352 SER B C 1
ATOM 6243 O O . SER B 1 352 ? -2.512 -6.891 2.627 1 98.5 352 SER B O 1
ATOM 6245 N N . ALA B 1 353 ? -1.618 -5.258 3.949 1 98.44 353 ALA B N 1
ATOM 6246 C CA . ALA B 1 353 ? -0.655 -4.836 2.936 1 98.44 353 ALA B CA 1
ATOM 6247 C C . ALA B 1 353 ? 0.453 -5.875 2.768 1 98.44 353 ALA B C 1
ATOM 6249 O O . ALA B 1 353 ? 0.819 -6.562 3.723 1 98.44 353 ALA B O 1
ATOM 6250 N N . TYR B 1 354 ? 0.934 -5.984 1.507 1 98.5 354 TYR B N 1
ATOM 6251 C CA . TYR B 1 354 ? 2.086 -6.844 1.245 1 98.5 354 TYR B CA 1
ATOM 6252 C C . TYR B 1 354 ? 3.365 -6.215 1.781 1 98.5 354 TYR B C 1
ATOM 6254 O O . TYR B 1 354 ? 3.918 -5.297 1.171 1 98.5 354 TYR B O 1
ATOM 6262 N N . ALA B 1 355 ? 3.834 -6.66 2.957 1 97.75 355 ALA B N 1
ATOM 6263 C CA . ALA B 1 355 ? 4.984 -6.121 3.68 1 97.75 355 ALA B CA 1
ATOM 6264 C C . ALA B 1 355 ? 5.875 -7.242 4.207 1 97.75 355 ALA B C 1
ATOM 6266 O O . ALA B 1 355 ? 5.43 -8.383 4.344 1 97.75 355 ALA B O 1
ATOM 6267 N N . PRO B 1 356 ? 7.184 -6.914 4.449 1 97.31 356 PRO B N 1
ATOM 6268 C CA . PRO B 1 356 ? 8.062 -7.938 5.016 1 97.31 356 PRO B CA 1
ATOM 6269 C C . PRO B 1 356 ? 7.652 -8.359 6.426 1 97.31 356 PRO B C 1
ATOM 6271 O O . PRO B 1 356 ? 7.219 -7.52 7.223 1 97.31 356 PRO B O 1
ATOM 6274 N N . TYR B 1 357 ? 7.723 -9.656 6.727 1 97.75 357 TYR B N 1
ATOM 6275 C CA . TYR B 1 357 ? 7.59 -10.141 8.094 1 97.75 357 TYR B CA 1
ATOM 6276 C C . TYR B 1 357 ? 8.758 -9.664 8.961 1 97.75 357 TYR B C 1
ATOM 6278 O O . TYR B 1 357 ? 9.797 -9.273 8.438 1 97.75 357 TYR B O 1
ATOM 6286 N N . PRO B 1 358 ? 8.547 -9.602 10.312 1 97.06 358 PRO B N 1
ATOM 6287 C CA . PRO B 1 358 ? 9.711 -9.344 11.172 1 97.06 358 PRO B CA 1
ATOM 6288 C C . PRO B 1 358 ? 10.883 -10.273 10.867 1 97.06 358 PRO B C 1
ATOM 6290 O O . PRO B 1 358 ? 10.711 -11.492 10.773 1 97.06 358 PRO B O 1
ATOM 6293 N N . ARG B 1 359 ? 12.086 -9.633 10.57 1 96 359 ARG B N 1
ATOM 6294 C CA . ARG B 1 359 ? 13.336 -10.344 10.289 1 96 359 ARG B CA 1
ATOM 6295 C C . ARG B 1 359 ? 13.305 -10.977 8.906 1 96 359 ARG B C 1
ATOM 6297 O O . ARG B 1 359 ? 14.016 -11.953 8.648 1 96 359 ARG B O 1
ATOM 6304 N N . TYR B 1 360 ? 12.477 -10.492 8.039 1 96.38 360 TYR B N 1
ATOM 6305 C CA . TYR B 1 360 ? 12.445 -10.93 6.648 1 96.38 360 TYR B CA 1
ATOM 6306 C C . TYR B 1 360 ? 13.836 -10.875 6.031 1 96.38 360 TYR B C 1
ATOM 6308 O O . TYR B 1 360 ? 14.586 -9.922 6.262 1 96.38 360 TYR B O 1
ATOM 6316 N N . ALA B 1 361 ? 14.117 -11.898 5.246 1 94.19 361 ALA B N 1
ATOM 6317 C CA . ALA B 1 361 ? 15.32 -11.938 4.422 1 94.19 361 ALA B CA 1
ATOM 6318 C C . ALA B 1 361 ? 15.016 -12.461 3.021 1 94.19 361 ALA B C 1
ATOM 6320 O O . ALA B 1 361 ? 14.359 -13.492 2.867 1 94.19 361 ALA B O 1
ATOM 6321 N N . ALA B 1 362 ? 15.477 -11.734 2.061 1 93.81 362 ALA B N 1
ATOM 6322 C CA . ALA B 1 362 ? 15.336 -12.195 0.685 1 93.81 362 ALA B CA 1
ATOM 6323 C C . ALA B 1 362 ? 16.203 -13.422 0.425 1 93.81 362 ALA B C 1
ATOM 6325 O O . ALA B 1 362 ? 17.125 -13.711 1.191 1 93.81 362 ALA B O 1
ATOM 6326 N N . PHE B 1 363 ? 15.859 -14.195 -0.641 1 92.81 363 PHE B N 1
ATOM 6327 C CA . PHE B 1 363 ? 16.75 -15.258 -1.105 1 92.81 363 PHE B CA 1
ATOM 6328 C C . PHE B 1 363 ? 18.141 -14.703 -1.416 1 92.81 363 PHE B C 1
ATOM 6330 O O . PHE B 1 363 ? 18.312 -13.484 -1.549 1 92.81 363 PHE B O 1
ATOM 6337 N N . ASP B 1 364 ? 19.078 -15.523 -1.513 1 87.94 364 ASP B N 1
ATOM 6338 C CA . ASP B 1 364 ? 20.453 -15.109 -1.801 1 87.94 364 ASP B CA 1
ATOM 6339 C C . ASP B 1 364 ? 20.703 -15.062 -3.305 1 87.94 364 ASP B C 1
ATOM 6341 O O . ASP B 1 364 ? 19.969 -15.672 -4.086 1 87.94 364 ASP B O 1
ATOM 6345 N N . GLY B 1 365 ? 21.625 -14.312 -3.65 1 85.06 365 GLY B N 1
ATOM 6346 C CA . GLY B 1 365 ? 22.156 -14.352 -5.008 1 85.06 365 GLY B CA 1
ATOM 6347 C C . GLY B 1 365 ? 21.172 -13.828 -6.039 1 85.06 365 GLY B C 1
ATOM 6348 O O . GLY B 1 365 ? 20.594 -12.75 -5.879 1 85.06 365 GLY B O 1
ATOM 6349 N N . ALA B 1 366 ? 21.016 -14.641 -7.094 1 81.06 366 ALA B N 1
ATOM 6350 C CA . ALA B 1 366 ? 20.25 -14.234 -8.258 1 81.06 366 ALA B CA 1
ATOM 6351 C C . ALA B 1 366 ? 18.75 -14.164 -7.926 1 81.06 366 ALA B C 1
ATOM 6353 O O . ALA B 1 366 ? 17.984 -13.555 -8.664 1 81.06 366 ALA B O 1
ATOM 6354 N N . PHE B 1 367 ? 18.375 -14.758 -6.812 1 89.19 367 PHE B N 1
ATOM 6355 C CA . PHE B 1 367 ? 16.953 -14.836 -6.484 1 89.19 367 PHE B CA 1
ATOM 6356 C C . PHE B 1 367 ? 16.578 -13.766 -5.469 1 89.19 367 PHE B C 1
ATOM 6358 O O . PHE B 1 367 ? 15.438 -13.734 -4.992 1 89.19 367 PHE B O 1
ATOM 6365 N N . ALA B 1 368 ? 17.5 -12.836 -5.168 1 87.88 368 ALA B N 1
ATOM 6366 C CA . ALA B 1 368 ? 17.281 -11.773 -4.188 1 87.88 368 ALA B CA 1
ATOM 6367 C C . ALA B 1 368 ? 16.125 -10.867 -4.609 1 87.88 368 ALA B C 1
ATOM 6369 O O . ALA B 1 368 ? 15.5 -10.219 -3.766 1 87.88 368 ALA B O 1
ATOM 6370 N N . GLU B 1 369 ? 15.773 -10.898 -5.84 1 87.81 369 GLU B N 1
ATOM 6371 C CA . GLU B 1 369 ? 14.773 -9.984 -6.375 1 87.81 369 GLU B CA 1
ATOM 6372 C C . GLU B 1 369 ? 13.422 -10.68 -6.523 1 87.81 369 GLU B C 1
ATOM 6374 O O . GLU B 1 369 ? 12.516 -10.156 -7.188 1 87.81 369 GLU B O 1
ATOM 6379 N N . TYR B 1 370 ? 13.266 -11.781 -5.953 1 90.62 370 TYR B N 1
ATOM 6380 C CA . TYR B 1 370 ? 12.102 -12.609 -6.254 1 90.62 370 TYR B CA 1
ATOM 6381 C C . TYR B 1 370 ? 10.836 -11.992 -5.68 1 90.62 370 TYR B C 1
ATOM 6383 O O . TYR B 1 370 ? 9.828 -11.867 -6.379 1 90.62 370 TYR B O 1
ATOM 6391 N N . ASN B 1 371 ? 10.836 -11.609 -4.387 1 94.31 371 ASN B N 1
ATOM 6392 C CA . ASN B 1 371 ? 9.578 -11.148 -3.816 1 94.31 371 ASN B CA 1
ATOM 6393 C C . ASN B 1 371 ? 9.727 -9.789 -3.131 1 94.31 371 ASN B C 1
ATOM 6395 O O . ASN B 1 371 ? 8.898 -8.898 -3.316 1 94.31 371 ASN B O 1
ATOM 6399 N N . GLY B 1 372 ? 10.789 -9.562 -2.451 1 94.44 372 GLY B N 1
ATOM 6400 C CA . GLY B 1 372 ? 10.953 -8.438 -1.545 1 94.44 372 GLY B CA 1
ATOM 6401 C C . GLY B 1 372 ? 10.797 -7.094 -2.229 1 94.44 372 GLY B C 1
ATOM 6402 O O . GLY B 1 372 ? 10.242 -6.16 -1.651 1 94.44 372 GLY B O 1
ATOM 6403 N N . LYS B 1 373 ? 11.203 -6.977 -3.426 1 94.94 373 LYS B N 1
ATOM 6404 C CA . LYS B 1 373 ? 11.219 -5.695 -4.125 1 94.94 373 LYS B CA 1
ATOM 6405 C C . LYS B 1 373 ? 9.805 -5.246 -4.484 1 94.94 373 LYS B C 1
ATOM 6407 O O . LYS B 1 373 ? 9.602 -4.102 -4.895 1 94.94 373 LYS B O 1
ATOM 6412 N N . PHE B 1 374 ? 8.828 -6.156 -4.316 1 96.25 374 PHE B N 1
ATOM 6413 C CA . PHE B 1 374 ? 7.461 -5.828 -4.707 1 96.25 374 PHE B CA 1
ATOM 6414 C C . PHE B 1 374 ? 6.641 -5.402 -3.494 1 96.25 374 PHE B C 1
ATOM 6416 O O . PHE B 1 374 ? 5.434 -5.188 -3.602 1 96.25 374 PHE B O 1
ATOM 6423 N N . MET B 1 375 ? 7.273 -5.246 -2.307 1 97.56 375 MET B N 1
ATOM 6424 C CA . MET B 1 375 ? 6.562 -5.059 -1.044 1 97.56 375 MET B CA 1
ATOM 6425 C C . MET B 1 375 ? 6.207 -3.59 -0.836 1 97.56 375 MET B C 1
ATOM 6427 O O . MET B 1 375 ? 6.613 -2.982 0.156 1 97.56 375 MET B O 1
ATOM 6431 N N . CYS B 1 376 ? 5.375 -3.035 -1.719 1 96.94 376 CYS B N 1
ATOM 6432 C CA . CYS B 1 376 ? 4.836 -1.685 -1.624 1 96.94 376 CYS B CA 1
ATOM 6433 C C . CYS B 1 376 ? 3.588 -1.534 -2.488 1 96.94 376 CYS B C 1
ATOM 6435 O O . CYS B 1 376 ? 3.598 -1.9 -3.666 1 96.94 376 CYS B O 1
ATOM 6437 N N . SER B 1 377 ? 2.529 -1.053 -1.905 1 96.5 377 SER B N 1
ATOM 6438 C CA . SER B 1 377 ? 1.292 -0.703 -2.596 1 96.5 377 SER B CA 1
ATOM 6439 C C . SER B 1 377 ? 0.639 -1.934 -3.217 1 96.5 377 SER B C 1
ATOM 6441 O O . SER B 1 377 ? 0.087 -1.861 -4.316 1 96.5 377 SER B O 1
ATOM 6443 N N . GLN B 1 378 ? 0.856 -3.096 -2.645 1 98.06 378 GLN B N 1
ATOM 6444 C CA . GLN B 1 378 ? 0.204 -4.367 -2.945 1 98.06 378 GLN B CA 1
ATOM 6445 C C . GLN B 1 378 ? -0.558 -4.895 -1.734 1 98.06 378 GLN B C 1
ATOM 6447 O O . GLN B 1 378 ? -0.265 -4.52 -0.598 1 98.06 378 GLN B O 1
ATOM 6452 N N . LEU B 1 379 ? -1.585 -5.66 -2.01 1 98.69 379 LEU B N 1
ATOM 6453 C CA . LEU B 1 379 ? -2.348 -6.309 -0.948 1 98.69 379 LEU B CA 1
ATOM 6454 C C . LEU B 1 379 ? -2.223 -7.824 -1.039 1 98.69 379 LEU B C 1
ATOM 6456 O O . LEU B 1 379 ? -2.045 -8.375 -2.129 1 98.69 379 LEU B O 1
ATOM 6460 N N . VAL B 1 380 ? -2.35 -8.469 0.104 1 98.81 380 VAL B N 1
ATOM 6461 C CA . VAL B 1 380 ? -2.084 -9.898 0.22 1 98.81 380 VAL B CA 1
ATOM 6462 C C . VAL B 1 380 ? -3.34 -10.688 -0.141 1 98.81 380 VAL B C 1
ATOM 6464 O O . VAL B 1 380 ? -4.445 -10.328 0.264 1 98.81 380 VAL B O 1
ATOM 6467 N N . LEU B 1 381 ? -3.158 -11.758 -0.928 1 98.81 381 LEU B N 1
ATOM 6468 C CA . LEU B 1 381 ? -4.16 -12.781 -1.211 1 98.81 381 LEU B CA 1
ATOM 6469 C C . LEU B 1 381 ? -3.727 -14.133 -0.652 1 98.81 381 LEU B C 1
ATOM 6471 O O . LEU B 1 381 ? -2.549 -14.492 -0.724 1 98.81 381 LEU B O 1
ATOM 6475 N N . ARG B 1 382 ? -4.707 -14.898 -0.125 1 98.81 382 ARG B N 1
ATOM 6476 C CA . ARG B 1 382 ? -4.422 -16.203 0.458 1 98.81 382 ARG B CA 1
ATOM 6477 C C . ARG B 1 382 ? -5.359 -17.266 -0.095 1 98.81 382 ARG B C 1
ATOM 6479 O O . ARG B 1 382 ? -6.441 -16.953 -0.6 1 98.81 382 ARG B O 1
ATOM 6486 N N . GLY B 1 383 ? -4.895 -18.578 -0.081 1 98.56 383 GLY B N 1
ATOM 6487 C CA . GLY B 1 383 ? -5.812 -19.703 -0.257 1 98.56 383 GLY B CA 1
ATOM 6488 C C . GLY B 1 383 ? -5.68 -20.375 -1.609 1 98.56 383 GLY B C 1
ATOM 6489 O O . GLY B 1 383 ? -5.91 -21.578 -1.732 1 98.56 383 GLY B O 1
ATOM 6490 N N . GLY B 1 384 ? -5.301 -19.625 -2.686 1 98.56 384 GLY B N 1
ATOM 6491 C CA . GLY B 1 384 ? -5.309 -20.172 -4.031 1 98.56 384 GLY B CA 1
ATOM 6492 C C . GLY B 1 384 ? -6.668 -20.094 -4.699 1 98.56 384 GLY B C 1
ATOM 6493 O O . GLY B 1 384 ? -7.613 -19.547 -4.133 1 98.56 384 GLY B O 1
ATOM 6494 N N . SER B 1 385 ? -6.766 -20.672 -5.891 1 98.69 385 SER B N 1
ATOM 6495 C CA . SER B 1 385 ? -8 -20.594 -6.664 1 98.69 385 SER B CA 1
ATOM 6496 C C . SER B 1 385 ? -8.281 -21.906 -7.387 1 98.69 385 SER B C 1
ATOM 6498 O O . SER B 1 385 ? -7.496 -22.859 -7.289 1 98.69 385 SER B O 1
ATOM 6500 N N . CYS B 1 386 ? -9.414 -21.922 -8.094 1 97.81 386 CYS B N 1
ATOM 6501 C CA . CYS B 1 386 ? -9.797 -23.078 -8.898 1 97.81 386 CYS B CA 1
ATOM 6502 C C . CYS B 1 386 ? -8.844 -23.25 -10.078 1 97.81 386 CYS B C 1
ATOM 6504 O O . CYS B 1 386 ? -8.906 -24.266 -10.781 1 97.81 386 CYS B O 1
ATOM 6506 N N . LEU B 1 387 ? -7.941 -22.297 -10.25 1 98.25 387 LEU B N 1
ATOM 6507 C CA . LEU B 1 387 ? -6.984 -22.359 -11.352 1 98.25 387 LEU B CA 1
ATOM 6508 C C . LEU B 1 387 ? -5.582 -22.672 -10.836 1 98.25 387 LEU B C 1
ATOM 6510 O O . LEU B 1 387 ? -4.648 -22.828 -11.617 1 98.25 387 LEU B O 1
ATOM 6514 N N . SER B 1 388 ? -5.414 -22.766 -9.508 1 98.44 388 SER B N 1
ATOM 6515 C CA . SER B 1 388 ? -4.125 -23.031 -8.875 1 98.44 388 SER B CA 1
ATOM 6516 C C . SER B 1 388 ? -3.85 -24.531 -8.812 1 98.44 388 SER B C 1
ATOM 6518 O O . SER B 1 388 ? -4.75 -25.328 -8.531 1 98.44 388 SER B O 1
ATOM 6520 N N . PRO B 1 389 ? -2.588 -24.938 -9.109 1 97.94 389 PRO B N 1
ATOM 6521 C CA . PRO B 1 389 ? -2.24 -26.328 -8.812 1 97.94 389 PRO B CA 1
ATOM 6522 C C . PRO B 1 389 ? -2.209 -26.625 -7.316 1 97.94 389 PRO B C 1
ATOM 6524 O O . PRO B 1 389 ? -1.666 -25.828 -6.539 1 97.94 389 PRO B O 1
ATOM 6527 N N . ARG B 1 390 ? -2.711 -27.75 -6.945 1 96.88 390 ARG B N 1
ATOM 6528 C CA . ARG B 1 390 ? -2.814 -28.125 -5.539 1 96.88 390 ARG B CA 1
ATOM 6529 C C . ARG B 1 390 ? -1.444 -28.125 -4.871 1 96.88 390 ARG B C 1
ATOM 6531 O O . ARG B 1 390 ? -1.29 -27.625 -3.758 1 96.88 390 ARG B O 1
ATOM 6538 N N . ALA B 1 391 ? -0.454 -28.641 -5.566 1 94.31 391 ALA B N 1
ATOM 6539 C CA . ALA B 1 391 ? 0.874 -28.844 -4.992 1 94.31 391 ALA B CA 1
ATOM 6540 C C . ALA B 1 391 ? 1.569 -27.5 -4.738 1 94.31 391 ALA B C 1
ATOM 6542 O O . ALA B 1 391 ? 2.566 -27.453 -4.012 1 94.31 391 ALA B O 1
ATOM 6543 N N . HIS B 1 392 ? 1.043 -26.406 -5.324 1 95.94 392 HIS B N 1
ATOM 6544 C CA . HIS B 1 392 ? 1.627 -25.078 -5.176 1 95.94 392 HIS B CA 1
ATOM 6545 C C . HIS B 1 392 ? 1.209 -24.438 -3.855 1 95.94 392 HIS B C 1
ATOM 6547 O O . HIS B 1 392 ? 1.859 -23.5 -3.381 1 95.94 392 HIS B O 1
ATOM 6553 N N . LEU B 1 393 ? 0.178 -24.938 -3.25 1 97.06 393 LEU B N 1
ATOM 6554 C CA . LEU B 1 393 ? -0.511 -24.219 -2.188 1 97.06 393 LEU B CA 1
ATOM 6555 C C . LEU B 1 393 ? -0.054 -24.703 -0.816 1 97.06 393 LEU B C 1
ATOM 6557 O O . LEU B 1 393 ? 0.281 -25.875 -0.648 1 97.06 393 LEU B O 1
ATOM 6561 N N . ARG B 1 394 ? 0.058 -23.922 0.095 1 96.62 394 ARG B N 1
ATOM 6562 C CA . ARG B 1 394 ? 0.281 -24.141 1.521 1 96.62 394 ARG B CA 1
ATOM 6563 C C . ARG B 1 394 ? -0.334 -23.016 2.35 1 96.62 394 ARG B C 1
ATOM 6565 O O . ARG B 1 394 ? -0.625 -21.938 1.827 1 96.62 394 ARG B O 1
ATOM 6572 N N . ALA B 1 395 ? -0.498 -23.203 3.604 1 97.5 395 ALA B N 1
ATOM 6573 C CA . ALA B 1 395 ? -1.145 -22.234 4.48 1 97.5 395 ALA B CA 1
ATOM 6574 C C . ALA B 1 395 ? -0.33 -20.938 4.566 1 97.5 395 ALA B C 1
ATOM 6576 O O . ALA B 1 395 ? -0.886 -19.859 4.781 1 97.5 395 ALA B O 1
ATOM 6577 N N . THR B 1 396 ? 0.994 -21.047 4.285 1 98.19 396 THR B N 1
ATOM 6578 C CA . THR B 1 396 ? 1.881 -19.906 4.477 1 98.19 396 THR B CA 1
ATOM 6579 C C . THR B 1 396 ? 2.061 -19.141 3.17 1 98.19 396 THR B C 1
ATOM 6581 O O . THR B 1 396 ? 2.631 -18.047 3.162 1 98.19 396 THR B O 1
ATOM 6584 N N . TYR B 1 397 ? 1.555 -19.688 2 1 98.25 397 TYR B N 1
ATOM 6585 C CA . TYR B 1 397 ? 1.776 -19.062 0.7 1 98.25 397 TYR B CA 1
ATOM 6586 C C . TYR B 1 397 ? 1.135 -17.688 0.638 1 98.25 397 TYR B C 1
ATOM 6588 O O . TYR B 1 397 ? -0.034 -17.516 0.997 1 98.25 397 TYR B O 1
ATOM 6596 N N . ARG B 1 398 ? 1.891 -16.672 0.283 1 98.5 398 ARG B N 1
ATOM 6597 C CA . ARG B 1 398 ? 1.443 -15.281 0.142 1 98.5 398 ARG B CA 1
ATOM 6598 C C . ARG B 1 398 ? 1.414 -14.867 -1.325 1 98.5 398 ARG B C 1
ATOM 6600 O O . ARG B 1 398 ? 2.461 -14.758 -1.966 1 98.5 398 ARG B O 1
ATOM 6607 N N . ASN B 1 399 ? 0.266 -14.727 -1.88 1 98.5 399 ASN B N 1
ATOM 6608 C CA . ASN B 1 399 ? 0.123 -14.039 -3.158 1 98.5 399 ASN B CA 1
ATOM 6609 C C . ASN B 1 399 ? -0.179 -12.555 -2.967 1 98.5 399 ASN B C 1
ATOM 6611 O O . ASN B 1 399 ? -0.493 -12.117 -1.857 1 98.5 399 ASN B O 1
ATOM 6615 N N . PHE B 1 400 ? 0.054 -11.758 -3.99 1 98.44 400 PHE B N 1
ATOM 6616 C CA . PHE B 1 400 ? -0.17 -10.32 -3.867 1 98.44 400 PHE B CA 1
ATOM 6617 C C . PHE B 1 400 ? -0.471 -9.703 -5.227 1 98.44 400 PHE B C 1
ATOM 6619 O O . PHE B 1 400 ? 0.03 -10.164 -6.254 1 98.44 400 PHE B O 1
ATOM 6626 N N . PHE B 1 401 ? -1.286 -8.68 -5.25 1 98.12 401 PHE B N 1
ATOM 6627 C CA . PHE B 1 401 ? -1.624 -7.902 -6.434 1 98.12 401 PHE B CA 1
ATOM 6628 C C . PHE B 1 401 ? -1.928 -6.457 -6.062 1 98.12 401 PHE B C 1
ATOM 6630 O O . PHE B 1 401 ? -2.24 -6.16 -4.906 1 98.12 401 PHE B O 1
ATOM 6637 N N . PRO B 1 402 ? -1.788 -5.531 -7.051 1 97.75 402 PRO B N 1
ATOM 6638 C CA . PRO B 1 402 ? -2.293 -4.176 -6.812 1 97.75 402 PRO B CA 1
ATOM 6639 C C . PRO B 1 402 ? -3.783 -4.156 -6.48 1 97.75 402 PRO B C 1
ATOM 6641 O O . PRO B 1 402 ? -4.543 -4.996 -6.969 1 97.75 402 PRO B O 1
ATOM 6644 N N . PRO B 1 403 ? -4.215 -3.193 -5.691 1 98.31 403 PRO B N 1
ATOM 6645 C CA . PRO B 1 403 ? -5.594 -3.199 -5.199 1 98.31 403 PRO B CA 1
ATOM 6646 C C . PRO B 1 403 ? -6.621 -3.078 -6.32 1 98.31 403 PRO B C 1
ATOM 6648 O O . PRO B 1 403 ? -7.785 -3.451 -6.141 1 98.31 403 PRO B O 1
ATOM 6651 N N . SER B 1 404 ? -6.262 -2.584 -7.512 1 97.94 404 SER B N 1
ATOM 6652 C CA . SER B 1 404 ? -7.207 -2.354 -8.594 1 97.94 404 SER B CA 1
ATOM 6653 C C . SER B 1 404 ? -7.344 -3.588 -9.484 1 97.94 404 SER B C 1
ATOM 6655 O O . SER B 1 404 ? -8.203 -3.637 -10.359 1 97.94 404 SER B O 1
ATOM 6657 N N . ALA B 1 405 ? -6.5 -4.637 -9.25 1 97.44 405 ALA B N 1
ATOM 6658 C CA . ALA B 1 405 ? -6.488 -5.812 -10.117 1 97.44 405 ALA B CA 1
ATOM 6659 C C . ALA B 1 405 ? -7.797 -6.586 -10.008 1 97.44 405 ALA B C 1
ATOM 6661 O O . ALA B 1 405 ? -8.242 -6.906 -8.898 1 97.44 405 ALA B O 1
ATOM 6662 N N . ARG B 1 406 ? -8.43 -6.926 -11.18 1 96.56 406 ARG B N 1
ATOM 6663 C CA . ARG B 1 406 ? -9.719 -7.605 -11.172 1 96.56 406 ARG B CA 1
ATOM 6664 C C . ARG B 1 406 ? -9.688 -8.852 -12.047 1 96.56 406 ARG B C 1
ATOM 6666 O O . ARG B 1 406 ? -10.672 -9.586 -12.133 1 96.56 406 ARG B O 1
ATOM 6673 N N . TRP B 1 407 ? -8.555 -9.125 -12.773 1 95.56 407 TRP B N 1
ATOM 6674 C CA . TRP B 1 407 ? -8.547 -10.172 -13.781 1 95.56 407 TRP B CA 1
ATOM 6675 C C . TRP B 1 407 ? -8.211 -11.523 -13.156 1 95.56 407 TRP B C 1
ATOM 6677 O O . TRP B 1 407 ? -8.516 -12.578 -13.734 1 95.56 407 TRP B O 1
ATOM 6687 N N . GLN B 1 408 ? -7.555 -11.508 -12.016 1 97.06 408 GLN B N 1
ATOM 6688 C CA . GLN B 1 408 ? -7.223 -12.75 -11.336 1 97.06 408 GLN B CA 1
ATOM 6689 C C . GLN B 1 408 ? -8.453 -13.367 -10.688 1 97.06 408 GLN B C 1
ATOM 6691 O O . GLN B 1 408 ? -9.445 -12.672 -10.438 1 97.06 408 GLN B O 1
ATOM 6696 N N . MET B 1 409 ? -8.414 -14.688 -10.422 1 98.19 409 MET B N 1
ATOM 6697 C CA . MET B 1 409 ? -9.516 -15.414 -9.789 1 98.19 409 MET B CA 1
ATOM 6698 C C . MET B 1 409 ? -9.609 -15.062 -8.305 1 98.19 409 MET B C 1
ATOM 6700 O O . MET B 1 409 ? -9.414 -15.93 -7.449 1 98.19 409 MET B O 1
ATOM 6704 N N . THR B 1 410 ? -9.961 -13.781 -8.047 1 98.75 410 THR B N 1
ATOM 6705 C CA . THR B 1 410 ? -9.922 -13.242 -6.691 1 98.75 410 THR B CA 1
ATOM 6706 C C . THR B 1 410 ? -11.336 -13.062 -6.141 1 98.75 410 THR B C 1
ATOM 6708 O O . THR B 1 410 ? -12.25 -12.688 -6.875 1 98.75 410 THR B O 1
ATOM 6711 N N . GLY B 1 411 ? -11.555 -13.398 -4.949 1 98.88 411 GLY B N 1
ATOM 6712 C CA . GLY B 1 411 ? -12.789 -13.227 -4.195 1 98.88 411 GLY B CA 1
ATOM 6713 C C . GLY B 1 411 ? -12.555 -12.766 -2.77 1 98.88 411 GLY B C 1
ATOM 6714 O O . GLY B 1 411 ? -11.656 -11.961 -2.51 1 98.88 411 GLY B O 1
ATOM 6715 N N . LEU B 1 412 ? -13.5 -13.125 -1.851 1 98.81 412 LEU B N 1
ATOM 6716 C CA . LEU B 1 412 ? -13.336 -12.633 -0.486 1 98.81 412 LEU B CA 1
ATOM 6717 C C . LEU B 1 412 ? -14.031 -13.555 0.508 1 98.81 412 LEU B C 1
ATOM 6719 O O . LEU B 1 412 ? -14.953 -14.289 0.141 1 98.81 412 LEU B O 1
ATOM 6723 N N . ARG B 1 413 ? -13.508 -13.578 1.602 1 98.88 413 ARG B N 1
ATOM 6724 C CA . ARG B 1 413 ? -14.062 -14.141 2.828 1 98.88 413 ARG B CA 1
ATOM 6725 C C . ARG B 1 413 ? -14.172 -13.078 3.916 1 98.88 413 ARG B C 1
ATOM 6727 O O . ARG B 1 413 ? -13.266 -12.258 4.078 1 98.88 413 ARG B O 1
ATOM 6734 N N . LEU B 1 414 ? -15.266 -13.078 4.68 1 98.88 414 LEU B N 1
ATOM 6735 C CA . LEU B 1 414 ? -15.523 -12.008 5.637 1 98.88 414 LEU B CA 1
ATOM 6736 C C . LEU B 1 414 ? -15 -12.383 7.023 1 98.88 414 LEU B C 1
ATOM 6738 O O . LEU B 1 414 ? -14.891 -13.57 7.352 1 98.88 414 LEU B O 1
ATOM 6742 N N . ALA B 1 415 ? -14.688 -11.406 7.789 1 98.81 415 ALA B N 1
ATOM 6743 C CA . ALA B 1 415 ? -14.383 -11.492 9.219 1 98.81 415 ALA B CA 1
ATOM 6744 C C . ALA B 1 415 ? -15.086 -10.391 10 1 98.81 415 ALA B C 1
ATOM 6746 O O . ALA B 1 415 ? -15.508 -9.383 9.422 1 98.81 415 ALA B O 1
ATOM 6747 N N . ARG B 1 416 ? -15.258 -10.586 11.258 1 98.12 416 ARG B N 1
ATOM 6748 C CA . ARG B 1 416 ? -15.758 -9.562 12.172 1 98.12 416 ARG B CA 1
ATOM 6749 C C . ARG B 1 416 ? -15.094 -9.672 13.539 1 98.12 416 ARG B C 1
ATOM 6751 O O . ARG B 1 416 ? -14.508 -10.703 13.867 1 98.12 416 ARG B O 1
ATOM 6758 N N . TRP B 1 417 ? -15.055 -8.555 14.258 1 96.5 417 TRP B N 1
ATOM 6759 C CA . TRP B 1 417 ? -14.539 -8.594 15.625 1 96.5 417 TRP B CA 1
ATOM 6760 C C . TRP B 1 417 ? -15.484 -9.367 16.531 1 96.5 417 TRP B C 1
ATOM 6762 O O . TRP B 1 417 ? -16.703 -9.258 16.406 1 96.5 417 TRP B O 1
ATOM 6772 N N . ALA B 1 418 ? -14.898 -10.109 17.422 1 94.31 418 ALA B N 1
ATOM 6773 C CA . ALA B 1 418 ? -15.742 -10.789 18.422 1 94.31 418 ALA B CA 1
ATOM 6774 C C . ALA B 1 418 ? -16.484 -9.773 19.281 1 94.31 418 ALA B C 1
ATOM 6776 O O . ALA B 1 418 ? -15.953 -8.711 19.609 1 94.31 418 ALA B O 1
ATOM 6777 N N . HIS B 1 419 ? -17.734 -10.016 19.5 1 82.56 419 HIS B N 1
ATOM 6778 C CA . HIS B 1 419 ? -18.531 -9.148 20.359 1 82.56 419 HIS B CA 1
ATOM 6779 C C . HIS B 1 419 ? -18.062 -9.234 21.812 1 82.56 419 HIS B C 1
ATOM 6781 O O . HIS B 1 419 ? -17.688 -10.305 22.297 1 82.56 419 HIS B O 1
ATOM 6787 N N . ASP B 1 420 ? -17.594 -8.039 22.391 1 63.41 420 ASP B N 1
ATOM 6788 C CA . ASP B 1 420 ? -17.25 -8.031 23.812 1 63.41 420 ASP B CA 1
ATOM 6789 C C . ASP B 1 420 ? -18.422 -8.492 24.672 1 63.41 420 ASP B C 1
ATOM 6791 O O . ASP B 1 420 ? -19.578 -8.328 24.281 1 63.41 420 ASP B O 1
#

Nearest PDB structures (foldseek):
  6o6m-assembly1_C  TM=9.752E-01  e=2.975E-51  Chloracidobacterium thermophilum B
  6o6l-assembly1_C  TM=9.743E-01  e=2.817E-51  Chloracidobacterium thermophilum B
  6o6m-assembly1_B  TM=9.764E-01  e=5.132E-51  Chloracidobacterium thermophilum B
  6qkj-assembly1_A  TM=9.662E-01  e=2.145E-51  Chloracidobacterium thermophilum B
  8vig-assembly1_A  TM=8.379E-01  e=6.848E-23  Geminocystis sp.

Secondary structure (DSSP, 8-state):
----HHHHHHHHHHHHHHHHHHHTT--HHHHH---STT---HHHHHHHHHHHHIIIIIHHHSTTPPPS-TTHHHHH--S-TTT-----GGGGGG--SS-HHHHHHHHHHHHHHHHHHHHH--HHHHHHHHHHHHHHHHHHHHHHHHHHHHHHHHHHH-TT---S-----PPP-PPPPP-EEEE--EEEEES--GGGS---GGG---EEEEE--EEEESSPPBHHHHHHHHHTTGGG-GGGS-HHHHHHHHHTT--S-TTEEE-TTS-EEEEETTEEEE--TTSBP-S--HHHHHHHHHHTT-BPPPHHHHHHHHTTS-S-S--GGGS--S-----SSSS--SSSSSEEEEEEE--PPTT--PPSGGGTTSSGGG-SS-EEEES--TTS-GGG--TT--EEE-TT--SSSEE---EEEPP-/----HHHHHHHHHHHHHHHHHHHTT--HHHHH---STT---HHHHHHHHHHHHIIIIIHHHSTTPPPS-TTHHHHH--S-TTT-----GGGGGG--SS-HHHHHHHHHHHHHHHHHHHHH--HHHHHHHHHHHHHHHHHHHHHHHHHHHHHHHHHHH-TT---S-----PPP-PPPPP-EEEE--EEEEES--GGGS---GGG---EEEEE--EEEESSPPBHHHHHHHHHTTGGG-GGGS-HHHHHHHHHTT--S-TTEEE-TTS-EEEEETTEEEE--TTSBP-S--HHHHHHHHHHTT-BPPPHHHHHHHHTTS-S-S--GGGS--S-----SSSS--SSSSSEEEEEEE--PPTT--PPSGGGTTSSGGG-SS-EEEES--TTS-GGG--TT--EEE-TT--SSSEE---EEEPP-

Foldseek 3Di:
DQPDLVVLLVLLVVLLVLLCVLCVLPDQVLQLDFLAQQAAGVLLLLLLLLVLCCVQFCVVQPPPDDQPDPCSLALNPDDQPVSHHHDRSSCNSVCPPPGSVVSVVSSVVSSVSVVVCSVDPDSVSCSVRVLSSVVSSLVSLVSLLSNFLRSLSVCLPDPVQDASDADDDDDFDAFDDKDWAKDQWAWDWAFDPPVVDDDALQRDDTDIDTDHIKTWIQDFQFQQNLVVCLVVCLLPDPVLFDPVLNVLCVVVVPRDQPQWDADPVGFIWGQFSNGIGGGSRQFHDWLDFLRSQSSSQVVVVFGFAALVRLLVVCQPDDLDDQAVVVVPRAGDHHHDPGRDQSAEAAFAWHPDQQAGDVVRAADDDSRSPPRHVVRPQKTWTAHYYNSGDSVSHDSSHTDIDHRRGRSRGHGHITMHGDDD/DQPDLVVLLVLLVVLLVLLCVLCVLPDQVLQLDFLAQQAAGVLLLLQLLLCLCCVQFCVVQPPPDDQPDPCSLALNPDDQPVSHHHDRSSCNSVCPPPGSVVSVVSSVVSSVSVVVCSVDPDSVSCSVRVLSSVVSSLVSLVSLLSNFLRSLSVCLVDPVQDASDQDDDDDFDAFDDKDWAKDQWAWDWAFDPPVVDDDALQRDDTDIDTDHIKTWIQDFQFQQNLVVCLVVCLLPDPVLFDPVLNVLCVVVVPRDQPQWDADPVGFIWGQFSNTIGGGSRQFHDWLDFLRSQSSSQVVVVFGFAALVRLLVVCQPPDLDDQAVVVVPRAGDHHHDPGRDQSAAAAFAWHPDQQAGDVVRAADDDSRSPPRHVVRPQKTWTAHYYNHGDSVSHDSSHTDIDHRRGRSRGHGHITMHGDDD

pLDDT: mean 94.25, std 6.59, range [50.59, 98.94]

InterPro domains:
  IPR005532 Sulfatase-modifying factor enzyme-like domain [PF03781] (179-316)
  IPR005532 Sulfatase-modifying factor enzyme-like domain [PF03781] (336-416)
  IPR016187 C-type lectin fold [SSF56436] (177-416)
  IPR017806 Hercynine oxygenase [TIGR03440] (9-415)
  IPR024775 Hercynine oxygenase, DinB-like domain [PF12867] (12-147)
  IPR034660 DinB/YfiT-like putative metalloenzymes [SSF109854] (5-130)
  IPR042095 Sulfatase-modifying factor enzyme superfamily [G3DSA:3.90.1580.10] (178-324)
  IPR042095 Sulfatase-modifying factor enzyme superfamily [G3DSA:3.90.1580.10] (325-416)
  IPR051043 Sulfatase Modifying Factor and Kinase [PTHR23150] (16-416)

Solvent-accessible surface area (backbone atoms only — not comparable to full-atom values): 45089 Å² total; per-residue (Å²): 128,86,80,54,64,68,58,51,49,52,48,47,52,52,52,57,48,48,49,52,60,70,50,62,73,53,53,71,69,62,29,48,46,46,65,49,54,88,31,60,12,43,46,51,51,54,36,24,51,40,45,47,46,43,59,62,34,34,57,67,68,38,86,85,56,70,74,94,52,75,72,48,55,32,67,39,34,84,78,54,66,90,79,43,71,51,52,55,59,69,51,50,49,68,57,70,70,69,42,68,69,51,34,53,48,50,40,50,52,49,49,53,52,48,53,50,43,72,72,62,52,51,70,68,59,40,63,69,39,45,58,49,50,54,51,46,50,52,50,40,44,54,46,51,28,45,44,54,45,33,42,38,56,48,34,60,69,38,91,78,58,49,50,70,39,86,55,80,83,69,81,87,54,73,40,42,80,84,41,75,45,81,40,80,55,40,85,42,71,48,50,33,51,80,86,80,48,93,69,61,49,77,21,20,43,55,39,72,42,54,38,72,42,25,26,37,43,18,40,54,47,22,32,42,63,50,45,52,40,46,76,68,39,52,67,72,40,68,89,43,32,37,50,69,39,44,52,50,35,61,76,66,64,50,68,63,49,80,48,55,46,67,48,97,86,65,50,56,28,30,56,46,45,57,15,75,37,72,56,58,41,38,14,45,34,55,20,38,19,47,41,54,43,49,20,48,22,47,71,69,74,39,31,48,31,40,56,65,63,47,31,62,57,37,65,76,47,74,93,54,66,48,21,34,86,69,63,64,58,52,47,63,42,48,65,58,79,59,84,35,65,64,22,14,30,31,21,23,43,30,67,28,67,35,60,80,44,79,83,48,54,62,45,68,76,93,46,37,67,71,54,64,33,59,48,60,63,23,29,29,27,35,42,41,16,9,51,27,50,67,89,72,62,54,60,45,51,72,43,71,45,49,46,80,50,34,68,50,58,19,22,38,35,45,20,43,73,48,82,130,127,86,78,54,66,68,59,51,50,51,49,47,52,52,54,55,48,47,49,53,60,69,49,62,73,54,54,73,68,63,29,48,46,46,66,48,55,88,32,58,13,43,46,51,53,55,38,23,51,42,44,48,47,44,59,60,33,35,58,68,68,38,85,84,56,70,74,93,53,74,71,46,56,30,65,40,35,85,77,52,64,91,79,42,71,51,52,54,59,67,50,48,50,68,56,69,71,69,41,66,69,50,36,51,48,50,41,51,52,48,49,52,50,48,53,48,44,72,73,62,52,51,71,70,59,41,63,67,39,45,60,50,50,52,51,46,51,50,51,40,45,55,45,51,28,45,44,54,45,32,42,39,58,47,34,60,66,37,92,78,57,49,50,70,39,86,56,81,83,72,80,90,53,72,40,41,80,83,42,76,45,81,40,79,54,41,84,42,72,49,51,34,52,78,86,80,48,92,69,62,48,79,18,20,43,56,41,69,42,53,38,72,44,25,26,36,44,18,39,54,48,24,32,43,62,51,46,50,40,45,75,69,39,53,69,74,40,68,91,45,33,36,52,69,39,44,54,50,34,61,76,65,66,50,69,62,49,79,48,54,45,66,49,98,85,64,50,56,28,29,54,46,44,57,14,76,37,73,54,57,40,40,15,46,34,54,20,37,20,47,41,54,44,48,20,49,23,48,70,70,75,40,30,49,31,40,57,66,62,48,31,62,58,36,65,77,48,74,92,54,67,48,21,35,84,70,61,63,59,52,47,62,41,47,64,57,78,58,82,35,65,66,22,14,30,31,21,24,43,30,66,27,67,35,61,81,42,79,82,48,55,62,46,68,77,93,46,36,67,69,53,64,32,60,50,61,62,22,29,28,27,37,41,42,16,9,51,28,49,68,90,72,62,54,60,47,51,72,44,70,44,48,46,79,51,34,69,49,56,19,22,37,37,46,17,40,73,50,82,130

Radius of gyration: 28.75 Å; Cα contacts (8 Å, |Δi|>4): 1596; chains: 2; bounding box: 66×79×63 Å

Sequence (840 aa):
MAIDRDALRARYDAIRARTEALVAPLGVDEQLAQAFEDASPTKWHLAHTTWFFERFVLRAFASGHEPVDARYDYLFNSYYEAVGARQPRSERGLIVRPTLPEAHEYRRRVDDAMRRFFARADEATFARAAFAIELGTHHEEQHQELILTDVKPLLAASPMRVAYARAEREEHAPAAPLEWIAQPGGLVEIGARREDGFAFDNEGPRHRAWLEPFELASRCVTSGEYLAFVEDGGYETPALWLSDGWAHARANAWASPIYWERDEHGAWYERTLRGREPLERDAPVSHLSYYEADAYARWAGARLPSEAEWEVVASSCAIDGNFVESARFHPRAARERGLAQMFGDVWEWTASAYAPYPRYAAFDGAFAEYNGKFMCSQLVLRGGSCLSPRAHLRATYRNFFPPSARWQMTGLRLARWAHDMAIDRDALRARYDAIRARTEALVAPLGVDEQLAQAFEDASPTKWHLAHTTWFFERFVLRAFASGHEPVDARYDYLFNSYYEAVGARQPRSERGLIVRPTLPEAHEYRRRVDDAMRRFFARADEATFARAAFAIELGTHHEEQHQELILTDVKPLLAASPMRVAYARAEREEHAPAAPLEWIAQPGGLVEIGARREDGFAFDNEGPRHRAWLEPFELASRCVTSGEYLAFVEDGGYETPALWLSDGWAHARANAWASPIYWERDEHGAWYERTLRGREPLERDAPVSHLSYYEADAYARWAGARLPSEAEWEVVASSCAIDGNFVESARFHPRAARERGLAQMFGDVWEWTASAYAPYPRYAAFDGAFAEYNGKFMCSQLVLRGGSCLSPRAHLRATYRNFFPPSARWQMTGLRLARWAHD

Organism: NCBI:txid927083